Protein AF-0000000072330556 (afdb_homodimer)

Organism: Schistosoma mekongi (NCBI:txid38744)

InterPro domains:
  IPR001683 Phox homology [PF00787] (89-178)
  IPR001683 Phox homology [PS50195] (59-182)
  IPR001683 Phox homology [SM00312] (61-179)
  IPR015404 Sorting nexin/Vps5-like, C-terminal [PF09325] (198-434)
  IPR027267 AH/BAR domain superfamily [G3DSA:1.20.1270.60] (220-439)
  IPR027267 AH/BAR domain superfamily [SSF103657] (226-424)
  IPR036871 PX domain superfamily [G3DSA:3.30.1520.10] (59-186)
  IPR036871 PX domain superfamily [SSF64268] (61-179)

Secondary s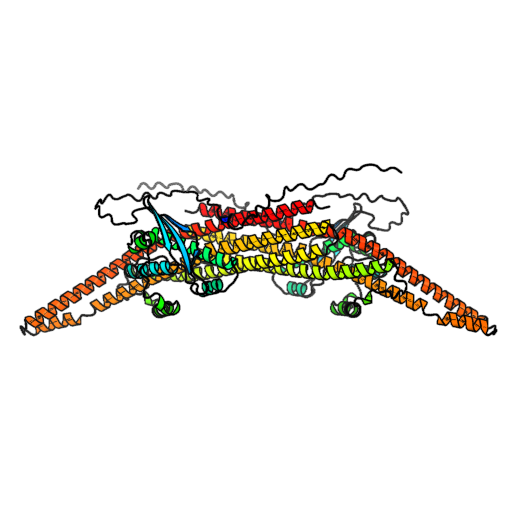tructure (DSSP, 8-state):
----------------STT-----TTGGGG----------------------------S-EEEEEEEEEEESSGGG-EEEEEEEEEETTEEEEEEEEHHHHHHHHHHHHHHHGGGT--PPPPPP--HHHHHHHHH---HHHHHHHHHHHHHHHHHHHHHHHHSTTGGG-HHHHHHHH--SPPPP-GGGTT--HHHHHHHHHHHHHS--GGGG----SS--HHHHHHHHHHHHHHHHHHHHHHHHHHHHHHHHHHHHHHHHHHHHHHHHHHHHHH---HHHHHHHHHHHHHHHHHHHHHHHHHHHHIIIIIHHHHHHHHHHHHHHHHHHHHHHHHHHHHHHHH--HHHHHHHHHHHH----HHHHHHHHHHHHHHHHHHHHHHHHHHHHHHHHHHHHHHHHHHHHHHHHHHHHHHHHHHHHHHHHHHHHHHHHHHHHHH--/-----------------TT-----TTGGGG----------------------------S-EEEEEEEEEEESSGGG-EEEEEEEEEETTEEEEEEEEHHHHHHHHHHHHHHHGGGT--PPPPPP--HHHHHHHHH---HHHHHHHHHHHHHHHHHHHHHHHHSTTGGG-HHHHHHHH--S-----GGGTT--HHHHHHHHHHHHHS--GGGG----SS--HHHHHHHHHHHHHHHHHHHHHHHHHHHHHHHHHHHHHHHHHHHHHHHHHHHHHH---HHHHHHHHHHHHHHHHHHHHHHHHHHHHIIIIIHHHHHHHHHHHHHHHHHHHHHHHHHHHHHHHH--HHHHHHHHHHHH----HHHHHHHHHHHHHHHHHHHHHHHHHHHHHHHHHHHHHHHHHHHHHHHHHHHHHHHHHHHHHHHHHHHHHHHHHHHHHH--

pLDDT: mean 77.42, std 25.11, range [18.39, 98.25]

Sequence (880 aa):
MLEDGFTELNLNDNSENILNESLDSESCLRTSFTPERNVAHEVLSTDTSKETSSKTICGDAFVKITSPAKVGEGISSYVVYRVNTKCNGKDFSVFRRFSDFLGLHERLVSKYLSEGVIVPPVPSKDMLATTKVKISKDVSAENEFVERRRIALERFLSRVLAHPVLRVDEDVCEFLQHDGELPRSTNTQLLSGAAAIKVMKNLGDAIGKLAYKVDDPEENTAEEFFYQKADELDIWEKQLKRLHSSLLNLVSGDNDLANAEAGLSRSVLLLANVEENTGLAQALHHLAETEGHVADLHALQADALTCHLVEYSREILGMVQACKDVLSERVRIYRTWRTAESNRSKREQKIRMEMSGRSDHKRMAMITMELEDLENRVDQAQHKFNNISENIKREFQNFDFNRFAYFKQATTEYLELLLQIQLKVLENWEKYLSHTNGINMLEDGFTELNLNDNSENILNESLDSESCLRTSFTPERNVAHEVLSTDTSKETSSKTICGDAFVKITSPAKVGEGISSYVVYRVNTKCNGKDFSVFRRFSDFLGLHERLVSKYLSEGVIVPPVPSKDMLATTKVKISKDVSAENEFVERRRIALERFLSRVLAHPVLRVDEDVCEFLQHDGELPRSTNTQLLSGAAAIKVMKNLGDAIGKLAYKVDDPEENTAEEFFYQKADELDIWEKQLKRLHSSLLNLVSGDNDLANAEAGLSRSVLLLANVEENTGLAQALHHLAETEGHVADLHALQADALTCHLVEYSREILGMVQACKDVLSERVRIYRTWRTAESNRSKREQKIRMEMSGRSDHKRMAMITMELEDLENRVDQAQHKFNNISENIKREFQNFDFNRFAYFKQATTEYLELLLQIQLKVLENWEKYLSHTNGIN

Nearest PDB structures (foldseek):
  8afz-assembly1_A  TM=8.382E-01  e=4.355E-23  Homo sapiens
  6h7w-assembly1_B  TM=6.890E-01  e=7.110E-13  Thermochaetoides thermophila DSM 1495
  8a1g-assembly2_B  TM=9.417E-01  e=6.912E-08  Homo sapiens
  8abq-assembly1_A  TM=9.339E-01  e=1.141E-07  Homo sapiens
  4fzs-assembly1_A  TM=6.037E-01  e=3.248E-05  Homo sapiens

Solvent-accessible surface area (backbone atoms only — not comparable to full-atom values): 48248 Å² total; per-residue (Å²): 129,93,74,81,73,84,74,73,82,77,85,67,83,75,92,74,80,80,78,76,76,70,85,61,83,78,62,70,78,58,71,73,74,68,76,78,75,75,76,70,73,80,71,80,76,78,78,83,69,81,72,72,83,66,79,44,63,72,66,79,63,47,70,47,59,45,74,73,40,78,41,76,67,76,90,79,36,48,54,35,31,35,39,35,35,40,46,76,93,41,77,34,73,24,76,43,39,67,68,52,55,51,29,51,48,51,52,50,43,72,68,29,33,76,50,18,50,68,59,70,47,69,73,76,84,50,61,68,59,49,50,47,39,69,68,43,84,48,64,65,61,35,52,51,51,52,51,41,48,45,54,43,50,35,50,34,51,50,51,38,54,68,34,83,72,51,32,48,31,66,69,54,42,44,66,49,63,47,78,61,88,66,85,68,52,78,61,56,76,65,52,40,76,63,50,48,44,45,58,46,38,59,56,50,67,68,38,48,86,68,46,70,56,72,87,50,89,70,79,45,80,72,59,52,52,57,52,51,49,53,52,49,48,53,56,48,48,55,33,45,52,47,31,39,51,26,43,52,45,32,35,52,21,33,42,46,30,17,50,24,33,40,47,30,15,52,28,35,35,56,38,22,73,73,42,78,52,64,48,45,20,51,46,30,41,51,48,16,51,45,33,37,52,44,16,52,46,35,42,50,48,25,48,44,43,45,55,23,52,41,43,46,41,52,48,50,52,37,40,52,50,34,48,52,49,30,50,52,43,51,39,52,41,44,50,52,24,50,56,47,59,64,63,46,64,62,61,52,50,51,53,52,48,67,70,65,67,64,82,52,62,67,62,52,51,51,51,50,50,52,48,51,51,46,52,49,49,28,52,49,32,47,49,48,38,55,48,20,54,54,36,32,55,52,41,50,51,51,48,64,63,43,48,46,57,52,50,51,49,35,50,51,57,37,48,55,51,48,52,52,47,52,50,50,46,51,51,48,52,52,52,47,53,56,50,50,72,67,56,114,131,87,68,81,74,81,79,76,81,76,86,72,85,75,92,76,81,79,77,79,75,72,86,58,83,78,61,68,78,58,71,73,75,68,74,78,75,75,77,69,73,79,72,78,78,78,77,84,68,82,72,72,80,65,79,46,63,72,67,80,63,47,71,45,59,44,74,74,40,79,43,78,67,78,89,79,33,47,54,35,31,34,39,36,35,39,45,78,92,40,77,32,73,24,76,42,40,66,69,53,55,52,32,50,49,52,52,50,43,71,67,30,33,76,49,16,50,68,59,70,47,69,73,76,85,50,60,68,59,51,50,47,40,71,69,43,85,49,62,66,61,35,50,51,51,51,49,40,48,44,52,44,49,36,50,34,52,49,51,39,54,68,32,82,71,52,32,47,32,67,67,54,42,44,65,51,62,46,79,60,87,68,84,67,51,81,61,58,76,65,51,41,74,63,50,48,44,44,58,46,39,59,57,50,69,69,38,50,86,69,46,68,56,73,89,51,88,70,79,45,78,72,58,53,53,57,53,51,51,52,51,50,48,54,56,48,49,56,34,44,52,46,33,38,51,27,44,52,45,32,36,50,22,31,41,46,30,17,51,25,32,39,48,31,16,51,28,36,35,55,38,22,73,72,44,80,52,63,50,46,20,50,48,29,42,51,46,17,50,46,34,38,53,44,16,52,46,36,41,49,48,25,48,45,45,46,56,25,52,41,45,46,40,51,46,50,53,38,37,52,49,33,50,52,50,28,49,51,44,50,38,52,41,44,51,53,23,51,55,48,60,63,63,46,63,61,59,51,50,51,53,52,47,66,69,64,69,66,83,51,63,68,60,52,51,51,51,53,52,52,46,52,50,48,52,50,49,28,51,50,31,47,49,48,40,53,48,20,55,54,35,32,54,52,42,51,49,50,48,64,63,43,48,46,56,52,49,50,50,35,50,48,58,37,47,55,50,49,51,53,48,51,50,51,47,51,50,48,52,52,52,47,53,55,50,51,73,67,56,116

Structure (mmCIF, N/CA/C/O backbone):
data_AF-0000000072330556-model_v1
#
loop_
_entity.id
_entity.type
_entity.pdbx_description
1 polymer 'PX domain-containing protein'
#
loop_
_atom_site.group_PDB
_atom_site.id
_atom_site.type_symbol
_atom_site.label_atom_id
_atom_site.label_alt_id
_atom_site.label_comp_id
_atom_site.label_asym_id
_atom_site.label_entity_id
_atom_site.label_seq_id
_atom_site.pdbx_PDB_ins_code
_atom_site.Cartn_x
_atom_site.Cartn_y
_atom_site.Cartn_z
_atom_site.occupancy
_atom_site.B_iso_or_equiv
_atom_site.auth_seq_id
_atom_site.auth_comp_id
_atom_site.auth_asym_id
_atom_site.auth_atom_id
_atom_site.pdbx_PDB_model_num
ATOM 1 N N . MET A 1 1 ? 44.125 -25.969 -52.562 1 18.39 1 MET A N 1
ATOM 2 C CA . MET A 1 1 ? 44.969 -24.812 -52.812 1 18.39 1 MET A CA 1
ATOM 3 C C . MET A 1 1 ? 44.312 -23.531 -52.344 1 18.39 1 MET A C 1
ATOM 5 O O . MET A 1 1 ? 44.938 -22.484 -52.25 1 18.39 1 MET A O 1
ATOM 9 N N . LEU A 1 2 ? 42.969 -23.312 -52.594 1 20.7 2 LEU A N 1
ATOM 10 C CA . LEU A 1 2 ? 42.469 -21.969 -52.875 1 20.7 2 LEU A CA 1
ATOM 11 C C . LEU A 1 2 ? 42.562 -21.078 -51.656 1 20.7 2 LEU A C 1
ATOM 13 O O . LEU A 1 2 ? 42.031 -21.406 -50.594 1 20.7 2 LEU A O 1
ATOM 17 N N . GLU A 1 3 ? 43.438 -20.062 -51.5 1 19.38 3 GLU A N 1
ATOM 18 C CA . GLU A 1 3 ? 44.25 -19.188 -50.688 1 19.38 3 GLU A CA 1
ATOM 19 C C . GLU A 1 3 ? 43.438 -18.031 -50.125 1 19.38 3 GLU A C 1
ATOM 21 O O . GLU A 1 3 ? 43.938 -17.203 -49.375 1 19.38 3 GLU A O 1
ATOM 26 N N . ASP A 1 4 ? 42.219 -17.875 -50.719 1 21.7 4 ASP A N 1
ATOM 27 C CA . ASP A 1 4 ? 41.875 -16.469 -50.969 1 21.7 4 ASP A CA 1
ATOM 28 C C . ASP A 1 4 ? 41.875 -15.68 -49.656 1 21.7 4 ASP A C 1
ATOM 30 O O . ASP A 1 4 ? 41.781 -16.266 -48.562 1 21.7 4 ASP A O 1
ATOM 34 N N . GLY A 1 5 ? 41.875 -14.359 -49.625 1 20.06 5 GLY A N 1
ATOM 35 C CA . GLY A 1 5 ? 42.375 -13.062 -49.219 1 20.06 5 GLY A CA 1
ATOM 36 C C . GLY A 1 5 ? 41.594 -12.422 -48.094 1 20.06 5 GLY A C 1
ATOM 37 O O . GLY A 1 5 ? 41.719 -11.219 -47.844 1 20.06 5 GLY A O 1
ATOM 38 N N . PHE A 1 6 ? 40.562 -13.117 -47.469 1 23.83 6 PHE A N 1
ATOM 39 C CA . PHE A 1 6 ? 39.5 -12.281 -46.938 1 23.83 6 PHE A CA 1
ATOM 40 C C . PHE A 1 6 ? 40.031 -11.32 -45.875 1 23.83 6 PHE A C 1
ATOM 42 O O . PHE A 1 6 ? 40.688 -11.742 -44.906 1 23.83 6 PHE A O 1
ATOM 49 N N . THR A 1 7 ? 40.219 -10.109 -46.312 1 20.72 7 THR A N 1
ATOM 50 C CA . THR A 1 7 ? 40.844 -8.969 -45.625 1 20.72 7 THR A CA 1
ATOM 51 C C . THR A 1 7 ? 40.25 -8.758 -44.25 1 20.72 7 THR A C 1
ATOM 53 O O . THR A 1 7 ? 39.062 -9.047 -44.031 1 20.72 7 THR A O 1
ATOM 56 N N . GLU A 1 8 ? 41.031 -8.422 -43.219 1 21.27 8 GLU A N 1
ATOM 57 C CA . GLU A 1 8 ? 41.156 -8.328 -41.75 1 21.27 8 GLU A CA 1
ATOM 58 C C . GLU A 1 8 ? 40.406 -7.133 -41.188 1 21.27 8 GLU A C 1
ATOM 60 O O . GLU A 1 8 ? 40.5 -6.828 -40 1 21.27 8 GLU A O 1
ATOM 65 N N . LEU A 1 9 ? 39.312 -6.617 -42.031 1 21.95 9 LEU A N 1
ATOM 66 C CA . LEU A 1 9 ? 39.125 -5.227 -41.625 1 21.95 9 LEU A CA 1
ATOM 67 C C . LEU A 1 9 ? 38.906 -5.125 -40.125 1 21.95 9 LEU A C 1
ATOM 69 O O . LEU A 1 9 ? 38.156 -5.906 -39.531 1 21.95 9 LEU A O 1
ATOM 73 N N . ASN A 1 10 ? 39.812 -4.48 -39.344 1 21.8 10 ASN A N 1
ATOM 74 C CA . ASN A 1 10 ? 40.188 -4.086 -38 1 21.8 10 ASN A CA 1
ATOM 75 C C . ASN A 1 10 ? 39.125 -3.174 -37.375 1 21.8 10 ASN A C 1
ATOM 77 O O . ASN A 1 10 ? 38.938 -2.037 -37.812 1 21.8 10 ASN A O 1
ATOM 81 N N . LEU A 1 11 ? 37.938 -3.695 -36.969 1 20.88 11 LEU A N 1
ATOM 82 C CA . LEU A 1 11 ? 36.719 -3.117 -36.375 1 20.88 11 LEU A CA 1
ATOM 83 C C . LEU A 1 11 ? 37.031 -2.264 -35.156 1 20.88 11 LEU A C 1
ATOM 85 O O . LEU A 1 11 ? 36.844 -2.701 -34.031 1 20.88 11 LEU A O 1
ATOM 89 N N . ASN A 1 12 ? 38.219 -1.547 -35.125 1 20.77 12 ASN A N 1
ATOM 90 C CA . ASN A 1 12 ? 38.75 -0.887 -33.938 1 20.77 12 ASN A CA 1
ATOM 91 C C . ASN A 1 12 ? 37.812 0.219 -33.469 1 20.77 12 ASN A C 1
ATOM 93 O O . ASN A 1 12 ? 38.188 1.017 -32.594 1 20.77 12 ASN A O 1
ATOM 97 N N . ASP A 1 13 ? 36.906 0.783 -34.25 1 20.75 13 ASP A N 1
ATOM 98 C CA . ASP A 1 13 ? 36.656 2.205 -34.062 1 20.75 13 ASP A CA 1
ATOM 99 C C . ASP A 1 13 ? 36 2.461 -32.688 1 20.75 13 ASP A C 1
ATOM 101 O O . ASP A 1 13 ? 35.188 1.666 -32.219 1 20.75 13 ASP A O 1
ATOM 105 N N . ASN A 1 14 ? 36.312 3.613 -31.859 1 20.28 14 ASN A N 1
ATOM 106 C CA . ASN A 1 14 ? 36.406 4.305 -30.578 1 20.28 14 ASN A CA 1
ATOM 107 C C . ASN A 1 14 ? 35.062 4.801 -30.078 1 20.28 14 ASN A C 1
ATOM 109 O O . ASN A 1 14 ? 35 5.578 -29.125 1 20.28 14 ASN A O 1
ATOM 113 N N . SER A 1 15 ? 33.938 4.848 -30.891 1 20.72 15 SER A N 1
ATOM 114 C CA . SER A 1 15 ? 33 5.914 -30.578 1 20.72 15 SER A CA 1
ATOM 115 C C . SER A 1 15 ? 32.281 5.648 -29.266 1 20.72 15 SER A C 1
ATOM 117 O O . SER A 1 15 ? 31.375 4.809 -29.203 1 20.72 15 SER A O 1
ATOM 119 N N . GLU A 1 16 ? 32.938 5.594 -28.109 1 20.02 16 GLU A N 1
ATOM 120 C CA . GLU A 1 16 ? 32.562 5.184 -26.766 1 20.02 16 GLU A CA 1
ATOM 121 C C . GLU A 1 16 ? 31.312 5.914 -26.281 1 20.02 16 GLU A C 1
ATOM 123 O O . GLU A 1 16 ? 30.375 5.289 -25.781 1 20.02 16 GLU A O 1
ATOM 128 N N . ASN A 1 17 ? 31.359 7.195 -25.672 1 20.34 17 ASN A N 1
ATOM 129 C CA . ASN A 1 17 ? 31.094 7.625 -24.297 1 20.34 17 ASN A CA 1
ATOM 130 C C . ASN A 1 17 ? 29.672 8.148 -24.141 1 20.34 17 ASN A C 1
ATOM 132 O O . ASN A 1 17 ? 29.281 8.562 -23.047 1 20.34 17 ASN A O 1
ATOM 136 N N . ILE A 1 18 ? 28.891 8.719 -25.047 1 21.38 18 ILE A N 1
ATOM 137 C CA . ILE A 1 18 ? 28.078 9.875 -24.703 1 21.38 18 ILE A CA 1
ATOM 138 C C . ILE A 1 18 ? 26.844 9.43 -23.922 1 21.38 18 ILE A C 1
ATOM 140 O O . ILE A 1 18 ? 26.156 10.25 -23.312 1 21.38 18 ILE A O 1
ATOM 144 N N . LEU A 1 19 ? 26.219 8.281 -24.172 1 20.81 19 LEU A N 1
ATOM 145 C CA . LEU A 1 19 ? 24.766 8.312 -24.109 1 20.81 19 LEU A CA 1
ATOM 146 C C . LEU A 1 19 ? 24.281 8.281 -22.656 1 20.81 19 LEU A C 1
ATOM 148 O O . LEU A 1 19 ? 23.078 8.172 -22.406 1 20.81 19 LEU A O 1
ATOM 152 N N . ASN A 1 20 ? 25.078 7.863 -21.719 1 21.98 20 ASN A N 1
ATOM 153 C CA . ASN A 1 20 ? 24.422 7.359 -20.516 1 21.98 20 ASN A CA 1
ATOM 154 C C . ASN A 1 20 ? 23.75 8.484 -19.734 1 21.98 20 ASN A C 1
ATOM 156 O O . ASN A 1 20 ? 24.359 9.047 -18.812 1 21.98 20 ASN A O 1
ATOM 160 N N . GLU A 1 21 ? 23.109 9.5 -20.297 1 24.39 21 GLU A N 1
ATOM 161 C CA . GLU A 1 21 ? 22.594 10.539 -19.422 1 24.39 21 GLU A CA 1
ATOM 162 C C . GLU A 1 21 ? 21.625 9.961 -18.391 1 24.39 21 GLU A C 1
ATOM 164 O O . GLU A 1 21 ? 20.578 9.422 -18.75 1 24.39 21 GLU A O 1
ATOM 169 N N . SER A 1 22 ? 22.031 9.359 -17.312 1 25.72 22 SER A N 1
ATOM 170 C CA . SER A 1 22 ? 21.359 8.836 -16.125 1 25.72 22 SER A CA 1
ATOM 171 C C . SER A 1 22 ? 20.328 9.836 -15.586 1 25.72 22 SER A C 1
ATOM 173 O O . SER A 1 22 ? 20.641 11.008 -15.391 1 25.72 22 SER A O 1
ATOM 175 N N . LEU A 1 23 ? 19 9.68 -15.805 1 25.47 23 LEU A N 1
ATOM 176 C CA . LEU A 1 23 ? 17.859 10.359 -15.195 1 25.47 23 LEU A CA 1
ATOM 177 C C . LEU A 1 23 ? 18.078 10.555 -13.703 1 25.47 23 LEU A C 1
ATOM 179 O O . LEU A 1 23 ? 18.016 9.602 -12.93 1 25.47 23 LEU A O 1
ATOM 183 N N . ASP A 1 24 ? 19.031 11.32 -13.234 1 25.58 24 ASP A N 1
ATOM 184 C CA . ASP A 1 24 ? 19.281 11.734 -11.852 1 25.58 24 ASP A CA 1
ATOM 185 C C . ASP A 1 24 ? 17.984 12.18 -11.172 1 25.58 24 ASP A C 1
ATOM 187 O O . ASP A 1 24 ? 17.203 12.922 -11.758 1 25.58 24 ASP A O 1
ATOM 191 N N . SER A 1 25 ? 17.453 11.438 -10.195 1 26.27 25 SER A N 1
ATOM 192 C CA . SER A 1 25 ? 16.281 11.508 -9.336 1 26.27 25 SER A CA 1
ATOM 193 C C . SER A 1 25 ? 16.031 12.93 -8.852 1 26.27 25 SER A C 1
ATOM 195 O O . SER A 1 25 ? 14.984 13.227 -8.266 1 26.27 25 SER A O 1
ATOM 197 N N . GLU A 1 26 ? 17.141 13.742 -8.766 1 27.64 26 GLU A N 1
ATOM 198 C CA . GLU A 1 26 ? 17.016 15.07 -8.164 1 27.64 26 GLU A CA 1
ATOM 199 C C . GLU A 1 26 ? 16.094 15.969 -8.992 1 27.64 26 GLU A C 1
ATOM 201 O O . GLU A 1 26 ? 15.492 16.906 -8.469 1 27.64 26 GLU A O 1
ATOM 206 N N . SER A 1 27 ? 16.094 15.812 -10.336 1 26.53 27 SER A N 1
ATOM 207 C CA . SER A 1 27 ? 15.672 16.891 -11.219 1 26.53 27 SER A CA 1
ATOM 208 C C . SER A 1 27 ? 14.156 16.969 -11.312 1 26.53 27 SER A C 1
ATOM 210 O O . SER A 1 27 ? 13.609 17.875 -11.938 1 26.53 27 SER A O 1
ATOM 212 N N . CYS A 1 28 ? 13.469 15.836 -11.18 1 25.77 28 CYS A N 1
ATOM 213 C CA . CYS A 1 28 ? 12.078 15.914 -11.625 1 25.77 28 CYS A CA 1
ATOM 214 C C . CYS A 1 28 ? 11.242 16.734 -10.664 1 25.77 28 CYS A C 1
ATOM 216 O O . CYS A 1 28 ? 10.047 16.938 -10.891 1 25.77 28 CYS A O 1
ATOM 218 N N . LEU A 1 29 ? 11.617 16.734 -9.367 1 25.66 29 LEU A N 1
ATOM 219 C CA . LEU A 1 29 ? 10.711 17.516 -8.539 1 25.66 29 LEU A CA 1
ATOM 220 C C . LEU A 1 29 ? 10.711 18.984 -8.961 1 25.66 29 LEU A C 1
ATOM 222 O O . LEU A 1 29 ? 10.164 19.828 -8.258 1 25.66 29 LEU A O 1
ATOM 226 N N . ARG A 1 30 ? 11.625 19.328 -9.93 1 24.62 30 ARG A N 1
ATOM 227 C CA . ARG A 1 30 ? 11.703 20.75 -10.227 1 24.62 30 ARG A CA 1
ATOM 228 C C . ARG A 1 30 ? 10.469 21.234 -10.969 1 24.62 30 ARG A C 1
ATOM 230 O O . ARG A 1 30 ? 10.508 22.25 -11.672 1 24.62 30 ARG A O 1
ATOM 237 N N . THR A 1 31 ? 9.422 20.422 -11.242 1 23.47 31 THR A N 1
ATOM 238 C CA . THR A 1 31 ? 8.516 21.172 -12.102 1 23.47 31 THR A CA 1
ATOM 239 C C . THR A 1 31 ? 7.953 22.391 -11.367 1 23.47 31 THR A C 1
ATOM 241 O O . THR A 1 31 ? 7.273 22.25 -10.352 1 23.47 31 THR A O 1
ATOM 244 N N . SER A 1 32 ? 8.609 23.484 -11.359 1 23.66 32 SER A N 1
ATOM 245 C CA . SER A 1 32 ? 8.203 24.828 -10.922 1 23.66 32 SER A CA 1
ATOM 246 C C . SER A 1 32 ? 6.895 25.25 -11.586 1 23.66 32 SER A C 1
ATOM 248 O O . SER A 1 32 ? 6.902 25.766 -12.703 1 23.66 32 SER A O 1
ATOM 250 N N . PHE A 1 33 ? 5.883 24.438 -11.75 1 22.52 33 PHE A N 1
ATOM 251 C CA . PHE A 1 33 ? 4.73 25.094 -12.344 1 22.52 33 PHE A CA 1
ATOM 252 C C . PHE A 1 33 ? 4.211 26.203 -11.43 1 22.52 33 PHE A C 1
ATOM 254 O O . PHE A 1 33 ? 3.461 25.938 -10.492 1 22.52 33 PHE A O 1
ATOM 261 N N . THR A 1 34 ? 5.012 27.078 -10.883 1 22.75 34 THR A N 1
ATOM 262 C CA . THR A 1 34 ? 4.43 28.172 -10.117 1 22.75 34 THR A CA 1
ATOM 263 C C . THR A 1 34 ? 3.488 29 -10.992 1 22.75 34 THR A C 1
ATOM 265 O O . THR A 1 34 ? 3.924 29.641 -11.945 1 22.75 34 THR A O 1
ATOM 268 N N . PRO A 1 35 ? 2.289 28.531 -11.32 1 23.66 35 PRO A N 1
ATOM 269 C CA . PRO A 1 35 ? 1.517 29.641 -11.891 1 23.66 35 PRO A CA 1
ATOM 270 C C . PRO A 1 35 ? 1.493 30.875 -10.984 1 23.66 35 PRO A C 1
ATOM 272 O O . PRO A 1 35 ? 1.414 30.75 -9.766 1 23.66 35 PRO A O 1
ATOM 275 N N . GLU A 1 36 ? 2.105 31.953 -11.297 1 23.5 36 GLU A N 1
ATOM 276 C CA . GLU A 1 36 ? 2.139 33.281 -10.688 1 23.5 36 GLU A CA 1
ATOM 277 C C . GLU A 1 36 ? 0.729 33.812 -10.469 1 23.5 36 GLU A C 1
ATOM 279 O O . GLU A 1 36 ? 0.127 34.375 -11.375 1 23.5 36 GLU A O 1
ATOM 284 N N . ARG A 1 37 ? -0.228 33.062 -10.055 1 24.61 37 ARG A N 1
ATOM 285 C CA . ARG A 1 37 ? -1.407 33.875 -9.859 1 24.61 37 ARG A CA 1
ATOM 286 C C . ARG A 1 37 ? -1.152 34.969 -8.805 1 24.61 37 ARG A C 1
ATOM 288 O O . ARG A 1 37 ? -0.878 34.625 -7.645 1 24.61 37 ARG A O 1
ATOM 295 N N . ASN A 1 38 ? -0.731 36.188 -9.219 1 23.62 38 ASN A N 1
ATOM 296 C CA . ASN A 1 38 ? -0.588 37.469 -8.531 1 23.62 38 ASN A CA 1
ATOM 297 C C . ASN A 1 38 ? -1.861 37.844 -7.777 1 23.62 38 ASN A C 1
ATOM 299 O O . ASN A 1 38 ? -2.857 38.219 -8.391 1 23.62 38 ASN A O 1
ATOM 303 N N . VAL A 1 39 ? -2.326 37.062 -6.906 1 23.98 39 VAL A N 1
ATOM 304 C CA . VAL A 1 39 ? -3.453 37.656 -6.199 1 23.98 39 VAL A CA 1
ATOM 305 C C . VAL A 1 39 ? -2.986 38.906 -5.449 1 23.98 39 VAL A C 1
ATOM 307 O O . VAL A 1 39 ? -2.232 38.781 -4.477 1 23.98 39 VAL A O 1
ATOM 310 N N . ALA A 1 40 ? -2.764 39.938 -6.172 1 26.52 40 ALA A N 1
ATOM 311 C CA . ALA A 1 40 ? -2.545 41.312 -5.676 1 26.52 40 ALA A CA 1
ATOM 312 C C . ALA A 1 40 ? -3.662 41.719 -4.73 1 26.52 40 ALA A C 1
ATOM 314 O O . ALA A 1 40 ? -4.809 41.875 -5.145 1 26.52 40 ALA A O 1
ATOM 315 N N . HIS A 1 41 ? -3.803 41.156 -3.609 1 23.72 41 HIS A N 1
ATOM 316 C CA . HIS A 1 41 ? -4.691 41.906 -2.734 1 23.72 41 HIS A CA 1
ATOM 317 C C . HIS A 1 41 ? -4.199 43.344 -2.553 1 23.72 41 HIS A C 1
ATOM 319 O O . HIS A 1 41 ? -3.039 43.562 -2.189 1 23.72 41 HIS A O 1
ATOM 325 N N . GLU A 1 42 ? -4.668 44.219 -3.391 1 24.98 42 GLU A N 1
ATOM 326 C CA . GLU A 1 42 ? -4.457 45.656 -3.328 1 24.98 42 GLU A CA 1
ATOM 327 C C . GLU A 1 42 ? -4.762 46.219 -1.936 1 24.98 42 GLU A C 1
ATOM 329 O O . GLU A 1 42 ? -5.922 46.25 -1.519 1 24.98 42 GLU A O 1
ATOM 334 N N . VAL A 1 43 ? -3.914 45.844 -0.904 1 26.09 43 VAL A N 1
ATOM 335 C CA . VAL A 1 43 ? -4.117 46.594 0.33 1 26.09 43 VAL A CA 1
ATOM 336 C C . VAL A 1 43 ? -3.883 48.094 0.076 1 26.09 43 VAL A C 1
ATOM 338 O O . VAL A 1 43 ? -2.945 48.469 -0.634 1 26.09 43 VAL A O 1
ATOM 341 N N . LEU A 1 44 ? -4.836 48.906 0.157 1 24.27 44 LEU A N 1
ATOM 342 C CA . LEU A 1 44 ? -4.898 50.375 0.091 1 24.27 44 LEU A CA 1
ATOM 343 C C . LEU A 1 44 ? -3.822 51 0.97 1 24.27 44 LEU A C 1
ATOM 345 O O . LEU A 1 44 ? -3.678 50.625 2.139 1 24.27 44 LEU A O 1
ATOM 349 N N . SER A 1 45 ? -2.729 51.5 0.34 1 26.7 45 SER A N 1
ATOM 350 C CA . SER A 1 45 ? -1.586 52.25 0.834 1 26.7 45 SER A CA 1
ATOM 351 C C . SER A 1 45 ? -2.035 53.5 1.609 1 26.7 45 SER A C 1
ATOM 353 O O . SER A 1 45 ? -2.639 54.406 1.04 1 26.7 45 SER A O 1
ATOM 355 N N . THR A 1 46 ? -2.592 53.375 2.77 1 24.23 46 THR A N 1
ATOM 356 C CA . THR A 1 46 ? -2.732 54.656 3.432 1 24.23 46 THR A CA 1
ATOM 357 C C . THR A 1 46 ? -1.377 55.344 3.57 1 24.23 46 THR A C 1
ATOM 359 O O . THR A 1 46 ? -0.386 54.719 3.936 1 24.23 46 THR A O 1
ATOM 362 N N . ASP A 1 47 ? -1.145 56.562 2.967 1 25.11 47 ASP A N 1
ATOM 363 C CA . ASP A 1 47 ? -0.076 57.531 2.684 1 25.11 47 ASP A CA 1
ATOM 364 C C . ASP A 1 47 ? 0.584 58 3.973 1 25.11 47 ASP A C 1
ATOM 366 O O . ASP A 1 47 ? 1.045 59.156 4.051 1 25.11 47 ASP A O 1
ATOM 370 N N . THR A 1 48 ? 0.508 57.5 5.207 1 27.7 48 THR A N 1
ATOM 371 C CA . THR A 1 48 ? 1.159 58.312 6.211 1 27.7 48 THR A CA 1
ATOM 372 C C . THR A 1 48 ? 2.676 58.281 6.039 1 27.7 48 THR A C 1
ATOM 374 O O . THR A 1 48 ? 3.295 57.219 6.145 1 27.7 48 THR A O 1
ATOM 377 N N . SER A 1 49 ? 3.424 59.281 5.355 1 28.5 49 SER A N 1
ATOM 378 C CA . SER A 1 49 ? 4.77 59.594 4.887 1 28.5 49 SER A CA 1
ATOM 379 C C . SER A 1 49 ? 5.762 59.625 6.043 1 28.5 49 SER A C 1
ATOM 381 O O . SER A 1 49 ? 6.895 60.094 5.891 1 28.5 49 SER A O 1
ATOM 383 N N . LYS A 1 50 ? 5.617 59.469 7.34 1 33.34 50 LYS A N 1
ATOM 384 C CA . LYS A 1 50 ? 6.824 59.812 8.086 1 33.34 50 LYS A CA 1
ATOM 385 C C . LYS A 1 50 ? 7.992 58.906 7.688 1 33.34 50 LYS A C 1
ATOM 387 O O . LYS A 1 50 ? 7.84 57.688 7.59 1 33.34 50 LYS A O 1
ATOM 392 N N . GLU A 1 51 ? 9.141 59.438 7.016 1 30.97 51 GLU A N 1
ATOM 393 C CA . GLU A 1 51 ? 10.367 58.969 6.367 1 30.97 51 GLU A CA 1
ATOM 394 C C . GLU A 1 51 ? 11.164 58.062 7.293 1 30.97 51 GLU A C 1
ATOM 396 O O . GLU A 1 51 ? 12.336 57.75 7.031 1 30.97 51 GLU A O 1
ATOM 401 N N . THR A 1 52 ? 10.938 57.906 8.57 1 31.09 52 THR A N 1
ATOM 402 C CA . THR A 1 52 ? 11.938 57.062 9.219 1 31.09 52 THR A CA 1
ATOM 403 C C . THR A 1 52 ? 12.117 55.75 8.461 1 31.09 52 THR A C 1
ATOM 405 O O . THR A 1 52 ? 11.133 55.062 8.156 1 31.09 52 THR A O 1
ATOM 408 N N . SER A 1 53 ? 13.234 55.594 7.641 1 34.97 53 SER A N 1
ATOM 409 C CA . SER A 1 53 ? 13.633 54.406 6.895 1 34.97 53 SER A CA 1
ATOM 410 C C . SER A 1 53 ? 13.289 53.125 7.656 1 34.97 53 SER A C 1
ATOM 412 O O . SER A 1 53 ? 14.18 52.406 8.117 1 34.97 53 SER A O 1
ATOM 414 N N . SER A 1 54 ? 12.531 53.188 8.641 1 36.78 54 SER A N 1
ATOM 415 C CA . SER A 1 54 ? 12.211 51.969 9.391 1 36.78 54 SER A CA 1
ATOM 416 C C . SER A 1 54 ? 11.859 50.812 8.453 1 36.78 54 SER A C 1
ATOM 418 O O . SER A 1 54 ? 11.023 50.969 7.555 1 36.78 54 SER A O 1
ATOM 420 N N . LYS A 1 55 ? 12.805 49.906 8.172 1 44.88 55 LYS A N 1
ATOM 421 C CA . LYS A 1 55 ? 12.883 48.625 7.492 1 44.88 55 LYS A CA 1
ATOM 422 C C . LYS A 1 55 ? 11.609 47.812 7.719 1 44.88 55 LYS A C 1
ATOM 424 O O . LYS A 1 55 ? 11.594 46.875 8.523 1 44.88 55 LYS A O 1
ATOM 429 N N . THR A 1 56 ? 10.641 48.438 7.832 1 46.47 56 THR A N 1
ATOM 430 C CA . THR A 1 56 ? 9.375 47.719 7.973 1 46.47 56 THR A CA 1
ATOM 431 C C . THR A 1 56 ? 9.031 46.969 6.688 1 46.47 56 THR A C 1
ATOM 433 O O . THR A 1 56 ? 9.25 47.469 5.586 1 46.47 56 THR A O 1
ATOM 436 N N . ILE A 1 57 ? 9.195 45.719 6.59 1 49.25 57 ILE A N 1
ATOM 437 C CA . ILE A 1 57 ? 8.664 44.906 5.504 1 49.25 57 ILE A CA 1
ATOM 438 C C . ILE A 1 57 ? 7.258 45.375 5.145 1 49.25 57 ILE A C 1
ATOM 440 O O . ILE A 1 57 ? 6.297 45.094 5.863 1 49.25 57 ILE A O 1
ATOM 444 N N . CYS A 1 58 ? 7.117 46.719 4.672 1 45.97 58 CYS A N 1
ATOM 445 C CA . CYS A 1 58 ? 5.887 47.281 4.141 1 45.97 58 CYS A CA 1
ATOM 446 C C . CYS A 1 58 ? 5.578 46.75 2.754 1 45.97 58 CYS A C 1
ATOM 448 O O . CYS A 1 58 ? 6.379 46.875 1.83 1 45.97 58 CYS A O 1
ATOM 450 N N . GLY A 1 59 ? 4.926 45.469 2.609 1 54.75 59 GLY A N 1
ATOM 451 C CA . GLY A 1 59 ? 4.297 44.938 1.409 1 54.75 59 GLY A CA 1
ATOM 452 C C . GLY A 1 59 ? 4.316 43.438 1.34 1 54.75 59 GLY A C 1
ATOM 453 O O . GLY A 1 59 ? 4.539 42.781 2.35 1 54.75 59 GLY A O 1
ATOM 454 N N . ASP A 1 60 ? 3.949 42.906 0.039 1 65.12 60 ASP A N 1
ATOM 455 C CA . ASP A 1 60 ? 3.895 41.5 -0.289 1 65.12 60 ASP A CA 1
ATOM 456 C C . ASP A 1 60 ? 5.289 40.875 -0.25 1 65.12 60 ASP A C 1
ATOM 458 O O . ASP A 1 60 ? 6.199 41.312 -0.941 1 65.12 60 ASP A O 1
ATOM 462 N N . ALA A 1 61 ? 5.641 40.25 0.915 1 78.19 61 ALA A N 1
ATOM 463 C CA . ALA A 1 61 ? 6.918 39.531 1.017 1 78.19 61 ALA A CA 1
ATOM 464 C C . ALA A 1 61 ? 6.766 38.062 0.671 1 78.19 61 ALA A C 1
ATOM 466 O O . ALA A 1 61 ? 5.773 37.438 1.043 1 78.19 61 ALA A O 1
ATOM 467 N N . PHE A 1 62 ? 7.672 37.719 -0.231 1 86.81 62 PHE A N 1
ATOM 468 C CA . PHE A 1 62 ? 7.73 36.312 -0.623 1 86.81 62 PHE A CA 1
ATOM 469 C C . PHE A 1 62 ? 9.031 35.656 -0.161 1 86.81 62 PHE A C 1
ATOM 471 O O . PHE A 1 62 ? 10.102 36.281 -0.263 1 86.81 62 PHE A O 1
ATOM 478 N N . VAL A 1 63 ? 8.883 34.469 0.483 1 93.56 63 VAL A N 1
ATOM 479 C CA . VAL A 1 63 ? 10.07 33.844 1.016 1 93.56 63 VAL A CA 1
ATOM 480 C C . VAL A 1 63 ? 10.219 32.438 0.4 1 93.56 63 VAL A C 1
ATOM 482 O O . VAL A 1 63 ? 9.227 31.734 0.187 1 93.56 63 VAL A O 1
ATOM 485 N N . LYS A 1 64 ? 11.398 32.125 0.049 1 94.56 64 LYS A N 1
ATOM 486 C CA . LYS A 1 64 ? 11.766 30.797 -0.432 1 94.56 64 LYS A CA 1
ATOM 487 C C . LYS A 1 64 ? 13.008 30.281 0.283 1 94.56 64 LYS A C 1
ATOM 489 O O . LYS A 1 64 ? 13.992 31.016 0.435 1 94.56 64 LYS A O 1
ATOM 494 N N . ILE A 1 65 ? 12.914 29.047 0.766 1 96 65 ILE A N 1
ATOM 495 C CA . ILE A 1 65 ? 14.062 28.422 1.417 1 96 65 ILE A CA 1
ATOM 496 C C . ILE A 1 65 ? 14.672 27.375 0.5 1 96 65 ILE A C 1
ATOM 498 O O . ILE A 1 65 ? 13.969 26.469 0.028 1 96 65 ILE A O 1
ATOM 502 N N . THR A 1 66 ? 15.977 27.469 0.295 1 94.62 66 THR A N 1
ATOM 503 C CA . THR A 1 66 ? 16.641 26.594 -0.667 1 94.62 66 THR A CA 1
ATOM 504 C C . THR A 1 66 ? 18 26.141 -0.149 1 94.62 66 THR A C 1
ATOM 506 O O . THR A 1 66 ? 18.422 26.562 0.936 1 94.62 66 THR A O 1
ATOM 509 N N . SER A 1 67 ? 18.578 25.188 -0.794 1 90.19 67 SER A N 1
ATOM 510 C CA . SER A 1 67 ? 19.984 24.812 -0.753 1 90.19 67 SER A CA 1
ATOM 511 C C . SER A 1 67 ? 20.406 24.375 0.65 1 90.19 67 SER A C 1
ATOM 513 O O . SER A 1 67 ? 21.359 24.922 1.217 1 90.19 67 SER A O 1
ATOM 515 N N . PRO A 1 68 ? 19.688 23.391 1.154 1 92.19 68 PRO A N 1
ATOM 516 C CA . PRO A 1 68 ? 20.188 22.875 2.43 1 92.19 68 PRO A CA 1
ATOM 517 C C . PRO A 1 68 ? 21.609 22.328 2.332 1 92.19 68 PRO A C 1
ATOM 519 O O . PRO A 1 68 ? 21.969 21.688 1.344 1 92.19 68 PRO A O 1
ATOM 522 N N . ALA A 1 69 ? 22.469 22.688 3.283 1 91.38 69 ALA A N 1
ATOM 523 C CA . ALA A 1 69 ? 23.859 22.266 3.273 1 91.38 69 ALA A CA 1
ATOM 524 C C . ALA A 1 69 ? 24.328 21.859 4.672 1 91.38 69 ALA A C 1
ATOM 526 O O . ALA A 1 69 ? 24.047 22.562 5.648 1 91.38 69 ALA A O 1
ATOM 527 N N . LYS A 1 70 ? 24.906 20.719 4.711 1 88.62 70 LYS A N 1
ATOM 528 C CA . LYS A 1 70 ? 25.453 20.25 5.984 1 88.62 70 LYS A CA 1
ATOM 529 C C . LYS A 1 70 ? 26.75 20.953 6.312 1 88.62 70 LYS A C 1
ATOM 531 O O . LYS A 1 70 ? 27.609 21.125 5.441 1 88.62 70 LYS A O 1
ATOM 536 N N . VAL A 1 71 ? 26.859 21.438 7.453 1 89.56 71 VAL A N 1
ATOM 537 C CA . VAL A 1 71 ? 28.062 22.094 7.93 1 89.56 71 VAL A CA 1
ATOM 538 C C . VAL A 1 71 ? 28.672 21.312 9.094 1 89.56 71 VAL A C 1
ATOM 540 O O . VAL A 1 71 ? 27.953 20.938 10.023 1 89.56 71 VAL A O 1
ATOM 543 N N . GLY A 1 72 ? 29.828 21.125 8.961 1 85.56 72 GLY A N 1
ATOM 544 C CA . GLY A 1 72 ? 30.516 20.406 10.031 1 85.56 72 GLY A CA 1
ATOM 545 C C . GLY A 1 72 ? 30.531 18.906 9.82 1 85.56 72 GLY A C 1
ATOM 546 O O . GLY A 1 72 ? 30.125 18.422 8.758 1 85.56 72 GLY A O 1
ATOM 547 N N . GLU A 1 73 ? 31.234 18.219 10.789 1 79.44 73 GLU A N 1
ATOM 548 C CA . GLU A 1 73 ? 31.359 16.766 10.703 1 79.44 73 GLU A CA 1
ATOM 549 C C . GLU A 1 73 ? 30.891 16.094 11.984 1 79.44 73 GLU A C 1
ATOM 551 O O . GLU A 1 73 ? 30.953 16.688 13.062 1 79.44 73 GLU A O 1
ATOM 556 N N . GLY A 1 74 ? 30.375 14.906 11.812 1 75.38 74 GLY A N 1
ATOM 557 C CA . GLY A 1 74 ? 30 14.094 12.969 1 75.38 74 GLY A CA 1
ATOM 558 C C . GLY A 1 74 ? 28.734 14.57 13.656 1 75.38 74 GLY A C 1
ATOM 559 O O . GLY A 1 74 ? 27.812 15.031 13 1 75.38 74 GLY A O 1
ATOM 560 N N . ILE A 1 75 ? 28.672 14.438 14.984 1 75.19 75 ILE A N 1
ATOM 561 C CA . ILE A 1 75 ? 27.484 14.68 15.797 1 75.19 75 ILE A CA 1
ATOM 562 C C . ILE A 1 75 ? 27.25 16.188 15.93 1 75.19 75 ILE A C 1
ATOM 564 O O . ILE A 1 75 ? 26.109 16.625 16.094 1 75.19 75 ILE A O 1
ATOM 568 N N . SER A 1 76 ? 28.312 17 15.789 1 80.44 76 SER A N 1
ATOM 569 C CA . SER A 1 76 ? 28.188 18.453 15.961 1 80.44 76 SER A CA 1
ATOM 570 C C . SER A 1 76 ? 27.781 19.125 14.656 1 80.44 76 SER A C 1
ATOM 572 O O . SER A 1 76 ? 27.578 20.344 14.617 1 80.44 76 SER A O 1
ATOM 574 N N . SER A 1 77 ? 27.516 18.312 13.688 1 84.56 77 SER A N 1
ATOM 575 C CA . SER A 1 77 ? 27.156 18.875 12.391 1 84.56 77 SER A CA 1
ATOM 576 C C . SER A 1 77 ? 25.734 19.406 12.391 1 84.56 77 SER A C 1
ATOM 578 O O . SER A 1 77 ? 24.922 19.016 13.227 1 84.56 77 SER A O 1
ATOM 580 N N . TYR A 1 78 ? 25.5 20.422 11.641 1 85.25 78 TYR A N 1
ATOM 581 C CA . TYR A 1 78 ? 24.156 20.953 11.484 1 85.25 78 TYR A CA 1
ATOM 582 C C . TYR A 1 78 ? 23.875 21.344 10.039 1 85.25 78 TYR A C 1
ATOM 584 O O . TYR A 1 78 ? 24.797 21.406 9.227 1 85.25 78 TYR A O 1
ATOM 592 N N . VAL A 1 79 ? 22.609 21.578 9.75 1 90.25 79 VAL A N 1
ATOM 593 C CA . VAL A 1 79 ? 22.203 21.938 8.391 1 90.25 79 VAL A CA 1
ATOM 594 C C . VAL A 1 79 ? 21.859 23.422 8.328 1 90.25 79 VAL A C 1
ATOM 596 O O . VAL A 1 79 ? 21.188 23.938 9.219 1 90.25 79 VAL A O 1
ATOM 599 N N . VAL A 1 80 ? 22.391 24.062 7.344 1 93.75 80 VAL A N 1
ATOM 600 C CA . VAL A 1 80 ? 22.047 25.453 7.105 1 93.75 80 VAL A CA 1
ATOM 601 C C . VAL A 1 80 ? 21.156 25.562 5.875 1 93.75 80 VAL A C 1
ATOM 603 O O . VAL A 1 80 ? 21.297 24.781 4.93 1 93.75 80 VAL A O 1
ATOM 606 N N . TYR A 1 81 ? 20.219 26.5 5.949 1 95 81 TYR A N 1
ATOM 607 C CA . TYR A 1 81 ? 19.281 26.766 4.859 1 95 81 TYR A CA 1
ATOM 608 C C . TYR A 1 81 ? 19.469 28.172 4.32 1 95 81 TYR A C 1
ATOM 610 O O . TYR A 1 81 ? 19.688 29.125 5.086 1 95 81 TYR A O 1
ATOM 618 N N . ARG A 1 82 ? 19.359 28.266 3.076 1 95.94 82 ARG A N 1
ATOM 619 C CA . ARG A 1 82 ? 19.359 29.594 2.473 1 95.94 82 ARG A CA 1
ATOM 620 C C . ARG A 1 82 ? 17.953 30.188 2.418 1 95.94 82 ARG A C 1
ATOM 622 O O . ARG A 1 82 ? 17.078 29.641 1.746 1 95.94 82 ARG A O 1
ATOM 629 N N . VAL A 1 83 ? 17.766 31.281 3.08 1 96.44 83 VAL A N 1
ATOM 630 C CA . VAL A 1 83 ? 16.469 31.969 3.113 1 96.44 83 VAL A CA 1
ATOM 631 C C . VAL A 1 83 ? 16.469 33.125 2.129 1 96.44 83 VAL A C 1
ATOM 633 O O . VAL A 1 83 ? 17.125 34.156 2.365 1 96.44 83 VAL A O 1
ATOM 636 N N . ASN A 1 84 ? 15.688 32.969 1.087 1 94.88 84 ASN A N 1
ATOM 637 C CA . ASN A 1 84 ? 15.562 34 0.071 1 94.88 84 ASN A CA 1
ATOM 638 C C . ASN A 1 84 ? 14.258 34.781 0.23 1 94.88 84 ASN A C 1
ATOM 640 O O . ASN A 1 84 ? 13.172 34.188 0.176 1 94.88 84 ASN A O 1
ATOM 644 N N . THR A 1 85 ? 14.383 36.031 0.439 1 92.44 85 THR A N 1
ATOM 645 C CA . THR A 1 85 ? 13.203 36.875 0.644 1 92.44 85 THR A CA 1
ATOM 646 C C . THR A 1 85 ? 13.141 38 -0.385 1 92.44 85 THR A C 1
ATOM 648 O O . THR A 1 85 ? 14.156 38.625 -0.667 1 92.44 85 THR A O 1
ATOM 651 N N . LYS A 1 86 ? 12.008 38.156 -0.988 1 89.56 86 LYS A N 1
ATOM 652 C CA . LYS A 1 86 ? 11.734 39.281 -1.873 1 89.56 86 LYS A CA 1
ATOM 653 C C . LYS A 1 86 ? 10.75 40.25 -1.233 1 89.56 86 LYS A C 1
ATOM 655 O O . LYS A 1 86 ? 9.609 39.875 -0.933 1 89.56 86 LYS A O 1
ATOM 660 N N . CYS A 1 87 ? 11.234 41.438 -0.942 1 81.75 87 CYS A N 1
ATOM 661 C CA . CYS A 1 87 ? 10.398 42.438 -0.306 1 81.75 87 CYS A CA 1
ATOM 662 C C . CYS A 1 87 ? 10.586 43.781 -0.965 1 81.75 87 CYS A C 1
ATOM 664 O O . CYS A 1 87 ? 11.695 44.312 -1 1 81.75 87 CYS A O 1
ATOM 666 N N . ASN A 1 88 ? 9.43 44.375 -1.459 1 78.06 88 ASN A N 1
ATOM 667 C CA . ASN A 1 88 ? 9.414 45.719 -2.053 1 78.06 88 ASN A CA 1
ATOM 668 C C . ASN A 1 88 ? 10.461 45.844 -3.156 1 78.06 88 ASN A C 1
ATOM 670 O O . ASN A 1 88 ? 11.211 46.844 -3.189 1 78.06 88 ASN A O 1
ATOM 674 N N . GLY A 1 89 ? 10.594 44.844 -3.953 1 76.19 89 GLY A N 1
ATOM 675 C CA . GLY A 1 89 ? 11.5 44.875 -5.086 1 76.19 89 GLY A CA 1
ATOM 676 C C . GLY A 1 89 ? 12.938 44.562 -4.719 1 76.19 89 GLY A C 1
ATOM 677 O O . GLY A 1 89 ? 13.812 44.5 -5.586 1 76.19 89 GLY A O 1
ATOM 678 N N . LYS A 1 90 ? 13.219 44.469 -3.441 1 85.62 90 LYS A N 1
ATOM 679 C CA . LYS A 1 90 ? 14.562 44.094 -3 1 85.62 90 LYS A CA 1
ATOM 680 C C . LYS A 1 90 ? 14.648 42.625 -2.648 1 85.62 90 LYS A C 1
ATOM 682 O O . LYS A 1 90 ? 13.688 42.031 -2.127 1 85.62 90 LYS A O 1
ATOM 687 N N . ASP A 1 91 ? 15.781 42.062 -2.959 1 89.5 91 ASP A N 1
ATOM 688 C CA . ASP A 1 91 ? 16.031 40.656 -2.676 1 89.5 91 ASP A CA 1
ATOM 689 C C . ASP A 1 91 ? 17.047 40.5 -1.551 1 89.5 91 ASP A C 1
ATOM 691 O O . ASP A 1 91 ? 18.062 41.188 -1.52 1 89.5 91 ASP A O 1
ATOM 695 N N . PHE A 1 92 ? 16.75 39.719 -0.616 1 90.88 92 PHE A N 1
ATOM 696 C CA . PHE A 1 92 ? 17.641 39.375 0.476 1 90.88 92 PHE A CA 1
ATOM 697 C C . PHE A 1 92 ? 17.891 37.875 0.528 1 90.88 92 PHE A C 1
ATOM 699 O O . PHE A 1 92 ? 16.984 37.062 0.232 1 90.88 92 PHE A O 1
ATOM 706 N N . SER A 1 93 ? 19.109 37.5 0.819 1 93.75 93 SER A N 1
ATOM 707 C CA . SER A 1 93 ? 19.453 36.094 0.992 1 93.75 93 SER A CA 1
ATOM 708 C C . SER A 1 93 ? 20.359 35.906 2.205 1 93.75 93 SER A C 1
ATOM 710 O O . SER A 1 93 ? 21.438 36.469 2.279 1 93.75 93 SER A O 1
ATOM 712 N N . VAL A 1 94 ? 19.906 35.156 3.102 1 95.38 94 VAL A N 1
ATOM 713 C CA . VAL A 1 94 ? 20.688 34.906 4.312 1 95.38 94 VAL A CA 1
ATOM 714 C C . VAL A 1 94 ? 20.703 33.406 4.641 1 95.38 94 VAL A C 1
ATOM 716 O O . VAL A 1 94 ? 19.812 32.656 4.203 1 95.38 94 VAL A O 1
ATOM 719 N N . PHE A 1 95 ? 21.703 33 5.453 1 94.69 95 PHE A N 1
ATOM 720 C CA . PHE A 1 95 ? 21.781 31.609 5.906 1 94.69 95 PHE A CA 1
ATOM 721 C C . PHE A 1 95 ? 21.266 31.469 7.34 1 94.69 95 PHE A C 1
ATOM 723 O O . PHE A 1 95 ? 21.641 32.281 8.203 1 94.69 95 PHE A O 1
ATOM 730 N N . ARG A 1 96 ? 20.375 30.516 7.469 1 95.44 96 ARG A N 1
ATOM 731 C CA . ARG A 1 96 ? 19.844 30.219 8.797 1 95.44 96 ARG A CA 1
ATOM 732 C C . ARG A 1 96 ? 19.875 28.734 9.086 1 95.44 96 ARG A C 1
ATOM 734 O O . ARG A 1 96 ? 19.719 27.906 8.18 1 95.44 96 ARG A O 1
ATOM 741 N N . ARG A 1 97 ? 20.125 28.359 10.25 1 91.75 97 ARG A N 1
ATOM 742 C CA . ARG A 1 97 ? 19.984 26.969 10.68 1 91.75 97 ARG A CA 1
ATOM 743 C C . ARG A 1 97 ? 18.672 26.766 11.43 1 91.75 97 ARG A C 1
ATOM 745 O O . ARG A 1 97 ? 17.953 27.719 11.727 1 91.75 97 ARG A O 1
ATOM 752 N N . PHE A 1 98 ? 18.297 25.594 11.836 1 91.19 98 PHE A N 1
ATOM 753 C CA . PHE A 1 98 ? 17.031 25.25 12.453 1 91.19 98 PHE A CA 1
ATOM 754 C C . PHE A 1 98 ? 16.875 25.969 13.789 1 91.19 98 PHE A C 1
ATOM 756 O O . PHE A 1 98 ? 15.797 26.5 14.102 1 91.19 98 PHE A O 1
ATOM 763 N N . SER A 1 99 ? 17.938 26.016 14.562 1 90.31 99 SER A N 1
ATOM 764 C CA . SER A 1 99 ? 17.891 26.641 15.883 1 90.31 99 SER A CA 1
ATOM 765 C C . SER A 1 99 ? 17.578 28.141 15.781 1 90.31 99 SER A C 1
ATOM 767 O O . SER A 1 99 ? 16.984 28.719 16.688 1 90.31 99 SER A O 1
ATOM 769 N N . ASP A 1 100 ? 17.922 28.734 14.688 1 93.75 100 ASP A N 1
ATOM 770 C CA . ASP A 1 100 ? 17.609 30.141 14.469 1 93.75 100 ASP A CA 1
ATOM 771 C C . ASP A 1 100 ? 16.094 30.344 14.328 1 93.75 100 ASP A C 1
ATOM 773 O O . ASP A 1 100 ? 15.555 31.328 14.828 1 93.75 100 ASP A O 1
ATOM 777 N N . PHE A 1 101 ? 15.516 29.453 13.633 1 94.81 101 PHE A N 1
ATOM 778 C CA . PHE A 1 101 ? 14.07 29.516 13.477 1 94.81 101 PHE A CA 1
ATOM 779 C C . PHE A 1 101 ? 13.367 29.359 14.82 1 94.81 101 PHE A C 1
ATOM 781 O O . PHE A 1 101 ? 12.406 30.078 15.109 1 94.81 101 PHE A O 1
ATOM 788 N N . LEU A 1 102 ? 13.891 28.453 15.617 1 93.12 102 LEU A N 1
ATOM 789 C CA . LEU A 1 102 ? 13.344 28.266 16.953 1 93.12 102 LEU A CA 1
ATOM 790 C C . LEU A 1 102 ? 13.484 29.531 17.797 1 93.12 102 LEU A C 1
ATOM 792 O O . LEU A 1 102 ? 12.562 29.891 18.516 1 93.12 102 LEU A O 1
ATOM 796 N N . GLY A 1 103 ? 14.633 30.109 17.641 1 93.38 103 GLY A N 1
ATOM 797 C CA . GLY A 1 103 ? 14.875 31.359 18.344 1 93.38 103 GLY A CA 1
ATOM 798 C C . GLY A 1 103 ? 13.914 32.469 17.953 1 93.38 103 GLY A C 1
ATOM 799 O O . GLY A 1 103 ? 13.406 33.188 18.797 1 93.38 103 GLY A O 1
ATOM 800 N N . LEU A 1 104 ? 13.75 32.531 16.688 1 95.56 104 LEU A N 1
ATOM 801 C CA . LEU A 1 104 ? 12.805 33.531 16.203 1 95.56 104 LEU A CA 1
ATOM 802 C C . LEU A 1 104 ? 11.414 33.312 16.766 1 95.56 104 LEU A C 1
ATOM 804 O O . LEU A 1 104 ? 10.758 34.219 17.234 1 95.56 104 LEU A O 1
ATOM 808 N N . HIS A 1 105 ? 10.992 32.094 16.703 1 95.56 105 HIS A N 1
ATOM 809 C CA . HIS A 1 105 ? 9.672 31.734 17.203 1 95.56 105 HIS A CA 1
ATOM 810 C C . HIS A 1 105 ? 9.531 32.062 18.688 1 95.56 105 HIS A C 1
ATOM 812 O O . HIS A 1 105 ? 8.523 32.656 19.094 1 95.56 105 HIS A O 1
ATOM 818 N N . GLU A 1 106 ? 10.469 31.75 19.469 1 94 106 GLU A N 1
ATOM 819 C CA . GLU A 1 106 ? 10.438 32 20.906 1 94 106 GLU A CA 1
ATOM 820 C C . GLU A 1 106 ? 10.359 33.5 21.203 1 94 106 GLU A C 1
ATOM 822 O O . GLU A 1 106 ? 9.641 33.906 22.125 1 94 106 GLU A O 1
ATOM 827 N N . ARG A 1 107 ? 11.078 34.25 20.469 1 95.44 107 ARG A N 1
ATOM 828 C CA . ARG A 1 107 ? 11.062 35.719 20.656 1 95.44 107 ARG A CA 1
ATOM 829 C C . ARG A 1 107 ? 9.695 36.281 20.328 1 95.44 107 ARG A C 1
ATOM 831 O O . ARG A 1 107 ? 9.195 37.156 21.031 1 95.44 107 ARG A O 1
ATOM 838 N N . LEU A 1 108 ? 9.172 35.781 19.25 1 96.62 108 LEU A N 1
ATOM 839 C CA . LEU A 1 108 ? 7.855 36.25 18.844 1 96.62 108 LEU A CA 1
ATOM 840 C C . LEU A 1 108 ? 6.797 35.875 19.875 1 96.62 108 LEU A C 1
ATOM 842 O O . LEU A 1 108 ? 5.93 36.688 20.203 1 96.62 108 LEU A O 1
ATOM 846 N N . VAL A 1 109 ? 6.875 34.656 20.375 1 95.44 109 VAL A N 1
ATOM 847 C CA . VAL A 1 109 ? 5.918 34.219 21.391 1 95.44 109 VAL A CA 1
ATOM 848 C C . VAL A 1 109 ? 6.059 35.062 22.641 1 95.44 109 VAL A C 1
ATOM 850 O O . VAL A 1 109 ? 5.059 35.531 23.219 1 95.44 109 VAL A O 1
ATOM 853 N N . SER A 1 110 ? 7.238 35.312 23.078 1 95.38 110 SER A N 1
ATOM 854 C CA . SER A 1 110 ? 7.496 36.094 24.281 1 95.38 110 SER A CA 1
ATOM 855 C C . SER A 1 110 ? 6.953 37.5 24.156 1 95.38 110 SER A C 1
ATOM 857 O O . SER A 1 110 ? 6.453 38.094 25.125 1 95.38 110 SER A O 1
ATOM 859 N N . LYS A 1 111 ? 7.012 38 22.953 1 95.38 111 LYS A N 1
ATOM 860 C CA . LYS A 1 111 ? 6.613 39.406 22.719 1 95.38 111 LYS A CA 1
ATOM 861 C C . LYS A 1 111 ? 5.098 39.531 22.578 1 95.38 111 LYS A C 1
ATOM 863 O O . LYS A 1 111 ? 4.504 40.5 23.047 1 95.38 111 LYS A O 1
ATOM 868 N N . TYR A 1 112 ? 4.492 38.531 21.984 1 97.06 112 TYR A N 1
ATOM 869 C CA . TYR A 1 112 ? 3.152 38.781 21.469 1 97.06 112 TYR A CA 1
ATOM 870 C C . TYR A 1 112 ? 2.117 37.938 22.172 1 97.06 112 TYR A C 1
ATOM 872 O O . TYR A 1 112 ? 0.912 38.156 22.047 1 97.06 112 TYR A O 1
ATOM 880 N N . LEU A 1 113 ? 2.525 36.938 22.969 1 95.94 113 LEU A N 1
ATOM 881 C CA . LEU A 1 113 ? 1.585 36.094 23.672 1 95.94 113 LEU A CA 1
ATOM 882 C C . LEU A 1 113 ? 0.655 36.875 24.562 1 95.94 113 LEU A C 1
ATOM 884 O O . LEU A 1 113 ? -0.56 36.688 24.562 1 95.94 113 LEU A O 1
ATOM 888 N N . SER A 1 114 ? 1.175 37.875 25.297 1 95.5 114 SER A N 1
ATOM 889 C CA . SER A 1 114 ? 0.401 38.656 26.234 1 95.5 114 SER A CA 1
ATOM 890 C C . SER A 1 114 ? -0.503 39.656 25.516 1 95.5 114 SER A C 1
ATOM 892 O O . SER A 1 114 ? -1.412 40.219 26.125 1 95.5 114 SER A O 1
ATOM 894 N N . GLU A 1 115 ? -0.224 39.812 24.203 1 96.81 115 GLU A N 1
ATOM 895 C CA . GLU A 1 115 ? -1.051 40.719 23.406 1 96.81 115 GLU A CA 1
ATOM 896 C C . GLU A 1 115 ? -2.176 39.938 22.719 1 96.81 115 GLU A C 1
ATOM 898 O O . GLU A 1 115 ? -3.002 40.562 22.016 1 96.81 115 GLU A O 1
ATOM 903 N N . GLY A 1 116 ? -2.17 38.625 22.844 1 97.44 116 GLY A N 1
ATOM 904 C CA . GLY A 1 116 ? -3.23 37.812 22.281 1 97.44 116 GLY A CA 1
ATOM 905 C C . GLY A 1 116 ? -2.988 37.438 20.828 1 97.44 116 GLY A C 1
ATOM 906 O O . GLY A 1 116 ? -3.9 37 20.125 1 97.44 116 GLY A O 1
ATOM 907 N N . VAL A 1 117 ? -1.788 37.656 20.344 1 97.56 117 VAL A N 1
ATOM 908 C CA . VAL A 1 117 ? -1.436 37.344 18.969 1 97.56 117 VAL A CA 1
ATOM 909 C C . VAL A 1 117 ? -1.021 35.875 18.844 1 97.56 117 VAL A C 1
ATOM 911 O O . VAL A 1 117 ? -0.248 35.375 19.656 1 97.56 117 VAL A O 1
ATOM 914 N N . ILE A 1 118 ? -1.572 35.219 17.906 1 96.62 118 ILE A N 1
ATOM 915 C CA . ILE A 1 118 ? -1.251 33.812 17.672 1 96.62 118 ILE A CA 1
ATOM 916 C C . ILE A 1 118 ? -0.032 33.688 16.766 1 96.62 118 ILE A C 1
ATOM 918 O O . ILE A 1 118 ? -0.089 34.094 15.594 1 96.62 118 ILE A O 1
ATOM 922 N N . VAL A 1 119 ? 1.023 33.219 17.266 1 96.69 119 VAL A N 1
ATOM 923 C CA . VAL A 1 119 ? 2.25 33 16.5 1 96.69 119 VAL A CA 1
ATOM 924 C C . VAL A 1 119 ? 2.248 31.625 15.867 1 96.69 119 VAL A C 1
ATOM 926 O O . VAL A 1 119 ? 2.062 30.625 16.562 1 96.69 119 VAL A O 1
ATOM 929 N N . PRO A 1 120 ? 2.459 31.578 14.539 1 94.56 120 PRO A N 1
ATOM 930 C CA . PRO A 1 120 ? 2.516 30.266 13.891 1 94.56 120 PRO A CA 1
ATOM 931 C C . PRO A 1 120 ? 3.588 29.359 14.484 1 94.56 120 PRO A C 1
ATOM 933 O O . PRO A 1 120 ? 4.672 29.828 14.836 1 94.56 120 PRO A O 1
ATOM 936 N N . PRO A 1 121 ? 3.246 28.109 14.57 1 92.88 121 PRO A N 1
ATOM 937 C CA . PRO A 1 121 ? 4.211 27.172 15.164 1 92.88 121 PRO A CA 1
ATOM 938 C C . PRO A 1 121 ? 5.387 26.875 14.234 1 92.88 121 PRO A C 1
ATOM 940 O O . PRO A 1 121 ? 5.227 26.875 13.008 1 92.88 121 PRO A O 1
ATOM 943 N N . VAL A 1 122 ? 6.477 26.672 14.82 1 91.38 122 VAL A N 1
ATOM 944 C CA . VAL A 1 122 ? 7.656 26.188 14.109 1 91.38 122 VAL A CA 1
ATOM 945 C C . VAL A 1 122 ? 7.672 24.656 14.117 1 91.38 122 VAL A C 1
ATOM 947 O O . VAL A 1 122 ? 7.156 24.031 15.047 1 91.38 122 VAL A O 1
ATOM 950 N N . PRO A 1 123 ? 8.188 24.094 13.023 1 86 123 PRO A N 1
ATOM 951 C CA . PRO A 1 123 ? 8.258 22.641 13.031 1 86 123 PRO A CA 1
ATOM 952 C C . PRO A 1 123 ? 9.047 22.094 14.219 1 86 123 PRO A C 1
ATOM 954 O O . PRO A 1 123 ? 9.922 22.781 14.75 1 86 123 PRO A O 1
ATOM 957 N N . SER A 1 124 ? 8.555 20.906 14.727 1 71.56 124 SER A N 1
ATOM 958 C CA . SER A 1 124 ? 9.094 20.344 15.961 1 71.56 124 SER A CA 1
ATOM 959 C C . SER A 1 124 ? 10.547 19.906 15.781 1 71.56 124 SER A C 1
ATOM 961 O O . SER A 1 124 ? 10.961 19.547 14.68 1 71.56 124 SER A O 1
ATOM 963 N N . LYS A 1 125 ? 11.156 20.141 16.906 1 66.75 125 LYS A N 1
ATOM 964 C CA . LYS A 1 125 ? 12.492 19.562 16.984 1 66.75 125 LYS A CA 1
ATOM 965 C C . LYS A 1 125 ? 12.43 18.031 17.094 1 66.75 125 LYS A C 1
ATOM 967 O O . LYS A 1 125 ? 11.734 17.5 17.938 1 66.75 125 LYS A O 1
ATOM 972 N N . ASP A 1 126 ? 12.438 17.312 16.094 1 66.56 126 ASP A N 1
ATOM 973 C CA . ASP A 1 126 ? 12.484 15.859 16.172 1 66.56 126 ASP A CA 1
ATOM 974 C C . ASP A 1 126 ? 13.906 15.367 16.406 1 66.56 126 ASP A C 1
ATOM 976 O O . ASP A 1 126 ? 14.633 15.07 15.445 1 66.56 126 ASP A O 1
ATOM 980 N N . MET A 1 127 ? 14.188 15.367 17.672 1 57.62 127 MET A N 1
ATOM 981 C CA . MET A 1 127 ? 15.555 15 18.016 1 57.62 127 MET A CA 1
ATOM 982 C C . MET A 1 127 ? 15.867 13.57 17.594 1 57.62 127 MET A C 1
ATOM 984 O O . MET A 1 127 ? 16.969 13.281 17.141 1 57.62 127 MET A O 1
ATOM 988 N N . LEU A 1 128 ? 14.883 12.758 17.828 1 59.34 128 LEU A N 1
ATOM 989 C CA . LEU A 1 128 ? 15.102 11.359 17.469 1 59.34 128 LEU A CA 1
ATOM 990 C C . LEU A 1 128 ? 15.359 11.227 15.969 1 59.34 128 LEU A C 1
ATOM 992 O O . LEU A 1 128 ? 16.266 10.5 15.555 1 59.34 128 LEU A O 1
ATOM 996 N N . ALA A 1 129 ? 14.555 11.914 15.258 1 64.31 129 ALA A N 1
ATOM 997 C CA . ALA A 1 129 ? 14.734 11.836 13.812 1 64.31 129 ALA A CA 1
ATOM 998 C C . ALA A 1 129 ? 16.062 12.453 13.383 1 64.31 129 ALA A C 1
ATOM 1000 O O . ALA A 1 129 ? 16.75 11.914 12.516 1 64.31 129 ALA A O 1
ATOM 1001 N N . THR A 1 130 ? 16.406 13.469 14 1 66.69 130 THR A N 1
ATOM 1002 C CA . THR A 1 130 ? 17.641 14.156 13.68 1 66.69 130 THR A CA 1
ATOM 1003 C C . THR A 1 130 ? 18.844 13.273 14.016 1 66.69 130 THR A C 1
ATOM 1005 O O . THR A 1 130 ? 19.781 13.164 13.227 1 66.69 130 THR A O 1
ATOM 1008 N N . THR A 1 131 ? 18.734 12.688 15.18 1 63.56 131 THR A N 1
ATOM 1009 C CA . THR A 1 131 ? 19.812 11.805 15.602 1 63.56 131 THR A CA 1
ATOM 1010 C C . THR A 1 131 ? 19.906 10.586 14.68 1 63.56 131 THR A C 1
ATOM 1012 O O . THR A 1 131 ? 21.016 10.188 14.289 1 63.56 131 THR A O 1
ATOM 1015 N N . LYS A 1 132 ? 18.812 10.055 14.391 1 63.38 132 LYS A N 1
ATOM 1016 C CA . LYS A 1 132 ? 18.781 8.891 13.516 1 63.38 132 LYS A CA 1
ATOM 1017 C C . LYS A 1 132 ? 19.406 9.219 12.156 1 63.38 132 LYS A C 1
ATOM 1019 O O . LYS A 1 132 ? 20.141 8.414 11.594 1 63.38 132 LYS A O 1
ATOM 1024 N N . VAL A 1 133 ? 19.125 10.305 11.656 1 67.06 133 VAL A N 1
ATOM 1025 C CA . VAL A 1 133 ? 19.609 10.75 10.359 1 67.06 133 VAL A CA 1
ATOM 1026 C C . VAL A 1 133 ? 21.125 10.977 10.422 1 67.06 133 VAL A C 1
ATOM 1028 O O . VAL A 1 133 ? 21.844 10.656 9.477 1 67.06 133 VAL A O 1
ATOM 1031 N N . LYS A 1 134 ? 21.562 11.438 11.531 1 66.06 134 LYS A N 1
ATOM 1032 C CA . LYS A 1 134 ? 22.984 11.734 11.688 1 66.06 134 LYS A CA 1
ATOM 1033 C C . LYS A 1 134 ? 23.797 10.453 11.797 1 66.06 134 LYS A C 1
ATOM 1035 O O . LYS A 1 134 ? 24.938 10.391 11.32 1 66.06 134 LYS A O 1
ATOM 1040 N N . ILE A 1 135 ? 23.172 9.5 12.391 1 64.56 135 ILE A N 1
ATOM 1041 C CA . ILE A 1 135 ? 23.875 8.242 12.633 1 64.56 135 ILE A CA 1
ATOM 1042 C C . ILE A 1 135 ? 23.703 7.316 11.43 1 64.56 135 ILE A C 1
ATOM 1044 O O . ILE A 1 135 ? 24.609 6.527 11.117 1 64.56 135 ILE A O 1
ATOM 1048 N N . SER A 1 136 ? 22.516 7.48 10.914 1 62.16 136 SER A N 1
ATOM 1049 C CA . SER A 1 136 ? 22.219 6.547 9.828 1 62.16 136 SER A CA 1
ATOM 1050 C C . SER A 1 136 ? 23.062 6.855 8.594 1 62.16 136 SER A C 1
ATOM 1052 O O . SER A 1 136 ? 23.25 8.016 8.234 1 62.16 136 SER A O 1
ATOM 1054 N N . LYS A 1 137 ? 23.625 5.93 7.969 1 66.12 137 LYS A N 1
ATOM 1055 C CA . LYS A 1 137 ? 24.422 6.043 6.746 1 66.12 137 LYS A CA 1
ATOM 1056 C C . LYS A 1 137 ? 23.516 6.016 5.512 1 66.12 137 LYS A C 1
ATOM 1058 O O . LYS A 1 137 ? 24.016 5.988 4.383 1 66.12 137 LYS A O 1
ATOM 1063 N N . ASP A 1 138 ? 22.344 6.121 5.828 1 74.44 138 ASP A N 1
ATOM 1064 C CA . ASP A 1 138 ? 21.438 6.109 4.688 1 74.44 138 ASP A CA 1
ATOM 1065 C C . ASP A 1 138 ? 21.219 7.516 4.137 1 74.44 138 ASP A C 1
ATOM 1067 O O . ASP A 1 138 ? 20.391 8.266 4.637 1 74.44 138 ASP A O 1
ATOM 1071 N N . VAL A 1 139 ? 21.859 7.848 3.086 1 77.06 139 VAL A N 1
ATOM 1072 C CA . VAL A 1 139 ? 21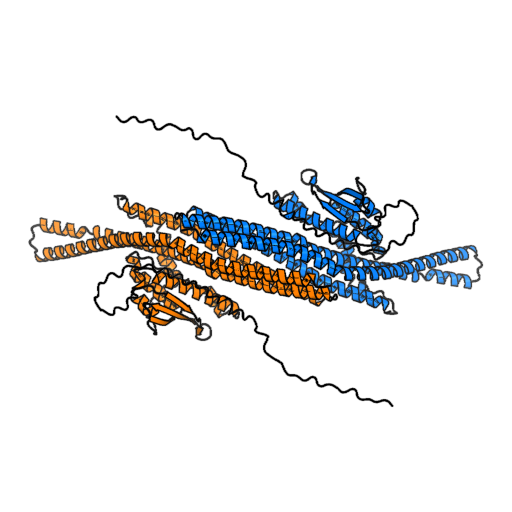.891 9.172 2.469 1 77.06 139 VAL A CA 1
ATOM 1073 C C . VAL A 1 139 ? 20.5 9.555 1.991 1 77.06 139 VAL A C 1
ATOM 1075 O O . VAL A 1 139 ? 20.094 10.719 2.092 1 77.06 139 VAL A O 1
ATOM 1078 N N . SER A 1 140 ? 19.766 8.617 1.617 1 78.62 140 SER A N 1
ATOM 1079 C CA . SER A 1 140 ? 18.422 8.891 1.103 1 78.62 140 SER A CA 1
ATOM 1080 C C . SER A 1 140 ? 17.484 9.344 2.215 1 78.62 140 SER A C 1
ATOM 1082 O O . SER A 1 140 ? 16.75 10.312 2.051 1 78.62 140 SER A O 1
ATOM 1084 N N . ALA A 1 141 ? 17.578 8.719 3.289 1 77.31 141 ALA A N 1
ATOM 1085 C CA . ALA A 1 141 ? 16.75 9.07 4.438 1 77.31 141 ALA A CA 1
ATOM 1086 C C . ALA A 1 141 ? 17.094 10.461 4.965 1 77.31 141 ALA A C 1
ATOM 1088 O O . ALA A 1 141 ? 16.219 11.227 5.355 1 77.31 141 ALA A O 1
ATOM 1089 N N . GLU A 1 142 ? 18.359 10.75 4.988 1 80.75 142 GLU A N 1
ATOM 1090 C CA . GLU A 1 142 ? 18.812 12.07 5.434 1 80.75 142 GLU A CA 1
ATOM 1091 C C . GLU A 1 142 ? 18.297 13.172 4.523 1 80.75 142 GLU A C 1
ATOM 1093 O O . GLU A 1 142 ? 17.828 14.211 5 1 80.75 142 GLU A O 1
ATOM 1098 N N . ASN A 1 143 ? 18.391 12.906 3.266 1 82.31 143 ASN A N 1
ATOM 1099 C CA . ASN A 1 143 ? 17.922 13.891 2.295 1 82.31 143 ASN A CA 1
ATOM 1100 C C . ASN A 1 143 ? 16.422 14.133 2.42 1 82.31 143 ASN A C 1
ATOM 1102 O O . ASN A 1 143 ? 15.961 15.266 2.305 1 82.31 143 ASN A O 1
ATOM 1106 N N . GLU A 1 144 ? 15.711 13.156 2.672 1 82.56 144 GLU A N 1
ATOM 1107 C CA . GLU A 1 144 ? 14.266 13.266 2.834 1 82.56 144 GLU A CA 1
ATOM 1108 C C . GLU A 1 144 ? 13.914 14.086 4.07 1 82.56 144 GLU A C 1
ATOM 1110 O O . GLU A 1 144 ? 12.992 14.906 4.035 1 82.56 144 GLU A O 1
ATOM 1115 N N . PHE A 1 145 ? 14.602 13.859 5.082 1 84.38 145 PHE A N 1
ATOM 1116 C CA . PHE A 1 145 ? 14.375 14.57 6.328 1 84.38 145 PHE A CA 1
ATOM 1117 C C . PHE A 1 145 ? 14.648 16.062 6.156 1 84.38 145 PHE A C 1
ATOM 1119 O O . PHE A 1 145 ? 13.867 16.906 6.598 1 84.38 145 PHE A O 1
ATOM 1126 N N . VAL A 1 146 ? 15.773 16.312 5.562 1 87.56 146 VAL A N 1
ATOM 1127 C CA . VAL A 1 146 ? 16.203 17.703 5.371 1 87.56 146 VAL A CA 1
ATOM 1128 C C . VAL A 1 146 ? 15.203 18.438 4.488 1 87.56 146 VAL A C 1
ATOM 1130 O O . VAL A 1 146 ? 14.859 19.594 4.762 1 87.56 146 VAL A O 1
ATOM 1133 N N . GLU A 1 147 ? 14.773 17.797 3.502 1 87.31 147 GLU A N 1
ATOM 1134 C CA . GLU A 1 147 ? 13.812 18.406 2.586 1 87.31 147 GLU A CA 1
ATOM 1135 C C . GLU A 1 147 ? 12.469 18.641 3.275 1 87.31 147 GLU A C 1
ATOM 1137 O O . GLU A 1 147 ? 11.844 19.688 3.072 1 87.31 147 GLU A O 1
ATOM 1142 N N . ARG A 1 148 ? 12 17.734 4.027 1 87.12 148 ARG A N 1
ATOM 1143 C CA . ARG A 1 148 ? 10.766 17.891 4.789 1 87.12 148 ARG A CA 1
ATOM 1144 C C . ARG A 1 148 ? 10.844 19.078 5.73 1 87.12 148 ARG A C 1
ATOM 1146 O O . ARG A 1 148 ? 9.891 19.859 5.828 1 87.12 148 ARG A O 1
ATOM 1153 N N . ARG A 1 149 ? 11.938 19.172 6.359 1 89 149 ARG A N 1
ATOM 1154 C CA . ARG A 1 149 ? 12.133 20.297 7.273 1 89 149 ARG A CA 1
ATOM 1155 C C . ARG A 1 149 ? 12.203 21.609 6.512 1 89 149 ARG A C 1
ATOM 1157 O O . ARG A 1 149 ? 11.633 22.625 6.953 1 89 149 ARG A O 1
ATOM 1164 N N . ARG A 1 150 ? 12.953 21.641 5.441 1 92.31 150 ARG A N 1
ATOM 1165 C CA . ARG A 1 150 ? 13.047 22.828 4.605 1 92.31 150 ARG A CA 1
ATOM 1166 C C . ARG A 1 150 ? 11.664 23.344 4.227 1 92.31 150 ARG A C 1
ATOM 1168 O O . ARG A 1 150 ? 11.383 24.531 4.371 1 92.31 150 ARG A O 1
ATOM 1175 N N . ILE A 1 151 ? 10.781 22.469 3.793 1 88.56 151 ILE A N 1
ATOM 1176 C CA . ILE A 1 151 ? 9.422 22.828 3.369 1 88.56 151 ILE A CA 1
ATOM 1177 C C . ILE A 1 151 ? 8.633 23.359 4.559 1 88.56 151 ILE A C 1
ATOM 1179 O O . ILE A 1 151 ? 7.926 24.359 4.438 1 88.56 151 ILE A O 1
ATOM 1183 N N . ALA A 1 152 ? 8.766 22.703 5.684 1 90.31 152 ALA A N 1
ATOM 1184 C CA . ALA A 1 152 ? 8.047 23.109 6.891 1 90.31 152 ALA A CA 1
ATOM 1185 C C . ALA A 1 152 ? 8.508 24.484 7.359 1 90.31 152 ALA A C 1
ATOM 1187 O O . ALA A 1 152 ? 7.688 25.312 7.777 1 90.31 152 ALA A O 1
ATOM 1188 N N . LEU A 1 153 ? 9.773 24.75 7.281 1 93.88 153 LEU A N 1
ATOM 1189 C CA . LEU A 1 153 ? 10.32 26.047 7.684 1 93.88 153 LEU A CA 1
ATOM 1190 C C . LEU A 1 153 ? 9.852 27.141 6.742 1 93.88 153 LEU A C 1
ATOM 1192 O O . LEU A 1 153 ? 9.57 28.266 7.184 1 93.88 153 LEU A O 1
ATOM 1196 N N . GLU A 1 154 ? 9.844 26.781 5.492 1 93.38 154 GLU A N 1
ATOM 1197 C CA . GLU A 1 154 ? 9.344 27.734 4.512 1 93.38 154 GLU A CA 1
ATOM 1198 C C . GLU A 1 154 ? 7.891 28.109 4.797 1 93.38 154 GLU A C 1
ATOM 1200 O O . GLU A 1 154 ? 7.516 29.281 4.719 1 93.38 154 GLU A O 1
ATOM 1205 N N . ARG A 1 155 ? 7.117 27.188 5.133 1 89.88 155 ARG A N 1
ATOM 1206 C CA . ARG A 1 155 ? 5.715 27.406 5.469 1 89.88 155 ARG A CA 1
ATOM 1207 C C . ARG A 1 155 ? 5.586 28.266 6.723 1 89.88 155 ARG A C 1
ATOM 1209 O O . ARG A 1 155 ? 4.727 29.156 6.793 1 89.88 155 ARG A O 1
ATOM 1216 N N . PHE A 1 156 ? 6.391 28.031 7.699 1 93.75 156 PHE A N 1
ATOM 1217 C CA . PHE A 1 156 ? 6.41 28.828 8.922 1 93.75 156 PHE A CA 1
ATOM 1218 C C . PHE A 1 156 ? 6.645 30.297 8.609 1 93.75 156 PHE A C 1
ATOM 1220 O O . PHE A 1 156 ? 5.867 31.156 9.023 1 93.75 156 PHE A O 1
ATOM 1227 N N . LEU A 1 157 ? 7.641 30.516 7.84 1 94.62 157 LEU A N 1
ATOM 1228 C CA . LEU A 1 157 ? 7.984 31.891 7.516 1 94.62 157 LEU A CA 1
ATOM 1229 C C . LEU A 1 157 ? 6.891 32.531 6.676 1 94.62 157 LEU A C 1
ATOM 1231 O O . LEU A 1 157 ? 6.609 33.719 6.824 1 94.62 157 LEU A O 1
ATOM 1235 N N . SER A 1 158 ? 6.379 31.734 5.801 1 91.19 158 SER A N 1
ATOM 1236 C CA . SER A 1 158 ? 5.297 32.25 4.973 1 91.19 158 SER A CA 1
ATOM 1237 C C . SER A 1 158 ? 4.102 32.688 5.82 1 91.19 158 SER A C 1
ATOM 1239 O O . SER A 1 158 ? 3.457 33.688 5.539 1 91.19 158 SER A O 1
ATOM 1241 N N . ARG A 1 159 ? 3.822 31.938 6.848 1 91.62 159 ARG A N 1
ATOM 1242 C CA . ARG A 1 159 ? 2.721 32.25 7.746 1 91.62 159 ARG A CA 1
ATOM 1243 C C . ARG A 1 159 ? 3.027 33.5 8.562 1 91.62 159 ARG A C 1
ATOM 1245 O O . ARG A 1 159 ? 2.15 34.344 8.781 1 91.62 159 ARG A O 1
ATOM 1252 N N . VAL A 1 160 ? 4.195 33.594 9 1 94.5 160 VAL A N 1
ATOM 1253 C CA . VAL A 1 160 ? 4.625 34.75 9.773 1 94.5 160 VAL A CA 1
ATOM 1254 C C . VAL A 1 160 ? 4.496 36 8.93 1 94.5 160 VAL A C 1
ATOM 1256 O O . VAL A 1 160 ? 3.977 37.031 9.391 1 94.5 160 VAL A O 1
ATOM 1259 N N . LEU A 1 161 ? 4.879 35.875 7.719 1 92.56 161 LEU A N 1
ATOM 1260 C CA . LEU A 1 161 ? 4.906 37.062 6.836 1 92.56 161 LEU A CA 1
ATOM 1261 C C . LEU A 1 161 ? 3.504 37.406 6.367 1 92.56 161 LEU A C 1
ATOM 1263 O O . LEU A 1 161 ? 3.264 38.531 5.918 1 92.56 161 LEU A O 1
ATOM 1267 N N . ALA A 1 162 ? 2.607 36.5 6.438 1 88.44 162 ALA A N 1
ATOM 1268 C CA . ALA A 1 162 ? 1.223 36.75 6.055 1 88.44 162 ALA A CA 1
ATOM 1269 C C . ALA A 1 162 ? 0.464 37.469 7.18 1 88.44 162 ALA A C 1
ATOM 1271 O O . ALA A 1 162 ? -0.586 38.062 6.949 1 88.44 162 ALA A O 1
ATOM 1272 N N . HIS A 1 163 ? 0.949 37.375 8.359 1 91.81 163 HIS A N 1
ATOM 1273 C CA . HIS A 1 163 ? 0.286 37.938 9.516 1 91.81 163 HIS A CA 1
ATOM 1274 C C . HIS A 1 163 ? 0.572 39.438 9.609 1 91.81 163 HIS A C 1
ATOM 1276 O O . HIS A 1 163 ? 1.732 39.875 9.641 1 91.81 163 HIS A O 1
ATOM 1282 N N . PRO A 1 164 ? -0.395 40.25 9.695 1 90 164 PRO A N 1
ATOM 1283 C CA . PRO A 1 164 ? -0.235 41.719 9.625 1 90 164 PRO A CA 1
ATOM 1284 C C . PRO A 1 164 ? 0.636 42.281 10.75 1 90 164 PRO A C 1
ATOM 1286 O O . PRO A 1 164 ? 1.362 43.25 10.547 1 90 164 PRO A O 1
ATOM 1289 N N . VAL A 1 165 ? 0.58 41.719 11.906 1 93.75 165 VAL A N 1
ATOM 1290 C CA . VAL A 1 165 ? 1.317 42.219 13.062 1 93.75 165 VAL A CA 1
ATOM 1291 C C . VAL A 1 165 ? 2.748 41.688 13.039 1 93.75 165 VAL A C 1
ATOM 1293 O O . VAL A 1 165 ? 3.699 42.438 13.297 1 93.75 165 VAL A O 1
ATOM 1296 N N . LEU A 1 166 ? 2.922 40.469 12.703 1 94.5 166 LEU A N 1
ATOM 1297 C CA . LEU A 1 166 ? 4.219 39.812 12.781 1 94.5 166 LEU A CA 1
ATOM 1298 C C . LEU A 1 166 ? 5.117 40.219 11.625 1 94.5 166 LEU A C 1
ATOM 1300 O O . LEU A 1 166 ? 6.34 40.25 11.766 1 94.5 166 LEU A O 1
ATOM 1304 N N . ARG A 1 167 ? 4.59 40.5 10.531 1 92.31 167 ARG A N 1
ATOM 1305 C CA . ARG A 1 167 ? 5.355 40.781 9.32 1 92.31 167 ARG A CA 1
ATOM 1306 C C . ARG A 1 167 ? 6.207 42.031 9.492 1 92.31 167 ARG A C 1
ATOM 1308 O O . ARG A 1 167 ? 7.23 42.188 8.828 1 92.31 167 ARG A O 1
ATOM 1315 N N . VAL A 1 168 ? 5.746 42.906 10.359 1 91.81 168 VAL A N 1
ATOM 1316 C CA . VAL A 1 168 ? 6.441 44.188 10.5 1 91.81 168 VAL A CA 1
ATOM 1317 C C . VAL A 1 168 ? 7.328 44.156 11.742 1 91.81 168 VAL A C 1
ATOM 1319 O O . VAL A 1 168 ? 7.926 45.188 12.109 1 91.81 168 VAL A O 1
ATOM 1322 N N . ASP A 1 169 ? 7.375 43.062 12.391 1 94.5 169 ASP A N 1
ATOM 1323 C CA . ASP A 1 169 ? 8.172 42.938 13.609 1 94.5 169 ASP A CA 1
ATOM 1324 C C . ASP A 1 169 ? 9.664 43.062 13.305 1 94.5 169 ASP A C 1
ATOM 1326 O O . ASP A 1 169 ? 10.148 42.562 12.281 1 94.5 169 ASP A O 1
ATOM 1330 N N . GLU A 1 170 ? 10.383 43.719 14.172 1 93.06 170 GLU A N 1
ATOM 1331 C CA . GLU A 1 170 ? 11.805 44 13.992 1 93.06 170 GLU A CA 1
ATOM 1332 C C . GLU A 1 170 ? 12.625 42.719 13.977 1 93.06 170 GLU A C 1
ATOM 1334 O O . GLU A 1 170 ? 13.617 42.625 13.242 1 93.06 170 GLU A O 1
ATOM 1339 N N . ASP A 1 171 ? 12.289 41.812 14.852 1 94.12 171 ASP A N 1
ATOM 1340 C CA . ASP A 1 171 ? 13.031 40.562 14.906 1 94.12 171 ASP A CA 1
ATOM 1341 C C . ASP A 1 171 ? 12.859 39.75 13.617 1 94.12 171 ASP A C 1
ATOM 1343 O O . ASP A 1 171 ? 13.789 39.062 13.172 1 94.12 171 ASP A O 1
ATOM 1347 N N . VAL A 1 172 ? 11.664 39.781 13.023 1 94.62 172 VAL A N 1
ATOM 1348 C CA . VAL A 1 172 ? 11.422 39.094 11.75 1 94.62 172 VAL A CA 1
ATOM 1349 C C . VAL A 1 172 ? 12.258 39.75 10.648 1 94.62 172 VAL A C 1
ATOM 1351 O O . VAL A 1 172 ? 12.891 39.062 9.852 1 94.62 172 VAL A O 1
ATOM 1354 N N . CYS A 1 173 ? 12.336 41 10.68 1 91.19 173 CYS A N 1
ATOM 1355 C CA . CYS A 1 173 ? 13.117 41.719 9.695 1 91.19 173 CYS A CA 1
ATOM 1356 C C . CYS A 1 173 ? 14.602 41.406 9.828 1 91.19 173 CYS A C 1
ATOM 1358 O O . CYS A 1 173 ? 15.281 41.156 8.82 1 91.19 173 CYS A O 1
ATOM 1360 N N . GLU A 1 174 ? 15.055 41.469 11.016 1 92.19 174 GLU A N 1
ATOM 1361 C CA . GLU A 1 174 ? 16.453 41.125 11.258 1 92.19 174 GLU A CA 1
ATOM 1362 C C . GLU A 1 174 ? 16.781 39.719 10.812 1 92.19 174 GLU A C 1
ATOM 1364 O O . GLU A 1 174 ? 17.828 39.469 10.234 1 92.19 174 GLU A O 1
ATOM 1369 N N . PHE A 1 175 ? 15.914 38.812 11.102 1 95 175 PHE A N 1
ATOM 1370 C CA . PHE A 1 175 ? 16.078 37.438 10.742 1 95 175 PHE A CA 1
ATOM 1371 C C . PHE A 1 175 ? 16.234 37.281 9.234 1 95 175 PHE A C 1
ATOM 1373 O O . PHE A 1 175 ? 17.047 36.469 8.766 1 95 175 PHE A O 1
ATOM 1380 N N . LEU A 1 176 ? 15.5 38 8.453 1 93.19 176 LEU A N 1
ATOM 1381 C CA . LEU A 1 176 ? 15.43 37.844 7.004 1 93.19 176 LEU A CA 1
ATOM 1382 C C . LEU A 1 176 ? 16.562 38.625 6.324 1 93.19 176 LEU A C 1
ATOM 1384 O O . LEU A 1 176 ? 16.938 38.312 5.191 1 93.19 176 LEU A O 1
ATOM 1388 N N . GLN A 1 177 ? 17.062 39.594 7.016 1 89.31 177 GLN A N 1
ATOM 1389 C CA . GLN A 1 177 ? 17.938 40.5 6.289 1 89.31 177 GLN A CA 1
ATOM 1390 C C . GLN A 1 177 ? 19.344 40.5 6.875 1 89.31 177 GLN A C 1
ATOM 1392 O O . GLN A 1 177 ? 20.312 40.812 6.18 1 89.31 177 GLN A O 1
ATOM 1397 N N . HIS A 1 178 ? 19.484 40.25 8.047 1 88.38 178 HIS A N 1
ATOM 1398 C CA . HIS A 1 178 ? 20.781 40.344 8.703 1 88.38 178 HIS A CA 1
ATOM 1399 C C . HIS A 1 178 ? 21.641 39.125 8.406 1 88.38 178 HIS A C 1
ATOM 1401 O O . HIS A 1 178 ? 21.297 38 8.773 1 88.38 178 HIS A O 1
ATOM 1407 N N . ASP A 1 179 ? 22.828 39.25 7.766 1 84.56 179 ASP A N 1
ATOM 1408 C CA . ASP A 1 179 ? 23.703 38.156 7.379 1 84.56 179 ASP A CA 1
ATOM 1409 C C . ASP A 1 179 ? 24.625 37.75 8.539 1 84.56 179 ASP A C 1
ATOM 1411 O O . ASP A 1 179 ? 25.109 36.625 8.57 1 84.56 179 ASP A O 1
ATOM 1415 N N . GLY A 1 180 ? 24.375 37.969 9.688 1 79.44 180 GLY A N 1
ATOM 1416 C CA . GLY A 1 180 ? 25.219 37.625 10.82 1 79.44 180 GLY A CA 1
ATOM 1417 C C . GLY A 1 180 ? 24.516 36.75 11.836 1 79.44 180 GLY A C 1
ATOM 1418 O O . GLY A 1 180 ? 23.438 36.219 11.562 1 79.44 180 GLY A O 1
ATOM 1419 N N . GLU A 1 181 ? 25.281 36.438 12.898 1 79 181 GLU A N 1
ATOM 1420 C CA . GLU A 1 181 ? 24.719 35.625 13.977 1 79 181 GLU A CA 1
ATOM 1421 C C . GLU A 1 181 ? 23.562 36.344 14.672 1 79 181 GLU A C 1
ATOM 1423 O O . GLU A 1 181 ? 23.609 37.562 14.867 1 79 181 GLU A O 1
ATOM 1428 N N . LEU A 1 182 ? 22.547 35.656 14.734 1 77.31 182 LEU A N 1
ATOM 1429 C CA . LEU A 1 182 ? 21.391 36.219 15.438 1 77.31 182 LEU A CA 1
ATOM 1430 C C . LEU A 1 182 ? 21.5 35.969 16.938 1 77.31 182 LEU A C 1
ATOM 1432 O O . LEU A 1 182 ? 22.203 35.062 17.375 1 77.31 182 LEU A O 1
ATOM 1436 N N . PRO A 1 183 ? 21.016 36.844 17.781 1 63.31 183 PRO A N 1
ATOM 1437 C CA . PRO A 1 183 ? 21.031 36.562 19.219 1 63.31 183 PRO A CA 1
ATOM 1438 C C . PRO A 1 183 ? 20.391 35.219 19.562 1 63.31 183 PRO A C 1
ATOM 1440 O O . PRO A 1 183 ? 19.359 34.844 18.984 1 63.31 183 PRO A O 1
ATOM 1443 N N . ARG A 1 184 ? 21.234 34.438 20.109 1 57.06 184 ARG A N 1
ATOM 1444 C CA . ARG A 1 184 ? 20.828 33.062 20.453 1 57.06 184 ARG A CA 1
ATOM 1445 C C . ARG A 1 184 ? 19.734 33.094 21.531 1 57.06 184 ARG A C 1
ATOM 1447 O O . ARG A 1 184 ? 19.719 33.969 22.375 1 57.06 184 ARG A O 1
ATOM 1454 N N . SER A 1 185 ? 18.734 32.469 21.359 1 53.31 185 SER A N 1
ATOM 1455 C CA . SER A 1 185 ? 17.766 32.281 22.422 1 53.31 185 SER A CA 1
ATOM 1456 C C . SER A 1 185 ? 18.438 31.75 23.703 1 53.31 185 SER A C 1
ATOM 1458 O O . SER A 1 185 ? 19.156 30.75 23.656 1 53.31 185 SER A O 1
ATOM 1460 N N . THR A 1 186 ? 18.953 32.562 24.562 1 45.09 186 THR A N 1
ATOM 1461 C CA . THR A 1 186 ? 19.578 32.094 25.781 1 45.09 186 THR A CA 1
ATOM 1462 C C . THR A 1 186 ? 18.891 30.812 26.266 1 45.09 186 THR A C 1
ATOM 1464 O O . THR A 1 186 ? 19.516 29.969 26.922 1 45.09 186 THR A O 1
ATOM 1467 N N . ASN A 1 187 ? 17.547 30.891 26.484 1 40.38 187 ASN A N 1
ATOM 1468 C CA . ASN A 1 187 ? 16.781 29.875 27.203 1 40.38 187 ASN A CA 1
ATOM 1469 C C . ASN A 1 187 ? 16.531 28.656 26.328 1 40.38 187 ASN A C 1
ATOM 1471 O O . ASN A 1 187 ? 15.617 27.875 26.594 1 40.38 187 ASN A O 1
ATOM 1475 N N . THR A 1 188 ? 17.109 28.594 25.219 1 42.28 188 THR A N 1
ATOM 1476 C CA . THR A 1 188 ? 16.766 27.453 24.391 1 42.28 188 THR A CA 1
ATOM 1477 C C . THR A 1 188 ? 17.109 26.141 25.094 1 42.28 188 THR A C 1
ATOM 1479 O O . THR A 1 188 ? 16.641 25.078 24.688 1 42.28 188 THR A O 1
ATOM 1482 N N . GLN A 1 189 ? 18.25 26.141 25.781 1 38.72 189 GLN A N 1
ATOM 1483 C CA . GLN A 1 189 ? 18.656 24.938 26.5 1 38.72 189 GLN A CA 1
ATOM 1484 C C . GLN A 1 189 ? 17.578 24.484 27.484 1 38.72 189 GLN A C 1
ATOM 1486 O O . GLN A 1 189 ? 17.562 23.328 27.891 1 38.72 189 GLN A O 1
ATOM 1491 N N . LEU A 1 190 ? 17.016 25.406 28.25 1 34.97 190 LEU A N 1
ATOM 1492 C CA . LEU A 1 190 ? 16.125 25.031 29.328 1 34.97 190 LEU A CA 1
ATOM 1493 C C . LEU A 1 190 ? 14.82 24.453 28.797 1 34.97 190 LEU A C 1
ATOM 1495 O O . LEU A 1 190 ? 14.047 23.844 29.547 1 34.97 190 LEU A O 1
ATOM 1499 N N . LEU A 1 191 ? 14.289 25.047 27.719 1 36.72 191 LEU A N 1
ATOM 1500 C CA . LEU A 1 191 ? 12.977 24.531 27.344 1 36.72 191 LEU A CA 1
ATOM 1501 C C . LEU A 1 191 ? 13.117 23.219 26.578 1 36.72 191 LEU A C 1
ATOM 1503 O O . LEU A 1 191 ? 13.07 23.203 25.344 1 36.72 191 LEU A O 1
ATOM 1507 N N . SER A 1 192 ? 14.039 22.391 26.859 1 35.69 192 SER A N 1
ATOM 1508 C CA . SER A 1 192 ? 13.883 21.016 26.391 1 35.69 192 SER A CA 1
ATOM 1509 C C . SER A 1 192 ? 12.422 20.594 26.391 1 35.69 192 SER A C 1
ATOM 1511 O O . SER A 1 192 ? 11.609 21.141 27.141 1 35.69 192 SER A O 1
ATOM 1513 N N . GLY A 1 193 ? 11.914 19.781 25.375 1 35.91 193 GLY A N 1
ATOM 1514 C CA . GLY A 1 193 ? 10.539 19.312 25.25 1 35.91 193 GLY A CA 1
ATOM 1515 C C . GLY A 1 193 ? 9.883 19.031 26.578 1 35.91 193 GLY A C 1
ATOM 1516 O O . GLY A 1 193 ? 8.664 19.188 26.719 1 35.91 193 GLY A O 1
ATOM 1517 N N . ALA A 1 194 ? 10.602 18.531 27.547 1 36.31 194 ALA A N 1
ATOM 1518 C CA . ALA A 1 194 ? 10.039 18.078 28.828 1 36.31 194 ALA A CA 1
ATOM 1519 C C . ALA A 1 194 ? 9.703 19.266 29.719 1 36.31 194 ALA A C 1
ATOM 1521 O O . ALA A 1 194 ? 8.688 19.25 30.422 1 36.31 194 ALA A O 1
ATOM 1522 N N . ALA A 1 195 ? 10.531 20.297 29.828 1 35.97 195 ALA A N 1
ATOM 1523 C CA . ALA A 1 195 ? 10.258 21.391 30.75 1 35.97 195 ALA A CA 1
ATOM 1524 C C . ALA A 1 195 ? 9.172 22.312 30.203 1 35.97 195 ALA A C 1
ATOM 1526 O O . ALA A 1 195 ? 8.312 22.797 30.953 1 35.97 195 ALA A O 1
ATOM 1527 N N . ALA A 1 196 ? 9.125 22.594 28.922 1 37.91 196 ALA A N 1
ATOM 1528 C CA . ALA A 1 196 ? 7.992 23.281 28.297 1 37.91 196 ALA A CA 1
ATOM 1529 C C . ALA A 1 196 ? 6.73 22.422 28.375 1 37.91 196 ALA A C 1
ATOM 1531 O O . ALA A 1 196 ? 5.641 22.938 28.625 1 37.91 196 ALA A O 1
ATOM 1532 N N . ILE A 1 197 ? 6.844 21.094 28.203 1 39.22 197 ILE A N 1
ATOM 1533 C CA . ILE A 1 197 ? 5.742 20.172 28.469 1 39.22 197 ILE A CA 1
ATOM 1534 C C . ILE A 1 197 ? 5.355 20.25 29.953 1 39.22 197 ILE A C 1
ATOM 1536 O O . ILE A 1 197 ? 4.168 20.234 30.297 1 39.22 197 ILE A O 1
ATOM 1540 N N . LYS A 1 198 ? 6.297 20.406 30.953 1 39.12 198 LYS A N 1
ATOM 1541 C CA . LYS A 1 198 ? 5.98 20.453 32.375 1 39.12 198 LYS A CA 1
ATOM 1542 C C . LYS A 1 198 ? 5.309 21.766 32.75 1 39.12 198 LYS A C 1
ATOM 1544 O O . LYS A 1 198 ? 4.348 21.797 33.5 1 39.12 198 LYS A O 1
ATOM 1549 N N . VAL A 1 199 ? 5.805 23.031 32.344 1 35.81 199 VAL A N 1
ATOM 1550 C CA . VAL A 1 199 ? 5.121 24.281 32.594 1 35.81 199 VAL A CA 1
ATOM 1551 C C . VAL A 1 199 ? 3.809 24.344 31.828 1 35.81 199 VAL A C 1
ATOM 1553 O O . VAL A 1 199 ? 2.777 24.75 32.375 1 35.81 199 VAL A O 1
ATOM 1556 N N . MET A 1 200 ? 3.785 23.875 30.562 1 41.12 200 MET A N 1
ATOM 1557 C CA . MET A 1 200 ? 2.535 23.766 29.812 1 41.12 200 MET A CA 1
ATOM 1558 C C . MET A 1 200 ? 1.665 22.641 30.375 1 41.12 200 MET A C 1
ATOM 1560 O O . MET A 1 200 ? 0.44 22.766 30.438 1 41.12 200 MET A O 1
ATOM 1564 N N . LYS A 1 201 ? 2.137 21.453 30.734 1 42.34 201 LYS A N 1
ATOM 1565 C CA . LYS A 1 201 ? 1.416 20.391 31.422 1 42.34 201 LYS A CA 1
ATOM 1566 C C . LYS A 1 201 ? 0.932 20.859 32.781 1 42.34 201 LYS A C 1
ATOM 1568 O O . LYS A 1 201 ? -0.186 20.547 33.219 1 42.34 201 LYS A O 1
ATOM 1573 N N . ASN A 1 202 ? 1.755 21.422 33.688 1 39.25 202 ASN A N 1
ATOM 1574 C CA . ASN A 1 202 ? 1.271 21.938 34.969 1 39.25 202 ASN A CA 1
ATOM 1575 C C . ASN A 1 202 ? 0.201 23 34.781 1 39.25 202 ASN A C 1
ATOM 1577 O O . ASN A 1 202 ? -0.783 23.047 35.531 1 39.25 202 ASN A O 1
ATOM 1581 N N . LEU A 1 203 ? 0.336 23.984 33.906 1 39.22 203 LEU A N 1
ATOM 1582 C CA . LEU A 1 203 ? -0.741 24.922 33.594 1 39.22 203 LEU A CA 1
ATOM 1583 C C . LEU A 1 203 ? -1.821 24.25 32.75 1 39.22 203 LEU A C 1
ATOM 1585 O O . LEU A 1 203 ? -3.012 24.516 32.938 1 39.22 203 LEU A O 1
ATOM 1589 N N . GLY A 1 204 ? -1.524 23.406 31.719 1 40.19 204 GLY A N 1
ATOM 1590 C CA . GLY A 1 204 ? -2.482 22.703 30.875 1 40.19 204 GLY A CA 1
ATOM 1591 C C . GLY A 1 204 ? -3.229 21.609 31.609 1 40.19 204 GLY A C 1
ATOM 1592 O O . GLY A 1 204 ? -4.438 21.438 31.422 1 40.19 204 GLY A O 1
ATOM 1593 N N . ASP A 1 205 ? -2.57 20.562 32.219 1 40.78 205 ASP A N 1
ATOM 1594 C CA . ASP A 1 205 ? -3.291 19.5 32.906 1 40.78 205 ASP A CA 1
ATOM 1595 C C . ASP A 1 205 ? -4.188 20.078 34 1 40.78 205 ASP A C 1
ATOM 1597 O O . ASP A 1 205 ? -5.246 19.516 34.281 1 40.78 205 ASP A O 1
ATOM 1601 N N . ALA A 1 206 ? -3.754 21.016 34.812 1 36.41 206 ALA A N 1
ATOM 1602 C CA . ALA A 1 206 ? -4.633 21.5 35.875 1 36.41 206 ALA A CA 1
ATOM 1603 C C . ALA A 1 206 ? -5.801 22.297 35.281 1 36.41 206 ALA A C 1
ATOM 1605 O O . ALA A 1 206 ? -6.719 22.672 36.031 1 36.41 206 ALA A O 1
ATOM 1606 N N . ILE A 1 207 ? -5.641 22.969 34.188 1 39.41 207 ILE A N 1
ATOM 1607 C CA . ILE A 1 207 ? -6.695 23.891 33.781 1 39.41 207 ILE A CA 1
ATOM 1608 C C . ILE A 1 207 ? -7.836 23.125 33.125 1 39.41 207 ILE A C 1
ATOM 1610 O O . ILE A 1 207 ? -7.711 22.672 31.984 1 39.41 207 ILE A O 1
ATOM 1614 N N . GLY A 1 208 ? -8.383 22.188 33.688 1 39.41 208 GLY A N 1
ATOM 1615 C CA . GLY A 1 208 ? -9.68 21.703 33.25 1 39.41 208 GLY A CA 1
ATOM 1616 C C . GLY A 1 208 ? -10.555 22.797 32.656 1 39.41 208 GLY A C 1
ATOM 1617 O O . GLY A 1 208 ? -10.117 23.938 32.531 1 39.41 208 GLY A O 1
ATOM 1618 N N . LYS A 1 209 ? -11.836 22.5 32.188 1 47.78 209 LYS A N 1
ATOM 1619 C CA . LYS A 1 209 ? -12.891 23.391 31.688 1 47.78 209 LYS A CA 1
ATOM 1620 C C . LYS A 1 209 ? -12.922 24.703 32.5 1 47.78 209 LYS A C 1
ATOM 1622 O O . LYS A 1 209 ? -13.211 25.766 31.938 1 47.78 209 LYS A O 1
ATOM 1627 N N . LEU A 1 210 ? -12.602 24.531 33.75 1 45.75 210 LEU A N 1
ATOM 1628 C CA . LEU A 1 210 ? -12.703 25.656 34.688 1 45.75 210 LEU A CA 1
ATOM 1629 C C . LEU A 1 210 ? -11.586 26.656 34.438 1 45.75 210 LEU A C 1
ATOM 1631 O O . LEU A 1 210 ? -11.625 27.781 34.969 1 45.75 210 LEU A O 1
ATOM 1635 N N . ALA A 1 211 ? -10.711 26.266 33.594 1 49.97 211 ALA A N 1
ATOM 1636 C CA . ALA A 1 211 ? -9.477 27.047 33.531 1 49.97 211 ALA A CA 1
ATOM 1637 C C . ALA A 1 211 ? -9.672 28.328 32.75 1 49.97 211 ALA A C 1
ATOM 1639 O O . ALA A 1 211 ? -8.992 29.328 33 1 49.97 211 ALA A O 1
ATOM 1640 N N . TYR A 1 212 ? -10.555 28.266 31.781 1 52.81 212 TYR A N 1
ATOM 1641 C CA . TYR A 1 212 ? -10.703 29.484 31 1 52.81 212 TYR A CA 1
ATOM 1642 C C . TYR A 1 212 ? -11.812 30.359 31.562 1 52.81 212 TYR A C 1
ATOM 1644 O O . TYR A 1 212 ? -12.156 31.391 30.969 1 52.81 212 TYR A O 1
ATOM 1652 N N . LYS A 1 213 ? -12.414 29.844 32.719 1 57.34 213 LYS A N 1
ATOM 1653 C CA . LYS A 1 213 ? -13.57 30.578 33.25 1 57.34 213 LYS A CA 1
ATOM 1654 C C . LYS A 1 213 ? -13.141 31.734 34.125 1 57.34 213 LYS A C 1
ATOM 1656 O O . LYS A 1 213 ? -12.297 31.578 35 1 57.34 213 LYS A O 1
ATOM 1661 N N . VAL A 1 214 ? -13.32 32.969 33.594 1 64.38 214 VAL A N 1
ATOM 1662 C CA . VAL A 1 214 ? -13.219 34.188 34.406 1 64.38 214 VAL A CA 1
ATOM 1663 C C . VAL A 1 214 ? -14.422 34.281 35.344 1 64.38 214 VAL A C 1
ATOM 1665 O O . VAL A 1 214 ? -15.547 33.969 34.938 1 64.38 214 VAL A O 1
ATOM 1668 N N . ASP A 1 215 ? -14.266 33.969 36.656 1 54.28 215 ASP A N 1
ATOM 1669 C CA . ASP A 1 215 ? -15.328 34.062 37.656 1 54.28 215 ASP A CA 1
ATOM 1670 C C . ASP A 1 215 ? -16.016 35.406 37.625 1 54.28 215 ASP A C 1
ATOM 1672 O O . ASP A 1 215 ? -15.68 36.312 38.406 1 54.28 215 ASP A O 1
ATOM 1676 N N . ASP A 1 216 ? -16.297 35.875 36.5 1 54.47 216 ASP A N 1
ATOM 1677 C CA . ASP A 1 216 ? -17.047 37.125 36.594 1 54.47 216 ASP A CA 1
ATOM 1678 C C . ASP A 1 216 ? -18.531 36.875 36.844 1 54.47 216 ASP A C 1
ATOM 1680 O O . ASP A 1 216 ? -19.156 36.125 36.094 1 54.47 216 ASP A O 1
ATOM 1684 N N . PRO A 1 217 ? -19 37.062 38.062 1 51.91 217 PRO A N 1
ATOM 1685 C CA . PRO A 1 217 ? -20.422 36.906 38.375 1 51.91 217 PRO A CA 1
ATOM 1686 C C . PRO A 1 217 ? -21.344 37.375 37.25 1 51.91 217 PRO A C 1
ATOM 1688 O O . PRO A 1 217 ? -22.516 36.969 37.188 1 51.91 217 PRO A O 1
ATOM 1691 N N . GLU A 1 218 ? -21.016 38.438 36.531 1 47.66 218 GLU A N 1
ATOM 1692 C CA . GLU A 1 218 ? -21.906 38.875 35.469 1 47.66 218 GLU A CA 1
ATOM 1693 C C . GLU A 1 218 ? -21.625 38.125 34.188 1 47.66 218 GLU A C 1
ATOM 1695 O O . GLU A 1 218 ? -20.656 38.406 33.469 1 47.66 218 GLU A O 1
ATOM 1700 N N . GLU A 1 219 ? -21.906 36.938 34.188 1 52.69 219 GLU A N 1
ATOM 1701 C CA . GLU A 1 219 ? -21.844 36.094 33 1 52.69 219 GLU A CA 1
ATOM 1702 C C . GLU A 1 219 ? -22.25 36.875 31.75 1 52.69 219 GLU A C 1
ATOM 1704 O O . GLU A 1 219 ? -23.438 37.062 31.484 1 52.69 219 GLU A O 1
ATOM 1709 N N . ASN A 1 220 ? -21.469 37.875 31.25 1 62.09 220 ASN A N 1
ATOM 1710 C CA . ASN A 1 220 ? -21.812 38.688 30.094 1 62.09 220 ASN A CA 1
ATOM 1711 C C . ASN A 1 220 ? -21.453 38.031 28.781 1 62.09 220 ASN A C 1
ATOM 1713 O O . ASN A 1 220 ? -20.688 37.062 28.781 1 62.09 220 ASN A O 1
ATOM 1717 N N . THR A 1 221 ? -22.25 38.281 27.781 1 63.78 221 THR A N 1
ATOM 1718 C CA . THR A 1 221 ? -22.219 37.812 26.391 1 63.78 221 THR A CA 1
ATOM 1719 C C . THR A 1 221 ? -20.781 37.75 25.891 1 63.78 221 THR A C 1
ATOM 1721 O O . THR A 1 221 ? -20.422 36.844 25.141 1 63.78 221 THR A O 1
ATOM 1724 N N . ALA A 1 222 ? -19.859 38.5 26.484 1 71.12 222 ALA A N 1
ATOM 1725 C CA . ALA A 1 222 ? -18.484 38.594 25.984 1 71.12 222 ALA A CA 1
ATOM 1726 C C . ALA A 1 222 ? -17.672 37.375 26.422 1 71.12 222 ALA A C 1
ATOM 1728 O O . ALA A 1 222 ? -16.859 36.844 25.656 1 71.12 222 ALA A O 1
ATOM 1729 N N . GLU A 1 223 ? -17.953 36.844 27.562 1 85.12 223 GLU A N 1
ATOM 1730 C CA . GLU A 1 223 ? -17.188 35.719 28.078 1 85.12 223 GLU A CA 1
ATOM 1731 C C . GLU A 1 223 ? -17.625 34.406 27.438 1 85.12 223 GLU A C 1
ATOM 1733 O O . GLU A 1 223 ? -16.828 33.469 27.297 1 85.12 223 GLU A O 1
ATOM 1738 N N . GLU A 1 224 ? -18.859 34.406 27.016 1 87.06 224 GLU A N 1
ATOM 1739 C CA . GLU A 1 224 ? -19.406 33.219 26.344 1 87.06 224 GLU A CA 1
ATOM 1740 C C . GLU A 1 224 ? -18.641 32.906 25.062 1 87.06 224 GLU A C 1
ATOM 1742 O O . GLU A 1 224 ? -18.453 31.719 24.719 1 87.06 224 GLU A O 1
ATOM 1747 N N . PHE A 1 225 ? -18.188 33.906 24.375 1 91 225 PHE A N 1
ATOM 1748 C CA . PHE A 1 225 ? -17.406 33.75 23.141 1 91 225 PHE A CA 1
ATOM 1749 C C . PHE A 1 225 ? -16.141 32.938 23.406 1 91 225 PHE A C 1
ATOM 1751 O O . PHE A 1 225 ? -15.844 32 22.672 1 91 225 PHE A O 1
ATOM 1758 N N . PHE A 1 226 ? -15.477 33.312 24.406 1 92.88 226 PHE A N 1
ATOM 1759 C CA . PHE A 1 226 ? -14.195 32.688 24.688 1 92.88 226 PHE A CA 1
ATOM 1760 C C . PHE A 1 226 ? -14.375 31.25 25.172 1 92.88 226 PHE A C 1
ATOM 1762 O O . PHE A 1 226 ? -13.578 30.375 24.828 1 92.88 226 PHE A O 1
ATOM 1769 N N . TYR A 1 227 ? -15.43 30.984 25.906 1 89.38 227 TYR A N 1
ATOM 1770 C CA . TYR A 1 227 ? -15.719 29.625 26.359 1 89.38 227 TYR A CA 1
ATOM 1771 C C . TYR A 1 227 ? -16.078 28.719 25.172 1 89.38 227 TYR A C 1
ATOM 1773 O O . TYR A 1 227 ? -15.609 27.594 25.094 1 89.38 227 TYR A O 1
ATOM 1781 N N . GLN A 1 228 ? -16.859 29.219 24.344 1 90.5 228 GLN A N 1
ATOM 1782 C CA . GLN A 1 228 ? -17.281 28.469 23.172 1 90.5 228 GLN A CA 1
ATOM 1783 C C . GLN A 1 228 ? -16.078 28.141 22.266 1 90.5 228 GLN A C 1
ATOM 1785 O O . GLN A 1 228 ? -15.969 27.031 21.75 1 90.5 228 GLN A O 1
ATOM 1790 N N . LYS A 1 229 ? -15.242 29.156 22.094 1 92.38 229 LYS A N 1
ATOM 1791 C CA . LYS A 1 229 ? -14.062 28.953 21.25 1 92.38 229 LYS A CA 1
ATOM 1792 C C . LYS A 1 229 ? -13.109 27.938 21.875 1 92.38 229 LYS A C 1
ATOM 1794 O O . LYS A 1 229 ? -12.484 27.156 21.156 1 92.38 229 LYS A O 1
ATOM 1799 N N . ALA A 1 230 ? -12.961 28 23.156 1 92.62 230 ALA A N 1
ATOM 1800 C CA . ALA A 1 230 ? -12.125 27 23.828 1 92.62 230 ALA A CA 1
ATOM 1801 C C . ALA A 1 230 ? -12.664 25.594 23.609 1 92.62 230 ALA A C 1
ATOM 1803 O O . ALA A 1 230 ? -11.891 24.672 23.359 1 92.62 230 ALA A O 1
ATOM 1804 N N . ASP A 1 231 ? -13.977 25.438 23.703 1 92.38 231 ASP A N 1
ATOM 1805 C CA . ASP A 1 231 ? -14.609 24.156 23.484 1 92.38 231 ASP A CA 1
ATOM 1806 C C . ASP A 1 231 ? -14.414 23.672 22.047 1 92.38 231 ASP A C 1
ATOM 1808 O O . ASP A 1 231 ? -14.125 22.5 21.797 1 92.38 231 ASP A O 1
ATOM 1812 N N . GLU A 1 232 ? -14.594 24.562 21.156 1 92.06 232 GLU A N 1
ATOM 1813 C CA . GLU A 1 232 ? -14.391 24.25 19.75 1 92.06 232 GLU A CA 1
ATOM 1814 C C . GLU A 1 232 ? -12.969 23.781 19.484 1 92.06 232 GLU A C 1
ATOM 1816 O O . GLU A 1 232 ? -12.75 22.812 18.734 1 92.06 232 GLU A O 1
ATOM 1821 N N . LEU A 1 233 ? -12.062 24.469 20.047 1 94.38 233 LEU A N 1
ATOM 1822 C CA . LEU A 1 233 ? -10.656 24.125 19.859 1 94.38 233 LEU A CA 1
ATOM 1823 C C . LEU A 1 233 ? -10.352 22.734 20.422 1 94.38 233 LEU A C 1
ATOM 1825 O O . LEU A 1 233 ? -9.586 21.984 19.828 1 94.38 233 LEU A O 1
ATOM 1829 N N . ASP A 1 234 ? -10.953 22.422 21.547 1 94.75 234 ASP A N 1
ATOM 1830 C CA . ASP A 1 234 ? -10.742 21.094 22.141 1 94.75 234 ASP A CA 1
ATOM 1831 C C . ASP A 1 234 ? -11.266 20 21.219 1 94.75 234 ASP A C 1
ATOM 1833 O O . ASP A 1 234 ? -10.602 18.969 21.047 1 94.75 234 ASP A O 1
ATOM 1837 N N . ILE A 1 235 ? -12.414 20.203 20.703 1 95 235 ILE A N 1
ATOM 1838 C CA . ILE A 1 235 ? -13.023 19.234 19.797 1 95 235 ILE A CA 1
ATOM 1839 C C . ILE A 1 235 ? -12.18 19.094 18.531 1 95 235 ILE A C 1
ATOM 1841 O O . ILE A 1 235 ? -11.906 17.984 18.078 1 95 235 ILE A O 1
ATOM 1845 N N . TRP A 1 236 ? -11.75 20.188 17.984 1 93.88 236 TRP A N 1
ATOM 1846 C CA . TRP A 1 236 ? -10.914 20.203 16.797 1 93.88 236 TRP A CA 1
ATOM 1847 C C . TRP A 1 236 ? -9.594 19.484 17.047 1 93.88 236 TRP A C 1
ATOM 1849 O O . TRP A 1 236 ? -9.109 18.734 16.188 1 93.88 236 TRP A O 1
ATOM 1859 N N . GLU A 1 237 ? -9.031 19.797 18.141 1 95.19 237 GLU A N 1
ATOM 1860 C CA . GLU A 1 237 ? -7.766 19.172 18.484 1 95.19 237 GLU A CA 1
ATOM 1861 C C . GLU A 1 237 ? -7.895 17.641 18.484 1 95.19 237 GLU A C 1
ATOM 1863 O O . GLU A 1 237 ? -7.023 16.938 17.969 1 95.19 237 GLU A O 1
ATOM 1868 N N . LYS A 1 238 ? -8.938 17.156 19.094 1 96.75 238 LYS A N 1
ATOM 1869 C CA . LYS A 1 238 ? -9.18 15.719 19.172 1 96.75 238 LYS A CA 1
ATOM 1870 C C . LYS A 1 238 ? -9.266 15.102 17.766 1 96.75 238 LYS A C 1
ATOM 1872 O O . LYS A 1 238 ? -8.609 14.102 17.484 1 96.75 238 LYS A O 1
ATOM 1877 N N . GLN A 1 239 ? -10.039 15.719 16.906 1 96.94 239 GLN A N 1
ATOM 1878 C CA . GLN A 1 239 ? -10.227 15.188 15.562 1 96.94 239 GLN A CA 1
ATOM 1879 C C . GLN A 1 239 ? -8.953 15.352 14.734 1 96.94 239 GLN A C 1
ATOM 1881 O O . GLN A 1 239 ? -8.648 14.508 13.891 1 96.94 239 GLN A O 1
ATOM 1886 N N . LEU A 1 240 ? -8.25 16.391 14.945 1 96.12 240 LEU A N 1
ATOM 1887 C CA . LEU A 1 240 ? -7 16.625 14.227 1 96.12 240 LEU A CA 1
ATOM 1888 C C . LEU A 1 240 ? -5.949 15.594 14.625 1 96.12 240 LEU A C 1
ATOM 1890 O O . LEU A 1 240 ? -5.152 15.156 13.789 1 96.12 240 LEU A O 1
ATOM 1894 N N . LYS A 1 241 ? -5.891 15.273 15.898 1 96.75 241 LYS A N 1
ATOM 1895 C CA . LYS A 1 241 ? -4.98 14.227 16.344 1 96.75 241 LYS A CA 1
ATOM 1896 C C . LYS A 1 241 ? -5.301 12.898 15.664 1 96.75 241 LYS A C 1
ATOM 1898 O O . LYS A 1 241 ? -4.395 12.164 15.266 1 96.75 241 LYS A O 1
ATOM 1903 N N . ARG A 1 242 ? -6.551 12.602 15.562 1 97.19 242 ARG A N 1
ATOM 1904 C CA . ARG A 1 242 ? -6.984 11.398 14.859 1 97.19 242 ARG A CA 1
ATOM 1905 C C . ARG A 1 242 ? -6.57 11.445 13.391 1 97.19 242 ARG A C 1
ATOM 1907 O O . ARG A 1 242 ? -6.07 10.453 12.852 1 97.19 242 ARG A O 1
ATOM 1914 N N . LEU A 1 243 ? -6.809 12.539 12.781 1 97.19 243 LEU A N 1
ATOM 1915 C CA . LEU A 1 243 ? -6.406 12.727 11.391 1 97.19 243 LEU A CA 1
ATOM 1916 C C . LEU A 1 243 ? -4.902 12.516 11.227 1 97.19 243 LEU A C 1
ATOM 1918 O O . LEU A 1 243 ? -4.465 11.82 10.312 1 97.19 243 LEU A O 1
ATOM 1922 N N . HIS A 1 244 ? -4.18 13.172 12.07 1 96.56 244 HIS A N 1
ATOM 1923 C CA . HIS A 1 244 ? -2.727 13.055 12.016 1 96.56 244 HIS A CA 1
ATOM 1924 C C . HIS A 1 244 ? -2.283 11.602 12.133 1 96.56 244 HIS A C 1
ATOM 1926 O O . HIS A 1 244 ? -1.425 11.148 11.375 1 96.56 244 HIS A O 1
ATOM 1932 N N . SER A 1 245 ? -2.822 10.891 13.062 1 97.75 245 SER A N 1
ATOM 1933 C CA . SER A 1 245 ? -2.502 9.477 13.25 1 97.75 245 SER A CA 1
ATOM 1934 C C . SER A 1 245 ? -2.854 8.656 12.016 1 97.75 245 SER A C 1
ATOM 1936 O O . SER A 1 245 ? -2.094 7.777 11.609 1 97.75 245 SER A O 1
ATOM 1938 N N . SER A 1 246 ? -4.02 8.883 11.484 1 97.88 246 SER A N 1
ATOM 1939 C CA . SER A 1 246 ? -4.449 8.164 10.297 1 97.88 246 SER A CA 1
ATOM 1940 C C . SER A 1 246 ? -3.521 8.438 9.117 1 97.88 246 SER A C 1
ATOM 1942 O O . SER A 1 246 ? -3.258 7.547 8.305 1 97.88 246 SER A O 1
ATOM 1944 N N . LEU A 1 247 ? -3.092 9.648 8.984 1 97.31 247 LEU A N 1
ATOM 1945 C CA . LEU A 1 247 ? -2.15 10.008 7.926 1 97.31 247 LEU A CA 1
ATOM 1946 C C . LEU A 1 247 ? -0.832 9.258 8.102 1 97.31 247 LEU A C 1
ATOM 1948 O O . LEU A 1 247 ? -0.261 8.766 7.129 1 97.31 247 LEU A O 1
ATOM 1952 N N . LEU A 1 248 ? -0.368 9.211 9.336 1 96.25 248 LEU A N 1
ATOM 1953 C CA . LEU A 1 248 ? 0.858 8.469 9.617 1 96.25 248 LEU A CA 1
ATOM 1954 C C . LEU A 1 248 ? 0.69 6.992 9.266 1 96.25 248 LEU A C 1
ATOM 1956 O O . LEU A 1 248 ? 1.609 6.367 8.734 1 96.25 248 LEU A O 1
ATOM 1960 N N . ASN A 1 249 ? -0.412 6.461 9.586 1 97.25 249 ASN A N 1
ATOM 1961 C CA . ASN A 1 249 ? -0.701 5.074 9.242 1 97.25 249 ASN A CA 1
ATOM 1962 C C . ASN A 1 249 ? -0.684 4.859 7.73 1 97.25 249 ASN A C 1
ATOM 1964 O O . ASN A 1 249 ? -0.211 3.826 7.25 1 97.25 249 ASN A O 1
ATOM 1968 N N . LEU A 1 250 ? -1.269 5.766 7.023 1 97.25 250 LEU A N 1
ATOM 1969 C CA . LEU A 1 250 ? -1.275 5.676 5.566 1 97.25 250 LEU A CA 1
ATOM 1970 C C . LEU A 1 250 ? 0.145 5.711 5.012 1 97.25 250 LEU A C 1
ATOM 1972 O O . LEU A 1 250 ? 0.473 4.969 4.086 1 97.25 250 LEU A O 1
ATOM 1976 N N . VAL A 1 251 ? 0.947 6.613 5.543 1 96.25 251 VAL A N 1
ATOM 1977 C CA . VAL A 1 251 ? 2.346 6.688 5.133 1 96.25 251 VAL A CA 1
ATOM 1978 C C . VAL A 1 251 ? 3.021 5.336 5.348 1 96.25 251 VAL A C 1
ATOM 1980 O O . VAL A 1 251 ? 3.756 4.859 4.484 1 96.25 251 VAL A O 1
ATOM 1983 N N . SER A 1 252 ? 2.822 4.738 6.488 1 96.19 252 SER A N 1
ATOM 1984 C CA . SER A 1 252 ? 3.377 3.42 6.785 1 96.19 252 SER A CA 1
ATOM 1985 C C . SER A 1 252 ? 2.889 2.377 5.785 1 96.19 252 SER A C 1
ATOM 1987 O O . SER A 1 252 ? 3.666 1.533 5.332 1 96.19 252 SER A O 1
ATOM 1989 N N . GLY A 1 253 ? 1.594 2.42 5.512 1 95.31 253 GLY A N 1
ATOM 1990 C CA . GLY A 1 253 ? 1.031 1.524 4.516 1 95.31 253 GLY A CA 1
ATOM 1991 C C . GLY A 1 253 ? 1.68 1.665 3.152 1 95.31 253 GLY A C 1
ATOM 1992 O O . GLY A 1 253 ? 2.02 0.666 2.514 1 95.31 253 GLY A O 1
ATOM 1993 N N . ASP A 1 254 ? 1.843 2.869 2.701 1 95.56 254 ASP A N 1
ATOM 1994 C CA . ASP A 1 254 ? 2.49 3.146 1.422 1 95.56 254 ASP A CA 1
ATOM 1995 C C . ASP A 1 254 ? 3.916 2.602 1.398 1 95.56 254 ASP A C 1
ATOM 1997 O O . ASP A 1 254 ? 4.352 2.029 0.396 1 95.56 254 ASP A O 1
ATOM 2001 N N . ASN A 1 255 ? 4.629 2.812 2.453 1 95 255 ASN A N 1
ATOM 2002 C CA . ASN A 1 255 ? 6 2.326 2.527 1 95 255 ASN A CA 1
ATOM 2003 C C . ASN A 1 255 ? 6.055 0.8 2.52 1 95 255 ASN A C 1
ATOM 2005 O O . ASN A 1 255 ? 6.926 0.209 1.879 1 95 255 ASN A O 1
ATOM 2009 N N . ASP A 1 256 ? 5.18 0.211 3.24 1 95.94 256 ASP A N 1
ATOM 2010 C CA . ASP A 1 256 ? 5.113 -1.247 3.258 1 95.94 256 ASP A CA 1
ATOM 2011 C C . ASP A 1 256 ? 4.809 -1.799 1.866 1 95.94 256 ASP A C 1
ATOM 2013 O O . ASP A 1 256 ? 5.371 -2.818 1.461 1 95.94 256 ASP A O 1
ATOM 2017 N N . LEU A 1 257 ? 3.908 -1.143 1.246 1 96.06 257 LEU A N 1
ATOM 2018 C CA . LEU A 1 257 ? 3.58 -1.547 -0.117 1 96.06 257 LEU A CA 1
ATOM 2019 C C . LEU A 1 257 ? 4.801 -1.436 -1.025 1 96.06 257 LEU A C 1
ATOM 2021 O O . LEU A 1 257 ? 5.086 -2.348 -1.804 1 96.06 257 LEU A O 1
ATOM 2025 N N . ALA A 1 258 ? 5.465 -0.316 -0.972 1 96.62 258 ALA A N 1
ATOM 2026 C CA . ALA A 1 258 ? 6.668 -0.112 -1.773 1 96.62 258 ALA A CA 1
ATOM 2027 C C . ALA A 1 258 ? 7.703 -1.2 -1.496 1 96.62 258 ALA A C 1
ATOM 2029 O O . ALA A 1 258 ? 8.32 -1.73 -2.424 1 96.62 258 ALA A O 1
ATOM 2030 N N . ASN A 1 259 ? 7.891 -1.557 -0.268 1 96.81 259 ASN A N 1
ATOM 2031 C CA . ASN A 1 259 ? 8.836 -2.6 0.121 1 96.81 259 ASN A CA 1
ATOM 2032 C C . ASN A 1 259 ? 8.414 -3.965 -0.42 1 96.81 259 ASN A C 1
ATOM 2034 O O . ASN A 1 259 ? 9.258 -4.75 -0.853 1 96.81 259 ASN A O 1
ATOM 2038 N N . ALA A 1 260 ? 7.125 -4.246 -0.302 1 97.5 260 ALA A N 1
ATOM 2039 C CA . ALA A 1 260 ? 6.609 -5.504 -0.839 1 97.5 260 ALA A CA 1
ATOM 2040 C C . ALA A 1 260 ? 6.848 -5.594 -2.344 1 97.5 260 ALA A C 1
ATOM 2042 O O . ALA A 1 260 ? 7.227 -6.648 -2.857 1 97.5 260 ALA A O 1
ATOM 2043 N N . GLU A 1 261 ? 6.586 -4.527 -3.045 1 97.75 261 GLU A N 1
ATOM 2044 C CA . GLU A 1 261 ? 6.816 -4.469 -4.484 1 97.75 261 GLU A CA 1
ATOM 2045 C C . GLU A 1 261 ? 8.289 -4.684 -4.82 1 97.75 261 GLU A C 1
ATOM 2047 O O . GLU A 1 261 ? 8.617 -5.371 -5.793 1 97.75 261 GLU A O 1
ATOM 2052 N N . ALA A 1 262 ? 9.172 -4.043 -4.051 1 97.38 262 ALA A N 1
ATOM 2053 C CA . ALA A 1 262 ? 10.602 -4.25 -4.246 1 97.38 262 ALA A CA 1
ATOM 2054 C C . ALA A 1 262 ? 10.984 -5.711 -4.027 1 97.38 262 ALA A C 1
ATOM 2056 O O . ALA A 1 262 ? 11.812 -6.258 -4.754 1 97.38 262 ALA A O 1
ATOM 2057 N N . GLY A 1 263 ? 10.414 -6.305 -3.021 1 97.69 263 GLY A N 1
ATOM 2058 C CA . GLY A 1 263 ? 10.633 -7.723 -2.783 1 97.69 263 GLY A CA 1
ATOM 2059 C C . GLY A 1 263 ? 10.164 -8.602 -3.93 1 97.69 263 GLY A C 1
ATOM 2060 O O . GLY A 1 263 ? 10.852 -9.547 -4.312 1 97.69 263 GLY A O 1
ATOM 2061 N N . LEU A 1 264 ? 9.016 -8.289 -4.438 1 98.12 264 LEU A N 1
ATOM 2062 C CA . LEU A 1 264 ? 8.508 -9.023 -5.598 1 98.12 264 LEU A CA 1
ATOM 2063 C C . LEU A 1 264 ? 9.445 -8.875 -6.785 1 98.12 264 LEU A C 1
ATOM 2065 O O . LEU A 1 264 ? 9.719 -9.844 -7.492 1 98.12 264 LEU A O 1
ATOM 2069 N N . SER A 1 265 ? 9.852 -7.652 -7.031 1 98.19 265 SER A N 1
ATOM 2070 C CA . SER A 1 265 ? 10.797 -7.402 -8.109 1 98.19 265 SER A CA 1
ATOM 2071 C C . SER A 1 265 ? 12.016 -8.32 -8.008 1 98.19 265 SER A C 1
ATOM 2073 O O . SER A 1 265 ? 12.422 -8.93 -8.992 1 98.19 265 SER A O 1
ATOM 2075 N N . ARG A 1 266 ? 12.547 -8.453 -6.836 1 98.06 266 ARG A N 1
ATOM 2076 C CA . ARG A 1 266 ? 13.719 -9.297 -6.613 1 98.06 266 ARG A CA 1
ATOM 2077 C C . ARG A 1 266 ? 13.391 -10.766 -6.871 1 98.06 266 ARG A C 1
ATOM 2079 O O . ARG A 1 266 ? 14.18 -11.477 -7.5 1 98.06 266 ARG A O 1
ATOM 2086 N N . SER A 1 267 ? 12.273 -11.211 -6.367 1 98 267 SER A N 1
ATOM 2087 C CA . SER A 1 267 ? 11.875 -12.602 -6.539 1 98 267 SER A CA 1
ATOM 2088 C C . SER A 1 267 ? 11.664 -12.938 -8.016 1 98 267 SER A C 1
ATOM 2090 O O . SER A 1 267 ? 12.047 -14.016 -8.469 1 98 267 SER A O 1
ATOM 2092 N N . VAL A 1 268 ? 11.023 -12.047 -8.758 1 97.81 268 VAL A N 1
ATOM 2093 C CA . VAL A 1 268 ? 10.797 -12.242 -10.188 1 97.81 268 VAL A CA 1
ATOM 2094 C C . VAL A 1 268 ? 12.133 -12.305 -10.922 1 97.81 268 VAL A C 1
ATOM 2096 O O . VAL A 1 268 ? 12.312 -13.125 -11.828 1 97.81 268 VAL A O 1
ATOM 2099 N N . LEU A 1 269 ? 13.031 -11.438 -10.57 1 97.44 269 LEU A N 1
ATOM 2100 C CA . LEU A 1 269 ? 14.344 -11.398 -11.195 1 97.44 269 LEU A CA 1
ATOM 2101 C C . LEU A 1 269 ? 15.078 -12.719 -11 1 97.44 269 LEU A C 1
ATOM 2103 O O . LEU A 1 269 ? 15.719 -13.227 -11.922 1 97.44 269 LEU A O 1
ATOM 2107 N N . LEU A 1 270 ? 15.016 -13.25 -9.781 1 96.75 270 LEU A N 1
ATOM 2108 C CA . LEU A 1 270 ? 15.664 -14.523 -9.484 1 96.75 270 LEU A CA 1
ATOM 2109 C C . LEU A 1 270 ? 15.078 -15.648 -10.328 1 96.75 270 LEU A C 1
ATOM 2111 O O . LEU A 1 270 ? 15.812 -16.516 -10.82 1 96.75 270 LEU A O 1
ATOM 2115 N N . LEU A 1 271 ? 13.781 -15.648 -10.531 1 95.88 271 LEU A N 1
ATOM 2116 C CA . LEU A 1 271 ? 13.141 -16.641 -11.398 1 95.88 271 LEU A CA 1
ATOM 2117 C C . LEU A 1 271 ? 13.578 -16.453 -12.844 1 95.88 271 LEU A C 1
ATOM 2119 O O . LEU A 1 271 ? 13.82 -17.438 -13.547 1 95.88 271 LEU A O 1
ATOM 2123 N N . ALA A 1 272 ? 13.648 -15.234 -13.273 1 96.06 272 ALA A N 1
ATOM 2124 C CA . ALA A 1 272 ? 14.086 -14.93 -14.633 1 96.06 272 ALA A CA 1
ATOM 2125 C C . ALA A 1 272 ? 15.484 -15.477 -14.898 1 96.06 272 ALA A C 1
ATOM 2127 O O . ALA A 1 272 ? 15.766 -15.977 -15.984 1 96.06 272 ALA A O 1
ATOM 2128 N N . ASN A 1 273 ? 16.344 -15.461 -13.906 1 95.56 273 ASN A N 1
ATOM 2129 C CA . ASN A 1 273 ? 17.75 -15.844 -14.039 1 95.56 273 ASN A CA 1
ATOM 2130 C C . ASN A 1 273 ? 17.906 -17.344 -14.219 1 95.56 273 ASN A C 1
ATOM 2132 O O . ASN A 1 273 ? 18.922 -17.812 -14.758 1 95.56 273 ASN A O 1
ATOM 2136 N N . VAL A 1 274 ? 16.953 -18.094 -13.797 1 93.94 274 VAL A N 1
ATOM 2137 C CA . VAL A 1 274 ? 17.094 -19.547 -13.883 1 93.94 274 VAL A CA 1
ATOM 2138 C C . VAL A 1 274 ? 16.188 -20.078 -15 1 93.94 274 VAL A C 1
ATOM 2140 O O . VAL A 1 274 ? 16.172 -21.281 -15.266 1 93.94 274 VAL A O 1
ATOM 2143 N N . GLU A 1 275 ? 15.445 -19.172 -15.641 1 92.31 275 GLU A N 1
ATOM 2144 C CA . GLU A 1 275 ? 14.531 -19.547 -16.719 1 92.31 275 GLU A CA 1
ATOM 2145 C C . GLU A 1 275 ? 15.289 -19.828 -18.016 1 92.31 275 GLU A C 1
ATOM 2147 O O . GLU A 1 275 ? 16.109 -19.016 -18.438 1 92.31 275 GLU A O 1
ATOM 2152 N N . GLU A 1 276 ? 14.992 -20.906 -18.641 1 87.62 276 GLU A N 1
ATOM 2153 C CA . GLU A 1 276 ? 15.711 -21.328 -19.844 1 87.62 276 GLU A CA 1
ATOM 2154 C C . GLU A 1 276 ? 15.023 -20.797 -21.094 1 87.62 276 GLU A C 1
ATOM 2156 O O . GLU A 1 276 ? 15.68 -20.547 -22.109 1 87.62 276 GLU A O 1
ATOM 2161 N N . ASN A 1 277 ? 13.727 -20.75 -21.016 1 88.5 277 ASN A N 1
ATOM 2162 C CA . ASN A 1 277 ? 13 -20.156 -22.141 1 88.5 277 ASN A CA 1
ATOM 2163 C C . ASN A 1 277 ? 13.328 -18.688 -22.312 1 88.5 277 ASN A C 1
ATOM 2165 O O . ASN A 1 277 ? 13.016 -17.875 -21.438 1 88.5 277 ASN A O 1
ATOM 2169 N N . THR A 1 278 ? 13.883 -18.344 -23.438 1 89 278 THR A N 1
ATOM 2170 C CA . THR A 1 278 ? 14.398 -17 -23.656 1 89 278 THR A CA 1
ATOM 2171 C C . THR A 1 278 ? 13.266 -15.969 -23.625 1 89 278 THR A C 1
ATOM 2173 O O . THR A 1 278 ? 13.406 -14.891 -23.047 1 89 278 THR A O 1
ATOM 2176 N N . GLY A 1 279 ? 12.164 -16.219 -24.281 1 89.06 279 GLY A N 1
ATOM 2177 C CA . GLY A 1 279 ? 11.023 -15.32 -24.266 1 89.06 279 GLY A CA 1
ATOM 2178 C C . GLY A 1 279 ? 10.484 -15.078 -22.875 1 89.06 279 GLY A C 1
ATOM 2179 O O . GLY A 1 279 ? 10.242 -13.938 -22.484 1 89.06 279 GLY A O 1
ATOM 2180 N N . LEU A 1 280 ? 10.305 -16.094 -22.141 1 91.5 280 LEU A N 1
ATOM 2181 C CA . LEU A 1 280 ? 9.805 -15.992 -20.781 1 91.5 280 LEU A CA 1
ATOM 2182 C C . LEU A 1 280 ? 10.82 -15.273 -19.891 1 91.5 280 LEU A C 1
ATOM 2184 O O . LEU A 1 280 ? 10.445 -14.43 -19.062 1 91.5 280 LEU A O 1
ATOM 2188 N N . ALA A 1 281 ? 12.086 -15.648 -20 1 93.75 281 ALA A N 1
ATOM 2189 C CA . ALA A 1 281 ? 13.133 -14.992 -19.234 1 93.75 281 ALA A CA 1
ATOM 2190 C C . ALA A 1 281 ? 13.125 -13.484 -19.469 1 93.75 281 ALA A C 1
ATOM 2192 O O . ALA A 1 281 ? 13.227 -12.703 -18.516 1 93.75 281 ALA A O 1
ATOM 2193 N N . GLN A 1 282 ? 12.953 -13.102 -20.688 1 93.69 282 GLN A N 1
ATOM 2194 C CA . GLN A 1 282 ? 12.922 -11.688 -21.047 1 93.69 282 GLN A CA 1
ATOM 2195 C C . GLN A 1 282 ? 11.695 -11 -20.453 1 93.69 282 GLN A C 1
ATOM 2197 O O . GLN A 1 282 ? 11.797 -9.898 -19.891 1 93.69 282 GLN A O 1
ATOM 2202 N N . ALA A 1 283 ? 10.578 -11.594 -20.594 1 93.75 283 ALA A N 1
ATOM 2203 C CA . ALA A 1 283 ? 9.344 -11.039 -20.031 1 93.75 283 ALA A CA 1
ATOM 2204 C C . ALA A 1 283 ? 9.445 -10.859 -18.531 1 93.75 283 ALA A C 1
ATOM 2206 O O . ALA A 1 283 ? 9.016 -9.836 -17.984 1 93.75 283 ALA A O 1
ATOM 2207 N N . LEU A 1 284 ? 10.031 -11.828 -17.906 1 95.81 284 LEU A N 1
ATOM 2208 C CA . LEU A 1 284 ? 10.203 -11.781 -16.453 1 95.81 284 LEU A CA 1
ATOM 2209 C C . LEU A 1 284 ? 11.188 -10.688 -16.062 1 95.81 284 LEU A C 1
ATOM 2211 O O . LEU A 1 284 ? 10.977 -9.984 -15.07 1 95.81 284 LEU A O 1
ATOM 2215 N N . HIS A 1 285 ? 12.242 -10.562 -16.781 1 95.94 285 HIS A N 1
ATOM 2216 C CA . HIS A 1 285 ? 13.227 -9.523 -16.5 1 95.94 285 HIS A CA 1
ATOM 2217 C C . HIS A 1 285 ? 12.602 -8.141 -16.594 1 95.94 285 HIS A C 1
ATOM 2219 O O . HIS A 1 285 ? 12.812 -7.297 -15.719 1 95.94 285 HIS A O 1
ATOM 2225 N N . HIS A 1 286 ? 11.836 -7.945 -17.609 1 95.94 286 HIS A N 1
ATOM 2226 C CA . HIS A 1 286 ? 11.172 -6.66 -17.781 1 95.94 286 HIS A CA 1
ATOM 2227 C C . HIS A 1 286 ? 10.133 -6.426 -16.688 1 95.94 286 HIS A C 1
ATOM 2229 O O . HIS A 1 286 ? 9.93 -5.289 -16.25 1 95.94 286 HIS A O 1
ATOM 2235 N N . LEU A 1 287 ? 9.469 -7.477 -16.328 1 96.62 287 LEU A N 1
ATOM 2236 C CA . LEU A 1 287 ? 8.516 -7.355 -15.227 1 96.62 287 LEU A CA 1
ATOM 2237 C C . LEU A 1 287 ? 9.211 -6.926 -13.945 1 96.62 287 LEU A C 1
ATOM 2239 O O . LEU A 1 287 ? 8.711 -6.066 -13.219 1 96.62 287 LEU A O 1
ATOM 2243 N N . ALA A 1 288 ? 10.32 -7.57 -13.656 1 97.69 288 ALA A N 1
ATOM 2244 C CA . ALA A 1 288 ? 11.102 -7.234 -12.461 1 97.69 288 ALA A CA 1
ATOM 2245 C C . ALA A 1 288 ? 11.508 -5.766 -12.469 1 97.69 288 ALA A C 1
ATOM 2247 O O . ALA A 1 288 ? 11.383 -5.074 -11.453 1 97.69 288 ALA A O 1
ATOM 2248 N N . GLU A 1 289 ? 11.922 -5.305 -13.586 1 97.38 289 GLU A N 1
ATOM 2249 C CA . GLU A 1 289 ? 12.336 -3.91 -13.727 1 97.38 289 GLU A CA 1
ATOM 2250 C C . GLU A 1 289 ? 11.156 -2.963 -13.516 1 97.38 289 GLU A C 1
ATOM 2252 O O . GLU A 1 289 ? 11.273 -1.968 -12.805 1 97.38 289 GLU A O 1
ATOM 2257 N N . THR A 1 290 ? 10.109 -3.273 -14.18 1 97.5 290 THR A N 1
ATOM 2258 C CA . THR A 1 290 ? 8.914 -2.451 -14.062 1 97.5 290 THR A CA 1
ATOM 2259 C C . THR A 1 290 ? 8.43 -2.395 -12.617 1 97.5 290 THR A C 1
ATOM 2261 O O . THR A 1 290 ? 8.117 -1.318 -12.102 1 97.5 290 THR A O 1
ATOM 2264 N N . GLU A 1 291 ? 8.391 -3.594 -11.977 1 97.06 291 GLU A N 1
ATOM 2265 C CA . GLU A 1 291 ? 7.996 -3.654 -10.578 1 97.06 291 GLU A CA 1
ATOM 2266 C C . GLU A 1 291 ? 8.914 -2.799 -9.703 1 97.06 291 GLU A C 1
ATOM 2268 O O . GLU A 1 291 ? 8.453 -2.16 -8.758 1 97.06 291 GLU A O 1
ATOM 2273 N N . GLY A 1 292 ? 10.164 -2.803 -9.992 1 97.56 292 GLY A N 1
ATOM 2274 C CA . GLY A 1 292 ? 11.109 -1.972 -9.266 1 97.56 292 GLY A CA 1
ATOM 2275 C C . GLY A 1 292 ? 10.836 -0.487 -9.414 1 97.56 292 GLY A C 1
ATOM 2276 O O . GLY A 1 292 ? 10.867 0.255 -8.43 1 97.56 292 GLY A O 1
ATOM 2277 N N . HIS A 1 293 ? 10.555 -0.072 -10.594 1 97.5 293 HIS A N 1
ATOM 2278 C CA . HIS A 1 293 ? 10.227 1.327 -10.852 1 97.5 293 HIS A CA 1
ATOM 2279 C C . HIS A 1 293 ? 8.953 1.738 -10.125 1 97.5 293 HIS A C 1
ATOM 2281 O O . HIS A 1 293 ? 8.883 2.83 -9.555 1 97.5 293 HIS A O 1
ATOM 2287 N N . VAL A 1 294 ? 8.008 0.898 -10.211 1 97.31 294 VAL A N 1
ATOM 2288 C CA . VAL A 1 294 ? 6.727 1.19 -9.562 1 97.31 294 VAL A CA 1
ATOM 2289 C C . VAL A 1 294 ? 6.918 1.278 -8.055 1 97.31 294 VAL A C 1
ATOM 2291 O O . VAL A 1 294 ? 6.312 2.125 -7.391 1 97.31 294 VAL A O 1
ATOM 2294 N N . ALA A 1 295 ? 7.77 0.404 -7.496 1 97.5 295 ALA A N 1
ATOM 2295 C CA . ALA A 1 295 ? 8.094 0.461 -6.074 1 97.5 295 ALA A CA 1
ATOM 2296 C C . ALA A 1 295 ? 8.688 1.818 -5.699 1 97.5 295 ALA A C 1
ATOM 2298 O O . ALA A 1 295 ? 8.305 2.408 -4.688 1 97.5 295 ALA A O 1
ATOM 2299 N N . ASP A 1 296 ? 9.555 2.34 -6.504 1 96.5 296 ASP A N 1
ATOM 2300 C CA . ASP A 1 296 ? 10.18 3.641 -6.273 1 96.5 296 ASP A CA 1
ATOM 2301 C C . ASP A 1 296 ? 9.141 4.758 -6.297 1 96.5 296 ASP A C 1
ATOM 2303 O O . ASP A 1 296 ? 9.211 5.695 -5.5 1 96.5 296 ASP A O 1
ATOM 2307 N N . LEU A 1 297 ? 8.25 4.66 -7.203 1 96.44 297 LEU A N 1
ATOM 2308 C CA . LEU A 1 297 ? 7.199 5.664 -7.332 1 96.44 297 LEU A CA 1
ATOM 2309 C C . LEU A 1 297 ? 6.301 5.668 -6.102 1 96.44 297 LEU A C 1
ATOM 2311 O O . LEU A 1 297 ? 5.902 6.73 -5.617 1 96.44 297 LEU A O 1
ATOM 2315 N N . HIS A 1 298 ? 5.973 4.488 -5.605 1 95.75 298 HIS A N 1
ATOM 2316 C CA . HIS A 1 298 ? 5.141 4.418 -4.41 1 95.75 298 HIS A CA 1
ATOM 2317 C C . HIS A 1 298 ? 5.887 4.934 -3.186 1 95.75 298 HIS A C 1
ATOM 2319 O O . HIS A 1 298 ? 5.285 5.523 -2.285 1 95.75 298 HIS A O 1
ATOM 2325 N N . ALA A 1 299 ? 7.203 4.727 -3.135 1 94.31 299 ALA A N 1
ATOM 2326 C CA . ALA A 1 299 ? 8.008 5.32 -2.074 1 94.31 299 ALA A CA 1
ATOM 2327 C C . ALA A 1 299 ? 7.961 6.844 -2.135 1 94.31 299 ALA A C 1
ATOM 2329 O O . ALA A 1 299 ? 7.875 7.512 -1.1 1 94.31 299 ALA A O 1
ATOM 2330 N N . LEU A 1 300 ? 7.996 7.367 -3.318 1 93.88 300 LEU A N 1
ATOM 2331 C CA . LEU A 1 300 ? 7.887 8.805 -3.527 1 93.88 300 LEU A CA 1
ATOM 2332 C C . LEU A 1 300 ? 6.527 9.32 -3.062 1 93.88 300 LEU A C 1
ATOM 2334 O O . LEU A 1 300 ? 6.426 10.438 -2.541 1 93.88 300 LEU A O 1
ATOM 2338 N N . GLN A 1 301 ? 5.527 8.523 -3.346 1 95.06 301 GLN A N 1
ATOM 2339 C CA . GLN A 1 301 ? 4.184 8.883 -2.908 1 95.06 301 GLN A CA 1
ATOM 2340 C C . GLN A 1 301 ? 4.117 9.016 -1.389 1 95.06 301 GLN A C 1
ATOM 2342 O O . GLN A 1 301 ? 3.484 9.938 -0.867 1 95.06 301 GLN A O 1
ATOM 2347 N N . ALA A 1 302 ? 4.723 8.07 -0.667 1 94.69 302 ALA A N 1
ATOM 2348 C CA . ALA A 1 302 ? 4.77 8.117 0.792 1 94.69 302 ALA A CA 1
ATOM 2349 C C . ALA A 1 302 ? 5.477 9.375 1.281 1 94.69 302 ALA A C 1
ATOM 2351 O O . ALA A 1 302 ? 5.027 10.016 2.229 1 94.69 302 ALA A O 1
ATOM 2352 N N . ASP A 1 303 ? 6.492 9.758 0.621 1 91.56 303 ASP A N 1
ATOM 2353 C CA . ASP A 1 303 ? 7.25 10.953 0.965 1 91.56 303 ASP A CA 1
ATOM 2354 C C . ASP A 1 303 ? 6.418 12.211 0.733 1 91.56 303 ASP A C 1
ATOM 2356 O O . ASP A 1 303 ? 6.438 13.133 1.552 1 91.56 303 ASP A O 1
ATOM 2360 N N . ALA A 1 304 ? 5.797 12.234 -0.422 1 92.44 304 ALA A N 1
ATOM 2361 C CA . ALA A 1 304 ? 4.945 13.375 -0.746 1 92.44 304 ALA A CA 1
ATOM 2362 C C . ALA A 1 304 ? 3.846 13.555 0.297 1 92.44 304 ALA A C 1
ATOM 2364 O O . ALA A 1 304 ? 3.568 14.672 0.73 1 92.44 304 ALA A O 1
ATOM 2365 N N . LEU A 1 305 ? 3.227 12.445 0.691 1 94.88 305 LEU A N 1
ATOM 2366 C CA . LEU A 1 305 ? 2.191 12.477 1.719 1 94.88 305 LEU A CA 1
ATOM 2367 C C . LEU A 1 305 ? 2.744 13.031 3.027 1 94.88 305 LEU A C 1
ATOM 2369 O O . LEU A 1 305 ? 2.096 13.852 3.68 1 94.88 305 LEU A O 1
ATOM 2373 N N . THR A 1 306 ? 3.898 12.641 3.4 1 93.31 306 THR A N 1
ATOM 2374 C CA . THR A 1 306 ? 4.547 13.078 4.629 1 93.31 306 THR A CA 1
ATOM 2375 C C . THR A 1 306 ? 4.832 14.578 4.578 1 93.31 306 THR A C 1
ATOM 2377 O O . THR A 1 306 ? 4.488 15.312 5.508 1 93.31 306 THR A O 1
ATOM 2380 N N . CYS A 1 307 ? 5.32 15.086 3.463 1 89.81 307 CYS A N 1
ATOM 2381 C CA . CYS A 1 307 ? 5.785 16.453 3.32 1 89.81 307 CYS A CA 1
ATOM 2382 C C . CYS A 1 307 ? 4.613 17.422 3.256 1 89.81 307 CYS A C 1
ATOM 2384 O O . CYS A 1 307 ? 4.738 18.578 3.662 1 89.81 307 CYS A O 1
ATOM 2386 N N . HIS A 1 308 ? 3.492 16.953 2.834 1 91.94 308 HIS A N 1
ATOM 2387 C CA . HIS A 1 308 ? 2.398 17.891 2.617 1 91.94 308 HIS A CA 1
ATOM 2388 C C . HIS A 1 308 ? 1.285 17.688 3.637 1 91.94 308 HIS A C 1
ATOM 2390 O O . HIS A 1 308 ? 1.09 18.516 4.523 1 91.94 308 HIS A O 1
ATOM 2396 N N . LEU A 1 309 ? 0.693 16.547 3.645 1 95.19 309 LEU A N 1
ATOM 2397 C CA . LEU A 1 309 ? -0.506 16.406 4.465 1 95.19 309 LEU A CA 1
ATOM 2398 C C . LEU A 1 309 ? -0.141 16.094 5.914 1 95.19 309 LEU A C 1
ATOM 2400 O O . LEU A 1 309 ? -0.807 16.578 6.836 1 95.19 309 LEU A O 1
ATOM 2404 N N . VAL A 1 310 ? 0.857 15.227 6.145 1 94.38 310 VAL A N 1
ATOM 2405 C CA . VAL A 1 310 ? 1.269 14.945 7.516 1 94.38 310 VAL A CA 1
ATOM 2406 C C . VAL A 1 310 ? 1.797 16.219 8.172 1 94.38 310 VAL A C 1
ATOM 2408 O O . VAL A 1 310 ? 1.404 16.547 9.289 1 94.38 310 VAL A O 1
ATOM 2411 N N . GLU A 1 311 ? 2.648 16.906 7.418 1 90.31 311 GLU A N 1
ATOM 2412 C CA . GLU A 1 311 ? 3.191 18.156 7.949 1 90.31 311 GLU A CA 1
ATOM 2413 C C . GLU A 1 311 ? 2.09 19.203 8.156 1 90.31 311 GLU A C 1
ATOM 2415 O O . GLU A 1 311 ? 2.129 19.969 9.117 1 90.31 311 GLU A O 1
ATOM 2420 N N . TYR A 1 312 ? 1.156 19.266 7.262 1 92.06 312 TYR A N 1
ATOM 2421 C CA . TYR A 1 312 ? 0.011 20.156 7.41 1 92.06 312 TYR A CA 1
ATOM 2422 C C . TYR A 1 312 ? -0.742 19.859 8.703 1 92.06 312 TYR A C 1
ATOM 2424 O O . TYR A 1 312 ? -1.063 20.781 9.461 1 92.06 312 TYR A O 1
ATOM 2432 N N . SER A 1 313 ? -1.096 18.594 8.906 1 94.38 313 SER A N 1
ATOM 2433 C CA . SER A 1 313 ? -1.843 18.234 10.109 1 94.38 313 SER A CA 1
ATOM 2434 C C . SER A 1 313 ? -1.059 18.594 11.367 1 94.38 313 SER A C 1
ATOM 2436 O O . SER A 1 313 ? -1.637 19.031 12.359 1 94.38 313 SER A O 1
ATOM 2438 N N . ARG A 1 314 ? 0.223 18.438 11.328 1 91.81 314 ARG A N 1
ATOM 2439 C CA . ARG A 1 314 ? 1.076 18.812 12.453 1 91.81 314 ARG A CA 1
ATOM 2440 C C . ARG A 1 314 ? 1.045 20.328 12.688 1 91.81 314 ARG A C 1
ATOM 2442 O O . ARG A 1 314 ? 0.983 20.781 13.836 1 91.81 314 ARG A O 1
ATOM 2449 N N . GLU A 1 315 ? 1.162 21.031 11.648 1 90.75 315 GLU A N 1
ATOM 2450 C CA . GLU A 1 315 ? 1.118 22.5 11.719 1 90.75 315 GLU A CA 1
ATOM 2451 C C . GLU A 1 315 ? -0.191 22.969 12.336 1 90.75 315 GLU A C 1
ATOM 2453 O O . GLU A 1 315 ? -0.189 23.859 13.188 1 90.75 315 GLU A O 1
ATOM 2458 N N . ILE A 1 316 ? -1.257 22.422 11.883 1 93.5 316 ILE A N 1
ATOM 2459 C CA . ILE A 1 316 ? -2.559 22.859 12.367 1 93.5 316 ILE A CA 1
ATOM 2460 C C . ILE A 1 316 ? -2.715 22.5 13.844 1 93.5 316 ILE A C 1
ATOM 2462 O O . ILE A 1 316 ? -3.299 23.25 14.617 1 93.5 316 ILE A O 1
ATOM 2466 N N . L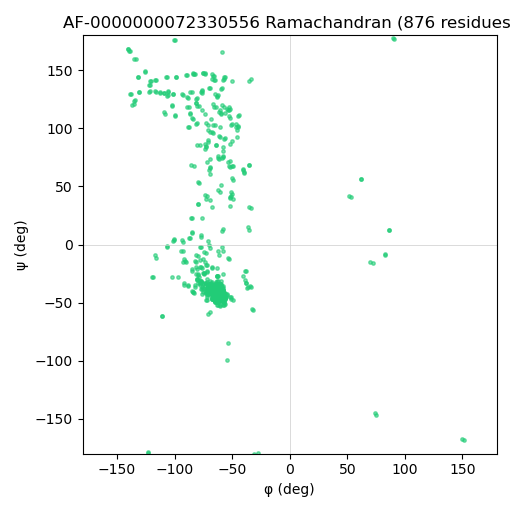EU A 1 317 ? -2.262 21.375 14.219 1 94 317 LEU A N 1
ATOM 2467 C CA . LEU A 1 317 ? -2.25 21.016 15.625 1 94 317 LEU A CA 1
ATOM 2468 C C . LEU A 1 317 ? -1.453 22.031 16.438 1 94 317 LEU A C 1
ATOM 2470 O O . LEU A 1 317 ? -1.868 22.406 17.531 1 94 317 LEU A O 1
ATOM 2474 N N . GLY A 1 318 ? -0.318 22.453 15.891 1 92.75 318 GLY A N 1
ATOM 2475 C CA . GLY A 1 318 ? 0.466 23.5 16.531 1 92.75 318 GLY A CA 1
ATOM 2476 C C . GLY A 1 318 ? -0.275 24.812 16.656 1 92.75 318 GLY A C 1
ATOM 2477 O O . GLY A 1 318 ? -0.174 25.5 17.672 1 92.75 318 GLY A O 1
ATOM 2478 N N . MET A 1 319 ? -0.988 25.078 15.609 1 93.56 319 MET A N 1
ATOM 2479 C CA . MET A 1 319 ? -1.78 26.312 15.617 1 93.56 319 MET A CA 1
ATOM 2480 C C . MET A 1 319 ? -2.859 26.25 16.688 1 93.56 319 MET A C 1
ATOM 2482 O O . MET A 1 319 ? -3.113 27.25 17.375 1 93.56 319 MET A O 1
ATOM 2486 N N . VAL A 1 320 ? -3.5 25.141 16.797 1 94.75 320 VAL A N 1
ATOM 2487 C CA . VAL A 1 320 ? -4.527 24.969 17.812 1 94.75 320 VAL A CA 1
ATOM 2488 C C . VAL A 1 320 ? -3.914 25.141 19.203 1 94.75 320 VAL A C 1
ATOM 2490 O O . VAL A 1 320 ? -4.504 25.797 20.062 1 94.75 320 VAL A O 1
ATOM 2493 N N . GLN A 1 321 ? -2.793 24.625 19.391 1 94 321 GLN A N 1
ATOM 2494 C CA . GLN A 1 321 ? -2.109 24.797 20.656 1 94 321 GLN A CA 1
ATOM 2495 C C . GLN A 1 321 ? -1.789 26.25 20.938 1 94 321 GLN A C 1
ATOM 2497 O O . GLN A 1 321 ? -1.938 26.734 22.062 1 94 321 GLN A O 1
ATOM 2502 N N . ALA A 1 322 ? -1.299 26.969 19.922 1 94.25 322 ALA A N 1
ATOM 2503 C CA . ALA A 1 322 ? -1.017 28.391 20.047 1 94.25 322 ALA A CA 1
ATOM 2504 C C . ALA A 1 322 ? -2.271 29.172 20.453 1 94.25 322 ALA A C 1
ATOM 2506 O O . ALA A 1 322 ? -2.203 30.094 21.266 1 94.25 322 ALA A O 1
ATOM 2507 N N . CYS A 1 323 ? -3.375 28.766 19.891 1 95.12 323 CYS A N 1
ATOM 2508 C CA . CYS A 1 323 ? -4.648 29.359 20.266 1 95.12 323 CYS A CA 1
ATOM 2509 C C . CYS A 1 323 ? -4.969 29.125 21.734 1 95.12 323 CYS A C 1
ATOM 2511 O O . CYS A 1 323 ? -5.395 30.031 22.438 1 95.12 323 CYS A O 1
ATOM 2513 N N . LYS A 1 324 ? -4.789 27.953 22.125 1 94.5 324 LYS A N 1
ATOM 2514 C CA . LYS A 1 324 ? -5.051 27.594 23.516 1 94.5 324 LYS A CA 1
ATOM 2515 C C . LYS A 1 324 ? -4.117 28.359 24.453 1 94.5 324 LYS A C 1
ATOM 2517 O O . LYS A 1 324 ? -4.52 28.75 25.547 1 94.5 324 LYS A O 1
ATOM 2522 N N . ASP A 1 325 ? -2.926 28.578 24.031 1 94.31 325 ASP A N 1
ATOM 2523 C CA . ASP A 1 325 ? -1.954 29.297 24.844 1 94.31 325 ASP A CA 1
ATOM 2524 C C . ASP A 1 325 ? -2.4 30.75 25.062 1 94.31 325 ASP A C 1
ATOM 2526 O O . ASP A 1 325 ? -2.262 31.281 26.156 1 94.31 325 ASP A O 1
ATOM 2530 N N . VAL A 1 326 ? -2.91 31.406 24 1 96.19 326 VAL A N 1
ATOM 2531 C CA . VAL A 1 326 ? -3.336 32.781 24.141 1 96.19 326 VAL A CA 1
ATOM 2532 C C . VAL A 1 326 ? -4.559 32.875 25.047 1 96.19 326 VAL A C 1
ATOM 2534 O O . VAL A 1 326 ? -4.715 33.844 25.797 1 96.19 326 VAL A O 1
ATOM 2537 N N . LEU A 1 327 ? -5.422 31.875 24.953 1 94.75 327 LEU A N 1
ATOM 2538 C CA . LEU A 1 327 ? -6.578 31.828 25.844 1 94.75 327 LEU A CA 1
ATOM 2539 C C . LEU A 1 327 ? -6.137 31.688 27.297 1 94.75 327 LEU A C 1
ATOM 2541 O O . LEU A 1 327 ? -6.688 32.344 28.188 1 94.75 327 LEU A O 1
ATOM 2545 N N . SER A 1 328 ? -5.191 30.828 27.547 1 94.19 328 SER A N 1
ATOM 2546 C CA . SER A 1 328 ? -4.652 30.641 28.891 1 94.19 328 SER A CA 1
ATOM 2547 C C . SER A 1 328 ? -4.016 31.938 29.406 1 94.19 328 SER A C 1
ATOM 2549 O O . SER A 1 328 ? -4.156 32.281 30.578 1 94.19 328 SER A O 1
ATOM 2551 N N . GLU A 1 329 ? -3.281 32.594 28.5 1 94.69 329 GLU A N 1
ATOM 2552 C CA . GLU A 1 329 ? -2.658 33.875 28.875 1 94.69 329 GLU A CA 1
ATOM 2553 C C . GLU A 1 329 ? -3.707 34.906 29.234 1 94.69 329 GLU A C 1
ATOM 2555 O O . GLU A 1 329 ? -3.506 35.719 30.156 1 94.69 329 GLU A O 1
ATOM 2560 N N . ARG A 1 330 ? -4.785 34.906 28.531 1 94.69 330 ARG A N 1
ATOM 2561 C CA . ARG A 1 330 ? -5.883 35.812 28.844 1 94.69 330 ARG A CA 1
ATOM 2562 C C . ARG A 1 330 ? -6.391 35.594 30.266 1 94.69 330 ARG A C 1
ATOM 2564 O O . ARG A 1 330 ? -6.66 36.531 31 1 94.69 330 ARG A O 1
ATOM 2571 N N . VAL A 1 331 ? -6.559 34.344 30.625 1 91.75 331 VAL A N 1
ATOM 2572 C CA . VAL A 1 331 ? -7.031 34 31.953 1 91.75 331 VAL A CA 1
ATOM 2573 C C . VAL A 1 331 ? -6.02 34.469 33 1 91.75 331 VAL A C 1
ATOM 2575 O O . VAL A 1 331 ? -6.402 35 34.062 1 91.75 331 VAL A O 1
ATOM 2578 N N . ARG A 1 332 ? -4.805 34.312 32.75 1 93.25 332 ARG A N 1
ATOM 2579 C CA . ARG A 1 332 ? -3.756 34.75 33.656 1 93.25 332 ARG A CA 1
ATOM 2580 C C . ARG A 1 332 ? -3.826 36.25 33.875 1 93.25 332 ARG A C 1
ATOM 2582 O O . ARG A 1 332 ? -3.734 36.75 35 1 93.25 332 ARG A O 1
ATOM 2589 N N . ILE A 1 333 ? -3.973 37 32.781 1 93.44 333 ILE A N 1
ATOM 2590 C CA . ILE A 1 333 ? -4.051 38.469 32.844 1 93.44 333 ILE A CA 1
ATOM 2591 C C . ILE A 1 333 ? -5.305 38.875 33.594 1 93.44 333 ILE A C 1
ATOM 2593 O O . ILE A 1 333 ? -5.277 39.875 34.344 1 93.44 333 ILE A O 1
ATOM 2597 N N . TYR A 1 334 ? -6.332 38.156 33.438 1 92.19 334 TYR A N 1
ATOM 2598 C CA . TYR A 1 334 ? -7.562 38.406 34.188 1 92.19 334 TYR A CA 1
ATOM 2599 C C . TYR A 1 334 ? -7.332 38.25 35.656 1 92.19 334 TYR A C 1
ATOM 2601 O O . TYR A 1 334 ? -7.77 39.094 36.469 1 92.19 334 TYR A O 1
ATOM 2609 N N . ARG A 1 335 ? -6.719 37.219 36.062 1 90 335 ARG A N 1
ATOM 2610 C CA . ARG A 1 335 ? -6.441 36.969 37.469 1 90 335 ARG A CA 1
ATOM 2611 C C . ARG A 1 335 ? -5.559 38.062 38.031 1 90 335 ARG A C 1
ATOM 2613 O O . ARG A 1 335 ? -5.75 38.469 39.188 1 90 335 ARG A O 1
ATOM 2620 N N . THR A 1 336 ? -4.594 38.469 37.281 1 90.06 336 THR A N 1
ATOM 2621 C CA . THR A 1 336 ? -3.732 39.562 37.719 1 90.06 336 THR A CA 1
ATOM 2622 C C . THR A 1 336 ? -4.551 40.844 37.969 1 90.06 336 THR A C 1
ATOM 2624 O O . THR A 1 336 ? -4.328 41.531 38.938 1 90.06 336 THR A O 1
ATOM 2627 N N . TRP A 1 337 ? -5.469 41.125 37.062 1 90.44 337 TRP A N 1
ATOM 2628 C CA . TRP A 1 337 ? -6.363 42.25 37.188 1 90.44 337 TRP A CA 1
ATOM 2629 C C . TRP A 1 337 ? -7.219 42.156 38.469 1 90.44 337 TRP A C 1
ATOM 2631 O O . TRP A 1 337 ? -7.301 43.094 39.25 1 90.44 337 TRP A O 1
ATOM 2641 N N . ARG A 1 338 ? -7.73 41 38.75 1 87.25 338 ARG A N 1
ATOM 2642 C CA . ARG A 1 338 ? -8.602 40.781 39.906 1 87.25 338 ARG A CA 1
ATOM 2643 C C . ARG A 1 338 ? -7.809 40.844 41.188 1 87.25 338 ARG A C 1
ATOM 2645 O O . ARG A 1 338 ? -8.305 41.344 42.219 1 87.25 338 ARG A O 1
ATOM 2652 N N . THR A 1 339 ? -6.691 40.344 41.156 1 87.25 339 THR A N 1
ATOM 2653 C CA . THR A 1 339 ? -5.82 40.406 42.312 1 87.25 339 THR A CA 1
ATOM 2654 C C . THR A 1 339 ? -5.477 41.844 42.656 1 87.25 339 THR A C 1
ATOM 2656 O O . THR A 1 339 ? -5.469 42.25 43.812 1 87.25 339 THR A O 1
ATOM 2659 N N . ALA A 1 340 ? -5.219 42.688 41.625 1 85.5 340 ALA A N 1
ATOM 2660 C CA . ALA A 1 340 ? -4.938 44.094 41.812 1 85.5 340 ALA A CA 1
ATOM 2661 C C . ALA A 1 340 ? -6.156 44.812 42.406 1 85.5 340 ALA A C 1
ATOM 2663 O O . ALA A 1 340 ? -6.016 45.719 43.219 1 85.5 340 ALA A O 1
ATOM 2664 N N . GLU A 1 341 ? -7.309 44.406 42.062 1 84.38 341 GLU A N 1
ATOM 2665 C CA . GLU A 1 341 ? -8.562 45.031 42.5 1 84.38 341 GLU A CA 1
ATOM 2666 C C . GLU A 1 341 ? -8.867 44.656 43.938 1 84.38 341 GLU A C 1
ATOM 2668 O O . GLU A 1 341 ? -9.477 45.469 44.656 1 84.38 341 GLU A O 1
ATOM 2673 N N . SER A 1 342 ? -8.586 43.531 44.312 1 81.12 342 SER A N 1
ATOM 2674 C CA . SER A 1 342 ? -8.938 43.031 45.656 1 81.12 342 SER A CA 1
ATOM 2675 C C . SER A 1 342 ? -8.07 43.688 46.719 1 81.12 342 SER A C 1
ATOM 2677 O O . SER A 1 342 ? -8.398 43.625 47.906 1 81.12 342 SER A O 1
ATOM 2679 N N . ASN A 1 343 ? -7.027 44.25 46.344 1 76.19 343 ASN A N 1
ATOM 2680 C CA . ASN A 1 343 ? -6.195 44.938 47.344 1 76.19 343 ASN A CA 1
ATOM 2681 C C . ASN A 1 343 ? -6.863 46.188 47.875 1 76.19 343 ASN A C 1
ATOM 2683 O O . ASN A 1 343 ? -6.516 47.281 47.469 1 76.19 343 ASN A O 1
ATOM 2687 N N . ARG A 1 344 ? -7.992 46 48.594 1 72.19 344 ARG A N 1
ATOM 2688 C CA . ARG A 1 344 ? -8.852 47.031 49.188 1 72.19 344 ARG A CA 1
ATOM 2689 C C . ARG A 1 344 ? -8.273 47.562 50.5 1 72.19 344 ARG A C 1
ATOM 2691 O O . ARG A 1 344 ? -8.711 48.594 51 1 72.19 344 ARG A O 1
ATOM 2698 N N . SER A 1 345 ? -7.27 46.875 50.938 1 72.88 345 SER A N 1
ATOM 2699 C CA . SER A 1 345 ? -6.727 47.156 52.281 1 72.88 345 SER A CA 1
ATOM 2700 C C . SER A 1 345 ? -6.273 48.594 52.375 1 72.88 345 SER A C 1
ATOM 2702 O O . SER A 1 345 ? -6.547 49.281 53.375 1 72.88 345 SER A O 1
ATOM 2704 N N . LYS A 1 346 ? -5.723 49.125 51.312 1 73.25 346 LYS A N 1
ATOM 2705 C CA . LYS A 1 346 ? -5.184 50.469 51.406 1 73.25 346 LYS A CA 1
ATOM 2706 C C . LYS A 1 346 ? -6.301 51.5 51.406 1 73.25 346 LYS A C 1
ATOM 2708 O O . LYS A 1 346 ? -6.191 52.562 52.031 1 73.25 346 LYS A O 1
ATOM 2713 N N . ARG A 1 347 ? -7.34 51.188 50.688 1 77.62 347 ARG A N 1
ATOM 2714 C CA . ARG A 1 347 ? -8.492 52.094 50.688 1 77.62 347 ARG A CA 1
ATOM 2715 C C . ARG A 1 347 ? -9.117 52.188 52.062 1 77.62 347 ARG A C 1
ATOM 2717 O O . ARG A 1 347 ? -9.453 53.281 52.531 1 77.62 347 ARG A O 1
ATOM 2724 N N . GLU A 1 348 ? -9.148 51.062 52.656 1 79.06 348 GLU A N 1
ATOM 2725 C CA . GLU A 1 348 ? -9.695 51.031 54 1 79.06 348 GLU A CA 1
ATOM 2726 C C . GLU A 1 348 ? -8.805 51.781 55 1 79.06 348 GLU A C 1
ATOM 2728 O O . GLU A 1 348 ? -9.289 52.469 55.875 1 79.06 348 GLU A O 1
ATOM 2733 N N . GLN A 1 349 ? -7.582 51.625 54.812 1 78.5 349 GLN A N 1
ATOM 2734 C CA . GLN A 1 349 ? -6.629 52.312 55.656 1 78.5 349 GLN A CA 1
ATOM 2735 C C . GLN A 1 349 ? -6.762 53.844 55.531 1 78.5 349 GLN A C 1
ATOM 2737 O O . GLN A 1 349 ? -6.699 54.562 56.531 1 78.5 349 GLN A O 1
ATOM 2742 N N . LYS A 1 350 ? -6.93 54.312 54.344 1 80.31 350 LYS A N 1
ATOM 2743 C CA . LYS A 1 350 ? -7.098 55.75 54.125 1 80.31 350 LYS A CA 1
ATOM 2744 C C . LYS A 1 350 ? -8.359 56.25 54.812 1 80.31 350 LYS A C 1
ATOM 2746 O O . LYS A 1 350 ? -8.328 57.281 55.469 1 80.31 350 LYS A O 1
ATOM 2751 N N . ILE A 1 351 ? -9.391 55.5 54.688 1 82.44 351 ILE A N 1
ATOM 2752 C CA . ILE A 1 351 ? -10.664 55.875 55.281 1 82.44 351 ILE A CA 1
ATOM 2753 C C . ILE A 1 351 ? -10.539 55.938 56.812 1 82.44 351 ILE A C 1
ATOM 2755 O O . ILE A 1 351 ? -11.023 56.844 57.438 1 82.44 351 ILE A O 1
ATOM 2759 N N . ARG A 1 352 ? -9.875 55 57.312 1 83 352 ARG A N 1
ATOM 2760 C CA . ARG A 1 352 ? -9.688 54.938 58.75 1 83 352 ARG A CA 1
ATOM 2761 C C . ARG A 1 352 ? -8.867 56.125 59.25 1 83 352 ARG A C 1
ATOM 2763 O O . ARG A 1 352 ? -9.125 56.656 60.312 1 83 352 ARG A O 1
ATOM 2770 N N . MET A 1 353 ? -7.906 56.531 58.562 1 82.5 353 MET A N 1
ATOM 2771 C CA . MET A 1 353 ? -7.043 57.656 58.938 1 82.5 353 MET A CA 1
ATOM 2772 C C . MET A 1 353 ? -7.781 58.969 58.844 1 82.5 353 MET A C 1
ATOM 2774 O O . MET A 1 353 ? -7.578 59.875 59.656 1 82.5 353 MET A O 1
ATOM 2778 N N . GLU A 1 354 ? -8.594 59.094 57.875 1 81.69 354 GLU A N 1
ATOM 2779 C CA . GLU A 1 354 ? -9.398 60.312 57.688 1 81.69 354 GLU A CA 1
ATOM 2780 C C . GLU A 1 354 ? -10.422 60.469 58.812 1 81.69 354 GLU A C 1
ATOM 2782 O O . GLU A 1 354 ? -10.695 61.562 59.25 1 81.69 354 GLU A O 1
ATOM 2787 N N . MET A 1 355 ? -10.875 59.312 59.219 1 82.88 355 MET A N 1
ATOM 2788 C CA . MET A 1 355 ? -11.898 59.312 60.25 1 82.88 355 MET A CA 1
ATOM 2789 C C . MET A 1 355 ? -11.273 59.594 61.625 1 82.88 355 MET A C 1
ATOM 2791 O O . MET A 1 355 ? -11.945 60.094 62.531 1 82.88 355 MET A O 1
ATOM 2795 N N . SER A 1 356 ? -10.031 59.188 61.844 1 78 356 SER A N 1
ATOM 2796 C CA . SER A 1 356 ? -9.414 59.281 63.188 1 78 356 SER A CA 1
ATOM 2797 C C . SER A 1 356 ? -8.992 60.719 63.5 1 78 356 SER A C 1
ATOM 2799 O O . SER A 1 356 ? -8.711 61.062 64.625 1 78 356 SER A O 1
ATOM 2801 N N . GLY A 1 357 ? -9.109 61.812 62.656 1 71.12 357 GLY A N 1
ATOM 2802 C CA . GLY A 1 357 ? -8.844 63.188 62.938 1 71.12 357 GLY A CA 1
ATOM 2803 C C . GLY A 1 357 ? -7.371 63.5 63.125 1 71.12 357 GLY A C 1
ATOM 2804 O O . GLY A 1 357 ? -6.992 64.625 63.344 1 71.12 357 GLY A O 1
ATOM 2805 N N . ARG A 1 358 ? -6.547 62.531 63.312 1 66.06 358 ARG A N 1
ATOM 2806 C CA . ARG A 1 358 ? -5.145 62.844 63.562 1 66.06 358 ARG A CA 1
ATOM 2807 C C . ARG A 1 358 ? -4.453 63.312 62.281 1 66.06 358 ARG A C 1
ATOM 2809 O O . ARG A 1 358 ? -4.594 62.688 61.219 1 66.06 358 ARG A O 1
ATOM 2816 N N . SER A 1 359 ? -4.043 64.625 62.219 1 64.75 359 SER A N 1
ATOM 2817 C CA . SER A 1 359 ? -3.527 65.375 61.094 1 64.75 359 SER A CA 1
ATOM 2818 C C . SER A 1 359 ? -2.109 64.938 60.719 1 64.75 359 SER A C 1
ATOM 2820 O O . SER A 1 359 ? -1.139 65.625 61.094 1 64.75 359 SER A O 1
ATOM 2822 N N . ASP A 1 360 ? -1.812 63.625 60.719 1 78.5 360 ASP A N 1
ATOM 2823 C CA . ASP A 1 360 ? -0.485 63.312 60.188 1 78.5 360 ASP A CA 1
ATOM 2824 C C . ASP A 1 360 ? -0.459 63.469 58.688 1 78.5 360 ASP A C 1
ATOM 2826 O O . ASP A 1 360 ? -0.684 62.469 57.969 1 78.5 360 ASP A O 1
ATOM 2830 N N . HIS A 1 361 ? -0.221 64.625 58.25 1 81.38 361 HIS A N 1
ATOM 2831 C CA . HIS A 1 361 ? -0.296 65.062 56.844 1 81.38 361 HIS A CA 1
ATOM 2832 C C . HIS A 1 361 ? 0.678 64.25 56 1 81.38 361 HIS A C 1
ATOM 2834 O O . HIS A 1 361 ? 0.36 63.906 54.844 1 81.38 361 HIS A O 1
ATOM 2840 N N . LYS A 1 362 ? 1.815 63.875 56.594 1 86.19 362 LYS A N 1
ATOM 2841 C CA . LYS A 1 362 ? 2.828 63.156 55.844 1 86.19 362 LYS A CA 1
ATOM 2842 C C . LYS A 1 362 ? 2.373 61.719 55.562 1 86.19 362 LYS A C 1
ATOM 2844 O O . LYS A 1 362 ? 2.52 61.219 54.438 1 86.19 362 LYS A O 1
ATOM 2849 N N . ARG A 1 363 ? 1.804 61.094 56.594 1 87.12 363 ARG A N 1
ATOM 2850 C CA . ARG A 1 363 ? 1.32 59.719 56.438 1 87.12 363 ARG A CA 1
ATOM 2851 C C . ARG A 1 363 ? 0.13 59.656 55.469 1 87.12 363 ARG A C 1
ATOM 2853 O O . ARG A 1 363 ? 0.006 58.719 54.688 1 87.12 363 ARG A O 1
ATOM 2860 N N . MET A 1 364 ? -0.677 60.625 55.5 1 85 364 MET A N 1
ATOM 2861 C CA . MET A 1 364 ? -1.837 60.719 54.625 1 85 364 MET A CA 1
ATOM 2862 C C . MET A 1 364 ? -1.404 60.875 53.156 1 85 364 MET A C 1
ATOM 2864 O O . MET A 1 364 ? -2.004 60.312 52.25 1 85 364 MET A O 1
ATOM 2868 N N . ALA A 1 365 ? -0.372 61.719 52.969 1 86.56 365 ALA A N 1
ATOM 2869 C CA . ALA A 1 365 ? 0.158 61.906 51.625 1 86.56 365 ALA A CA 1
ATOM 2870 C C . ALA A 1 365 ? 0.742 60.625 51.062 1 86.56 365 ALA A C 1
ATOM 2872 O O . ALA A 1 365 ? 0.576 60.344 49.875 1 86.56 365 ALA A O 1
ATOM 2873 N N . MET A 1 366 ? 1.39 59.875 51.906 1 88.56 366 MET A N 1
ATOM 2874 C CA . MET A 1 366 ? 1.998 58.594 51.5 1 88.56 366 MET A CA 1
ATOM 2875 C C . MET A 1 366 ? 0.93 57.594 51.125 1 88.56 366 MET A C 1
ATOM 2877 O O . MET A 1 366 ? 1.052 56.906 50.094 1 88.56 366 MET A O 1
ATOM 2881 N N . ILE A 1 367 ? -0.095 57.438 51.875 1 86.56 367 ILE A N 1
ATOM 2882 C CA . ILE A 1 367 ? -1.174 56.5 51.625 1 86.56 367 ILE A CA 1
ATOM 2883 C C . ILE A 1 367 ? -1.928 56.875 50.375 1 86.56 367 ILE A C 1
ATOM 2885 O O . ILE A 1 367 ? -2.348 56.031 49.594 1 86.56 367 ILE A O 1
ATOM 2889 N N . THR A 1 368 ? -2.078 58.219 50.156 1 85.56 368 THR A N 1
ATOM 2890 C CA . THR A 1 368 ? -2.754 58.719 48.969 1 85.56 368 THR A CA 1
ATOM 2891 C C . THR A 1 368 ? -1.951 58.375 47.719 1 85.56 368 THR A C 1
ATOM 2893 O O . THR A 1 368 ? -2.52 57.969 46.688 1 85.56 368 THR A O 1
ATOM 2896 N N . MET A 1 369 ? -0.647 58.5 47.781 1 90.06 369 MET A N 1
ATOM 2897 C CA . MET A 1 369 ? 0.228 58.156 46.688 1 90.06 369 MET A CA 1
ATOM 2898 C C . MET A 1 369 ? 0.185 56.656 46.406 1 90.06 369 MET A C 1
ATOM 2900 O O . MET A 1 369 ? 0.141 56.25 45.25 1 90.06 369 MET A O 1
ATOM 2904 N N . GLU A 1 370 ? 0.177 55.875 47.469 1 87.94 370 GLU A N 1
ATOM 2905 C CA . GLU A 1 370 ? 0.12 54.438 47.312 1 87.94 370 GLU A CA 1
ATOM 2906 C C . GLU A 1 370 ? -1.207 54 46.688 1 87.94 370 GLU A C 1
ATOM 2908 O O . GLU A 1 370 ? -1.248 53.062 45.906 1 87.94 370 GLU A O 1
ATOM 2913 N N . LEU A 1 371 ? -2.201 54.625 47.062 1 87.31 371 LEU A N 1
ATOM 2914 C CA . LEU A 1 371 ? -3.525 54.344 46.531 1 87.31 371 LEU A CA 1
ATOM 2915 C C . LEU A 1 371 ? -3.615 54.719 45.062 1 87.31 371 LEU A C 1
ATOM 2917 O O . LEU A 1 371 ? -4.266 54.031 44.281 1 87.31 371 LEU A O 1
ATOM 2921 N N . GLU A 1 372 ? -3.068 55.844 44.719 1 88.5 372 GLU A N 1
ATOM 2922 C CA . GLU A 1 372 ? -3.031 56.281 43.312 1 88.5 372 GLU A CA 1
ATOM 2923 C C . GLU A 1 372 ? -2.26 55.25 42.469 1 88.5 372 GLU A C 1
ATOM 2925 O O . GLU A 1 372 ? -2.654 54.969 41.344 1 88.5 372 GLU A O 1
ATOM 2930 N N . ASP A 1 373 ? -1.196 54.812 43.031 1 89.31 373 ASP A N 1
ATOM 2931 C CA . ASP A 1 373 ? -0.393 53.781 42.344 1 89.31 373 ASP A CA 1
ATOM 2932 C C . ASP A 1 373 ? -1.184 52.5 42.156 1 89.31 373 ASP A C 1
ATOM 2934 O O . ASP A 1 373 ? -1.091 51.875 41.125 1 89.31 373 ASP A O 1
ATOM 2938 N N . LEU A 1 374 ? -1.837 52.125 43.188 1 87.38 374 LEU A N 1
ATOM 2939 C CA . LEU A 1 374 ? -2.66 50.906 43.094 1 87.38 374 LEU A CA 1
ATOM 2940 C C . LEU A 1 374 ? -3.766 51.094 42.062 1 87.38 374 LEU A C 1
ATOM 2942 O O . LEU A 1 374 ? -4.066 50.156 41.312 1 87.38 374 LEU A O 1
ATOM 2946 N N . GLU A 1 375 ? -4.418 52.219 42 1 88.5 375 GLU A N 1
ATOM 2947 C CA . GLU A 1 375 ? -5.473 52.5 41.031 1 88.5 375 GLU A CA 1
ATOM 2948 C C . GLU A 1 375 ? -4.922 52.469 39.594 1 88.5 375 GLU A C 1
ATOM 2950 O O . GLU A 1 375 ? -5.59 52 38.688 1 88.5 375 GLU A O 1
ATOM 2955 N N . ASN A 1 376 ? -3.783 53.031 39.531 1 91.69 376 ASN A N 1
ATOM 2956 C CA . ASN A 1 376 ? -3.131 53 38.219 1 91.69 376 ASN A CA 1
ATOM 2957 C C . ASN A 1 376 ? -2.83 51.562 37.781 1 91.69 376 ASN A C 1
ATOM 2959 O O . ASN A 1 376 ? -2.977 51.219 36.594 1 91.69 376 ASN A O 1
ATOM 2963 N N . ARG A 1 377 ? -2.41 50.75 38.688 1 90.56 377 ARG A N 1
ATOM 2964 C CA . ARG A 1 377 ? -2.123 49.375 38.375 1 90.56 377 ARG A CA 1
ATOM 2965 C C . ARG A 1 377 ? -3.391 48.625 37.969 1 90.56 377 ARG A C 1
ATOM 2967 O O . ARG A 1 377 ? -3.361 47.781 37.094 1 90.56 377 ARG A O 1
ATOM 2974 N N . VAL A 1 378 ? -4.398 48.812 38.656 1 90.62 378 VAL A N 1
ATOM 2975 C CA . VAL A 1 378 ? -5.676 48.219 38.312 1 90.62 378 VAL A CA 1
ATOM 2976 C C . VAL A 1 378 ? -6.121 48.625 36.938 1 90.62 378 VAL A C 1
ATOM 2978 O O . VAL A 1 378 ? -6.559 47.812 36.125 1 90.62 378 VAL A O 1
ATOM 2981 N N . ASP A 1 379 ? -6.004 49.938 36.625 1 92.94 379 ASP A N 1
ATOM 2982 C CA . ASP A 1 379 ? -6.391 50.469 35.312 1 92.94 379 ASP A CA 1
ATOM 2983 C C . ASP A 1 379 ? -5.551 49.875 34.188 1 92.94 379 ASP A C 1
ATOM 2985 O O . ASP A 1 379 ? -6.074 49.531 33.125 1 92.94 379 ASP A O 1
ATOM 2989 N N . GLN A 1 380 ? -4.344 49.781 34.531 1 93.94 380 GLN A N 1
ATOM 2990 C CA . GLN A 1 380 ? -3.443 49.188 33.531 1 93.94 380 GLN A CA 1
ATOM 2991 C C . GLN A 1 380 ? -3.783 47.719 33.312 1 93.94 380 GLN A C 1
ATOM 2993 O O . GLN A 1 380 ? -3.783 47.25 32.156 1 93.94 380 GLN A O 1
ATOM 2998 N N . ALA A 1 381 ? -3.982 46.969 34.312 1 92.56 381 ALA A N 1
ATOM 2999 C CA . ALA A 1 381 ? -4.324 45.562 34.219 1 92.56 381 ALA A CA 1
ATOM 3000 C C . ALA A 1 381 ? -5.645 45.375 33.469 1 92.56 381 ALA A C 1
ATOM 3002 O O . ALA A 1 381 ? -5.789 44.438 32.688 1 92.56 381 ALA A O 1
ATOM 3003 N N . GLN A 1 382 ? -6.594 46.219 33.75 1 93.31 382 GLN A N 1
ATOM 3004 C CA . GLN A 1 382 ? -7.879 46.156 33.062 1 93.31 382 GLN A CA 1
ATOM 3005 C C . GLN A 1 382 ? -7.715 46.438 31.578 1 93.31 382 GLN A C 1
ATOM 3007 O O . GLN A 1 382 ? -8.336 45.781 30.75 1 93.31 382 GLN A O 1
ATOM 3012 N N . HIS A 1 383 ? -6.945 47.5 31.344 1 95.25 383 HIS A N 1
ATOM 3013 C CA . HIS A 1 383 ? -6.684 47.844 29.938 1 95.25 383 HIS A CA 1
ATOM 3014 C C . HIS A 1 383 ? -6.012 46.688 29.203 1 95.25 383 HIS A C 1
ATOM 3016 O O . HIS A 1 383 ? -6.367 46.375 28.062 1 95.25 383 HIS A O 1
ATOM 3022 N N . LYS A 1 384 ? -5.051 46.062 29.812 1 95.56 384 LYS A N 1
ATOM 3023 C CA . LYS A 1 384 ? -4.359 44.906 29.219 1 95.56 384 LYS A CA 1
ATOM 3024 C C . LYS A 1 384 ? -5.328 43.781 28.938 1 95.56 384 LYS A C 1
ATOM 3026 O O . LYS A 1 384 ? -5.246 43.125 27.906 1 95.56 384 LYS A O 1
ATOM 3031 N N . PHE A 1 385 ? -6.223 43.531 29.844 1 94.94 385 PHE A N 1
ATOM 3032 C CA . PHE A 1 385 ? -7.203 42.469 29.688 1 94.94 385 PHE A CA 1
ATOM 3033 C C . PHE A 1 385 ? -8.141 42.75 28.531 1 94.94 385 PHE A C 1
ATOM 3035 O O . PHE A 1 385 ? -8.438 41.875 27.734 1 94.94 385 PHE A O 1
ATOM 3042 N N . ASN A 1 386 ? -8.617 43.969 28.484 1 95.06 386 ASN A N 1
ATOM 3043 C CA . ASN A 1 386 ? -9.5 44.375 27.375 1 95.06 386 ASN A CA 1
ATOM 3044 C C . ASN A 1 386 ? -8.805 44.25 26.031 1 95.06 386 ASN A C 1
ATOM 3046 O O . ASN A 1 386 ? -9.391 43.75 25.062 1 95.06 386 ASN A O 1
ATOM 3050 N N . ASN A 1 387 ? -7.578 44.688 26.031 1 96.12 387 ASN A N 1
ATOM 3051 C CA . ASN A 1 387 ? -6.805 44.625 24.797 1 96.12 387 ASN A CA 1
ATOM 3052 C C . ASN A 1 387 ? -6.574 43.219 24.328 1 96.12 387 ASN A C 1
ATOM 3054 O O . ASN A 1 387 ? -6.738 42.906 23.141 1 96.12 387 ASN A O 1
ATOM 3058 N N . ILE A 1 388 ? -6.109 42.312 25.188 1 96.88 388 ILE A N 1
ATOM 3059 C CA . ILE A 1 388 ? -5.836 40.938 24.797 1 96.88 388 ILE A CA 1
ATOM 3060 C C . ILE A 1 388 ? -7.125 40.281 24.312 1 96.88 388 ILE A C 1
ATOM 3062 O O . ILE A 1 388 ? -7.109 39.469 23.391 1 96.88 388 ILE A O 1
ATOM 3066 N N . SER A 1 389 ? -8.242 40.562 24.984 1 95.75 389 SER A N 1
ATOM 3067 C CA . SER A 1 389 ? -9.531 39.969 24.609 1 95.75 389 SER A CA 1
ATOM 3068 C C . SER A 1 389 ? -9.93 40.406 23.188 1 95.75 389 SER A C 1
ATOM 3070 O O . SER A 1 389 ? -10.352 39.562 22.391 1 95.75 389 SER A O 1
ATOM 3072 N N . GLU A 1 390 ? -9.711 41.656 22.922 1 96.31 390 GLU A N 1
ATOM 3073 C CA . GLU A 1 390 ? -10.047 42.156 21.594 1 96.31 390 GLU A CA 1
ATOM 3074 C C . GLU A 1 390 ? -9.133 41.562 20.531 1 96.31 390 GLU A C 1
ATOM 3076 O O . GLU A 1 390 ? -9.594 41.188 19.453 1 96.31 390 GLU A O 1
ATOM 3081 N N . ASN A 1 391 ? -7.898 41.469 20.797 1 96.88 391 ASN A N 1
ATOM 3082 C CA . ASN A 1 391 ? -6.93 40.938 19.859 1 96.88 391 ASN A CA 1
ATOM 3083 C C . ASN A 1 391 ? -7.203 39.438 19.562 1 96.88 391 ASN A C 1
ATOM 3085 O O . ASN A 1 391 ? -7.086 39 18.422 1 96.88 391 ASN A O 1
ATOM 3089 N N . ILE A 1 392 ? -7.531 38.719 20.578 1 97.12 392 ILE A N 1
ATOM 3090 C CA . ILE A 1 392 ? -7.797 37.312 20.406 1 97.12 392 ILE A CA 1
ATOM 3091 C C . ILE A 1 392 ? -8.984 37.094 19.469 1 97.12 392 ILE A C 1
ATOM 3093 O O . ILE A 1 392 ? -8.961 36.219 18.609 1 97.12 392 ILE A O 1
ATOM 3097 N N . LYS A 1 393 ? -9.984 37.875 19.672 1 95.69 393 LYS A N 1
ATOM 3098 C CA . LYS A 1 393 ? -11.148 37.781 18.797 1 95.69 393 LYS A CA 1
ATOM 3099 C C . LYS A 1 393 ? -10.75 38 17.328 1 95.69 393 LYS A C 1
ATOM 3101 O O . LYS A 1 393 ? -11.195 37.281 16.453 1 95.69 393 LYS A O 1
ATOM 3106 N N . ARG A 1 394 ? -9.906 39 17.141 1 95.31 394 ARG A N 1
ATOM 3107 C CA . ARG A 1 394 ? -9.422 39.25 15.789 1 95.31 394 ARG A CA 1
ATOM 3108 C C . ARG A 1 394 ? -8.578 38.094 15.258 1 95.31 394 ARG A C 1
ATOM 3110 O O . ARG A 1 394 ? -8.727 37.688 14.102 1 95.31 394 ARG A O 1
ATOM 3117 N N . GLU A 1 395 ? -7.703 37.562 16.047 1 96.31 395 GLU A N 1
ATOM 3118 C CA . GLU A 1 395 ? -6.828 36.469 15.68 1 96.31 395 GLU A CA 1
ATOM 3119 C C . GLU A 1 395 ? -7.637 35.219 15.328 1 96.31 395 GLU A C 1
ATOM 3121 O O . GLU A 1 395 ? -7.312 34.5 14.375 1 96.31 395 GLU A O 1
ATOM 3126 N N . PHE A 1 396 ? -8.609 34.969 16.156 1 94.44 396 PHE A N 1
ATOM 3127 C CA . PHE A 1 396 ? -9.438 33.781 15.922 1 94.44 396 PHE A CA 1
ATOM 3128 C C . PHE A 1 396 ? -10.211 33.938 14.609 1 94.44 396 PHE A C 1
ATOM 3130 O O . PHE A 1 396 ? -10.383 32.969 13.883 1 94.44 396 PHE A O 1
ATOM 3137 N N . GLN A 1 397 ? -10.68 35.125 14.359 1 91.44 397 GLN A N 1
ATOM 3138 C CA . GLN A 1 397 ? -11.352 35.375 13.086 1 91.44 397 GLN A CA 1
ATOM 3139 C C . GLN A 1 397 ? -10.406 35.125 11.914 1 91.44 397 GLN A C 1
ATOM 3141 O O . GLN A 1 397 ? -10.789 34.531 10.914 1 91.44 397 GLN A O 1
ATOM 3146 N N . ASN A 1 398 ? -9.227 35.656 12.062 1 91.25 398 ASN A N 1
ATOM 3147 C CA . ASN A 1 398 ? -8.219 35.438 11.039 1 91.25 398 ASN A CA 1
ATOM 3148 C C . ASN A 1 398 ? -7.898 33.969 10.852 1 91.25 398 ASN A C 1
ATOM 3150 O O . ASN A 1 398 ? -7.73 33.5 9.727 1 91.25 398 ASN A O 1
ATOM 3154 N N . PHE A 1 399 ? -7.73 33.281 11.898 1 90.25 399 PHE A N 1
ATOM 3155 C CA . PHE A 1 399 ? -7.449 31.859 11.852 1 90.25 399 PHE A CA 1
ATOM 3156 C C . PHE A 1 399 ? -8.578 31.109 11.156 1 90.25 399 PHE A C 1
ATOM 3158 O O . PHE A 1 399 ? -8.328 30.25 10.312 1 90.25 399 PHE A O 1
ATOM 3165 N N . ASP A 1 400 ? -9.773 31.391 11.523 1 87.31 400 ASP A N 1
ATOM 3166 C CA . ASP A 1 400 ? -10.938 30.734 10.93 1 87.31 400 ASP A CA 1
ATOM 3167 C C . ASP A 1 400 ? -11.016 31.016 9.43 1 87.31 400 ASP A C 1
ATOM 3169 O O . ASP A 1 400 ? -11.375 30.125 8.656 1 87.31 400 ASP A O 1
ATOM 3173 N N . PHE A 1 401 ? -10.633 32.156 9.125 1 83.88 401 PHE A N 1
ATOM 3174 C CA . PHE A 1 401 ? -10.688 32.562 7.723 1 83.88 401 PHE A CA 1
ATOM 3175 C C . PHE A 1 401 ? -9.617 31.844 6.91 1 83.88 401 PHE A C 1
ATOM 3177 O O . PHE A 1 401 ? -9.867 31.438 5.773 1 83.88 401 PHE A O 1
ATOM 3184 N N . ASN A 1 402 ? -8.477 31.625 7.445 1 87.12 402 ASN A N 1
ATOM 3185 C CA . ASN A 1 402 ? -7.328 31.109 6.703 1 87.12 402 ASN A CA 1
ATOM 3186 C C . ASN A 1 402 ? -7.27 29.594 6.73 1 87.12 402 ASN A C 1
ATOM 3188 O O . ASN A 1 402 ? -6.543 28.984 5.941 1 87.12 402 ASN A O 1
ATOM 3192 N N . ARG A 1 403 ? -7.992 28.984 7.594 1 87.5 403 ARG A N 1
ATOM 3193 C CA . ARG A 1 403 ? -7.914 27.547 7.77 1 87.5 403 ARG A CA 1
ATOM 3194 C C . ARG A 1 403 ? -8.203 26.812 6.457 1 87.5 403 ARG A C 1
ATOM 3196 O O . ARG A 1 403 ? -7.508 25.859 6.105 1 87.5 403 ARG A O 1
ATOM 3203 N N . PHE A 1 404 ? -9.273 27.312 5.793 1 87.12 404 PHE A N 1
ATOM 3204 C CA . PHE A 1 404 ? -9.641 26.672 4.531 1 87.12 404 PHE A CA 1
ATOM 3205 C C . PHE A 1 404 ? -8.531 26.859 3.498 1 87.12 404 PHE A C 1
ATOM 3207 O O . PHE A 1 404 ? -8.211 25.922 2.754 1 87.12 404 PHE A O 1
ATOM 3214 N N . ALA A 1 405 ? -8.008 28.031 3.459 1 87.38 405 ALA A N 1
ATOM 3215 C CA . ALA A 1 405 ? -6.938 28.312 2.508 1 87.38 405 ALA A CA 1
ATOM 3216 C C . ALA A 1 405 ? -5.73 27.422 2.762 1 87.38 405 ALA A C 1
ATOM 3218 O O . ALA A 1 405 ? -5.094 26.938 1.819 1 87.38 405 ALA A O 1
ATOM 3219 N N . TYR A 1 406 ? -5.387 27.188 4 1 87.81 406 TYR A N 1
ATOM 3220 C CA . TYR A 1 406 ? -4.277 26.312 4.367 1 87.81 406 TYR A CA 1
ATOM 3221 C C . TYR A 1 406 ? -4.543 24.875 3.912 1 87.81 406 TYR A C 1
ATOM 3223 O O . TYR A 1 406 ? -3.66 24.234 3.344 1 87.81 406 TYR A O 1
ATOM 3231 N N . PHE A 1 407 ? -5.707 24.438 4.16 1 91.5 407 PHE A N 1
ATOM 3232 C CA . PHE A 1 407 ? -6.086 23.078 3.764 1 91.5 407 PHE A CA 1
ATOM 3233 C C . PHE A 1 407 ? -6.027 22.922 2.25 1 91.5 407 PHE A C 1
ATOM 3235 O O . PHE A 1 407 ? -5.465 21.953 1.742 1 91.5 407 PHE A O 1
ATOM 3242 N N . LYS A 1 408 ? -6.625 23.828 1.583 1 90.06 408 LYS A N 1
ATOM 3243 C CA . LYS A 1 408 ? -6.676 23.797 0.125 1 90.06 408 LYS A CA 1
ATOM 3244 C C . LYS A 1 408 ? -5.273 23.781 -0.476 1 90.06 408 LYS A C 1
ATOM 3246 O O . LYS A 1 408 ? -4.996 23.016 -1.399 1 90.06 408 LYS A O 1
ATOM 3251 N N . GLN A 1 409 ? -4.457 24.594 0.054 1 88.75 409 GLN A N 1
ATOM 3252 C CA . GLN A 1 409 ? -3.088 24.656 -0.443 1 88.75 409 GLN A CA 1
ATOM 3253 C C . GLN A 1 409 ? -2.367 23.328 -0.247 1 88.75 409 GLN A C 1
ATOM 3255 O O . GLN A 1 409 ? -1.788 22.781 -1.19 1 88.75 409 GLN A O 1
ATOM 3260 N N . ALA A 1 410 ? -2.381 22.812 0.944 1 90.94 410 ALA A N 1
ATOM 3261 C CA . ALA A 1 410 ? -1.682 21.562 1.268 1 90.94 410 ALA A CA 1
ATOM 3262 C C . ALA A 1 410 ? -2.229 20.406 0.449 1 90.94 410 ALA A C 1
ATOM 3264 O O . ALA A 1 410 ? -1.462 19.594 -0.089 1 90.94 410 ALA A O 1
ATOM 3265 N N . THR A 1 411 ? -3.529 20.297 0.287 1 93.62 411 THR A N 1
ATOM 3266 C CA . THR A 1 411 ? -4.172 19.203 -0.43 1 93.62 411 THR A CA 1
ATOM 3267 C C . THR A 1 411 ? -3.896 19.297 -1.928 1 93.62 411 THR A C 1
ATOM 3269 O O . THR A 1 411 ? -3.629 18.297 -2.584 1 93.62 411 THR A O 1
ATOM 3272 N N . THR A 1 412 ? -3.971 20.484 -2.416 1 92.5 412 THR A N 1
ATOM 3273 C CA . THR A 1 412 ? -3.723 20.688 -3.842 1 92.5 412 THR A CA 1
ATOM 3274 C C . THR A 1 412 ? -2.287 20.312 -4.195 1 92.5 412 THR A C 1
ATOM 3276 O O . THR A 1 412 ? -2.045 19.609 -5.184 1 92.5 412 THR A O 1
ATOM 3279 N N . GLU A 1 413 ? -1.363 20.766 -3.395 1 90.75 413 GLU A N 1
ATOM 3280 C CA . GLU A 1 413 ? 0.042 20.438 -3.623 1 90.75 413 GLU A CA 1
ATOM 3281 C C . GLU A 1 413 ? 0.275 18.938 -3.596 1 90.75 413 GLU A C 1
ATOM 3283 O O . GLU A 1 413 ? 0.978 18.391 -4.453 1 90.75 413 GLU A O 1
ATOM 3288 N N . TYR A 1 414 ? -0.307 18.297 -2.67 1 94.56 414 TYR A N 1
ATOM 3289 C CA . TYR A 1 414 ? -0.169 16.859 -2.576 1 94.56 414 TYR A CA 1
ATOM 3290 C C . TYR A 1 414 ? -0.799 16.172 -3.781 1 94.56 414 TYR A C 1
ATOM 3292 O O . TYR A 1 414 ? -0.188 15.281 -4.391 1 94.56 414 TYR A O 1
ATOM 3300 N N . LEU A 1 415 ? -2.002 16.562 -4.094 1 95.31 415 LEU A N 1
ATOM 3301 C CA . LEU A 1 415 ? -2.766 15.875 -5.133 1 95.31 415 LEU A CA 1
ATOM 3302 C C . LEU A 1 415 ? -2.109 16.062 -6.496 1 95.31 415 LEU A C 1
ATOM 3304 O O . LEU A 1 415 ? -2.162 15.164 -7.344 1 95.31 415 LEU A O 1
ATOM 3308 N N . GLU A 1 416 ? -1.594 17.156 -6.707 1 93.88 416 GLU A N 1
ATOM 3309 C CA . GLU A 1 416 ? -0.882 17.375 -7.961 1 93.88 416 GLU A CA 1
ATOM 3310 C C . GLU A 1 416 ? 0.287 16.406 -8.102 1 93.88 416 GLU A C 1
ATOM 3312 O O . GLU A 1 416 ? 0.5 15.836 -9.18 1 93.88 416 GLU A O 1
ATOM 3317 N N . LEU A 1 417 ? 1.025 16.266 -7.074 1 93.81 417 LEU A N 1
ATOM 3318 C CA . LEU A 1 417 ? 2.123 15.297 -7.086 1 93.81 417 LEU A CA 1
ATOM 3319 C C . LEU A 1 417 ? 1.596 13.875 -7.215 1 93.81 417 LEU A C 1
ATOM 3321 O O . LEU A 1 417 ? 2.152 13.062 -7.961 1 93.81 417 LEU A O 1
ATOM 3325 N N . LEU A 1 418 ? 0.559 13.57 -6.477 1 95.88 418 LEU A N 1
ATOM 3326 C CA . LEU A 1 418 ? -0.05 12.25 -6.516 1 95.88 418 LEU A CA 1
ATOM 3327 C C . LEU A 1 418 ? -0.48 11.891 -7.934 1 95.88 418 LEU A C 1
ATOM 3329 O O . LEU A 1 418 ? -0.237 10.773 -8.398 1 95.88 418 LEU A O 1
ATOM 3333 N N . LEU A 1 419 ? -1.124 12.789 -8.602 1 95.19 419 LEU A N 1
ATOM 3334 C CA . LEU A 1 419 ? -1.601 12.547 -9.953 1 95.19 419 LEU A CA 1
ATOM 3335 C C . LEU A 1 419 ? -0.435 12.281 -10.906 1 95.19 419 LEU A C 1
ATOM 3337 O O . LEU A 1 419 ? -0.513 11.398 -11.758 1 95.19 419 LEU A O 1
ATOM 3341 N N . GLN A 1 420 ? 0.623 13.023 -10.75 1 96.31 420 GLN A N 1
ATOM 3342 C CA . GLN A 1 420 ? 1.811 12.797 -11.562 1 96.31 420 GLN A CA 1
ATOM 3343 C C . GLN A 1 420 ? 2.385 11.398 -11.328 1 96.31 420 GLN A C 1
ATOM 3345 O O . GLN A 1 420 ? 2.742 10.703 -12.281 1 96.31 420 GLN A O 1
ATOM 3350 N N . ILE A 1 421 ? 2.51 11.07 -10.094 1 96.06 421 ILE A N 1
ATOM 3351 C CA . ILE A 1 421 ? 3.051 9.766 -9.727 1 96.06 421 ILE A CA 1
ATOM 3352 C C . ILE A 1 421 ? 2.16 8.664 -10.297 1 96.06 421 ILE A C 1
ATOM 3354 O O . ILE A 1 421 ? 2.656 7.699 -10.883 1 96.06 421 ILE A O 1
ATOM 3358 N N . GLN A 1 422 ? 0.836 8.758 -10.148 1 95.31 422 GLN A N 1
ATOM 3359 C CA . GLN A 1 422 ? -0.104 7.758 -10.641 1 95.31 422 GLN A CA 1
ATOM 3360 C C . GLN A 1 422 ? -0.024 7.629 -12.156 1 95.31 422 GLN A C 1
ATOM 3362 O O . GLN A 1 422 ? -0.154 6.531 -12.703 1 95.31 422 GLN A O 1
ATOM 3367 N N . LEU A 1 423 ? 0.123 8.727 -12.781 1 95.44 423 LEU A N 1
ATOM 3368 C CA . LEU A 1 423 ? 0.268 8.695 -14.234 1 95.44 423 LEU A CA 1
ATOM 3369 C C . LEU A 1 423 ? 1.525 7.938 -14.641 1 95.44 423 LEU A C 1
ATOM 3371 O O . LEU A 1 423 ? 1.505 7.168 -15.602 1 95.44 423 LEU A O 1
ATOM 3375 N N . LYS A 1 424 ? 2.572 8.188 -13.953 1 96.75 424 LYS A N 1
ATOM 3376 C CA . LYS A 1 424 ? 3.812 7.477 -14.242 1 96.75 424 LYS A CA 1
ATOM 3377 C C . LYS A 1 424 ? 3.662 5.98 -13.984 1 96.75 424 LYS A C 1
ATOM 3379 O O . LYS A 1 424 ? 4.219 5.16 -14.711 1 96.75 424 LYS A O 1
ATOM 3384 N N . VAL A 1 425 ? 2.998 5.625 -12.898 1 96.5 425 VAL A N 1
ATOM 3385 C CA . VAL A 1 425 ? 2.732 4.223 -12.602 1 96.5 425 VAL A CA 1
ATOM 3386 C C . VAL A 1 425 ? 1.979 3.58 -13.766 1 96.5 425 VAL A C 1
ATOM 3388 O O . VAL A 1 425 ? 2.354 2.504 -14.242 1 96.5 425 VAL A O 1
ATOM 3391 N N . LEU A 1 426 ? 0.938 4.23 -14.227 1 95.44 426 LEU A N 1
ATOM 3392 C CA . LEU A 1 426 ? 0.135 3.744 -15.344 1 95.44 426 LEU A CA 1
ATOM 3393 C C . LEU A 1 426 ? 0.993 3.562 -16.594 1 95.44 426 LEU A C 1
ATOM 3395 O O . LEU A 1 426 ? 0.895 2.541 -17.281 1 95.44 426 LEU A O 1
ATOM 3399 N N . GLU A 1 427 ? 1.804 4.48 -16.844 1 96.25 427 GLU A N 1
ATOM 3400 C CA . GLU A 1 427 ? 2.672 4.441 -18.016 1 96.25 427 GLU A CA 1
ATOM 3401 C C . GLU A 1 427 ? 3.629 3.252 -17.953 1 96.25 427 GLU A C 1
ATOM 3403 O O . GLU A 1 427 ? 3.879 2.594 -18.969 1 96.25 427 GLU A O 1
ATOM 3408 N N . ASN A 1 428 ? 4.191 3.047 -16.797 1 96.88 428 ASN A N 1
ATOM 3409 C CA . ASN A 1 428 ? 5.117 1.931 -16.625 1 96.88 428 ASN A CA 1
ATOM 3410 C C . ASN A 1 428 ? 4.438 0.595 -16.922 1 96.88 428 ASN A C 1
ATOM 3412 O O . ASN A 1 428 ? 4.996 -0.247 -17.625 1 96.88 428 ASN A O 1
ATOM 3416 N N . TRP A 1 429 ? 3.266 0.362 -16.469 1 96.25 429 TRP A N 1
ATOM 3417 C CA . TRP A 1 429 ? 2.559 -0.898 -16.672 1 96.25 429 TRP A CA 1
ATOM 3418 C C . TRP A 1 429 ? 2.096 -1.036 -18.125 1 96.25 429 TRP A C 1
ATOM 3420 O O . TRP A 1 429 ? 2.127 -2.131 -18.688 1 96.25 429 TRP A O 1
ATOM 3430 N N . GLU A 1 430 ? 1.634 0.078 -18.734 1 94.94 430 GLU A N 1
ATOM 3431 C CA . GLU A 1 430 ? 1.245 0.046 -20.141 1 94.94 430 GLU A CA 1
ATOM 3432 C C . GLU A 1 430 ? 2.42 -0.354 -21.016 1 94.94 430 GLU A C 1
ATOM 3434 O O . GLU A 1 430 ? 2.256 -1.129 -21.969 1 94.94 430 GLU A O 1
ATOM 3439 N N . LYS A 1 431 ? 3.545 0.237 -20.734 1 95.06 431 LYS A N 1
ATOM 3440 C CA . LYS A 1 431 ? 4.758 -0.106 -21.469 1 95.06 431 LYS A CA 1
ATOM 3441 C C . LYS A 1 431 ? 5.09 -1.588 -21.312 1 95.06 431 LYS A C 1
ATOM 3443 O O . LYS A 1 431 ? 5.434 -2.252 -22.297 1 95.06 431 LYS A O 1
ATOM 3448 N N . TYR A 1 432 ? 5 -2.086 -20.141 1 95.94 432 TYR A N 1
ATOM 3449 C CA . TYR A 1 432 ? 5.281 -3.502 -19.938 1 95.94 432 TYR A CA 1
ATOM 3450 C C . TYR A 1 432 ? 4.301 -4.375 -20.703 1 95.94 432 TYR A C 1
ATOM 3452 O O . TYR A 1 432 ? 4.703 -5.359 -21.328 1 95.94 432 TYR A O 1
ATOM 3460 N N . LEU A 1 433 ? 3.023 -4.07 -20.594 1 93 433 LEU A N 1
ATOM 3461 C CA . LEU A 1 433 ? 2.004 -4.852 -21.281 1 93 433 LEU A CA 1
ATOM 3462 C C . LEU A 1 433 ? 2.266 -4.879 -22.781 1 93 433 LEU A C 1
ATOM 3464 O O . LEU A 1 433 ? 2.141 -5.926 -23.422 1 93 433 LEU A O 1
ATOM 3468 N N . SER A 1 434 ? 2.619 -3.781 -23.312 1 90.81 434 SER A N 1
ATOM 3469 C CA . SER A 1 434 ? 2.928 -3.686 -24.734 1 90.81 434 SER A CA 1
ATOM 3470 C C . SER A 1 434 ? 4.137 -4.539 -25.094 1 90.81 434 SER A C 1
ATOM 3472 O O . SER A 1 434 ? 4.141 -5.219 -26.125 1 90.81 434 SER A O 1
ATOM 3474 N N . HIS A 1 435 ? 5.133 -4.508 -24.219 1 88.75 435 HIS A N 1
ATOM 3475 C CA . HIS A 1 435 ? 6.34 -5.289 -24.453 1 88.75 435 HIS A CA 1
ATOM 3476 C C . HIS A 1 435 ? 6.047 -6.785 -24.375 1 88.75 435 HIS A C 1
ATOM 3478 O O . HIS A 1 435 ? 6.535 -7.559 -25.203 1 88.75 435 HIS A O 1
ATOM 3484 N N . THR A 1 436 ? 5.34 -7.16 -23.391 1 86.81 436 THR A N 1
ATOM 3485 C CA . THR A 1 436 ? 5.047 -8.57 -23.172 1 86.81 436 THR A CA 1
ATOM 3486 C C . THR A 1 436 ? 4.215 -9.133 -24.328 1 86.81 436 THR A C 1
ATOM 3488 O O . THR A 1 436 ? 4.395 -10.289 -24.719 1 86.81 436 THR A O 1
ATOM 3491 N N . ASN A 1 437 ? 3.326 -8.352 -24.891 1 85.62 437 ASN A N 1
ATOM 3492 C CA . ASN A 1 437 ? 2.525 -8.781 -26.031 1 85.62 437 ASN A CA 1
ATOM 3493 C C . ASN A 1 437 ? 3.385 -8.969 -27.281 1 85.62 437 ASN A C 1
ATOM 3495 O O . ASN A 1 437 ? 3.014 -9.711 -28.188 1 85.62 437 ASN A O 1
ATOM 3499 N N . GLY A 1 438 ? 4.535 -8.375 -27.281 1 81.88 438 GLY A N 1
ATOM 3500 C CA . GLY A 1 438 ? 5.422 -8.461 -28.422 1 81.88 438 GLY A CA 1
ATOM 3501 C C . GLY A 1 438 ? 6.398 -9.617 -28.344 1 81.88 438 GLY A C 1
ATOM 3502 O O . GLY A 1 438 ? 7.055 -9.961 -29.328 1 81.88 438 GLY A O 1
ATOM 3503 N N . ILE A 1 439 ? 6.48 -10.172 -27.141 1 78.44 439 ILE A N 1
ATOM 3504 C CA . ILE A 1 439 ? 7.41 -11.273 -26.953 1 78.44 439 ILE A CA 1
ATOM 3505 C C . ILE A 1 439 ? 6.773 -12.57 -27.453 1 78.44 439 ILE A C 1
ATOM 3507 O O . ILE A 1 439 ? 5.613 -12.859 -27.156 1 78.44 439 ILE A O 1
ATOM 3511 N N . ASN A 1 440 ? 7.414 -13.375 -28.5 1 67 440 ASN A N 1
ATOM 3512 C CA . ASN A 1 440 ? 7.012 -14.672 -29.047 1 67 440 ASN A CA 1
ATOM 3513 C C . ASN A 1 440 ? 7.871 -15.797 -28.484 1 67 440 ASN A C 1
ATOM 3515 O O . ASN A 1 440 ? 9.078 -15.633 -28.297 1 67 440 ASN A O 1
ATOM 3519 N N . MET B 1 1 ? -57.875 48.219 3.426 1 20.67 1 MET B N 1
ATOM 3520 C CA . MET B 1 1 ? -58.406 46.875 3.66 1 20.67 1 MET B CA 1
ATOM 3521 C C . MET B 1 1 ? -57.875 45.906 2.609 1 20.67 1 MET B C 1
ATOM 3523 O O . MET B 1 1 ? -58.406 44.812 2.453 1 20.67 1 MET B O 1
ATOM 3527 N N . LEU B 1 2 ? -56.906 46.281 1.82 1 21.39 2 LEU B N 1
ATOM 3528 C CA . LEU B 1 2 ? -56.562 45.875 0.457 1 21.39 2 LEU B CA 1
ATOM 3529 C C . LEU B 1 2 ? -56 44.469 0.427 1 21.39 2 LEU B C 1
ATOM 3531 O O . LEU B 1 2 ? -54.875 44.25 0.868 1 21.39 2 LEU B O 1
ATOM 3535 N N . GLU B 1 3 ? -56.812 43.406 0.652 1 19.44 3 GLU B N 1
ATOM 3536 C CA . GLU B 1 3 ? -56.719 42.031 1.085 1 19.44 3 GLU B CA 1
ATOM 3537 C C . GLU B 1 3 ? -56.031 41.156 0.033 1 19.44 3 GLU B C 1
ATOM 3539 O O . GLU B 1 3 ? -55.844 39.969 0.229 1 19.44 3 GLU B O 1
ATOM 3544 N N . ASP B 1 4 ? -55.688 41.75 -1.121 1 21.66 4 ASP B N 1
ATOM 3545 C CA . ASP B 1 4 ? -55.875 40.906 -2.283 1 21.66 4 ASP B CA 1
ATOM 3546 C C . ASP B 1 4 ? -54.906 39.719 -2.25 1 21.66 4 ASP B C 1
ATOM 3548 O O . ASP B 1 4 ? -53.75 39.875 -1.869 1 21.66 4 ASP B O 1
ATOM 3552 N N . GLY B 1 5 ? -55.375 38.469 -2.254 1 20.16 5 GLY B N 1
ATOM 3553 C CA . GLY B 1 5 ? -55.219 37.062 -2.037 1 20.16 5 GLY B CA 1
ATOM 3554 C C . GLY B 1 5 ? -54.281 36.406 -3.031 1 20.16 5 GLY B C 1
ATOM 3555 O O . GLY B 1 5 ? -54.625 36.219 -4.199 1 20.16 5 GLY B O 1
ATOM 3556 N N . PHE B 1 6 ? -52.969 36.844 -3.072 1 23.56 6 PHE B N 1
ATOM 3557 C CA . PHE B 1 6 ? -52.125 36.406 -4.164 1 23.56 6 PHE B CA 1
ATOM 3558 C C . PHE B 1 6 ? -52.125 34.875 -4.254 1 23.56 6 PHE B C 1
ATOM 3560 O O . PHE B 1 6 ? -52.062 34.188 -3.23 1 23.56 6 PHE B O 1
ATOM 3567 N N . THR B 1 7 ? -52.594 34.344 -5.297 1 20.2 7 THR B N 1
ATOM 3568 C CA . THR B 1 7 ? -52.938 33 -5.789 1 20.2 7 THR B CA 1
ATOM 3569 C C . THR B 1 7 ? -51.719 32.094 -5.707 1 20.2 7 THR B C 1
ATOM 3571 O O . THR B 1 7 ? -50.625 32.438 -6.129 1 20.2 7 THR B O 1
ATOM 3574 N N . GLU B 1 8 ? -51.719 31 -4.801 1 21.28 8 GLU B N 1
ATOM 3575 C CA . GLU B 1 8 ? -50.938 29.875 -4.281 1 21.28 8 GLU B CA 1
ATOM 3576 C C . GLU B 1 8 ? -50.562 28.906 -5.395 1 21.28 8 GLU B C 1
ATOM 3578 O O . GLU B 1 8 ? -51.375 28.094 -5.82 1 21.28 8 GLU B O 1
ATOM 3583 N N . LEU B 1 9 ? -49.969 29.438 -6.527 1 20.41 9 LEU B N 1
ATOM 3584 C CA . LEU B 1 9 ? -49.875 28.438 -7.594 1 20.41 9 LEU B CA 1
ATOM 3585 C C . LEU B 1 9 ? -49.219 27.156 -7.098 1 20.41 9 LEU B C 1
ATOM 3587 O O . LEU B 1 9 ? -48.219 27.203 -6.402 1 20.41 9 LEU B O 1
ATOM 3591 N N . ASN B 1 10 ? -49.906 25.984 -7.082 1 20.73 10 ASN B N 1
ATOM 3592 C CA . ASN B 1 10 ? -49.969 24.578 -6.723 1 20.73 10 ASN B CA 1
ATOM 3593 C C . ASN B 1 10 ? -48.969 23.75 -7.539 1 20.73 10 ASN B C 1
ATOM 3595 O O . ASN B 1 10 ? -49.312 23.25 -8.617 1 20.73 10 ASN B O 1
ATOM 3599 N N . LEU B 1 11 ? -47.781 24.281 -7.938 1 19.23 11 LEU B N 1
ATOM 3600 C CA . LEU B 1 11 ? -47.031 23.547 -8.953 1 19.23 11 LEU B CA 1
ATOM 3601 C C . LEU B 1 11 ? -46.719 22.141 -8.484 1 19.23 11 LEU B C 1
ATOM 3603 O O . LEU B 1 11 ? -45.906 21.953 -7.566 1 19.23 11 LEU B O 1
ATOM 3607 N N . ASN B 1 12 ? -47.594 21.109 -8.43 1 19.81 12 ASN B N 1
ATOM 3608 C CA . ASN B 1 12 ? -47.781 19.703 -8.055 1 19.81 12 ASN B CA 1
ATOM 3609 C C . ASN B 1 12 ? -46.812 18.797 -8.797 1 19.81 12 ASN B C 1
ATOM 3611 O O . ASN B 1 12 ? -46.938 17.562 -8.719 1 19.81 12 ASN B O 1
ATOM 3615 N N . ASP B 1 13 ? -46.25 19.094 -9.992 1 20.47 13 ASP B N 1
ATOM 3616 C CA . ASP B 1 13 ? -46.125 17.984 -10.922 1 20.47 13 ASP B CA 1
ATOM 3617 C C . ASP B 1 13 ? -45.125 16.953 -10.422 1 20.47 13 ASP B C 1
ATOM 3619 O O . ASP B 1 13 ? -44.125 17.297 -9.781 1 20.47 13 ASP B O 1
ATOM 3623 N N . ASN B 1 14 ? -45.25 15.539 -10.664 1 19.44 14 ASN B N 1
ATOM 3624 C CA . ASN B 1 14 ? -45.031 14.133 -10.32 1 19.44 14 ASN B CA 1
ATOM 3625 C C . ASN B 1 14 ? -43.625 13.656 -10.727 1 19.44 14 ASN B C 1
ATOM 3627 O O . ASN B 1 14 ? -43.375 12.453 -10.711 1 19.44 14 ASN B O 1
ATOM 3631 N N . SER B 1 15 ? -42.812 14.352 -11.594 1 20.3 15 SER B N 1
ATOM 3632 C CA . SER B 1 15 ? -41.938 13.539 -12.422 1 20.3 15 SER B CA 1
ATOM 3633 C C . SER B 1 15 ? -40.844 12.867 -11.586 1 20.3 15 SER B C 1
ATOM 3635 O O . SER B 1 15 ? -39.906 13.539 -11.102 1 20.3 15 SER B O 1
ATOM 3637 N N . GLU B 1 16 ? -41.094 11.844 -10.781 1 19.7 16 GLU B N 1
ATOM 3638 C CA . GLU B 1 16 ? -40.406 11.094 -9.727 1 19.7 16 GLU B CA 1
ATOM 3639 C C . GLU B 1 16 ? -39.062 10.562 -10.211 1 19.7 16 GLU B C 1
ATOM 3641 O O . GLU B 1 16 ? -38.031 10.773 -9.562 1 19.7 16 GLU B O 1
ATOM 3646 N N . ASN B 1 17 ? -38.875 9.18 -10.656 1 20.02 17 ASN B N 1
ATOM 3647 C CA . ASN B 1 17 ? -38.219 7.98 -10.117 1 20.02 17 ASN B CA 1
ATOM 3648 C C . ASN B 1 17 ? -36.875 7.711 -10.781 1 20.02 17 ASN B C 1
ATOM 3650 O O . ASN B 1 17 ? -36.219 6.727 -10.461 1 20.02 17 ASN B O 1
ATOM 3654 N N . ILE B 1 18 ? -36.438 8.016 -12.008 1 21.2 18 ILE B N 1
ATOM 3655 C CA . ILE B 1 18 ? -35.688 7.086 -12.836 1 21.2 18 ILE B CA 1
ATOM 3656 C C . ILE B 1 18 ? -34.25 7.031 -12.359 1 21.2 18 ILE B C 1
ATOM 3658 O O . ILE B 1 18 ? -33.469 6.16 -12.773 1 21.2 18 ILE B O 1
ATOM 3662 N N . LEU B 1 19 ? -33.594 8.07 -11.844 1 20.47 19 LEU B N 1
ATOM 3663 C CA . LEU B 1 19 ? -32.219 8.25 -12.219 1 20.47 19 LEU B CA 1
ATOM 3664 C C . LEU B 1 19 ? -31.312 7.305 -11.422 1 20.47 19 LEU B C 1
ATOM 3666 O O . LEU B 1 19 ? -30.094 7.348 -11.555 1 20.47 19 LEU B O 1
ATOM 3670 N N . ASN B 1 20 ? -31.688 6.855 -10.25 1 22.02 20 ASN B N 1
ATOM 3671 C CA . ASN B 1 20 ? -30.594 6.48 -9.352 1 22.02 20 ASN B CA 1
ATOM 3672 C C . ASN B 1 20 ? -29.938 5.18 -9.781 1 22.02 20 ASN B C 1
ATOM 3674 O O . ASN B 1 20 ? -30.297 4.102 -9.312 1 22.02 20 ASN B O 1
ATOM 3678 N N . GLU B 1 21 ? -29.656 4.883 -11.055 1 24.88 21 GLU B N 1
ATOM 3679 C CA . GLU B 1 21 ? -29.078 3.572 -11.344 1 24.88 21 GLU B CA 1
ATOM 3680 C C . GLU B 1 21 ? -27.781 3.357 -10.586 1 24.88 21 GLU B C 1
ATOM 3682 O O . GLU B 1 21 ? -26.812 4.105 -10.773 1 24.88 21 GLU B O 1
ATOM 3687 N N . SER B 1 22 ? -27.719 2.938 -9.367 1 25.95 22 SER B N 1
ATOM 3688 C CA . SER B 1 22 ? -26.656 2.51 -8.461 1 25.95 22 SER B CA 1
ATOM 3689 C C . SER B 1 22 ? -25.688 1.561 -9.156 1 25.95 22 SER B C 1
ATOM 3691 O O . SER B 1 22 ? -26.109 0.582 -9.781 1 25.95 22 SER B O 1
ATOM 3693 N N . LEU B 1 23 ? -24.5 1.996 -9.617 1 25.89 23 LEU B N 1
ATOM 3694 C CA . LEU B 1 23 ? -23.375 1.205 -10.094 1 25.89 23 LEU B CA 1
ATOM 3695 C C . LEU B 1 23 ? -23.156 -0.026 -9.219 1 25.89 23 LEU B C 1
ATOM 3697 O O . LEU B 1 23 ? -22.688 0.086 -8.086 1 25.89 23 LEU B O 1
ATOM 3701 N N . ASP B 1 24 ? -24.047 -0.98 -9.125 1 25.86 24 ASP B N 1
ATOM 3702 C CA . ASP B 1 24 ? -23.922 -2.285 -8.484 1 25.86 24 ASP B CA 1
ATOM 3703 C C . ASP B 1 24 ? -22.578 -2.932 -8.836 1 25.86 24 ASP B C 1
ATOM 3705 O O . ASP B 1 24 ? -22.156 -2.906 -9.992 1 25.86 24 ASP B O 1
ATOM 3709 N N . SER B 1 25 ? -21.625 -3.096 -7.887 1 26.55 25 SER B N 1
ATOM 3710 C CA . SER B 1 25 ? -20.281 -3.658 -7.832 1 26.55 25 SER B CA 1
ATOM 3711 C C . SER B 1 25 ? -20.172 -4.918 -8.688 1 26.55 25 SER B C 1
ATOM 3713 O O . SER B 1 25 ? -19.078 -5.387 -8.977 1 26.55 25 SER B O 1
ATOM 3715 N N . GLU B 1 26 ? -21.328 -5.664 -8.805 1 27.86 26 GLU B N 1
ATOM 3716 C CA . GLU B 1 26 ? -21.281 -6.953 -9.492 1 27.86 26 GLU B CA 1
ATOM 3717 C C . GLU B 1 26 ? -20.922 -6.781 -10.969 1 27.86 26 GLU B C 1
ATOM 3719 O O . GLU B 1 26 ? -20.375 -7.691 -11.586 1 27.86 26 GLU B O 1
ATOM 3724 N N . SER B 1 27 ? -21.375 -5.672 -11.586 1 26.75 27 SER B N 1
ATOM 3725 C CA . SER B 1 27 ? -21.516 -5.633 -13.039 1 26.75 27 SER B CA 1
ATOM 3726 C C . SER B 1 27 ? -20.172 -5.371 -13.719 1 26.75 27 SER B C 1
ATOM 3728 O O . SER B 1 27 ? -20.078 -5.402 -14.945 1 26.75 27 SER B O 1
ATOM 3730 N N . CYS B 1 28 ? -19.266 -4.648 -13.031 1 26.05 28 CYS B N 1
ATOM 3731 C CA . CYS B 1 28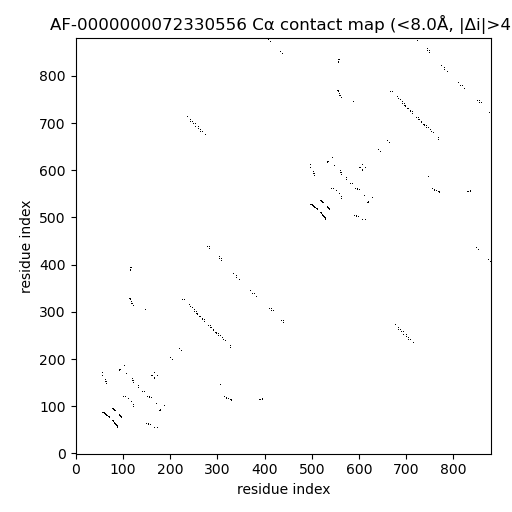 ? -18.172 -4.156 -13.852 1 26.05 28 CYS B CA 1
ATOM 3732 C C . CYS B 1 28 ? -17.234 -5.289 -14.25 1 26.05 28 CYS B C 1
ATOM 3734 O O . CYS B 1 28 ? -16.266 -5.074 -14.984 1 26.05 28 CYS B O 1
ATOM 3736 N N . LEU B 1 29 ? -17.094 -6.305 -13.359 1 25.8 29 LEU B N 1
ATOM 3737 C CA . LEU B 1 29 ? -16.141 -7.305 -13.828 1 25.8 29 LEU B CA 1
ATOM 3738 C C . LEU B 1 29 ? -16.609 -7.934 -15.141 1 25.8 29 LEU B C 1
ATOM 3740 O O . LEU B 1 29 ? -16.031 -8.922 -15.594 1 25.8 29 LEU B O 1
ATOM 3744 N N . ARG B 1 30 ? -17.906 -7.605 -15.531 1 24.73 30 ARG B N 1
ATOM 3745 C CA . ARG B 1 30 ? -18.375 -8.328 -16.703 1 24.73 30 ARG B CA 1
ATOM 3746 C C . ARG B 1 30 ? -17.656 -7.867 -17.969 1 24.73 30 ARG B C 1
ATOM 3748 O O . ARG B 1 30 ? -18.156 -8.055 -19.078 1 24.73 30 ARG B O 1
ATOM 3755 N N . THR B 1 31 ? -16.719 -6.887 -17.938 1 23.66 31 THR B N 1
ATOM 3756 C CA . THR B 1 31 ? -16.406 -6.582 -19.328 1 23.66 31 THR B CA 1
ATOM 3757 C C . THR B 1 31 ? -15.766 -7.785 -20.016 1 23.66 31 THR B C 1
ATOM 3759 O O . THR B 1 31 ? -14.695 -8.234 -19.625 1 23.66 31 THR B O 1
ATOM 3762 N N . SER B 1 32 ? -16.516 -8.703 -20.547 1 23.48 32 SER B N 1
ATOM 3763 C CA . SER B 1 32 ? -16.156 -9.797 -21.438 1 23.48 32 SER B CA 1
ATOM 3764 C C . SER B 1 32 ? -15.344 -9.305 -22.625 1 23.48 32 SER B C 1
ATOM 3766 O O . SER B 1 32 ? -15.906 -8.805 -23.609 1 23.48 32 SER B O 1
ATOM 3768 N N . PHE B 1 33 ? -14.352 -8.461 -22.484 1 22.69 33 PHE B N 1
ATOM 3769 C CA . PHE B 1 33 ? -13.648 -8.203 -23.734 1 22.69 33 PHE B CA 1
ATOM 3770 C C . PHE B 1 33 ? -13.047 -9.492 -24.281 1 22.69 33 PHE B C 1
ATOM 3772 O O . PHE B 1 33 ? -11.953 -9.891 -23.875 1 22.69 33 PHE B O 1
ATOM 3779 N N . THR B 1 34 ? -13.734 -10.609 -24.312 1 22.58 34 THR B N 1
ATOM 3780 C CA . THR B 1 34 ? -13.117 -11.766 -24.969 1 22.58 34 THR B CA 1
ATOM 3781 C C . THR B 1 34 ? -12.773 -11.438 -26.422 1 22.58 34 THR B C 1
ATOM 3783 O O . THR B 1 34 ? -13.672 -11.195 -27.234 1 22.58 34 THR B O 1
ATOM 3786 N N . PRO B 1 35 ? -11.742 -10.672 -26.719 1 23.58 35 PRO B N 1
ATOM 3787 C CA . PRO B 1 35 ? -11.477 -10.797 -28.156 1 23.58 35 PRO B CA 1
ATOM 3788 C C . PRO B 1 35 ? -11.344 -12.25 -28.609 1 23.58 35 PRO B C 1
ATOM 3790 O O . PRO B 1 35 ? -10.789 -13.078 -27.875 1 23.58 35 PRO B O 1
ATOM 3793 N N . GLU B 1 36 ? -12.234 -12.805 -29.312 1 23.69 36 GLU B N 1
ATOM 3794 C CA . GLU B 1 36 ? -12.281 -14.109 -29.984 1 23.69 36 GLU B CA 1
ATOM 3795 C C . GLU B 1 36 ? -11.023 -14.352 -30.812 1 23.69 36 GLU B C 1
ATOM 3797 O O . GLU B 1 36 ? -10.945 -13.922 -31.969 1 23.69 36 GLU B O 1
ATOM 3802 N N . ARG B 1 37 ? -9.859 -13.984 -30.359 1 24.77 37 ARG B N 1
ATOM 3803 C CA . ARG B 1 37 ? -8.883 -14.438 -31.344 1 24.77 37 ARG B CA 1
ATOM 3804 C C . ARG B 1 37 ? -8.906 -15.953 -31.5 1 24.77 37 ARG B C 1
ATOM 3806 O O . ARG B 1 37 ? -8.633 -16.688 -30.547 1 24.77 37 ARG B O 1
ATOM 3813 N N . ASN B 1 38 ? -9.688 -16.5 -32.469 1 23.55 38 ASN B N 1
ATOM 3814 C CA . ASN B 1 38 ? -9.797 -17.844 -33.031 1 23.55 38 ASN B CA 1
ATOM 3815 C C . ASN B 1 38 ? -8.43 -18.406 -33.406 1 23.55 38 ASN B C 1
ATOM 3817 O O . ASN B 1 38 ? -7.863 -18.016 -34.438 1 23.55 38 ASN B O 1
ATOM 3821 N N . VAL B 1 39 ? -7.504 -18.469 -32.531 1 23.72 39 VAL B N 1
ATOM 3822 C CA . VAL B 1 39 ? -6.336 -19.172 -33.062 1 23.72 39 VAL B CA 1
ATOM 3823 C C . VAL B 1 39 ? -6.707 -20.609 -33.406 1 23.72 39 VAL B C 1
ATOM 3825 O O . VAL B 1 39 ? -6.988 -21.422 -32.5 1 23.72 39 VAL B O 1
ATOM 3828 N N . ALA B 1 40 ? -7.395 -20.766 -34.5 1 26.58 40 ALA B N 1
ATOM 3829 C CA . ALA B 1 40 ? -7.668 -22.031 -35.156 1 26.58 40 ALA B CA 1
ATOM 3830 C C . ALA B 1 40 ? -6.379 -22.828 -35.406 1 26.58 40 ALA B C 1
ATOM 3832 O O . ALA B 1 40 ? -5.535 -22.406 -36.188 1 26.58 40 ALA B O 1
ATOM 3833 N N . HIS B 1 41 ? -5.719 -23.297 -34.406 1 23.09 41 HIS B N 1
ATOM 3834 C CA . HIS B 1 41 ? -4.73 -24.281 -34.844 1 23.09 41 HIS B CA 1
ATOM 3835 C C . HIS B 1 41 ? -5.387 -25.422 -35.625 1 23.09 41 HIS B C 1
ATOM 3837 O O . HIS B 1 41 ? -6.332 -26.047 -35.125 1 23.09 41 HIS B O 1
ATOM 3843 N N . GLU B 1 42 ? -5.473 -25.266 -36.906 1 24.88 42 GLU B N 1
ATOM 3844 C CA . GLU B 1 42 ? -5.93 -26.281 -37.875 1 24.88 42 GLU B CA 1
ATOM 3845 C C . GLU B 1 42 ? -5.223 -27.609 -37.656 1 24.88 42 GLU B C 1
ATOM 3847 O O . GLU B 1 42 ? -4.027 -27.734 -37.906 1 24.88 42 GLU B O 1
ATOM 3852 N N . VAL B 1 43 ? -5.504 -28.312 -36.469 1 26.17 43 VAL B N 1
ATOM 3853 C CA . VAL B 1 43 ? -4.988 -29.688 -36.469 1 26.17 43 VAL B CA 1
ATOM 3854 C C . VAL B 1 43 ? -5.617 -30.484 -37.625 1 26.17 43 VAL B C 1
ATOM 3856 O O . VAL B 1 43 ? -6.809 -30.344 -37.906 1 26.17 43 VAL B O 1
ATOM 3859 N N . LEU B 1 44 ? -4.898 -30.922 -38.562 1 24.11 44 LEU B N 1
ATOM 3860 C CA . LEU B 1 44 ? -5.164 -31.797 -39.688 1 24.11 44 LEU B CA 1
ATOM 3861 C C . LEU B 1 44 ? -5.93 -33.031 -39.281 1 24.11 44 LEU B C 1
ATOM 3863 O O . LEU B 1 44 ? -5.535 -33.719 -38.312 1 24.11 44 LEU B O 1
ATOM 3867 N N . SER B 1 45 ? -7.262 -33.062 -39.531 1 26.81 45 SER B N 1
ATOM 3868 C CA . SER B 1 45 ? -8.258 -34.125 -39.375 1 26.81 45 SER B CA 1
ATOM 3869 C C . SER B 1 45 ? -7.809 -35.406 -40.062 1 26.81 45 SER B C 1
ATOM 3871 O O . SER B 1 45 ? -7.688 -35.469 -41.281 1 26.81 45 SER B O 1
ATOM 3873 N N . THR B 1 46 ? -6.848 -36.125 -39.562 1 24.33 46 THR B N 1
ATOM 3874 C CA . THR B 1 46 ? -6.73 -37.406 -40.25 1 24.33 46 THR B CA 1
ATOM 3875 C C . THR B 1 46 ? -8.039 -38.188 -40.156 1 24.33 46 THR B C 1
ATOM 3877 O O . THR B 1 46 ? -8.664 -38.25 -39.094 1 24.33 46 THR B O 1
ATOM 3880 N N . ASP B 1 47 ? -8.727 -38.562 -41.281 1 24.95 47 ASP B N 1
ATOM 3881 C CA . ASP B 1 47 ? -9.992 -39.156 -41.719 1 24.95 47 ASP B CA 1
ATOM 3882 C C . ASP B 1 47 ? -10.195 -40.531 -41.125 1 24.95 47 ASP B C 1
ATOM 3884 O O . ASP B 1 47 ? -10.953 -41.344 -41.688 1 24.95 47 ASP B O 1
ATOM 3888 N N . THR B 1 48 ? -9.523 -41.125 -40.156 1 27.94 48 THR B N 1
ATOM 3889 C CA . THR B 1 48 ? -9.891 -42.531 -40 1 27.94 48 THR B CA 1
ATOM 3890 C C . THR B 1 48 ? -11.297 -42.656 -39.406 1 27.94 48 THR B C 1
ATOM 3892 O O . THR B 1 48 ? -11.57 -42.188 -38.312 1 27.94 48 THR B O 1
ATOM 3895 N N . SER B 1 49 ? -12.469 -42.906 -40.188 1 28.14 49 SER B N 1
ATOM 3896 C CA . SER B 1 49 ? -13.922 -43 -40.125 1 28.14 49 SER B CA 1
ATOM 3897 C C . SER B 1 49 ? -14.359 -44.062 -39.125 1 28.14 49 SER B C 1
ATOM 3899 O O . SER B 1 49 ? -15.531 -44.469 -39.062 1 28.14 49 SER B O 1
ATOM 3901 N N . LYS B 1 50 ? -13.719 -44.938 -38.406 1 32.78 50 LYS B N 1
ATOM 3902 C CA . LYS B 1 50 ? -14.586 -45.906 -37.75 1 32.78 50 LYS B CA 1
ATOM 3903 C C . LYS B 1 50 ? -15.578 -45.25 -36.812 1 32.78 50 LYS B C 1
ATOM 3905 O O . LYS B 1 50 ? -15.195 -44.375 -36.031 1 32.78 50 LYS B O 1
ATOM 3910 N N . GLU B 1 51 ? -16.969 -45.25 -37.094 1 30.81 51 GLU B N 1
ATOM 3911 C CA . GLU B 1 51 ? -18.203 -44.656 -36.594 1 30.81 51 GLU B CA 1
ATOM 3912 C C . GLU B 1 51 ? -18.359 -44.906 -35.094 1 30.81 51 GLU B C 1
ATOM 3914 O O . GLU B 1 51 ? -19.438 -44.719 -34.531 1 30.81 51 GLU B O 1
ATOM 3919 N N . THR B 1 52 ? -17.625 -45.75 -34.406 1 31.02 52 THR B N 1
ATOM 3920 C CA . THR B 1 52 ? -18.078 -45.875 -33 1 31.02 52 THR B CA 1
ATOM 3921 C C . THR B 1 52 ? -18.234 -44.5 -32.375 1 31.02 52 THR B C 1
ATOM 3923 O O . THR B 1 52 ? -17.328 -43.656 -32.438 1 31.02 52 THR B O 1
ATOM 3926 N N . SER B 1 53 ? -19.531 -44 -32.219 1 34.38 53 SER B N 1
ATOM 3927 C CA . SER B 1 53 ? -19.906 -42.75 -31.578 1 34.38 53 SER B CA 1
ATOM 3928 C C . SER B 1 53 ? -19.016 -42.438 -30.375 1 34.38 53 SER B C 1
ATOM 3930 O O . SER B 1 53 ? -19.422 -42.656 -29.234 1 34.38 53 SER B O 1
ATOM 3932 N N . SER B 1 54 ? -17.953 -43.062 -30.25 1 36.19 54 SER B N 1
ATOM 3933 C CA . SER B 1 54 ? -17.094 -42.781 -29.109 1 36.19 54 SER B CA 1
ATOM 3934 C C . SER B 1 54 ? -16.938 -41.281 -28.891 1 36.19 54 SER B C 1
ATOM 3936 O O . SER B 1 54 ? -16.578 -40.562 -29.828 1 36.19 54 SER B O 1
ATOM 3938 N N . LYS B 1 55 ? -17.797 -40.656 -28.031 1 43.91 55 LYS B N 1
ATOM 3939 C CA . LYS B 1 55 ? -17.875 -39.312 -27.438 1 43.91 55 LYS B CA 1
ATOM 3940 C C . LYS B 1 55 ? -16.484 -38.75 -27.188 1 43.91 55 LYS B C 1
ATOM 3942 O O . LYS B 1 55 ? -16 -38.75 -26.047 1 43.91 55 LYS B O 1
ATOM 3947 N N . THR B 1 56 ? -15.648 -39.094 -27.938 1 46.53 56 THR B N 1
ATOM 3948 C CA . THR B 1 56 ? -14.32 -38.5 -27.812 1 46.53 56 THR B CA 1
ATOM 3949 C C . THR B 1 56 ? -14.352 -37 -28.109 1 46.53 56 THR B C 1
ATOM 3951 O O . THR B 1 56 ? -15.062 -36.562 -29 1 46.53 56 THR B O 1
ATOM 3954 N N . ILE B 1 57 ? -14.312 -36.156 -27.156 1 49.06 57 ILE B N 1
ATOM 3955 C CA . ILE B 1 57 ? -14.102 -34.719 -27.344 1 49.06 57 ILE B CA 1
ATOM 3956 C C . ILE B 1 57 ? -13.055 -34.5 -28.438 1 49.06 57 ILE B C 1
ATOM 3958 O O . ILE B 1 57 ? -11.859 -34.688 -28.203 1 49.06 57 ILE B O 1
ATOM 3962 N N . CYS B 1 58 ? -13.359 -34.969 -29.734 1 46.22 58 CYS B N 1
ATOM 3963 C CA . CYS B 1 58 ? -12.562 -34.719 -30.938 1 46.22 58 CYS B CA 1
ATOM 3964 C C . CYS B 1 58 ? -12.711 -33.25 -31.391 1 46.22 58 CYS B C 1
ATOM 3966 O O . CYS B 1 58 ? -13.82 -32.812 -31.656 1 46.22 58 CYS B O 1
ATOM 3968 N N . GLY B 1 59 ? -11.906 -32.219 -30.797 1 54.78 59 GLY B N 1
ATOM 3969 C CA . GLY B 1 59 ? -11.703 -30.875 -31.297 1 54.78 59 GLY B CA 1
ATOM 3970 C C . GLY B 1 59 ? -11.469 -29.859 -30.203 1 54.78 59 GLY B C 1
ATOM 3971 O O . GLY B 1 59 ? -11.156 -30.219 -29.062 1 54.78 59 GLY B O 1
ATOM 3972 N N . ASP B 1 60 ? -11.555 -28.469 -30.656 1 65.44 60 ASP B N 1
ATOM 3973 C CA . ASP B 1 60 ? -11.359 -27.312 -29.781 1 65.44 60 ASP B CA 1
ATOM 3974 C C . ASP B 1 60 ? -12.492 -27.203 -28.766 1 65.44 60 ASP B C 1
ATOM 3976 O O . ASP B 1 60 ? -13.664 -27.141 -29.125 1 65.44 60 ASP B O 1
ATOM 3980 N N . ALA B 1 61 ? -12.25 -27.734 -27.516 1 78.12 61 ALA B N 1
ATOM 3981 C CA . ALA B 1 61 ? -13.234 -27.609 -26.453 1 78.12 61 ALA B CA 1
ATOM 3982 C C . ALA B 1 61 ? -12.953 -26.375 -25.594 1 78.12 61 ALA B C 1
ATOM 3984 O O . ALA B 1 61 ? -11.789 -26.062 -25.297 1 78.12 61 ALA B O 1
ATOM 3985 N N . PHE B 1 62 ? -14.047 -25.641 -25.453 1 86.62 62 PHE B N 1
ATOM 3986 C CA . PHE B 1 62 ? -13.992 -24.453 -24.594 1 86.62 62 PHE B CA 1
ATOM 3987 C C . PHE B 1 62 ? -14.867 -24.641 -23.359 1 86.62 62 PHE B C 1
ATOM 3989 O O . PHE B 1 62 ? -15.984 -25.156 -23.469 1 86.62 62 PHE B O 1
ATOM 3996 N N . VAL B 1 63 ? -14.266 -24.344 -22.188 1 93.56 63 VAL B N 1
ATOM 3997 C CA . VAL B 1 63 ? -15.016 -24.547 -20.953 1 93.56 63 VAL B CA 1
ATOM 3998 C C . VAL B 1 63 ? -15.125 -23.234 -20.188 1 93.56 63 VAL B C 1
ATOM 4000 O O . VAL B 1 63 ? -14.18 -22.438 -20.156 1 93.56 63 VAL B O 1
ATOM 4003 N N . LYS B 1 64 ? -16.266 -22.984 -19.688 1 94.56 64 LYS B N 1
ATOM 4004 C CA . LYS B 1 64 ? -16.531 -21.844 -18.812 1 94.56 64 LYS B CA 1
ATOM 4005 C C . LYS B 1 64 ? -17.281 -22.281 -17.562 1 94.56 64 LYS B C 1
ATOM 4007 O O . LYS B 1 64 ? -18.25 -23.062 -17.641 1 94.56 64 LYS B O 1
ATOM 4012 N N . ILE B 1 65 ? -16.781 -21.844 -16.406 1 95.94 65 ILE B N 1
ATOM 4013 C CA . ILE B 1 65 ? -17.453 -22.156 -15.148 1 95.94 65 ILE B CA 1
ATOM 4014 C C . ILE B 1 65 ? -18.156 -20.906 -14.617 1 95.94 65 ILE B C 1
ATOM 4016 O O . ILE B 1 65 ? -17.531 -19.844 -14.469 1 95.94 65 ILE B O 1
ATOM 4020 N N . THR B 1 66 ? -19.422 -21.062 -14.312 1 94.62 66 THR B N 1
ATOM 4021 C CA . THR B 1 66 ? -20.219 -19.906 -13.922 1 94.62 66 THR B CA 1
ATOM 4022 C C . THR B 1 66 ? -21.172 -20.25 -12.781 1 94.62 66 THR B C 1
ATOM 4024 O O . THR B 1 66 ? -21.219 -21.406 -12.344 1 94.62 66 THR B O 1
ATOM 4027 N N . SER B 1 67 ? -21.766 -19.281 -12.188 1 90.19 67 SER B N 1
ATOM 4028 C CA . SER B 1 67 ? -22.953 -19.344 -11.336 1 90.19 67 SER B CA 1
ATOM 4029 C C . SER B 1 67 ? -22.703 -20.188 -10.102 1 90.19 67 SER B C 1
ATOM 4031 O O . SER B 1 67 ? -23.438 -21.141 -9.844 1 90.19 67 SER B O 1
ATOM 4033 N N . PRO B 1 68 ? -21.672 -19.797 -9.367 1 92.19 68 PRO B N 1
ATOM 4034 C CA . PRO B 1 68 ? -21.531 -20.516 -8.094 1 92.19 68 PRO B CA 1
ATOM 4035 C C . PRO B 1 68 ? -22.766 -20.375 -7.195 1 92.19 68 PRO B C 1
ATOM 4037 O O . PRO B 1 68 ? -23.344 -19.281 -7.113 1 92.19 68 PRO B O 1
ATOM 4040 N N . ALA B 1 69 ? -23.219 -21.469 -6.617 1 91.38 69 ALA B N 1
ATOM 4041 C CA . ALA B 1 69 ? -24.406 -21.453 -5.77 1 91.38 69 ALA B CA 1
ATOM 4042 C C . ALA B 1 69 ? -24.219 -22.328 -4.531 1 91.38 69 ALA B C 1
ATOM 4044 O O . ALA B 1 69 ? -23.719 -23.453 -4.629 1 91.38 69 ALA B O 1
ATOM 4045 N N . LYS B 1 70 ? -24.516 -21.719 -3.424 1 88.56 70 LYS B N 1
ATOM 4046 C CA . LYS B 1 70 ? -24.422 -22.484 -2.178 1 88.56 70 LYS B CA 1
ATOM 4047 C C . LYS B 1 70 ? -25.609 -23.422 -2.018 1 88.56 70 LYS B C 1
ATOM 4049 O O . LYS B 1 70 ? -26.75 -23.031 -2.287 1 88.56 70 LYS B O 1
ATOM 4054 N N . VAL B 1 71 ? -25.359 -24.594 -1.716 1 89.56 71 VAL B N 1
ATOM 4055 C CA . VAL B 1 71 ? -26.391 -25.609 -1.49 1 89.56 71 VAL B CA 1
ATOM 4056 C C . VAL B 1 71 ? -26.328 -26.094 -0.044 1 89.56 71 VAL B C 1
ATOM 4058 O O . VAL B 1 71 ? -25.25 -26.391 0.472 1 89.56 71 VAL B O 1
ATOM 4061 N N . GLY B 1 72 ? -27.391 -26.109 0.472 1 85.5 72 GLY B N 1
ATOM 4062 C CA . GLY B 1 72 ? -27.469 -26.578 1.847 1 85.5 72 GLY B CA 1
ATOM 4063 C C . GLY B 1 72 ? -27.281 -25.469 2.865 1 85.5 72 GLY B C 1
ATOM 4064 O O . GLY B 1 72 ? -27.234 -24.281 2.506 1 85.5 72 GLY B O 1
ATOM 4065 N N . GLU B 1 73 ? -27.406 -25.891 4.18 1 79.44 73 GLU B N 1
ATOM 4066 C CA . GLU B 1 73 ? -27.297 -24.922 5.266 1 79.44 73 GLU B CA 1
ATOM 4067 C C . GLU B 1 73 ? -26.234 -25.359 6.281 1 79.44 73 GLU B C 1
ATOM 4069 O O . GLU B 1 73 ? -26 -26.547 6.457 1 79.44 73 GLU B O 1
ATOM 4074 N N . GLY B 1 74 ? -25.609 -24.359 6.863 1 75.38 74 GLY B N 1
ATOM 4075 C CA . GLY B 1 74 ? -24.688 -24.641 7.949 1 75.38 74 GLY B CA 1
ATOM 4076 C C . GLY B 1 74 ? -23.375 -25.219 7.48 1 75.38 74 GLY B C 1
ATOM 4077 O O . GLY B 1 74 ? -22.859 -24.844 6.418 1 75.38 74 GLY B O 1
ATOM 4078 N N . ILE B 1 75 ? -22.766 -26.109 8.266 1 75.31 75 ILE B N 1
ATOM 4079 C CA . ILE B 1 75 ? -21.422 -26.656 8.062 1 75.31 75 ILE B CA 1
ATOM 4080 C C . ILE B 1 75 ? -21.453 -27.672 6.926 1 75.31 75 ILE B C 1
ATOM 4082 O O . ILE B 1 75 ? -20.438 -27.875 6.246 1 75.31 75 ILE B O 1
ATOM 4086 N N . SER B 1 76 ? -22.625 -28.281 6.648 1 80.5 76 SER B N 1
ATOM 4087 C CA . SER B 1 76 ? -22.719 -29.297 5.617 1 80.5 76 SER B CA 1
ATOM 4088 C C . SER B 1 76 ? -22.984 -28.688 4.25 1 80.5 76 SER B C 1
ATOM 4090 O O . SER B 1 76 ? -23.062 -29.391 3.246 1 80.5 76 SER B O 1
ATOM 4092 N N . SER B 1 77 ? -22.969 -27.391 4.23 1 84.38 77 SER B N 1
ATOM 4093 C CA . SER B 1 77 ? -23.25 -26.703 2.971 1 84.38 77 SER B CA 1
ATOM 4094 C C . SER B 1 77 ? -22.062 -26.781 2.021 1 84.38 77 SER B C 1
ATOM 4096 O O . SER B 1 77 ? -20.922 -27 2.455 1 84.38 77 SER B O 1
ATOM 4098 N N . TYR B 1 78 ? -22.312 -26.828 0.765 1 85.25 78 TYR B N 1
ATOM 4099 C CA . TYR B 1 78 ? -21.25 -26.797 -0.23 1 85.25 78 TYR B CA 1
ATOM 4100 C C . TYR B 1 78 ? -21.641 -25.922 -1.414 1 85.25 78 TYR B C 1
ATOM 4102 O O . TYR B 1 78 ? -22.797 -25.516 -1.547 1 85.25 78 TYR B O 1
ATOM 4110 N N . VAL B 1 79 ? -20.656 -25.609 -2.236 1 90.19 79 VAL B N 1
ATOM 4111 C CA . VAL B 1 79 ? -20.875 -24.75 -3.391 1 90.19 79 VAL B CA 1
ATOM 4112 C C . VAL B 1 79 ? -20.859 -25.578 -4.672 1 90.19 79 VAL B C 1
ATOM 4114 O O . VAL B 1 79 ? -20.016 -26.453 -4.844 1 90.19 79 VAL B O 1
ATOM 4117 N N . VAL B 1 80 ? -21.859 -25.344 -5.465 1 93.69 80 VAL B N 1
ATOM 4118 C CA . VAL B 1 80 ? -21.906 -26 -6.77 1 93.69 80 VAL B CA 1
ATOM 4119 C C . VAL B 1 80 ? -21.594 -24.984 -7.867 1 93.69 80 VAL B C 1
ATOM 4121 O O . VAL B 1 80 ? -21.922 -23.797 -7.742 1 93.69 80 VAL B O 1
ATOM 4124 N N . TYR B 1 81 ? -20.891 -25.469 -8.891 1 95 81 TYR B N 1
ATOM 4125 C CA . TYR B 1 81 ? -20.516 -24.656 -10.039 1 95 81 TYR B CA 1
ATOM 4126 C C . TYR B 1 81 ? -21.156 -25.172 -11.32 1 95 81 TYR B C 1
ATOM 4128 O O . TYR B 1 81 ? -21.234 -26.391 -11.523 1 95 81 TYR B O 1
ATOM 4136 N N . ARG B 1 82 ? -21.547 -24.281 -12.102 1 95.94 82 ARG B N 1
ATOM 4137 C CA . ARG B 1 82 ? -22.047 -24.672 -13.414 1 95.94 82 ARG B CA 1
ATOM 4138 C C . ARG B 1 82 ? -20.906 -24.734 -14.43 1 95.94 82 ARG B C 1
ATOM 4140 O O . ARG B 1 82 ? -20.266 -23.734 -14.719 1 95.94 82 ARG B O 1
ATOM 4147 N N . VAL B 1 83 ? -20.688 -25.906 -14.961 1 96.44 83 VAL B N 1
ATOM 4148 C CA . VAL B 1 83 ? -19.625 -26.125 -15.953 1 96.44 83 VAL B CA 1
ATOM 4149 C C . VAL B 1 83 ? -20.234 -26.125 -17.359 1 96.44 83 VAL B C 1
ATOM 4151 O O . VAL B 1 83 ? -20.922 -27.078 -17.734 1 96.44 83 VAL B O 1
ATOM 4154 N N . ASN B 1 84 ? -19.906 -25.094 -18.094 1 94.81 84 ASN B N 1
ATOM 4155 C CA . ASN B 1 84 ? -20.375 -24.984 -19.469 1 94.81 84 ASN B CA 1
ATOM 4156 C C . ASN B 1 84 ? -19.281 -25.344 -20.469 1 94.81 84 ASN B C 1
ATOM 4158 O O . ASN B 1 84 ? -18.219 -24.734 -20.484 1 94.81 84 ASN B O 1
ATOM 4162 N N . THR B 1 85 ? -19.547 -26.344 -21.234 1 92.38 85 THR B N 1
ATOM 4163 C CA . THR B 1 85 ? -18.562 -26.797 -22.203 1 92.38 85 THR B CA 1
ATOM 4164 C C . THR B 1 85 ? -19.125 -26.734 -23.625 1 92.38 85 THR B C 1
ATOM 4166 O O . THR B 1 85 ? -20.266 -27.125 -23.859 1 92.38 85 THR B O 1
ATOM 4169 N N . LYS B 1 86 ? -18.359 -26.172 -24.516 1 89.38 86 LYS B N 1
ATOM 4170 C CA . LYS B 1 86 ? -18.656 -26.172 -25.938 1 89.38 86 LYS B CA 1
ATOM 4171 C C . LYS B 1 86 ? -17.719 -27.094 -26.703 1 89.38 86 LYS B C 1
ATOM 4173 O O . LYS B 1 86 ? -16.5 -26.875 -26.703 1 89.38 86 LYS B O 1
ATOM 4178 N N . CYS B 1 87 ? -18.266 -28.156 -27.219 1 81.56 87 CYS B N 1
ATOM 4179 C CA . CYS B 1 87 ? -17.453 -29.109 -27.953 1 81.56 87 CYS B CA 1
ATOM 4180 C C . CYS B 1 87 ? -18.141 -29.516 -29.266 1 81.56 87 CYS B C 1
ATOM 4182 O O . CYS B 1 87 ? -19.25 -30.031 -29.25 1 81.56 87 CYS B O 1
ATOM 4184 N N . ASN B 1 88 ? -17.391 -29.328 -30.422 1 78 88 ASN B N 1
ATOM 4185 C CA . ASN B 1 88 ? -17.859 -29.719 -31.75 1 78 88 ASN B CA 1
ATOM 4186 C C . ASN B 1 88 ? -19.25 -29.172 -32.031 1 78 88 ASN B C 1
ATOM 4188 O O . ASN B 1 88 ? -20.125 -29.906 -32.5 1 78 88 ASN B O 1
ATOM 4192 N N . GLY B 1 89 ? -19.484 -27.953 -31.656 1 76.19 89 GLY B N 1
ATOM 4193 C CA . GLY B 1 89 ? -20.75 -27.297 -31.953 1 76.19 89 GLY B CA 1
ATOM 4194 C C . GLY B 1 89 ? -21.844 -27.641 -30.953 1 76.19 89 GLY B C 1
ATOM 4195 O O . GLY B 1 89 ? -22.953 -27.125 -31.047 1 76.19 89 GLY B O 1
ATOM 4196 N N . LYS B 1 90 ? -21.594 -28.594 -30.078 1 85.81 90 LYS B N 1
ATOM 4197 C CA . LYS B 1 90 ? -22.578 -28.938 -29.047 1 85.81 90 LYS B CA 1
ATOM 4198 C C . LYS B 1 90 ? -22.234 -28.281 -27.719 1 85.81 90 LYS B C 1
ATOM 4200 O O . LYS B 1 90 ? -21.047 -28.125 -27.391 1 85.81 90 LYS B O 1
ATOM 4205 N N . ASP B 1 91 ? -23.266 -27.906 -27.047 1 89.44 91 ASP B N 1
ATOM 4206 C CA . ASP B 1 91 ? -23.125 -27.266 -25.734 1 89.44 91 ASP B CA 1
ATOM 4207 C C . ASP B 1 91 ? -23.578 -28.188 -24.609 1 89.44 91 ASP B C 1
ATOM 4209 O O . ASP B 1 91 ? -24.625 -28.844 -24.734 1 89.44 91 ASP B O 1
ATOM 4213 N N . PHE B 1 92 ? -22.781 -28.328 -23.641 1 90.69 92 PHE B N 1
ATOM 4214 C CA . PHE B 1 92 ? -23.109 -29.094 -22.438 1 90.69 92 PHE B CA 1
ATOM 4215 C C . PHE B 1 92 ? -23.031 -28.219 -21.188 1 90.69 92 PHE B C 1
ATOM 4217 O O . PHE B 1 92 ? -22.172 -27.328 -21.109 1 90.69 92 PHE B O 1
ATOM 4224 N N . SER B 1 93 ? -23.953 -28.438 -20.312 1 93.69 93 SER B N 1
ATOM 4225 C CA . SER B 1 93 ? -23.938 -27.734 -19.031 1 93.69 93 SER B CA 1
ATOM 4226 C C . SER B 1 93 ? -24.234 -28.688 -17.875 1 93.69 93 SER B C 1
ATOM 4228 O O . SER B 1 93 ? -25.297 -29.312 -17.859 1 93.69 93 SER B O 1
ATOM 4230 N N . VAL B 1 94 ? -23.344 -28.781 -17 1 95.31 94 VAL B N 1
ATOM 4231 C CA . VAL B 1 94 ? -23.531 -29.688 -15.859 1 95.31 94 VAL B CA 1
ATOM 4232 C C . VAL B 1 94 ? -23.125 -28.984 -14.57 1 95.31 94 VAL B C 1
ATOM 4234 O O . VAL B 1 94 ? -22.359 -28.016 -14.594 1 95.31 94 VAL B O 1
ATOM 4237 N N . PHE B 1 95 ? -23.641 -29.516 -13.422 1 94.62 95 PHE B N 1
ATOM 4238 C CA . PHE B 1 95 ? -23.281 -28.984 -12.117 1 94.62 95 PHE B CA 1
ATOM 4239 C C . PHE B 1 95 ? -22.234 -29.875 -11.445 1 94.62 95 PHE B C 1
ATOM 4241 O O . PHE B 1 95 ? -22.391 -31.094 -11.422 1 94.62 95 PHE B O 1
ATOM 4248 N N . ARG B 1 96 ? -21.203 -29.188 -11.008 1 95.44 96 ARG B N 1
ATOM 4249 C CA . ARG B 1 96 ? -20.156 -29.891 -10.281 1 95.44 96 ARG B CA 1
ATOM 4250 C C . ARG B 1 96 ? -19.797 -29.156 -8.992 1 95.44 96 ARG B C 1
ATOM 4252 O O . ARG B 1 96 ? -19.844 -27.938 -8.922 1 95.44 96 ARG B O 1
ATOM 4259 N N . ARG B 1 97 ? -19.5 -29.859 -7.996 1 91.62 97 ARG B N 1
ATOM 4260 C CA . ARG B 1 97 ? -18.938 -29.266 -6.777 1 91.62 97 ARG B CA 1
ATOM 4261 C C . ARG B 1 97 ? -17.422 -29.453 -6.723 1 91.62 97 ARG B C 1
ATOM 4263 O O . ARG B 1 97 ? -16.859 -30.156 -7.551 1 91.62 97 ARG B O 1
ATOM 4270 N N . PHE B 1 98 ? -16.719 -28.938 -5.773 1 91.12 98 PHE B N 1
ATOM 4271 C CA . PHE B 1 98 ? -15.266 -28.953 -5.684 1 91.12 98 PHE B CA 1
ATOM 4272 C C . PHE B 1 98 ? -14.742 -30.375 -5.555 1 91.12 98 PHE B C 1
ATOM 4274 O O . PHE B 1 98 ? -13.758 -30.734 -6.199 1 91.12 98 PHE B O 1
ATOM 4281 N N . SER B 1 99 ? -15.422 -31.188 -4.758 1 90.25 99 SER B N 1
ATOM 4282 C CA . SER B 1 99 ? -14.992 -32.562 -4.527 1 90.25 99 SER B CA 1
ATOM 4283 C C . SER B 1 99 ? -15.031 -33.375 -5.816 1 90.25 99 SER B C 1
ATOM 4285 O O . SER B 1 99 ? -14.25 -34.312 -5.984 1 90.25 99 SER B O 1
ATOM 4287 N N . ASP B 1 100 ? -15.867 -33 -6.719 1 93.62 100 ASP B N 1
ATOM 4288 C CA . ASP B 1 100 ? -15.93 -33.688 -8.016 1 93.62 100 ASP B CA 1
ATOM 4289 C C . ASP B 1 100 ? -14.664 -33.406 -8.828 1 93.62 100 ASP B C 1
ATOM 4291 O O . ASP B 1 100 ? -14.156 -34.312 -9.5 1 93.62 100 ASP B O 1
ATOM 4295 N N . PHE B 1 101 ? -14.242 -32.219 -8.766 1 94.69 101 PHE B N 1
ATOM 4296 C CA . PHE B 1 101 ? -13.008 -31.875 -9.461 1 94.69 101 PHE B CA 1
ATOM 4297 C C . PHE B 1 101 ? -11.828 -32.656 -8.891 1 94.69 101 PHE B C 1
ATOM 4299 O O . PHE B 1 101 ? -10.977 -33.156 -9.641 1 94.69 101 PHE B O 1
ATOM 4306 N N . LEU B 1 102 ? -11.82 -32.75 -7.574 1 93.06 102 LEU B N 1
ATOM 4307 C CA . LEU B 1 102 ? -10.773 -33.531 -6.918 1 93.06 102 LEU B CA 1
ATOM 4308 C C . LEU B 1 102 ? -10.82 -35 -7.355 1 93.06 102 LEU B C 1
ATOM 4310 O O . LEU B 1 102 ? -9.773 -35.594 -7.602 1 93.06 102 LEU B O 1
ATOM 4314 N N . GLY B 1 103 ? -12.016 -35.469 -7.43 1 93.31 103 GLY B N 1
ATOM 4315 C CA . GLY B 1 103 ? -12.195 -36.844 -7.887 1 93.31 103 GLY B CA 1
ATOM 4316 C C . GLY B 1 103 ? -11.695 -37.062 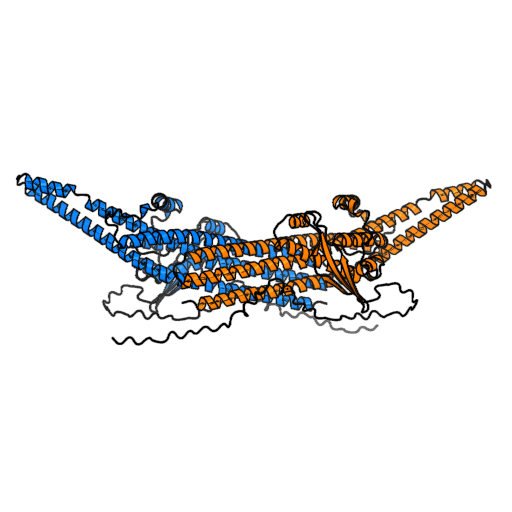-9.297 1 93.31 103 GLY B C 1
ATOM 4317 O O . GLY B 1 103 ? -11.031 -38.062 -9.578 1 93.31 103 GLY B O 1
ATOM 4318 N N . LEU B 1 104 ? -12.055 -36.125 -10.109 1 95.5 104 LEU B N 1
ATOM 4319 C CA . LEU B 1 104 ? -11.578 -36.25 -11.484 1 95.5 104 LEU B CA 1
ATOM 4320 C C . LEU B 1 104 ? -10.055 -36.25 -11.531 1 95.5 104 LEU B C 1
ATOM 4322 O O . LEU B 1 104 ? -9.453 -37.062 -12.219 1 95.5 104 LEU B O 1
ATOM 4326 N N . HIS B 1 105 ? -9.469 -35.344 -10.836 1 95.56 105 HIS B N 1
ATOM 4327 C CA . HIS B 1 105 ? -8.016 -35.25 -10.805 1 95.56 105 HIS B CA 1
ATOM 4328 C C . HIS B 1 105 ? -7.383 -36.531 -10.312 1 95.56 105 HIS B C 1
ATOM 4330 O O . HIS B 1 105 ? -6.434 -37.031 -10.93 1 95.56 105 HIS B O 1
ATOM 4336 N N . GLU B 1 106 ? -7.867 -37.094 -9.281 1 93.94 106 GLU B N 1
ATOM 4337 C CA . GLU B 1 106 ? -7.328 -38.344 -8.711 1 93.94 106 GLU B CA 1
ATOM 4338 C C . GLU B 1 106 ? -7.422 -39.5 -9.695 1 93.94 106 GLU B C 1
ATOM 4340 O O . GLU B 1 106 ? -6.5 -40.312 -9.797 1 93.94 106 GLU B O 1
ATOM 4345 N N . ARG B 1 107 ? -8.5 -39.562 -10.375 1 95.38 107 ARG B N 1
ATOM 4346 C CA . ARG B 1 107 ? -8.695 -40.625 -11.367 1 95.38 107 ARG B CA 1
ATOM 4347 C C . ARG B 1 107 ? -7.691 -40.5 -12.508 1 95.38 107 ARG B C 1
ATOM 4349 O O . ARG B 1 107 ? -7.129 -41.469 -12.961 1 95.38 107 ARG B O 1
ATOM 4356 N N . LEU B 1 108 ? -7.543 -39.25 -12.906 1 96.56 108 LEU B N 1
ATOM 4357 C CA . LEU B 1 108 ? -6.605 -39 -14 1 96.56 108 LEU B CA 1
ATOM 4358 C C . LEU B 1 108 ? -5.18 -39.344 -13.57 1 96.56 108 LEU B C 1
ATOM 4360 O O . LEU B 1 108 ? -4.426 -39.969 -14.336 1 96.56 108 LEU B O 1
ATOM 4364 N N . VAL B 1 109 ? -4.82 -38.969 -12.367 1 95.44 109 VAL B N 1
ATOM 4365 C CA . VAL B 1 109 ? -3.484 -39.25 -11.859 1 95.44 109 VAL B CA 1
ATOM 4366 C C . VAL B 1 109 ? -3.287 -40.781 -11.766 1 95.44 109 VAL B C 1
ATOM 4368 O O . VAL B 1 109 ? -2.252 -41.281 -12.18 1 95.44 109 VAL B O 1
ATOM 4371 N N . SER B 1 110 ? -4.234 -41.469 -11.25 1 95.38 110 SER B N 1
ATOM 4372 C CA . SER B 1 110 ? -4.148 -42.906 -11.078 1 95.38 110 SER B CA 1
ATOM 4373 C C . SER B 1 110 ? -3.973 -43.625 -12.422 1 95.38 110 SER B C 1
ATOM 4375 O O . SER B 1 110 ? -3.248 -44.625 -12.516 1 95.38 110 SER B O 1
ATOM 4377 N N . LYS B 1 111 ? -4.582 -43.062 -13.414 1 95.31 111 LYS B N 1
ATOM 4378 C CA . LYS B 1 111 ? -4.578 -43.688 -14.734 1 95.31 111 LYS B CA 1
ATOM 4379 C C . LYS B 1 111 ? -3.285 -43.375 -15.484 1 95.31 111 LYS B C 1
ATOM 4381 O O . LYS B 1 111 ? -2.748 -44.25 -16.188 1 95.31 111 LYS B O 1
ATOM 4386 N N . TYR B 1 112 ? -2.779 -42.188 -15.305 1 97.06 112 TYR B N 1
ATOM 4387 C CA . TYR B 1 112 ? -1.816 -41.719 -16.297 1 97.06 112 TYR B CA 1
ATOM 4388 C C . TYR B 1 112 ? -0.445 -41.5 -15.672 1 97.06 112 TYR B C 1
ATOM 4390 O O . TYR B 1 112 ? 0.547 -41.312 -16.391 1 97.06 112 TYR B O 1
ATOM 4398 N N . LEU B 1 113 ? -0.318 -41.562 -14.359 1 95.88 113 LEU B N 1
ATOM 4399 C CA . LEU B 1 113 ? 0.966 -41.344 -13.703 1 95.88 113 LEU B CA 1
ATOM 4400 C C . LEU B 1 113 ? 1.998 -42.344 -14.188 1 95.88 113 LEU B C 1
ATOM 4402 O O . LEU B 1 113 ? 3.131 -42 -14.508 1 95.88 113 LEU B O 1
ATOM 4406 N N . SER B 1 114 ? 1.621 -43.594 -14.32 1 95.44 114 SER B N 1
ATOM 4407 C CA . SER B 1 114 ? 2.535 -44.688 -14.703 1 95.44 114 SER B CA 1
ATOM 4408 C C . SER B 1 114 ? 2.885 -44.594 -16.188 1 95.44 114 SER B C 1
ATOM 4410 O O . SER B 1 114 ? 3.824 -45.25 -16.641 1 95.44 114 SER B O 1
ATOM 4412 N N . GLU B 1 115 ? 2.088 -43.781 -16.891 1 96.88 115 GLU B N 1
ATOM 4413 C CA . GLU B 1 115 ? 2.355 -43.594 -18.312 1 96.88 115 GLU B CA 1
ATOM 4414 C C . GLU B 1 115 ? 3.248 -42.406 -18.562 1 96.88 115 GLU B C 1
ATOM 4416 O O . GLU B 1 115 ? 3.615 -42.094 -19.703 1 96.88 115 GLU B O 1
ATOM 4421 N N . GLY B 1 116 ? 3.553 -41.656 -17.484 1 97.44 116 GLY B N 1
ATOM 4422 C CA . GLY B 1 116 ? 4.441 -40.5 -17.609 1 97.44 116 GLY B CA 1
ATOM 4423 C C . GLY B 1 116 ? 3.729 -39.219 -18.016 1 97.44 116 GLY B C 1
ATOM 4424 O O . GLY B 1 116 ? 4.371 -38.25 -18.406 1 97.44 116 GLY B O 1
ATOM 4425 N N . VAL B 1 117 ? 2.426 -39.219 -17.969 1 97.56 117 VAL B N 1
ATOM 4426 C CA . VAL B 1 117 ? 1.629 -38.062 -18.359 1 97.56 117 VAL B CA 1
ATOM 4427 C C . VAL B 1 117 ? 1.483 -37.125 -17.156 1 97.56 117 VAL B C 1
ATOM 4429 O O . VAL B 1 117 ? 1.195 -37.562 -16.047 1 97.56 117 VAL B O 1
ATOM 4432 N N . ILE B 1 118 ? 1.746 -35.875 -17.375 1 96.62 118 ILE B N 1
ATOM 4433 C CA . ILE B 1 118 ? 1.632 -34.875 -16.328 1 96.62 118 ILE B CA 1
ATOM 4434 C C . ILE B 1 118 ? 0.198 -34.344 -16.266 1 96.62 118 ILE B C 1
ATOM 4436 O O . ILE B 1 118 ? -0.273 -33.719 -17.219 1 96.62 118 ILE B O 1
ATOM 4440 N N . VAL B 1 119 ? -0.462 -34.625 -15.219 1 96.69 119 VAL B N 1
ATOM 4441 C CA . VAL B 1 119 ? -1.828 -34.156 -15.016 1 96.69 119 VAL B CA 1
ATOM 4442 C C . VAL B 1 119 ? -1.81 -32.781 -14.32 1 96.69 119 VAL B C 1
ATOM 4444 O O . VAL B 1 119 ? -1.185 -32.625 -13.273 1 96.69 119 VAL B O 1
ATOM 4447 N N . PRO B 1 120 ? -2.506 -31.812 -14.914 1 94.62 120 PRO B N 1
ATOM 4448 C CA . PRO B 1 120 ? -2.561 -30.5 -14.273 1 94.62 120 PRO B CA 1
ATOM 4449 C C . PRO B 1 120 ? -3.129 -30.562 -12.852 1 94.62 120 PRO B C 1
ATOM 4451 O O . PRO B 1 120 ? -4.059 -31.328 -12.594 1 94.62 120 PRO B O 1
ATOM 4454 N N . PRO B 1 121 ? -2.545 -29.766 -12.008 1 92.94 121 PRO B N 1
ATOM 4455 C CA . PRO B 1 121 ? -3.01 -29.797 -10.617 1 92.94 121 PRO B CA 1
ATOM 4456 C C . PRO B 1 121 ? -4.371 -29.125 -10.438 1 92.94 121 PRO B C 1
ATOM 4458 O O . PRO B 1 121 ? -4.703 -28.188 -11.164 1 92.94 121 PRO B O 1
ATOM 4461 N N . VAL B 1 122 ? -5.086 -29.641 -9.539 1 91.38 122 VAL B N 1
ATOM 4462 C CA . VAL B 1 122 ? -6.336 -29.016 -9.102 1 91.38 122 VAL B CA 1
ATOM 4463 C C . VAL B 1 122 ? -6.059 -28.047 -7.949 1 91.38 122 VAL B C 1
ATOM 4465 O O . VAL B 1 122 ? -5.121 -28.25 -7.172 1 91.38 122 VAL B O 1
ATOM 4468 N N . PRO B 1 123 ? -6.84 -26.969 -7.922 1 86.06 123 PRO B N 1
ATOM 4469 C CA . PRO B 1 123 ? -6.625 -26.062 -6.793 1 86.06 123 PRO B CA 1
ATOM 4470 C C . PRO B 1 123 ? -6.773 -26.766 -5.441 1 86.06 123 PRO B C 1
ATOM 4472 O O . PRO B 1 123 ? -7.496 -27.75 -5.332 1 86.06 123 PRO B O 1
ATOM 4475 N N . SER B 1 124 ? -5.902 -26.297 -4.469 1 71.69 124 SER B N 1
ATOM 4476 C CA . SER B 1 124 ? -5.812 -26.953 -3.174 1 71.69 124 SER B CA 1
ATOM 4477 C C . SER B 1 124 ? -7.109 -26.812 -2.385 1 71.69 124 SER B C 1
ATOM 4479 O O . SER B 1 124 ? -7.84 -25.828 -2.551 1 71.69 124 SER B O 1
ATOM 4481 N N . LYS B 1 125 ? -7.273 -27.906 -1.697 1 67.06 125 LYS B N 1
ATOM 4482 C CA . LYS B 1 125 ? -8.352 -27.844 -0.712 1 67.06 125 LYS B CA 1
ATOM 4483 C C . LYS B 1 125 ? -7.969 -26.938 0.455 1 67.06 125 LYS B C 1
ATOM 4485 O O . LYS B 1 125 ? -6.906 -27.109 1.062 1 67.06 125 LYS B O 1
ATOM 4490 N N . ASP B 1 126 ? -8.188 -25.719 0.435 1 66.56 126 ASP B N 1
ATOM 4491 C CA . ASP B 1 126 ? -7.93 -24.859 1.578 1 66.56 126 ASP B CA 1
ATOM 4492 C C . ASP B 1 126 ? -9.031 -24.984 2.627 1 66.56 126 ASP B C 1
ATOM 4494 O O . ASP B 1 126 ? -10 -24.219 2.615 1 66.56 126 ASP B O 1
ATOM 4498 N N . MET B 1 127 ? -8.797 -25.984 3.42 1 57.94 127 MET B N 1
ATOM 4499 C CA . MET B 1 127 ? -9.82 -26.281 4.414 1 57.94 127 MET B CA 1
ATOM 4500 C C . MET B 1 127 ? -10.008 -25.109 5.371 1 57.94 127 MET B C 1
ATOM 4502 O O . MET B 1 127 ? -11.133 -24.797 5.766 1 57.94 127 MET B O 1
ATOM 4506 N N . LEU B 1 128 ? -8.875 -24.578 5.719 1 59.69 128 LEU B N 1
ATOM 4507 C CA . LEU B 1 128 ? -8.961 -23.453 6.648 1 59.69 128 LEU B CA 1
ATOM 4508 C C . LEU B 1 128 ? -9.742 -22.297 6.035 1 59.69 128 LEU B C 1
ATOM 4510 O O . LEU B 1 128 ? -10.594 -21.703 6.699 1 59.69 128 LEU B O 1
ATOM 4514 N N . ALA B 1 129 ? -9.422 -22.062 4.824 1 64.62 129 ALA B N 1
ATOM 4515 C CA . ALA B 1 129 ? -10.133 -20.969 4.164 1 64.62 129 ALA B CA 1
ATOM 4516 C C . ALA B 1 129 ? -11.609 -21.297 3.986 1 64.62 129 ALA B C 1
ATOM 4518 O O . ALA B 1 129 ? -12.477 -20.438 4.18 1 64.62 129 ALA B O 1
ATOM 4519 N N . THR B 1 130 ? -11.867 -22.469 3.709 1 66.88 130 THR B N 1
ATOM 4520 C CA . THR B 1 130 ? -13.25 -22.906 3.51 1 66.88 130 THR B CA 1
ATOM 4521 C C . THR B 1 130 ? -14.039 -22.828 4.812 1 66.88 130 THR B C 1
ATOM 4523 O O . THR B 1 130 ? -15.172 -22.344 4.828 1 66.88 130 THR B O 1
ATOM 4526 N N . THR B 1 131 ? -13.367 -23.297 5.848 1 64.25 131 THR B N 1
ATOM 4527 C CA . THR B 1 131 ? -14.016 -23.25 7.156 1 64.25 131 THR B CA 1
ATOM 4528 C C . THR B 1 131 ? -14.234 -21.797 7.598 1 64.25 131 THR B C 1
ATOM 4530 O O . THR B 1 131 ? -15.305 -21.469 8.117 1 64.25 131 THR B O 1
ATOM 4533 N N . LYS B 1 132 ? -13.25 -21.031 7.418 1 63.66 132 LYS B N 1
ATOM 4534 C CA . LYS B 1 132 ? -13.359 -19.625 7.801 1 63.66 132 LYS B CA 1
ATOM 4535 C C . LYS B 1 132 ? -14.5 -18.938 7.055 1 63.66 132 LYS B C 1
ATOM 4537 O O . LYS B 1 132 ? -15.234 -18.141 7.641 1 63.66 132 LYS B O 1
ATOM 4542 N N . VAL B 1 133 ? -14.648 -19.219 5.859 1 67.06 133 VAL B N 1
ATOM 4543 C CA . VAL B 1 133 ? -15.68 -18.625 5.008 1 67.06 133 VAL B CA 1
ATOM 4544 C C . VAL B 1 133 ? -17.062 -19.094 5.457 1 67.06 133 VAL B C 1
ATOM 4546 O O . VAL B 1 133 ? -18.016 -18.328 5.465 1 67.06 133 VAL B O 1
ATOM 4549 N N . LYS B 1 134 ? -17.109 -20.297 5.898 1 66.44 134 LYS B N 1
ATOM 4550 C CA . LYS B 1 134 ? -18.391 -20.875 6.309 1 66.44 134 LYS B CA 1
ATOM 4551 C C . LYS B 1 134 ? -18.844 -20.281 7.645 1 66.44 134 LYS B C 1
ATOM 4553 O O . LYS B 1 134 ? -20.047 -20.109 7.871 1 66.44 134 LYS B O 1
ATOM 4558 N N . ILE B 1 135 ? -17.859 -20 8.43 1 64.81 135 ILE B N 1
ATOM 4559 C CA . ILE B 1 135 ? -18.156 -19.5 9.773 1 64.81 135 ILE B CA 1
ATOM 4560 C C . ILE B 1 135 ? -18.297 -17.984 9.742 1 64.81 135 ILE B C 1
ATOM 4562 O O . ILE B 1 135 ? -19.078 -17.406 10.508 1 64.81 135 ILE B O 1
ATOM 4566 N N . SER B 1 136 ? -17.469 -17.469 8.883 1 62.38 136 SER B N 1
ATOM 4567 C CA . SER B 1 136 ? -17.438 -16.016 8.875 1 62.38 136 SER B CA 1
ATOM 4568 C C . SER B 1 136 ? -18.734 -15.453 8.297 1 62.38 136 SER B C 1
ATOM 4570 O O . SER B 1 136 ? -19.266 -15.969 7.316 1 62.38 136 SER B O 1
ATOM 4572 N N . LYS B 1 137 ? -19.312 -14.5 8.875 1 66.38 137 LYS B N 1
ATOM 4573 C CA . LYS B 1 137 ? -20.531 -13.812 8.43 1 66.38 137 LYS B CA 1
ATOM 4574 C C . LYS B 1 137 ? -20.203 -12.711 7.434 1 66.38 137 LYS B C 1
ATOM 4576 O O . LYS B 1 137 ? -21.078 -11.953 7.02 1 66.38 137 LYS B O 1
ATOM 4581 N N . ASP B 1 138 ? -19.031 -12.766 7.07 1 74.44 138 ASP B N 1
ATOM 4582 C CA . ASP B 1 138 ? -18.656 -11.734 6.109 1 74.44 138 ASP B CA 1
ATOM 4583 C C . ASP B 1 138 ? -18.938 -12.188 4.676 1 74.44 138 ASP B C 1
ATOM 4585 O O . ASP B 1 138 ? -18.125 -12.891 4.07 1 74.44 138 ASP B O 1
ATOM 4589 N N . VAL B 1 139 ? -20 -11.742 4.105 1 77.25 139 VAL B N 1
ATOM 4590 C CA . VAL B 1 139 ? -20.5 -12.133 2.797 1 77.25 139 VAL B CA 1
ATOM 4591 C C . VAL B 1 139 ? -19.5 -11.758 1.712 1 77.25 139 VAL B C 1
ATOM 4593 O O . VAL B 1 139 ? -19.312 -12.5 0.744 1 77.25 139 VAL B O 1
ATOM 4596 N N . SER B 1 140 ? -18.812 -10.734 1.931 1 78.56 140 SER B N 1
ATOM 4597 C CA . SER B 1 140 ? -17.844 -10.273 0.932 1 78.56 140 SER B CA 1
ATOM 4598 C C . SER B 1 140 ? -16.656 -11.219 0.833 1 78.56 140 SER B C 1
ATOM 4600 O O . SER B 1 140 ? -16.219 -11.57 -0.267 1 78.56 140 SER B O 1
ATOM 4602 N N . ALA B 1 141 ? -16.203 -11.648 1.918 1 77.31 141 ALA B N 1
ATOM 4603 C CA . ALA B 1 141 ? -15.078 -12.57 1.956 1 77.31 141 ALA B CA 1
ATOM 4604 C C . ALA B 1 141 ? -15.445 -13.914 1.34 1 77.31 141 ALA B C 1
ATOM 4606 O O . ALA B 1 141 ? -14.641 -14.531 0.64 1 77.31 141 ALA B O 1
ATOM 4607 N N . GLU B 1 142 ? -16.641 -14.359 1.617 1 80.88 142 GLU B N 1
ATOM 4608 C CA . GLU B 1 142 ? -17.125 -15.617 1.054 1 80.88 142 GLU B CA 1
ATOM 4609 C C . GLU B 1 142 ? -17.203 -15.539 -0.469 1 80.88 142 GLU B C 1
ATOM 4611 O O . GLU B 1 142 ? -16.781 -16.469 -1.162 1 80.88 142 GLU B O 1
ATOM 4616 N N . ASN B 1 143 ? -17.734 -14.445 -0.904 1 82.44 143 ASN B N 1
ATOM 4617 C CA . ASN B 1 143 ? -17.859 -14.266 -2.346 1 82.44 143 ASN B CA 1
ATOM 4618 C C . ASN B 1 143 ? -16.5 -14.227 -3.037 1 82.44 143 ASN B C 1
ATOM 4620 O O . ASN B 1 143 ? -16.344 -14.781 -4.125 1 82.44 143 ASN B O 1
ATOM 4624 N N . GLU B 1 144 ? -15.586 -13.664 -2.455 1 82.5 144 GLU B N 1
ATOM 4625 C CA . GLU B 1 144 ? -14.234 -13.586 -3.008 1 82.5 144 GLU B CA 1
ATOM 4626 C C . GLU B 1 144 ? -13.594 -14.961 -3.088 1 82.5 144 GLU B C 1
ATOM 4628 O O . GLU B 1 144 ? -12.93 -15.289 -4.078 1 82.5 144 GLU B O 1
ATOM 4633 N N . PHE B 1 145 ? -13.781 -15.695 -2.096 1 84.38 145 PHE B N 1
ATOM 4634 C CA . PHE B 1 145 ? -13.227 -17.047 -2.045 1 84.38 145 PHE B CA 1
ATOM 4635 C C . PHE B 1 145 ? -13.82 -17.922 -3.143 1 84.38 145 PHE B C 1
ATOM 4637 O O . PHE B 1 145 ? -13.094 -18.641 -3.832 1 84.38 145 PHE B O 1
ATOM 4644 N N . VAL B 1 146 ? -15.117 -17.844 -3.221 1 87.62 146 VAL B N 1
ATOM 4645 C CA . VAL B 1 146 ? -15.836 -18.672 -4.191 1 87.62 146 VAL B CA 1
ATOM 4646 C C . VAL B 1 146 ? -15.406 -18.297 -5.605 1 87.62 146 VAL B C 1
ATOM 4648 O O . VAL B 1 146 ? -15.203 -19.172 -6.453 1 87.62 146 VAL B O 1
ATOM 4651 N N . GLU B 1 147 ? -15.281 -17.062 -5.82 1 87.44 147 GLU B N 1
ATOM 4652 C CA . GLU B 1 147 ? -14.883 -16.594 -7.141 1 87.44 147 GLU B CA 1
ATOM 4653 C C . GLU B 1 147 ? -13.453 -17.016 -7.469 1 87.44 147 GLU B C 1
ATOM 4655 O O . GLU B 1 147 ? -13.164 -17.406 -8.602 1 87.44 147 GLU B O 1
ATOM 4660 N N . ARG B 1 148 ? -12.57 -16.906 -6.574 1 87 148 ARG B N 1
ATOM 4661 C CA . ARG B 1 148 ? -11.188 -17.344 -6.746 1 87 148 ARG B CA 1
ATOM 4662 C C . ARG B 1 148 ? -11.117 -18.812 -7.102 1 87 148 ARG B C 1
ATOM 4664 O O . ARG B 1 148 ? -10.367 -19.219 -8 1 87 148 ARG B O 1
ATOM 4671 N N . ARG B 1 149 ? -11.875 -19.547 -6.402 1 89.06 149 ARG B N 1
ATOM 4672 C CA . ARG B 1 149 ? -11.914 -20.984 -6.668 1 89.06 149 ARG B CA 1
ATOM 4673 C C . ARG B 1 149 ? -12.508 -21.266 -8.039 1 89.06 149 ARG B C 1
ATOM 4675 O O . ARG B 1 149 ? -12.016 -22.141 -8.766 1 89.06 149 ARG B O 1
ATOM 4682 N N . ARG B 1 150 ? -13.609 -20.641 -8.344 1 92.38 150 ARG B N 1
ATOM 4683 C CA . ARG B 1 150 ? -14.242 -20.781 -9.648 1 92.38 150 ARG B CA 1
ATOM 4684 C C . ARG B 1 150 ? -13.234 -20.578 -10.773 1 92.38 150 ARG B C 1
ATOM 4686 O O . ARG B 1 150 ? -13.148 -21.391 -11.695 1 92.38 150 ARG B O 1
ATOM 4693 N N . ILE B 1 151 ? -12.438 -19.531 -10.703 1 88.69 151 ILE B N 1
ATOM 4694 C CA . ILE B 1 151 ? -11.445 -19.172 -11.719 1 88.69 151 ILE B CA 1
ATOM 4695 C C . ILE B 1 151 ? -10.375 -20.266 -11.781 1 88.69 151 ILE B C 1
ATOM 4697 O O . ILE B 1 151 ? -9.977 -20.688 -12.875 1 88.69 151 ILE B O 1
ATOM 4701 N N . ALA B 1 152 ? -9.938 -20.703 -10.633 1 90.31 152 ALA B N 1
ATOM 4702 C CA . ALA B 1 152 ? -8.898 -21.734 -10.562 1 90.31 152 ALA B CA 1
ATOM 4703 C C . ALA B 1 152 ? -9.391 -23.047 -11.164 1 90.31 152 ALA B C 1
ATOM 4705 O O . ALA B 1 152 ? -8.648 -23.734 -11.875 1 90.31 152 ALA B O 1
ATOM 4706 N N . LEU B 1 153 ? -10.617 -23.391 -10.906 1 93.88 153 LEU B N 1
ATOM 4707 C CA . LEU B 1 153 ? -11.195 -24.625 -11.445 1 93.88 153 LEU B CA 1
ATOM 4708 C C . LEU B 1 153 ? -11.344 -24.531 -12.961 1 93.88 153 LEU B C 1
ATOM 4710 O O . LEU B 1 153 ? -11.133 -25.531 -13.664 1 93.88 153 LEU B O 1
ATOM 4714 N N . GLU B 1 154 ? -11.75 -23.359 -13.367 1 93.31 154 GLU B N 1
ATOM 4715 C CA . GLU B 1 154 ? -11.859 -23.156 -14.805 1 93.31 154 GLU B CA 1
ATOM 4716 C C . GLU B 1 154 ? -10.5 -23.328 -15.492 1 93.31 154 GLU B C 1
ATOM 4718 O O . GLU B 1 154 ? -10.414 -23.953 -16.547 1 93.31 154 GLU B O 1
ATOM 4723 N N . ARG B 1 155 ? -9.508 -22.844 -14.914 1 89.81 155 ARG B N 1
ATOM 4724 C CA . ARG B 1 155 ? -8.156 -22.984 -15.445 1 89.81 155 ARG B CA 1
ATOM 4725 C C . ARG B 1 155 ? -7.715 -24.453 -15.453 1 89.81 155 ARG B C 1
ATOM 4727 O O . ARG B 1 155 ? -7.086 -24.906 -16.422 1 89.81 155 ARG B O 1
ATOM 4734 N N . PHE B 1 156 ? -8.016 -25.156 -14.438 1 93.75 156 PHE B N 1
ATOM 4735 C CA . PHE B 1 156 ? -7.711 -26.594 -14.367 1 93.75 156 PHE B CA 1
ATOM 4736 C C . PHE B 1 156 ? -8.32 -27.328 -15.547 1 93.75 156 PHE B C 1
ATOM 4738 O O . PHE B 1 156 ? -7.625 -28.047 -16.266 1 93.75 156 PHE B O 1
ATOM 4745 N N . LEU B 1 157 ? -9.555 -27.094 -15.734 1 94.62 157 LEU B N 1
ATOM 4746 C CA . LEU B 1 157 ? -10.25 -27.797 -16.812 1 94.62 157 LEU B CA 1
ATOM 4747 C C . LEU B 1 157 ? -9.711 -27.375 -18.172 1 94.62 157 LEU B C 1
ATOM 4749 O O . LEU B 1 157 ? -9.617 -28.188 -19.094 1 94.62 157 LEU B O 1
ATOM 4753 N N . SER B 1 158 ? -9.438 -26.109 -18.234 1 91.12 158 SER B N 1
ATOM 4754 C CA . SER B 1 158 ? -8.883 -25.625 -19.5 1 91.12 158 SER B CA 1
ATOM 4755 C C . SER B 1 158 ? -7.551 -26.297 -19.812 1 91.12 158 SER B C 1
ATOM 4757 O O . SER B 1 158 ? -7.273 -26.625 -20.969 1 91.12 158 SER B O 1
ATOM 4759 N N . ARG B 1 159 ? -6.766 -26.547 -18.812 1 91.62 159 ARG B N 1
ATOM 4760 C CA . ARG B 1 159 ? -5.484 -27.219 -19 1 91.62 159 ARG B CA 1
ATOM 4761 C C . ARG B 1 159 ? -5.688 -28.688 -19.375 1 91.62 159 ARG B C 1
ATOM 4763 O O . ARG B 1 159 ? -4.969 -29.219 -20.219 1 91.62 159 ARG B O 1
ATOM 4770 N N . VAL B 1 160 ? -6.594 -29.281 -18.75 1 94.5 160 VAL B N 1
ATOM 4771 C CA . VAL B 1 160 ? -6.902 -30.688 -19.031 1 94.5 160 VAL B CA 1
ATOM 4772 C C . VAL B 1 160 ? -7.355 -30.828 -20.484 1 94.5 160 VAL B C 1
ATOM 4774 O O . VAL B 1 160 ? -6.891 -31.719 -21.188 1 94.5 160 VAL B O 1
ATOM 4777 N N . LEU B 1 161 ? -8.141 -29.922 -20.891 1 92.5 161 LEU B N 1
ATOM 4778 C CA . LEU B 1 161 ? -8.719 -30 -22.219 1 92.5 161 LEU B CA 1
ATOM 4779 C C . LEU B 1 161 ? -7.699 -29.609 -23.297 1 92.5 161 LEU B C 1
ATOM 4781 O O . LEU B 1 161 ? -7.867 -29.953 -24.469 1 92.5 161 LEU B O 1
ATOM 4785 N N . ALA B 1 162 ? -6.691 -28.922 -22.922 1 88.5 162 ALA B N 1
ATOM 4786 C CA . ALA B 1 162 ? -5.637 -28.547 -23.859 1 88.5 162 ALA B CA 1
ATOM 4787 C C . ALA B 1 162 ? -4.652 -29.688 -24.062 1 88.5 162 ALA B C 1
ATOM 4789 O O . ALA B 1 162 ? -3.9 -29.703 -25.047 1 88.5 162 ALA B O 1
ATOM 4790 N N . HIS B 1 163 ? -4.625 -30.609 -23.172 1 91.81 163 HIS B N 1
ATOM 4791 C CA . HIS B 1 163 ? -3.689 -31.719 -23.234 1 91.81 163 HIS B CA 1
ATOM 4792 C C . HIS B 1 163 ? -4.195 -32.812 -24.188 1 91.81 163 HIS B C 1
ATOM 4794 O O . HIS B 1 163 ? -5.309 -33.312 -24.031 1 91.81 163 HIS B O 1
ATOM 4800 N N . PRO B 1 164 ? -3.434 -33.188 -25.141 1 90.06 164 PRO B N 1
ATOM 4801 C CA . PRO B 1 164 ? -3.881 -34.094 -26.203 1 90.06 164 PRO B CA 1
ATOM 4802 C C . PRO B 1 164 ? -4.34 -35.469 -25.672 1 90.06 164 PRO B C 1
ATOM 4804 O O . PRO B 1 164 ? -5.258 -36.062 -26.219 1 90.06 164 PRO B O 1
ATOM 4807 N N . VAL B 1 165 ? -3.736 -35.969 -24.641 1 93.81 165 VAL B N 1
ATOM 4808 C CA . VAL B 1 165 ? -4.051 -37.281 -24.125 1 93.81 165 VAL B CA 1
ATOM 4809 C C . VAL B 1 165 ? -5.254 -37.188 -23.172 1 93.81 165 VAL B C 1
ATOM 4811 O O . VAL B 1 165 ? -6.148 -38.031 -23.219 1 93.81 165 VAL B O 1
ATOM 4814 N N . LEU B 1 166 ? -5.312 -36.188 -22.375 1 94.62 166 LEU B N 1
ATOM 4815 C CA . LEU B 1 166 ? -6.324 -36.062 -21.328 1 94.62 166 LEU B CA 1
ATOM 4816 C C . LEU B 1 166 ? -7.664 -35.625 -21.922 1 94.62 166 LEU B C 1
ATOM 4818 O O . LEU B 1 166 ? -8.719 -36 -21.406 1 94.62 166 LEU B O 1
ATOM 4822 N N . ARG B 1 167 ? -7.648 -34.875 -22.922 1 92.25 167 ARG B N 1
ATOM 4823 C CA . ARG B 1 167 ? -8.859 -34.312 -23.484 1 92.25 167 ARG B CA 1
ATOM 4824 C C . ARG B 1 167 ? -9.805 -35.406 -24 1 92.25 167 ARG B C 1
ATOM 4826 O O . ARG B 1 167 ? -11.016 -35.188 -24.078 1 92.25 167 ARG B O 1
ATOM 4833 N N . VAL B 1 168 ? -9.219 -36.531 -24.375 1 91.81 168 VAL B N 1
ATOM 4834 C CA . VAL B 1 168 ? -10.031 -37.562 -24.984 1 91.81 168 VAL B CA 1
ATOM 4835 C C . VAL B 1 168 ? -10.352 -38.656 -23.938 1 91.81 168 VAL B C 1
ATOM 4837 O O . VAL B 1 168 ? -10.938 -39.688 -24.266 1 91.81 168 VAL B O 1
ATOM 4840 N N . ASP B 1 169 ? -9.938 -38.438 -22.766 1 94.56 169 ASP B N 1
ATOM 4841 C CA . ASP B 1 169 ? -10.164 -39.406 -21.703 1 94.56 169 ASP B CA 1
ATOM 4842 C C . ASP B 1 169 ? -11.656 -39.562 -21.391 1 94.56 169 ASP B C 1
ATOM 4844 O O . ASP B 1 169 ? -12.391 -38.562 -21.375 1 94.56 169 ASP B O 1
ATOM 4848 N N . GLU B 1 170 ? -12.086 -40.75 -21.125 1 93.12 170 GLU B N 1
ATOM 4849 C CA . GLU B 1 170 ? -13.492 -41.062 -20.891 1 93.12 170 GLU B CA 1
ATOM 4850 C C . GLU B 1 170 ? -14.008 -40.375 -19.609 1 93.12 170 GLU B C 1
ATOM 4852 O O . GLU B 1 170 ? -15.156 -39.969 -19.547 1 93.12 170 GLU B O 1
ATOM 4857 N N . ASP B 1 171 ? -13.18 -40.406 -18.594 1 94.12 171 ASP B N 1
ATOM 4858 C CA . ASP B 1 171 ? -13.594 -39.781 -17.344 1 94.12 171 ASP B CA 1
ATOM 4859 C C . ASP B 1 171 ? -13.789 -38.281 -17.516 1 94.12 171 ASP B C 1
ATOM 4861 O O . ASP B 1 171 ? -14.672 -37.688 -16.875 1 94.12 171 ASP B O 1
ATOM 4865 N N . VAL B 1 172 ? -12.945 -37.625 -18.297 1 94.62 172 VAL B N 1
ATOM 4866 C CA . VAL B 1 172 ? -13.086 -36.188 -18.594 1 94.62 172 VAL B CA 1
ATOM 4867 C C . VAL B 1 172 ? -14.391 -35.938 -19.344 1 94.62 172 VAL B C 1
ATOM 4869 O O . VAL B 1 172 ? -15.148 -35.031 -19.016 1 94.62 172 VAL B O 1
ATOM 4872 N N . CYS B 1 173 ? -14.68 -36.781 -20.219 1 91.12 173 CYS B N 1
ATOM 4873 C CA . CYS B 1 173 ? -15.906 -36.656 -21 1 91.12 173 CYS B CA 1
ATOM 4874 C C . CYS B 1 173 ? -17.141 -36.812 -20.109 1 91.12 173 CYS B C 1
ATOM 4876 O O . CYS B 1 173 ? -18.094 -36.031 -20.219 1 91.12 173 CYS B O 1
ATOM 4878 N N . GLU B 1 174 ? -17.094 -37.844 -19.328 1 92.19 174 GLU B N 1
ATOM 4879 C CA . GLU B 1 174 ? -18.203 -38.062 -18.406 1 92.19 174 GLU B CA 1
ATOM 4880 C C . GLU B 1 174 ? -18.406 -36.875 -17.469 1 92.19 174 GLU B C 1
ATOM 4882 O O . GLU B 1 174 ? -19.531 -36.469 -17.188 1 92.19 174 GLU B O 1
ATOM 4887 N N . PHE B 1 175 ? -17.344 -36.375 -16.984 1 94.94 175 PHE B N 1
ATOM 4888 C CA . PHE B 1 175 ? -17.375 -35.25 -16.078 1 94.94 175 PHE B CA 1
ATOM 4889 C C . PHE B 1 175 ? -18.062 -34.031 -16.719 1 94.94 175 PHE B C 1
ATOM 4891 O O . PHE B 1 175 ? -18.812 -33.312 -16.047 1 94.94 175 PHE B O 1
ATOM 4898 N N . LEU B 1 176 ? -17.828 -33.781 -17.969 1 93.19 176 LEU B N 1
ATOM 4899 C CA . LEU B 1 176 ? -18.297 -32.594 -18.656 1 93.19 176 LEU B CA 1
ATOM 4900 C C . LEU B 1 176 ? -19.719 -32.781 -19.172 1 93.19 176 LEU B C 1
ATOM 4902 O O . LEU B 1 176 ? -20.438 -31.812 -19.391 1 93.19 176 LEU B O 1
ATOM 4906 N N . GLN B 1 177 ? -20.109 -34 -19.312 1 89.31 177 GLN B N 1
ATOM 4907 C CA . GLN B 1 177 ? -21.344 -34.219 -20.062 1 89.31 177 GLN B CA 1
ATOM 4908 C C . GLN B 1 177 ? -22.391 -34.906 -19.203 1 89.31 177 GLN B C 1
ATOM 4910 O O . GLN B 1 177 ? -23.594 -34.781 -19.438 1 89.31 177 GLN B O 1
ATOM 4915 N N . HIS B 1 178 ? -22.016 -35.625 -18.312 1 88.31 178 HIS B N 1
ATOM 4916 C CA . HIS B 1 178 ? -22.953 -36.438 -17.531 1 88.31 178 HIS B CA 1
ATOM 4917 C C . HIS B 1 178 ? -23.625 -35.594 -16.453 1 88.31 178 HIS B C 1
ATOM 4919 O O . HIS B 1 178 ? -22.938 -35.094 -15.555 1 88.31 178 HIS B O 1
ATOM 4925 N N . ASP B 1 179 ? -24.969 -35.438 -16.438 1 84.44 179 ASP B N 1
ATOM 4926 C CA . ASP B 1 179 ? -25.719 -34.594 -15.484 1 84.44 179 ASP B CA 1
ATOM 4927 C C . ASP B 1 179 ? -26.016 -35.375 -14.203 1 84.44 179 ASP B C 1
ATOM 4929 O O . ASP B 1 179 ? -26.266 -34.781 -13.156 1 84.44 179 ASP B O 1
ATOM 4933 N N . GLY B 1 180 ? -25.375 -36.344 -13.828 1 79.25 180 GLY B N 1
ATOM 4934 C CA . GLY B 1 180 ? -25.625 -37.125 -12.625 1 79.25 180 GLY B CA 1
ATOM 4935 C C . GLY B 1 180 ? -24.422 -37.188 -11.703 1 79.25 180 GLY B C 1
ATOM 4936 O O . GLY B 1 180 ? -23.453 -36.469 -11.875 1 79.25 180 GLY B O 1
ATOM 4937 N N . GLU B 1 181 ? -24.656 -37.938 -10.602 1 78.62 181 GLU B N 1
ATOM 4938 C CA . GLU B 1 181 ? -23.594 -38.125 -9.633 1 78.62 181 GLU B CA 1
ATOM 4939 C C . GLU B 1 181 ? -22.422 -38.875 -10.242 1 78.62 181 GLU B C 1
ATOM 4941 O O . GLU B 1 181 ? -22.625 -39.812 -11.031 1 78.62 181 GLU B O 1
ATOM 4946 N N . LEU B 1 182 ? -21.344 -38.312 -10.109 1 76.56 182 LEU B N 1
ATOM 4947 C CA . LEU B 1 182 ? -20.141 -38.969 -10.602 1 76.56 182 LEU B CA 1
ATOM 4948 C C . LEU B 1 182 ? -19.625 -40 -9.578 1 76.56 182 LEU B C 1
ATOM 4950 O O . LEU B 1 182 ? -19.922 -39.875 -8.391 1 76.56 182 LEU B O 1
ATOM 4954 N N . PRO B 1 183 ? -19.047 -41.094 -9.969 1 62.62 183 PRO B N 1
ATOM 4955 C CA . PRO B 1 183 ? -18.453 -42 -8.992 1 62.62 183 PRO B CA 1
ATOM 4956 C C . PRO B 1 183 ? -17.469 -41.312 -8.047 1 62.62 183 PRO B C 1
ATOM 4958 O O . PRO B 1 183 ? -16.688 -40.469 -8.484 1 62.62 183 PRO B O 1
ATOM 4961 N N . ARG B 1 184 ? -17.875 -41.344 -6.848 1 56.78 184 ARG B N 1
ATOM 4962 C CA . ARG B 1 184 ? -17.094 -40.688 -5.805 1 56.78 184 ARG B CA 1
ATOM 4963 C C . ARG B 1 184 ? -15.711 -41.344 -5.684 1 56.78 184 ARG B C 1
ATOM 4965 O O . ARG B 1 184 ? -15.547 -42.531 -5.91 1 56.78 184 ARG B O 1
ATOM 4972 N N . SER B 1 185 ? -14.742 -40.656 -5.707 1 52.56 185 SER B N 1
ATOM 4973 C CA . SER B 1 185 ? -13.43 -41.188 -5.375 1 52.56 185 SER B CA 1
ATOM 4974 C C . SER B 1 185 ? -13.461 -41.938 -4.059 1 52.56 185 SER B C 1
ATOM 4976 O O . SER B 1 185 ? -13.93 -41.438 -3.041 1 52.56 185 SER B O 1
ATOM 4978 N N . THR B 1 186 ? -13.742 -43.219 -4.055 1 44.69 186 THR B N 1
ATOM 4979 C CA . THR B 1 186 ? -13.75 -43.969 -2.803 1 44.69 186 THR B CA 1
ATOM 4980 C C . THR B 1 186 ? -12.695 -43.406 -1.842 1 44.69 186 THR B C 1
ATOM 4982 O O . THR B 1 186 ? -12.852 -43.531 -0.623 1 44.69 186 THR B O 1
ATOM 4985 N N . ASN B 1 187 ? -11.422 -43.344 -2.307 1 40.25 187 ASN B N 1
ATOM 4986 C CA . ASN B 1 187 ? -10.266 -43.094 -1.456 1 40.25 187 ASN B CA 1
ATOM 4987 C C . ASN B 1 187 ? -10.156 -41.625 -1.079 1 40.25 187 ASN B C 1
ATOM 4989 O O . ASN B 1 187 ? -9.086 -41.156 -0.687 1 40.25 187 ASN B O 1
ATOM 4993 N N . THR B 1 188 ? -11.094 -40.844 -1.408 1 42.06 188 THR B N 1
ATOM 4994 C CA . THR B 1 188 ? -10.898 -39.438 -1.12 1 42.06 188 THR B CA 1
ATOM 4995 C C . THR B 1 188 ? -10.719 -39.219 0.378 1 42.06 188 THR B C 1
ATOM 4997 O O . THR B 1 188 ? -10.242 -38.156 0.798 1 42.06 188 THR B O 1
ATOM 5000 N N . GLN B 1 189 ? -11.508 -39.969 1.188 1 38.75 189 GLN B N 1
ATOM 5001 C CA . GLN B 1 189 ? -11.383 -39.812 2.635 1 38.75 189 GLN B CA 1
ATOM 5002 C C . GLN B 1 189 ? -9.953 -40.094 3.098 1 38.75 189 GLN B C 1
ATOM 5004 O O . GLN B 1 189 ? -9.555 -39.656 4.176 1 38.75 189 GLN B O 1
ATOM 5009 N N . LEU B 1 190 ? -9.312 -41.156 2.59 1 35.03 190 LEU B N 1
ATOM 5010 C CA . LEU B 1 190 ? -8.016 -41.562 3.113 1 35.03 190 LEU B CA 1
ATOM 5011 C C . LEU B 1 190 ? -6.938 -40.562 2.75 1 35.03 190 LEU B C 1
ATOM 5013 O O . LEU B 1 190 ? -5.84 -40.594 3.312 1 35.03 190 LEU B O 1
ATOM 5017 N N . LEU B 1 191 ? -7.008 -40 1.532 1 36.69 191 LEU B N 1
ATOM 5018 C CA . LEU B 1 191 ? -5.883 -39.156 1.201 1 36.69 191 LEU B CA 1
ATOM 5019 C C . LEU B 1 191 ? -6.043 -37.781 1.852 1 36.69 191 LEU B C 1
ATOM 5021 O O . LEU B 1 191 ? -6.484 -36.812 1.202 1 36.69 191 LEU B O 1
ATOM 5025 N N . SER B 1 192 ? -6.598 -37.656 3.008 1 35.75 192 SER B N 1
ATOM 5026 C CA . SER B 1 192 ? -6.383 -36.375 3.721 1 35.75 192 SER B CA 1
ATOM 5027 C C . SER B 1 192 ? -4.988 -35.844 3.455 1 35.75 192 SER B C 1
ATOM 5029 O O . SER B 1 192 ? -4.066 -36.594 3.133 1 35.75 192 SER B O 1
ATOM 5031 N N . GLY B 1 193 ? -4.801 -34.469 3.266 1 36.25 193 GLY B N 1
ATOM 5032 C CA . GLY B 1 193 ? -3.539 -33.812 2.986 1 36.25 193 GLY B CA 1
ATOM 5033 C C . GLY B 1 193 ? -2.354 -34.469 3.66 1 36.25 193 GLY B C 1
ATOM 5034 O O . GLY B 1 193 ? -1.242 -34.469 3.125 1 36.25 193 GLY B O 1
ATOM 5035 N N . ALA B 1 194 ? -2.508 -34.969 4.867 1 36.66 194 ALA B N 1
ATOM 5036 C CA . ALA B 1 194 ? -1.407 -35.5 5.668 1 36.66 194 ALA B CA 1
ATOM 5037 C C . ALA B 1 194 ? -0.964 -36.875 5.16 1 36.66 194 ALA B C 1
ATOM 5039 O O . ALA B 1 194 ? 0.231 -37.188 5.141 1 36.66 194 ALA B O 1
ATOM 5040 N N . ALA B 1 195 ? -1.862 -37.781 4.77 1 36.12 195 ALA B N 1
ATOM 5041 C CA . ALA B 1 195 ? -1.448 -39.125 4.371 1 36.12 195 ALA B CA 1
ATOM 5042 C C . ALA B 1 195 ? -0.864 -39.125 2.963 1 36.12 195 ALA B C 1
ATOM 5044 O O . ALA B 1 195 ? 0.119 -39.844 2.691 1 36.12 195 ALA B O 1
ATOM 5045 N N . ALA B 1 196 ? -1.388 -38.375 2.035 1 37.94 196 ALA B N 1
ATOM 5046 C CA . ALA B 1 196 ? -0.754 -38.156 0.738 1 37.94 196 ALA B CA 1
ATOM 5047 C C . ALA B 1 196 ? 0.562 -37.406 0.891 1 37.94 196 ALA B C 1
ATOM 5049 O O . ALA B 1 196 ? 1.55 -37.719 0.226 1 37.94 196 ALA B O 1
ATOM 5050 N N . ILE B 1 197 ? 0.631 -36.406 1.805 1 39.41 197 ILE B N 1
ATOM 5051 C CA . ILE B 1 197 ? 1.893 -35.781 2.178 1 39.41 197 ILE B CA 1
ATOM 5052 C C . ILE B 1 197 ? 2.828 -36.844 2.791 1 39.41 197 ILE B C 1
ATOM 5054 O O . ILE B 1 197 ? 4.035 -36.812 2.531 1 39.41 197 ILE B O 1
ATOM 5058 N N . LYS B 1 198 ? 2.365 -37.844 3.611 1 39.47 198 LYS B N 1
ATOM 5059 C CA . LYS B 1 198 ? 3.221 -38.844 4.242 1 39.47 198 LYS B CA 1
ATOM 5060 C C . LYS B 1 198 ? 3.74 -39.844 3.217 1 39.47 198 LYS B C 1
ATOM 5062 O O . LYS B 1 198 ? 4.914 -40.219 3.252 1 39.47 198 LYS B O 1
ATOM 5067 N N . VAL B 1 199 ? 2.916 -40.469 2.275 1 35.41 199 VAL B N 1
ATOM 5068 C CA . VAL B 1 199 ? 3.412 -41.375 1.235 1 35.41 199 VAL B CA 1
ATOM 5069 C C . VAL B 1 199 ? 4.277 -40.594 0.249 1 35.41 199 VAL B C 1
ATOM 5071 O O . VAL B 1 199 ? 5.352 -41.031 -0.146 1 35.41 199 VAL B O 1
ATOM 5074 N N . MET B 1 200 ? 3.859 -39.344 -0.115 1 41.62 200 MET B N 1
ATOM 5075 C CA . MET B 1 200 ? 4.699 -38.5 -0.951 1 41.62 200 MET B CA 1
ATOM 5076 C C . MET B 1 200 ? 5.906 -37.969 -0.17 1 41.62 200 MET B C 1
ATOM 5078 O O . MET B 1 200 ? 7.004 -37.875 -0.719 1 41.62 200 MET B O 1
ATOM 5082 N N . LYS B 1 201 ? 5.832 -37.531 1.071 1 42.53 201 LYS B N 1
ATOM 5083 C CA . LYS B 1 201 ? 6.945 -37.188 1.951 1 42.53 201 LYS B CA 1
ATOM 5084 C C . LYS B 1 201 ? 7.855 -38.406 2.186 1 42.53 201 LYS B C 1
ATOM 5086 O O . LYS B 1 201 ? 9.078 -38.25 2.209 1 42.53 201 LYS B O 1
ATOM 5091 N N . ASN B 1 202 ? 7.395 -39.562 2.607 1 39.28 202 ASN B N 1
ATOM 5092 C CA . ASN B 1 202 ? 8.25 -40.75 2.762 1 39.28 202 ASN B CA 1
ATOM 5093 C C . ASN B 1 202 ? 8.953 -41.094 1.453 1 39.28 202 ASN B C 1
ATOM 5095 O O . ASN B 1 202 ? 10.133 -41.469 1.454 1 39.28 202 ASN B O 1
ATOM 5099 N N . LEU B 1 203 ? 8.305 -41.125 0.29 1 39.56 203 LEU B N 1
ATOM 5100 C CA . LEU B 1 203 ? 9 -41.312 -0.979 1 39.56 203 LEU B CA 1
ATOM 5101 C C . LEU B 1 203 ? 9.758 -40.062 -1.375 1 39.56 203 LEU B C 1
ATOM 5103 O O . LEU B 1 203 ? 10.867 -40.125 -1.912 1 39.56 203 LEU B O 1
ATOM 5107 N N . GLY B 1 204 ? 9.242 -38.812 -1.199 1 40.5 204 GLY B N 1
ATOM 5108 C CA . GLY B 1 204 ? 9.898 -37.531 -1.531 1 40.5 204 GLY B CA 1
ATOM 5109 C C . GLY B 1 204 ? 11.047 -37.219 -0.604 1 40.5 204 GLY B C 1
ATOM 5110 O O . GLY B 1 204 ? 12.094 -36.719 -1.05 1 40.5 204 GLY B O 1
ATOM 5111 N N . ASP B 1 205 ? 10.867 -37.094 0.755 1 40.84 205 ASP B N 1
ATOM 5112 C CA . ASP B 1 205 ? 11.969 -36.781 1.648 1 40.84 205 ASP B CA 1
ATOM 5113 C C . ASP B 1 205 ? 13.117 -37.781 1.491 1 40.84 205 ASP B C 1
ATOM 5115 O O . ASP B 1 205 ? 14.281 -37.438 1.716 1 40.84 205 ASP B O 1
ATOM 5119 N N . ALA B 1 206 ? 12.883 -39.062 1.428 1 36.28 206 ALA B N 1
ATOM 5120 C CA . ALA B 1 206 ? 14.008 -40 1.318 1 36.28 206 ALA B CA 1
ATOM 5121 C C . ALA B 1 206 ? 14.711 -39.844 -0.027 1 36.28 206 ALA B C 1
ATOM 5123 O O . ALA B 1 206 ? 15.766 -40.438 -0.252 1 36.28 206 ALA B O 1
ATOM 5124 N N . ILE B 1 207 ? 14.016 -39.5 -1.089 1 39.59 207 ILE B N 1
ATOM 5125 C CA . ILE B 1 207 ? 14.664 -39.594 -2.393 1 39.59 207 ILE B CA 1
ATOM 5126 C C . ILE B 1 207 ? 15.57 -38.406 -2.615 1 39.59 207 ILE B C 1
ATOM 5128 O O . ILE B 1 207 ? 15.086 -37.281 -2.877 1 39.59 207 ILE B O 1
ATOM 5132 N N . GLY B 1 208 ? 16.438 -38.062 -1.83 1 39.31 208 GLY B N 1
ATOM 5133 C CA . GLY B 1 208 ? 17.531 -37.188 -2.213 1 39.31 208 GLY B CA 1
ATOM 5134 C C . GLY B 1 208 ? 17.891 -37.281 -3.682 1 39.31 208 GLY B C 1
ATOM 5135 O O . GLY B 1 208 ? 17.234 -38 -4.441 1 39.31 208 GLY B O 1
ATOM 5136 N N . LYS B 1 209 ? 18.922 -36.531 -4.207 1 47.62 209 LYS B N 1
ATOM 5137 C CA . LYS B 1 209 ? 19.516 -36.562 -5.539 1 47.62 209 LYS B CA 1
ATOM 5138 C C . LYS B 1 209 ? 19.609 -37.969 -6.086 1 47.62 209 LYS B C 1
ATOM 5140 O O . LYS B 1 209 ? 19.453 -38.188 -7.289 1 47.62 209 LYS B O 1
ATOM 5145 N N . LEU B 1 210 ? 19.828 -38.875 -5.16 1 45.69 210 LEU B N 1
ATOM 5146 C CA . LEU B 1 210 ? 20.078 -40.25 -5.531 1 45.69 210 LEU B CA 1
ATOM 5147 C C . LEU B 1 210 ? 18.781 -40.938 -5.973 1 45.69 210 LEU B C 1
ATOM 5149 O O . LEU B 1 210 ? 18.812 -42.031 -6.527 1 45.69 210 LEU B O 1
ATOM 5153 N N . ALA B 1 211 ? 17.75 -40.219 -5.801 1 50 211 ALA B N 1
ATOM 5154 C CA . ALA B 1 211 ? 16.469 -40.875 -5.926 1 50 211 ALA B CA 1
ATOM 5155 C C . ALA B 1 211 ? 16.0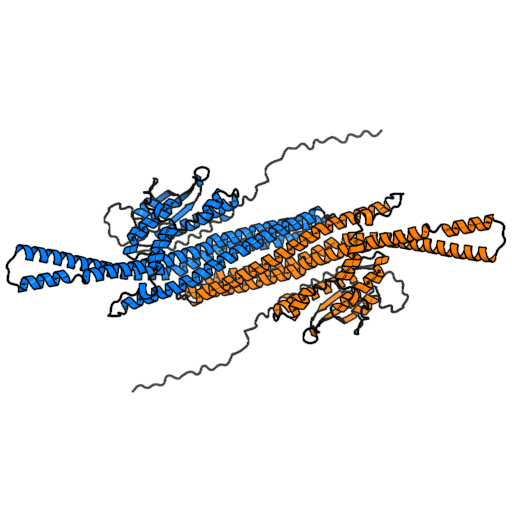94 -41.094 -7.391 1 50 211 ALA B C 1
ATOM 5157 O O . ALA B 1 211 ? 15.383 -42.031 -7.738 1 50 211 ALA B O 1
ATOM 5158 N N . TYR B 1 212 ? 16.531 -40.156 -8.219 1 53 212 TYR B N 1
ATOM 5159 C CA . TYR B 1 212 ? 16.125 -40.344 -9.609 1 53 212 TYR B CA 1
ATOM 5160 C C . TYR B 1 212 ? 17.172 -41.094 -10.391 1 53 212 TYR B C 1
ATOM 5162 O O . TYR B 1 212 ? 17.062 -41.25 -11.609 1 53 212 TYR B O 1
ATOM 5170 N N . LYS B 1 213 ? 18.266 -41.531 -9.609 1 57.19 213 LYS B N 1
ATOM 5171 C CA . LYS B 1 213 ? 19.359 -42.156 -10.328 1 57.19 213 LYS B CA 1
ATOM 5172 C C . LYS B 1 213 ? 19.094 -43.656 -10.555 1 57.19 213 LYS B C 1
ATOM 5174 O O . LYS B 1 213 ? 18.719 -44.344 -9.625 1 57.19 213 LYS B O 1
ATOM 5179 N N . VAL B 1 214 ? 18.828 -44 -11.836 1 64.19 214 VAL B N 1
ATOM 5180 C CA . VAL B 1 214 ? 18.828 -45.406 -12.242 1 64.19 214 VAL B CA 1
ATOM 5181 C C . VAL B 1 214 ? 20.25 -45.938 -12.289 1 64.19 214 VAL B C 1
ATOM 5183 O O . VAL B 1 214 ? 21.172 -45.219 -12.719 1 64.19 214 VAL B O 1
ATOM 5186 N N . ASP B 1 215 ? 20.688 -46.75 -11.289 1 54.12 215 ASP B N 1
ATOM 5187 C CA . ASP B 1 215 ? 22.016 -47.344 -11.219 1 54.12 215 ASP B CA 1
ATOM 5188 C C . ASP B 1 215 ? 22.375 -48.062 -12.523 1 54.12 215 ASP B C 1
ATOM 5190 O O . ASP B 1 215 ? 22.203 -49.281 -12.641 1 54.12 215 ASP B O 1
ATOM 5194 N N . ASP B 1 216 ? 22.078 -47.5 -13.594 1 54.38 216 ASP B N 1
ATOM 5195 C CA . ASP B 1 216 ? 22.562 -48.219 -14.766 1 54.38 216 ASP B CA 1
ATOM 5196 C C . ASP B 1 216 ? 24.031 -47.938 -15.023 1 54.38 216 ASP B C 1
ATOM 5198 O O . ASP B 1 216 ? 24.453 -46.781 -15.102 1 54.38 216 ASP B O 1
ATOM 5202 N N . PRO B 1 217 ? 24.922 -48.906 -14.695 1 51.75 217 PRO B N 1
ATOM 5203 C CA . PRO B 1 217 ? 26.359 -48.75 -14.953 1 51.75 217 PRO B CA 1
ATOM 5204 C C . PRO B 1 217 ? 26.641 -48.031 -16.266 1 51.75 217 PRO B C 1
ATOM 5206 O O . PRO B 1 217 ? 27.75 -47.531 -16.469 1 51.75 217 PRO B O 1
ATOM 5209 N N . GLU B 1 218 ? 25.891 -48.25 -17.312 1 47.59 218 GLU B N 1
ATOM 5210 C CA . GLU B 1 218 ? 26.188 -47.562 -18.578 1 47.59 218 GLU B CA 1
ATOM 5211 C C . GLU B 1 218 ? 25.594 -46.156 -18.594 1 47.59 218 GLU B C 1
ATOM 5213 O O . GLU B 1 218 ? 24.391 -46 -18.797 1 47.59 218 GLU B O 1
ATOM 5218 N N . GLU B 1 219 ? 26.094 -45.375 -17.828 1 52.34 219 GLU B N 1
ATOM 5219 C CA . GLU B 1 219 ? 25.75 -43.938 -17.812 1 52.34 219 GLU B CA 1
ATOM 5220 C C . GLU B 1 219 ? 25.469 -43.438 -19.219 1 52.34 219 GLU B C 1
ATOM 5222 O O . GLU B 1 219 ? 26.391 -43.125 -19.984 1 52.34 219 GLU B O 1
ATOM 5227 N N . ASN B 1 220 ? 24.375 -43.844 -19.906 1 62.06 220 ASN B N 1
ATOM 5228 C CA . ASN B 1 220 ? 24.078 -43.469 -21.281 1 62.06 220 ASN B CA 1
ATOM 5229 C C . ASN B 1 220 ? 23.359 -42.094 -21.328 1 62.06 220 ASN B C 1
ATOM 5231 O O . ASN B 1 220 ? 22.859 -41.625 -20.328 1 62.06 220 ASN B O 1
ATOM 5235 N N . THR B 1 221 ? 23.641 -41.344 -22.406 1 63.47 221 THR B N 1
ATOM 5236 C CA . THR B 1 221 ? 23.156 -40.031 -22.797 1 63.47 221 THR B CA 1
ATOM 5237 C C . THR B 1 221 ? 21.672 -39.875 -22.469 1 63.47 221 THR B C 1
ATOM 5239 O O . THR B 1 221 ? 21.234 -38.812 -22.047 1 63.47 221 THR B O 1
ATOM 5242 N N . ALA B 1 222 ? 20.922 -41 -22.344 1 70.94 222 ALA B N 1
ATOM 5243 C CA . ALA B 1 222 ? 19.469 -40.906 -22.141 1 70.94 222 ALA B CA 1
ATOM 5244 C C . ALA B 1 222 ? 19.141 -40.625 -20.688 1 70.94 222 ALA B C 1
ATOM 5246 O O . ALA B 1 222 ? 18.219 -39.844 -20.391 1 70.94 222 ALA B O 1
ATOM 5247 N N . GLU B 1 223 ? 19.953 -41.062 -19.75 1 85 223 GLU B N 1
ATOM 5248 C CA . GLU B 1 223 ? 19.672 -40.875 -18.344 1 85 223 GLU B CA 1
ATOM 5249 C C . GLU B 1 223 ? 20.078 -39.469 -17.875 1 85 223 GLU B C 1
ATOM 5251 O O . GLU B 1 223 ? 19.469 -38.938 -16.953 1 85 223 GLU B O 1
ATOM 5256 N N . GLU B 1 224 ? 21.016 -38.938 -18.594 1 86.94 224 GLU B N 1
ATOM 5257 C CA . GLU B 1 224 ? 21.484 -37.594 -18.281 1 86.94 224 GLU B CA 1
ATOM 5258 C C . GLU B 1 224 ? 20.359 -36.562 -18.438 1 86.94 224 GLU B C 1
ATOM 5260 O O . GLU B 1 224 ? 20.266 -35.625 -17.672 1 86.94 224 GLU B O 1
ATOM 5265 N N . PHE B 1 225 ? 19.484 -36.781 -19.391 1 91 225 PHE B N 1
ATOM 5266 C CA . PHE B 1 225 ? 18.344 -35.906 -19.625 1 91 225 PHE B CA 1
ATOM 5267 C C . PHE B 1 225 ? 17.453 -35.812 -18.391 1 91 225 PHE B C 1
ATOM 5269 O O . PHE B 1 225 ? 17.094 -34.719 -17.953 1 91 225 PHE B O 1
ATOM 5276 N N . PHE B 1 226 ? 17.172 -36.938 -17.859 1 92.81 226 PHE B N 1
ATOM 5277 C CA . PHE B 1 226 ? 16.234 -36.969 -16.75 1 92.81 226 PHE B CA 1
ATOM 5278 C C . PHE B 1 226 ? 16.859 -36.375 -15.492 1 92.81 226 PHE B C 1
ATOM 5280 O O . PHE B 1 226 ? 16.172 -35.719 -14.711 1 92.81 226 PHE B O 1
ATOM 5287 N N . TYR B 1 227 ? 18.141 -36.562 -15.305 1 89.25 227 TYR B N 1
ATOM 5288 C CA . TYR B 1 227 ? 18.828 -35.969 -14.164 1 89.25 227 TYR B CA 1
ATOM 5289 C C . TYR B 1 227 ? 18.875 -34.469 -14.266 1 89.25 227 TYR B C 1
ATOM 5291 O O . TYR B 1 227 ? 18.625 -33.75 -13.289 1 89.25 227 TYR B O 1
ATOM 5299 N N . GLN B 1 228 ? 19.172 -34.031 -15.391 1 90.44 228 GLN B N 1
ATOM 5300 C CA . GLN B 1 228 ? 19.234 -32.594 -15.625 1 90.44 228 GLN B CA 1
ATOM 5301 C C . GLN B 1 228 ? 17.875 -31.938 -15.414 1 90.44 228 GLN B C 1
ATOM 5303 O O . GLN B 1 228 ? 17.766 -30.859 -14.82 1 90.44 228 GLN B O 1
ATOM 5308 N N . LYS B 1 229 ? 16.844 -32.594 -15.922 1 92.38 229 LYS B N 1
ATOM 5309 C CA . LYS B 1 229 ? 15.5 -32.062 -15.773 1 92.38 229 LYS B CA 1
ATOM 5310 C C . LYS B 1 229 ? 15.07 -32.062 -14.312 1 92.38 229 LYS B C 1
ATOM 5312 O O . LYS B 1 229 ? 14.383 -31.125 -13.867 1 92.38 229 LYS B O 1
ATOM 5317 N N . ALA B 1 230 ? 15.422 -33.062 -13.602 1 92.56 230 ALA B N 1
ATOM 5318 C CA . ALA B 1 230 ? 15.125 -33.094 -12.172 1 92.56 230 ALA B CA 1
ATOM 5319 C C . ALA B 1 230 ? 15.789 -31.938 -11.445 1 92.56 230 ALA B C 1
ATOM 5321 O O . ALA B 1 230 ? 15.172 -31.297 -10.594 1 92.56 230 ALA B O 1
ATOM 5322 N N . ASP B 1 231 ? 17.031 -31.672 -11.797 1 92.38 231 ASP B N 1
ATOM 5323 C CA . ASP B 1 231 ? 17.766 -30.562 -11.195 1 92.38 231 ASP B CA 1
ATOM 5324 C C . ASP B 1 231 ? 17.125 -29.219 -11.539 1 92.38 231 ASP B C 1
ATOM 5326 O O . ASP B 1 231 ? 17 -28.344 -10.68 1 92.38 231 ASP B O 1
ATOM 5330 N N . GLU B 1 232 ? 16.781 -29.078 -12.742 1 92 232 GLU B N 1
ATOM 5331 C CA . GLU B 1 232 ? 16.109 -27.859 -13.195 1 92 232 GLU B CA 1
ATOM 5332 C C . GLU B 1 232 ? 14.812 -27.641 -12.445 1 92 232 GLU B C 1
ATOM 5334 O O . GLU B 1 232 ? 14.516 -26.5 -12.039 1 92 232 GLU B O 1
ATOM 5339 N N . LEU B 1 233 ? 14.086 -28.672 -12.289 1 94.38 233 LEU B N 1
ATOM 5340 C CA . LEU B 1 233 ? 12.812 -28.578 -11.594 1 94.38 233 LEU B CA 1
ATOM 5341 C C . LEU B 1 233 ? 13.016 -28.172 -10.141 1 94.38 233 LEU B C 1
ATOM 5343 O O . LEU B 1 233 ? 12.242 -27.391 -9.594 1 94.38 233 LEU B O 1
ATOM 5347 N N . ASP B 1 234 ? 14.055 -28.688 -9.531 1 94.75 234 ASP B N 1
ATOM 5348 C CA . ASP B 1 234 ? 14.344 -28.328 -8.141 1 94.75 234 ASP B CA 1
ATOM 5349 C C . ASP B 1 234 ? 14.672 -26.844 -8.016 1 94.75 234 ASP B C 1
ATOM 5351 O O . ASP B 1 234 ? 14.195 -26.172 -7.094 1 94.75 234 ASP B O 1
ATOM 5355 N N . ILE B 1 235 ? 15.469 -26.375 -8.906 1 94.88 235 ILE B N 1
ATOM 5356 C CA . ILE B 1 235 ? 15.852 -24.969 -8.898 1 94.88 235 ILE B CA 1
ATOM 5357 C C . ILE B 1 235 ? 14.633 -24.094 -9.164 1 94.88 235 ILE B C 1
ATOM 5359 O O . ILE B 1 235 ? 14.414 -23.094 -8.469 1 94.88 235 ILE B O 1
ATOM 5363 N N . TRP B 1 236 ? 13.82 -24.453 -10.086 1 93.88 236 TRP B N 1
ATOM 5364 C CA . TRP B 1 236 ? 12.602 -23.719 -10.422 1 93.88 236 TRP B CA 1
ATOM 5365 C C . TRP B 1 236 ? 11.641 -23.703 -9.234 1 93.88 236 TRP B C 1
ATOM 5367 O O . TRP B 1 236 ? 11.016 -22.672 -8.953 1 93.88 236 TRP B O 1
ATOM 5377 N N . GLU B 1 237 ? 11.508 -24.828 -8.664 1 95.19 237 GLU B N 1
ATOM 5378 C CA . GLU B 1 237 ? 10.617 -24.922 -7.516 1 95.19 237 GLU B CA 1
ATOM 5379 C C . GLU B 1 237 ? 11.016 -23.922 -6.426 1 95.19 237 GLU B C 1
ATOM 5381 O O . GLU B 1 237 ? 10.164 -23.25 -5.844 1 95.19 237 GLU B O 1
ATOM 5386 N N . LYS B 1 238 ? 12.281 -23.859 -6.145 1 96.75 238 LYS B N 1
ATOM 5387 C CA . LYS B 1 238 ? 12.797 -22.953 -5.125 1 96.75 238 LYS B CA 1
ATOM 5388 C C . LYS B 1 238 ? 12.453 -21.516 -5.453 1 96.75 238 LYS B C 1
ATOM 5390 O O . LYS B 1 238 ? 11.938 -20.781 -4.602 1 96.75 238 LYS B O 1
ATOM 5395 N N . GLN B 1 239 ? 12.703 -21.109 -6.672 1 97 239 GLN B N 1
ATOM 5396 C CA . GLN B 1 239 ? 12.445 -19.734 -7.082 1 97 239 GLN B CA 1
ATOM 5397 C C . GLN B 1 239 ? 10.945 -19.453 -7.16 1 97 239 GLN B C 1
ATOM 5399 O O . GLN B 1 239 ? 10.508 -18.344 -6.867 1 97 239 GLN B O 1
ATOM 5404 N N . LEU B 1 240 ? 10.195 -20.422 -7.535 1 96.19 240 LEU B N 1
ATOM 5405 C CA . LEU B 1 240 ? 8.742 -20.266 -7.609 1 96.19 240 LEU B CA 1
ATOM 5406 C C . LEU B 1 240 ? 8.148 -20.094 -6.215 1 96.19 240 LEU B C 1
ATOM 5408 O O . LEU B 1 240 ? 7.191 -19.344 -6.031 1 96.19 240 LEU B O 1
ATOM 5412 N N . LYS B 1 241 ? 8.656 -20.844 -5.273 1 96.75 241 LYS B N 1
ATOM 5413 C CA . LYS B 1 241 ? 8.203 -20.688 -3.895 1 96.75 241 LYS B CA 1
ATOM 5414 C C . LYS B 1 241 ? 8.484 -19.266 -3.391 1 96.75 241 LYS B C 1
ATOM 5416 O O . LYS B 1 241 ? 7.648 -18.672 -2.709 1 96.75 241 LYS B O 1
ATOM 5421 N N . ARG B 1 242 ? 9.625 -18.766 -3.717 1 97.25 242 ARG B N 1
ATOM 5422 C CA . ARG B 1 242 ? 9.969 -17.391 -3.369 1 97.25 242 ARG B CA 1
ATOM 5423 C C . ARG B 1 242 ? 9.016 -16.406 -4.035 1 97.25 242 ARG B C 1
ATOM 5425 O O . ARG B 1 242 ? 8.547 -15.461 -3.395 1 97.25 242 ARG B O 1
ATOM 5432 N N . LEU B 1 243 ? 8.789 -16.609 -5.273 1 97.19 243 LEU B N 1
ATOM 5433 C CA . LEU B 1 243 ? 7.852 -15.758 -6.008 1 97.19 243 LEU B CA 1
ATOM 5434 C C . LEU B 1 243 ? 6.473 -15.789 -5.355 1 97.19 243 LEU B C 1
ATOM 5436 O O . LEU B 1 243 ? 5.855 -14.734 -5.156 1 97.19 243 LEU B O 1
ATOM 5440 N N . HIS B 1 244 ? 6.027 -16.969 -5.098 1 96.62 244 HIS B N 1
ATOM 5441 C CA . HIS B 1 244 ? 4.715 -17.125 -4.473 1 96.62 244 HIS B CA 1
ATOM 5442 C C . HIS B 1 244 ? 4.637 -16.375 -3.154 1 96.62 244 HIS B C 1
ATOM 5444 O O . HIS B 1 244 ? 3.656 -15.672 -2.895 1 96.62 244 HIS B O 1
ATOM 5450 N N . SER B 1 245 ? 5.617 -16.5 -2.336 1 97.75 245 SER B N 1
ATOM 5451 C CA . SER B 1 245 ? 5.672 -15.805 -1.056 1 97.75 245 SER B CA 1
ATOM 5452 C C . SER B 1 245 ? 5.664 -14.289 -1.249 1 97.75 245 SER B C 1
ATOM 5454 O O . SER B 1 245 ? 4.984 -13.57 -0.514 1 97.75 245 SER B O 1
ATOM 5456 N N . SER B 1 246 ? 6.457 -13.828 -2.158 1 97.88 246 SER B N 1
ATOM 5457 C CA . SER B 1 246 ? 6.52 -12.391 -2.434 1 97.88 246 SER B CA 1
ATOM 5458 C C . SER B 1 246 ? 5.172 -11.859 -2.912 1 97.88 246 SER B C 1
ATOM 5460 O O . SER B 1 246 ? 4.789 -10.734 -2.582 1 97.88 246 SER B O 1
ATOM 5462 N N . LEU B 1 247 ? 4.5 -12.625 -3.725 1 97.31 247 LEU B N 1
ATOM 5463 C CA . LEU B 1 247 ? 3.174 -12.242 -4.195 1 97.31 247 LEU B CA 1
ATOM 5464 C C . LEU B 1 247 ? 2.193 -12.148 -3.031 1 97.31 247 LEU B C 1
ATOM 5466 O O . LEU B 1 247 ? 1.395 -11.211 -2.963 1 97.31 247 LEU B O 1
ATOM 5470 N N . LEU B 1 248 ? 2.271 -13.109 -2.137 1 96.25 248 LEU B N 1
ATOM 5471 C CA . LEU B 1 248 ? 1.415 -13.078 -0.957 1 96.25 248 LEU B CA 1
ATOM 5472 C C . LEU B 1 248 ? 1.709 -11.844 -0.11 1 96.25 248 LEU B C 1
ATOM 5474 O O . LEU B 1 248 ? 0.79 -11.219 0.426 1 96.25 248 LEU B O 1
ATOM 5478 N N . ASN B 1 249 ? 2.926 -11.531 0.025 1 97.31 249 ASN B N 1
ATOM 5479 C CA . ASN B 1 249 ? 3.316 -10.336 0.76 1 97.31 249 ASN B CA 1
ATOM 5480 C C . ASN B 1 249 ? 2.756 -9.07 0.11 1 97.31 249 ASN B C 1
ATOM 5482 O O . ASN B 1 249 ? 2.342 -8.141 0.806 1 97.31 249 ASN B O 1
ATOM 5486 N N . LEU B 1 250 ? 2.834 -9.016 -1.176 1 97.25 250 LEU B N 1
ATOM 5487 C CA . LEU B 1 250 ? 2.291 -7.875 -1.9 1 97.25 250 LEU B CA 1
ATOM 5488 C C . LEU B 1 250 ? 0.788 -7.754 -1.677 1 97.25 250 LEU B C 1
ATOM 5490 O O . LEU B 1 250 ? 0.271 -6.648 -1.498 1 97.25 250 LEU B O 1
ATOM 5494 N N . VAL B 1 251 ? 0.101 -8.875 -1.741 1 96.31 251 VAL B N 1
ATOM 5495 C CA . VAL B 1 251 ? -1.333 -8.883 -1.475 1 96.31 251 VAL B CA 1
ATOM 5496 C C . VAL B 1 251 ? -1.604 -8.312 -0.085 1 96.31 251 VAL B C 1
ATOM 5498 O O . VAL B 1 251 ? -2.514 -7.496 0.093 1 96.31 251 VAL B O 1
ATOM 5501 N N . SER B 1 252 ? -0.857 -8.727 0.899 1 96.31 252 SER B N 1
ATOM 5502 C CA . SER B 1 252 ? -0.99 -8.211 2.258 1 96.31 252 SER B CA 1
ATOM 5503 C C . SER B 1 252 ? -0.745 -6.707 2.305 1 96.31 252 SER B C 1
ATOM 5505 O O . SER B 1 252 ? -1.463 -5.977 2.99 1 96.31 252 SER B O 1
ATOM 5507 N N . GLY B 1 253 ? 0.302 -6.293 1.617 1 95.31 253 GLY B N 1
ATOM 5508 C CA . GLY B 1 253 ? 0.593 -4.871 1.526 1 95.31 253 GLY B CA 1
ATOM 5509 C C . GLY B 1 253 ? -0.549 -4.062 0.937 1 95.31 253 GLY B C 1
ATOM 5510 O O . GLY B 1 253 ? -0.912 -3.012 1.467 1 95.31 253 GLY B O 1
ATOM 5511 N N . ASP B 1 254 ? -1.103 -4.535 -0.142 1 95.62 254 ASP B N 1
ATOM 5512 C CA . ASP B 1 254 ? -2.236 -3.879 -0.789 1 95.62 254 ASP B CA 1
ATOM 5513 C C . ASP B 1 254 ? -3.428 -3.779 0.16 1 95.62 254 ASP B C 1
ATOM 5515 O O . ASP B 1 254 ? -4.102 -2.748 0.214 1 95.62 254 ASP B O 1
ATOM 5519 N N . ASN B 1 255 ? -3.701 -4.84 0.86 1 95.06 255 ASN B N 1
ATOM 5520 C CA . ASN B 1 255 ? -4.816 -4.844 1.8 1 95.06 255 ASN B CA 1
ATOM 5521 C C . ASN B 1 255 ? -4.582 -3.873 2.955 1 95.06 255 ASN B C 1
ATOM 5523 O O . ASN B 1 255 ? -5.504 -3.184 3.389 1 95.06 255 ASN B O 1
ATOM 5527 N N . ASP B 1 256 ? -3.391 -3.859 3.447 1 96 256 ASP B N 1
ATOM 5528 C CA . ASP B 1 256 ? -3.047 -2.928 4.516 1 96 256 ASP B CA 1
ATOM 5529 C C . ASP B 1 256 ? -3.211 -1.479 4.059 1 96 256 ASP B C 1
ATOM 5531 O O . ASP B 1 256 ? -3.684 -0.632 4.82 1 96 256 ASP B O 1
ATOM 5535 N N . LEU B 1 257 ? -2.775 -1.279 2.871 1 96.06 257 LEU B N 1
ATOM 5536 C CA . LEU B 1 257 ? -2.932 0.056 2.305 1 96.06 257 LEU B CA 1
ATOM 5537 C C . LEU B 1 257 ? -4.406 0.433 2.205 1 96.06 257 LEU B C 1
ATOM 5539 O O . LEU B 1 257 ? -4.793 1.544 2.574 1 96.06 257 LEU B O 1
ATOM 5543 N N . ALA B 1 258 ? -5.203 -0.444 1.666 1 96.62 258 ALA B N 1
ATOM 5544 C CA . ALA B 1 258 ? -6.637 -0.205 1.55 1 96.62 258 ALA B CA 1
ATOM 5545 C C . ALA B 1 258 ? -7.258 0.089 2.914 1 96.62 258 ALA B C 1
ATOM 5547 O O . ALA B 1 258 ? -8.078 1.002 3.047 1 96.62 258 ALA B O 1
ATOM 5548 N N . ASN B 1 259 ? -6.875 -0.625 3.924 1 96.88 259 ASN B N 1
ATOM 5549 C CA . ASN B 1 259 ? -7.375 -0.427 5.277 1 96.88 259 ASN B CA 1
ATOM 5550 C C . ASN B 1 259 ? -6.957 0.928 5.84 1 96.88 259 ASN B C 1
ATOM 5552 O O . ASN B 1 259 ? -7.738 1.595 6.52 1 96.88 259 ASN B O 1
ATOM 5556 N N . ALA B 1 260 ? -5.691 1.265 5.602 1 97.56 260 ALA B N 1
ATOM 5557 C CA . ALA B 1 260 ? -5.199 2.566 6.047 1 97.56 260 ALA B CA 1
ATOM 5558 C C . ALA B 1 260 ? -5.98 3.701 5.391 1 97.56 260 ALA B C 1
ATOM 5560 O O . ALA B 1 260 ? -6.32 4.688 6.051 1 97.56 260 ALA B O 1
ATOM 5561 N N . GLU B 1 261 ? -6.23 3.578 4.117 1 97.81 261 GLU B N 1
ATOM 5562 C CA . GLU B 1 261 ? -7.008 4.57 3.381 1 97.81 261 GLU B CA 1
ATOM 5563 C C . GLU B 1 261 ? -8.43 4.684 3.934 1 97.81 261 GLU B C 1
ATOM 5565 O O . GLU B 1 261 ? -8.969 5.785 4.043 1 97.81 261 GLU B O 1
ATOM 5570 N N . ALA B 1 262 ? -9.039 3.541 4.223 1 97.44 262 ALA B N 1
ATOM 5571 C CA . ALA B 1 262 ? -10.367 3.545 4.824 1 97.44 262 ALA B CA 1
ATOM 5572 C C . ALA B 1 262 ? -10.352 4.246 6.18 1 97.44 262 ALA B C 1
ATOM 5574 O O . ALA B 1 262 ? -11.281 4.98 6.52 1 97.44 262 ALA B O 1
ATOM 5575 N N . GLY B 1 263 ? -9.336 3.98 6.953 1 97.75 263 GLY B N 1
ATOM 5576 C CA . GLY B 1 263 ? -9.172 4.668 8.227 1 97.75 263 GLY B CA 1
ATOM 5577 C C . GLY B 1 263 ? -9.031 6.172 8.078 1 97.75 263 GLY B C 1
ATOM 5578 O O . GLY B 1 263 ? -9.617 6.934 8.844 1 97.75 263 GLY B O 1
ATOM 5579 N N . LEU B 1 264 ? -8.25 6.574 7.117 1 98.12 264 LEU B N 1
ATOM 5580 C CA . LEU B 1 264 ? -8.102 8 6.836 1 98.12 264 LEU B CA 1
ATOM 5581 C C . LEU B 1 264 ? -9.445 8.617 6.445 1 98.12 264 LEU B C 1
ATOM 5583 O O . LEU B 1 264 ? -9.781 9.719 6.895 1 98.12 264 LEU B O 1
ATOM 5587 N N . SER B 1 265 ? -10.141 7.934 5.57 1 98.25 265 SER B N 1
ATOM 5588 C CA . SER B 1 265 ? -11.461 8.398 5.164 1 98.25 265 SER B CA 1
ATOM 5589 C C . SER B 1 265 ? -12.344 8.68 6.375 1 98.25 265 SER B C 1
ATOM 5591 O O . SER B 1 265 ? -12.992 9.727 6.457 1 98.25 265 SER B O 1
ATOM 5593 N N . ARG B 1 266 ? -12.336 7.797 7.324 1 98.06 266 ARG B N 1
ATOM 5594 C CA . ARG B 1 266 ? -13.148 7.945 8.523 1 98.06 266 ARG B CA 1
ATOM 5595 C C . ARG B 1 266 ? -12.688 9.141 9.352 1 98.06 266 ARG B C 1
ATOM 5597 O O . ARG B 1 266 ? -13.5 9.914 9.852 1 98.06 266 ARG B O 1
ATOM 5604 N N . SER B 1 267 ? -11.391 9.258 9.516 1 98.06 267 SER B N 1
ATOM 5605 C CA . SER B 1 267 ? -10.836 10.352 10.305 1 98.06 267 SER B CA 1
ATOM 5606 C C . SER B 1 267 ? -11.156 11.711 9.68 1 98.06 267 SER B C 1
ATOM 5608 O O . SER B 1 267 ? -11.477 12.664 10.383 1 98.06 267 SER B O 1
ATOM 5610 N N . VAL B 1 268 ? -11.047 11.812 8.359 1 97.88 268 VAL B N 1
ATOM 5611 C CA . VAL B 1 268 ? -11.352 13.047 7.648 1 97.88 268 VAL B CA 1
ATOM 5612 C C . VAL B 1 268 ? -12.836 13.383 7.809 1 97.88 268 VAL B C 1
ATOM 5614 O O . VAL B 1 268 ? -13.195 14.547 8 1 97.88 268 VAL B O 1
ATOM 5617 N N . LEU B 1 269 ? -13.68 12.398 7.719 1 97.44 269 LEU B N 1
ATOM 5618 C CA . LEU B 1 269 ? -15.117 12.602 7.859 1 97.44 269 LEU B CA 1
ATOM 5619 C C . LEU B 1 269 ? -15.453 13.156 9.242 1 97.44 269 LEU B C 1
ATOM 5621 O O . LEU B 1 269 ? -16.297 14.047 9.367 1 97.44 269 LEU B O 1
ATOM 5625 N N . LEU B 1 270 ? -14.82 12.602 10.258 1 96.75 270 LEU B N 1
ATOM 5626 C CA . LEU B 1 270 ? -15.055 13.07 11.617 1 96.75 270 LEU B CA 1
ATOM 5627 C C . LEU B 1 270 ? -14.641 14.531 11.773 1 96.75 270 LEU B C 1
ATOM 5629 O O . LEU B 1 270 ? -15.328 15.305 12.438 1 96.75 270 LEU B O 1
ATOM 5633 N N . LEU B 1 271 ? -13.547 14.922 11.148 1 95.94 271 LEU B N 1
ATOM 5634 C CA . LEU B 1 271 ? -13.117 16.312 11.172 1 95.94 271 LEU B CA 1
ATOM 5635 C C . LEU B 1 271 ? -14.109 17.203 10.43 1 95.94 271 LEU B C 1
ATOM 5637 O O . LEU B 1 271 ? -14.414 18.312 10.883 1 95.94 271 LEU B O 1
ATOM 5641 N N . ALA B 1 272 ? -14.57 16.719 9.328 1 96.06 272 ALA B N 1
ATOM 5642 C CA . ALA B 1 272 ? -15.555 17.469 8.531 1 96.06 272 ALA B CA 1
ATOM 5643 C C . ALA B 1 272 ? -16.812 17.734 9.336 1 96.06 272 ALA B C 1
ATOM 5645 O O . ALA B 1 272 ? -17.406 18.828 9.227 1 96.06 272 ALA B O 1
ATOM 5646 N N . ASN B 1 273 ? -17.203 16.828 10.195 1 95.62 273 ASN B N 1
ATOM 5647 C CA . ASN B 1 273 ? -18.453 16.906 10.953 1 95.62 273 ASN B CA 1
ATOM 5648 C C . ASN B 1 273 ? -18.391 17.984 12.039 1 95.62 273 ASN B C 1
ATOM 5650 O O . ASN B 1 273 ? -19.422 18.484 12.484 1 95.62 273 ASN B O 1
ATOM 5654 N N . VAL B 1 274 ? -17.219 18.328 12.469 1 94 274 VAL B N 1
ATOM 5655 C CA . VAL B 1 274 ? -17.109 19.281 13.555 1 94 274 VAL B CA 1
ATOM 5656 C C . VAL B 1 274 ? -16.625 20.625 13 1 94 274 VAL B C 1
ATOM 5658 O O . VAL B 1 274 ? -16.5 21.609 13.75 1 94 274 VAL B O 1
ATOM 5661 N N . GLU B 1 275 ? -16.359 20.641 11.664 1 92.31 275 GLU B N 1
ATOM 5662 C CA . GLU B 1 275 ? -15.891 21.875 11.023 1 92.31 275 GLU B CA 1
ATOM 5663 C C . GLU B 1 275 ? -17.031 22.875 10.828 1 92.31 275 GLU B C 1
ATOM 5665 O O . GLU B 1 275 ? -18.094 22.516 10.312 1 92.31 275 GLU B O 1
ATOM 5670 N N . GLU B 1 276 ? -16.781 24.109 11.195 1 87.69 276 GLU B N 1
ATOM 5671 C CA . GLU B 1 276 ? -17.828 25.125 11.133 1 87.69 276 GLU B CA 1
ATOM 5672 C C . GLU B 1 276 ? -17.797 25.859 9.797 1 87.69 276 GLU B C 1
ATOM 5674 O O . GLU B 1 276 ? -18.828 26.344 9.32 1 87.69 276 GLU B O 1
ATOM 5679 N N . ASN B 1 277 ? -16.594 26 9.297 1 88.5 277 ASN B N 1
ATOM 5680 C CA . ASN B 1 277 ? -16.484 26.609 7.973 1 88.5 277 ASN B CA 1
ATOM 5681 C C . ASN B 1 277 ? -17.125 25.719 6.898 1 88.5 277 ASN B C 1
ATOM 5683 O O . ASN B 1 277 ? -16.656 24.625 6.633 1 88.5 277 ASN B O 1
ATOM 5687 N N . THR B 1 278 ? -18.141 26.25 6.25 1 88.94 278 THR B N 1
ATOM 5688 C CA . THR B 1 278 ? -18.938 25.453 5.324 1 88.94 278 THR B CA 1
ATOM 5689 C C . THR B 1 278 ? -18.109 25 4.137 1 88.94 278 THR B C 1
ATOM 5691 O O . THR B 1 278 ? -18.219 23.844 3.699 1 88.94 278 THR B O 1
ATOM 5694 N N . GLY B 1 279 ? -17.328 25.859 3.541 1 89.06 279 GLY B N 1
ATOM 5695 C CA . GLY B 1 279 ? -16.453 25.484 2.432 1 89.06 279 GLY B CA 1
ATOM 5696 C C . GLY B 1 279 ? -15.469 24.391 2.791 1 89.06 279 GLY B C 1
ATOM 5697 O O . GLY B 1 279 ? -15.312 23.422 2.047 1 89.06 279 GLY B O 1
ATOM 5698 N N . LEU B 1 280 ? -14.836 24.531 3.875 1 91.62 280 LEU B N 1
ATOM 5699 C CA . LEU B 1 280 ? -13.875 23.531 4.34 1 91.62 280 LEU B CA 1
ATOM 5700 C C . LEU B 1 280 ? -14.57 22.219 4.68 1 91.62 280 LEU B C 1
ATOM 5702 O O . LEU B 1 280 ? -14.078 21.141 4.344 1 91.62 280 LEU B O 1
ATOM 5706 N N . ALA B 1 281 ? -15.688 22.312 5.395 1 93.81 281 ALA B N 1
ATOM 5707 C CA . ALA B 1 281 ? -16.469 21.125 5.727 1 93.81 281 ALA B CA 1
ATOM 5708 C C . ALA B 1 281 ? -16.828 20.328 4.473 1 93.81 281 ALA B C 1
ATOM 5710 O O . ALA B 1 281 ? -16.703 19.109 4.438 1 93.81 281 ALA B O 1
ATOM 5711 N N . GLN B 1 282 ? -17.219 21.031 3.457 1 93.69 282 GLN B N 1
ATOM 5712 C CA . GLN B 1 282 ? -17.594 20.391 2.197 1 93.69 282 GLN B CA 1
ATOM 5713 C C . GLN B 1 282 ? -16.391 19.75 1.528 1 93.69 282 GLN B C 1
ATOM 5715 O O . GLN B 1 282 ? -16.469 18.609 1.045 1 93.69 282 GLN B O 1
ATOM 5720 N N . ALA B 1 283 ? -15.32 20.453 1.453 1 93.81 283 ALA B N 1
ATOM 5721 C CA . ALA B 1 283 ? -14.094 19.922 0.857 1 93.81 283 ALA B CA 1
ATOM 5722 C C . ALA B 1 283 ? -13.641 18.656 1.58 1 93.81 283 ALA B C 1
ATOM 5724 O O . ALA B 1 283 ? -13.227 17.672 0.943 1 93.81 283 ALA B O 1
ATOM 5725 N N . LEU B 1 284 ? -13.742 18.688 2.875 1 95.81 284 LEU B N 1
ATOM 5726 C CA . LEU B 1 284 ? -13.336 17.547 3.686 1 95.81 284 LEU B CA 1
ATOM 5727 C C . LEU B 1 284 ? -14.281 16.359 3.471 1 95.81 284 LEU B C 1
ATOM 5729 O O . LEU B 1 284 ? -13.836 15.219 3.396 1 95.81 284 LEU B O 1
ATOM 5733 N N . HIS B 1 285 ? -15.539 16.625 3.4 1 96 285 HIS B N 1
ATOM 5734 C CA . HIS B 1 285 ? -16.516 15.57 3.152 1 96 285 HIS B CA 1
ATOM 5735 C C . HIS B 1 285 ? -16.25 14.875 1.824 1 96 285 HIS B C 1
ATOM 5737 O O . HIS B 1 285 ? -16.25 13.641 1.753 1 96 285 HIS B O 1
ATOM 5743 N N . HIS B 1 286 ? -15.992 15.656 0.841 1 96 286 HIS B N 1
ATOM 5744 C CA . HIS B 1 286 ? -15.695 15.086 -0.47 1 96 286 HIS B CA 1
ATOM 5745 C C . HIS B 1 286 ? -14.383 14.32 -0.457 1 96 286 HIS B C 1
ATOM 5747 O O . HIS B 1 286 ? -14.242 13.305 -1.153 1 96 286 HIS B O 1
ATOM 5753 N N . LEU B 1 287 ? -13.438 14.836 0.26 1 96.69 287 LEU B N 1
ATOM 5754 C CA . LEU B 1 287 ? -12.172 14.125 0.393 1 96.69 287 LEU B CA 1
ATOM 5755 C C . LEU B 1 287 ? -12.383 12.758 1.036 1 96.69 287 LEU B C 1
ATOM 5757 O O . LEU B 1 287 ? -11.805 11.766 0.589 1 96.69 287 LEU B O 1
ATOM 5761 N N . ALA B 1 288 ? -13.148 12.742 2.113 1 97.75 288 ALA B N 1
ATOM 5762 C CA . ALA B 1 288 ? -13.445 11.492 2.809 1 97.75 288 ALA B CA 1
ATOM 5763 C C . ALA B 1 288 ? -14.094 10.484 1.866 1 97.75 288 ALA B C 1
ATOM 5765 O O . ALA B 1 288 ? -13.711 9.312 1.847 1 97.75 288 ALA B O 1
ATOM 5766 N N . GLU B 1 289 ? -14.992 10.945 1.077 1 97.44 289 GLU B N 1
ATOM 5767 C CA . GLU B 1 289 ? -15.68 10.086 0.119 1 97.44 289 GLU B CA 1
ATOM 5768 C C . GLU B 1 289 ? -14.719 9.547 -0.931 1 97.44 289 GLU B C 1
ATOM 5770 O O . GLU B 1 289 ? -14.734 8.352 -1.242 1 97.44 289 GLU B O 1
ATOM 5775 N N . THR B 1 290 ? -13.977 10.438 -1.475 1 97.56 290 THR B N 1
ATOM 5776 C CA . THR B 1 290 ? -13.008 10.047 -2.492 1 97.56 290 THR B CA 1
ATOM 5777 C C . THR B 1 290 ? -12.023 9.023 -1.938 1 97.56 290 THR B C 1
ATOM 5779 O O . THR B 1 290 ? -11.742 8.016 -2.586 1 97.56 290 THR B O 1
ATOM 5782 N N . GLU B 1 291 ? -11.508 9.328 -0.711 1 97.12 291 GLU B N 1
ATOM 5783 C CA . GLU B 1 291 ? -10.586 8.398 -0.064 1 97.12 291 GLU B CA 1
ATOM 5784 C C . GLU B 1 291 ? -11.234 7.027 0.125 1 97.12 291 GLU B C 1
ATOM 5786 O O . GLU B 1 291 ? -10.578 5.996 -0.014 1 97.12 291 GLU B O 1
ATOM 5791 N N . GLY B 1 292 ? -12.477 7.004 0.466 1 97.56 292 GLY B N 1
ATOM 5792 C CA . GLY B 1 292 ? -13.203 5.75 0.607 1 97.56 292 GLY B CA 1
ATOM 5793 C C . GLY B 1 292 ? -13.297 4.965 -0.687 1 97.56 292 GLY B C 1
ATOM 5794 O O . GLY B 1 292 ? -13.078 3.75 -0.697 1 97.56 292 GLY B O 1
ATOM 5795 N N . HIS B 1 293 ? -13.586 5.641 -1.749 1 97.56 293 HIS B N 1
ATOM 5796 C CA . HIS B 1 293 ? -13.648 4.996 -3.055 1 97.56 293 HIS B CA 1
ATOM 5797 C C . HIS B 1 293 ? -12.297 4.426 -3.463 1 97.56 293 HIS B C 1
ATOM 5799 O O . HIS B 1 293 ? -12.219 3.318 -3.994 1 97.56 293 HIS B O 1
ATOM 5805 N N . VAL B 1 294 ? -11.312 5.203 -3.256 1 97.38 294 VAL B N 1
ATOM 5806 C CA . VAL B 1 294 ? -9.969 4.777 -3.621 1 97.38 294 VAL B CA 1
ATOM 5807 C C . VAL B 1 294 ? -9.57 3.555 -2.797 1 97.38 294 VAL B C 1
ATOM 5809 O O . VAL B 1 294 ? -8.922 2.637 -3.307 1 97.38 294 VAL B O 1
ATOM 5812 N N . ALA B 1 295 ? -9.953 3.545 -1.509 1 97.5 295 ALA B N 1
ATOM 5813 C CA . ALA B 1 295 ? -9.703 2.385 -0.658 1 97.5 295 ALA B CA 1
ATOM 5814 C C . ALA B 1 295 ? -10.344 1.129 -1.239 1 97.5 295 ALA B C 1
ATOM 5816 O O . ALA B 1 295 ? -9.711 0.067 -1.28 1 97.5 295 ALA B O 1
ATOM 5817 N N . ASP B 1 296 ? -11.539 1.237 -1.728 1 96.56 296 ASP B N 1
ATOM 5818 C CA . ASP B 1 296 ? -12.258 0.117 -2.332 1 96.56 296 ASP B CA 1
ATOM 5819 C C . ASP B 1 296 ? -11.531 -0.382 -3.582 1 96.56 296 ASP B C 1
ATOM 5821 O O . ASP B 1 296 ? -11.461 -1.589 -3.824 1 96.56 296 ASP B O 1
ATOM 5825 N N . LEU B 1 297 ? -11.078 0.52 -4.344 1 96.5 297 LEU B N 1
ATOM 5826 C CA . LEU B 1 297 ? -10.367 0.17 -5.57 1 96.5 297 LEU B CA 1
ATOM 5827 C C . LEU B 1 297 ? -9.078 -0.58 -5.254 1 96.5 297 LEU B C 1
ATOM 5829 O O . LEU B 1 297 ? -8.734 -1.545 -5.941 1 96.5 297 LEU B O 1
ATOM 5833 N N . HIS B 1 298 ? -8.367 -0.134 -4.234 1 95.88 298 HIS B N 1
ATOM 5834 C CA . HIS B 1 298 ? -7.137 -0.824 -3.859 1 95.88 298 HIS B CA 1
ATOM 5835 C C . HIS B 1 298 ? -7.434 -2.207 -3.291 1 95.88 298 HIS B C 1
ATOM 5837 O O . HIS B 1 298 ? -6.652 -3.143 -3.479 1 95.88 298 HIS B O 1
ATOM 5843 N N . ALA B 1 299 ? -8.555 -2.365 -2.588 1 94.38 299 ALA B N 1
ATOM 5844 C CA . ALA B 1 299 ? -8.984 -3.689 -2.146 1 94.38 299 ALA B CA 1
ATOM 5845 C C . ALA B 1 299 ? -9.25 -4.605 -3.338 1 94.38 299 ALA B C 1
ATOM 5847 O O . ALA B 1 299 ? -8.883 -5.785 -3.312 1 94.38 299 ALA B O 1
ATOM 5848 N N . LEU B 1 300 ? -9.844 -4.062 -4.355 1 93.94 300 LEU B N 1
ATOM 5849 C CA . LEU B 1 300 ? -10.094 -4.809 -5.582 1 93.94 300 LEU B CA 1
ATOM 5850 C C . LEU B 1 300 ? -8.781 -5.227 -6.242 1 93.94 300 LEU B C 1
ATOM 5852 O O . LEU B 1 300 ? -8.695 -6.309 -6.828 1 93.94 300 LEU B O 1
ATOM 5856 N N . GLN B 1 301 ? -7.848 -4.316 -6.195 1 95.19 301 GLN B N 1
ATOM 5857 C CA . GLN B 1 301 ? -6.531 -4.625 -6.75 1 95.19 301 GLN B CA 1
ATOM 5858 C C . GLN B 1 301 ? -5.906 -5.828 -6.051 1 95.19 301 GLN B C 1
ATOM 5860 O O . GLN B 1 301 ? -5.309 -6.688 -6.699 1 95.19 301 GLN B O 1
ATOM 5865 N N . ALA B 1 302 ? -5.984 -5.871 -4.715 1 94.75 302 ALA B N 1
ATOM 5866 C CA . ALA B 1 302 ? -5.469 -7 -3.943 1 94.75 302 ALA B CA 1
ATOM 5867 C C . ALA B 1 302 ? -6.156 -8.305 -4.344 1 94.75 302 ALA B C 1
ATOM 5869 O O . ALA B 1 302 ? -5.5 -9.336 -4.492 1 94.75 302 ALA B O 1
ATOM 5870 N N . ASP B 1 303 ? -7.398 -8.242 -4.59 1 91.69 303 ASP B N 1
ATOM 5871 C CA . ASP B 1 303 ? -8.172 -9.406 -5.004 1 91.69 303 ASP B CA 1
ATOM 5872 C C . ASP B 1 303 ? -7.746 -9.883 -6.391 1 91.69 303 ASP B C 1
ATOM 5874 O O . ASP B 1 303 ? -7.613 -11.086 -6.629 1 91.69 303 ASP B O 1
ATOM 5878 N N . ALA B 1 304 ? -7.648 -8.922 -7.273 1 92.56 304 ALA B N 1
ATOM 5879 C CA . ALA B 1 304 ? -7.223 -9.25 -8.633 1 92.56 304 ALA B CA 1
ATOM 5880 C C . ALA B 1 304 ? -5.859 -9.938 -8.625 1 92.56 304 ALA B C 1
ATOM 5882 O O . ALA B 1 304 ? -5.652 -10.922 -9.336 1 92.56 304 ALA B O 1
ATOM 5883 N N . LEU B 1 305 ? -4.938 -9.391 -7.832 1 95 305 LEU B N 1
ATOM 5884 C CA . LEU B 1 305 ? -3.613 -9.984 -7.703 1 95 305 LEU B CA 1
ATOM 5885 C C . LEU B 1 305 ? -3.705 -11.422 -7.199 1 95 305 LEU B C 1
ATOM 5887 O O . LEU B 1 305 ? -3.025 -12.312 -7.715 1 95 305 LEU B O 1
ATOM 5891 N N . THR B 1 306 ? -4.523 -11.664 -6.254 1 93.38 306 THR B N 1
ATOM 5892 C CA . THR B 1 306 ? -4.711 -12.992 -5.672 1 93.38 306 THR B CA 1
ATOM 5893 C C . THR B 1 306 ? -5.273 -13.961 -6.707 1 93.38 306 THR B C 1
ATOM 5895 O O . THR B 1 306 ? -4.738 -15.055 -6.895 1 93.38 306 THR B O 1
ATOM 5898 N N . CYS B 1 307 ? -6.246 -13.539 -7.484 1 90 307 CYS B N 1
ATOM 5899 C CA . CYS B 1 307 ? -6.98 -14.406 -8.406 1 90 307 CYS B CA 1
ATOM 5900 C C . CYS B 1 307 ? -6.133 -14.758 -9.625 1 90 307 CYS B C 1
ATOM 5902 O O . CYS B 1 307 ? -6.301 -15.82 -10.219 1 90 307 CYS B O 1
ATOM 5904 N N . HIS B 1 308 ? -5.195 -13.922 -9.93 1 92.06 308 HIS B N 1
ATOM 5905 C CA . HIS B 1 308 ? -4.473 -14.156 -11.172 1 92.06 308 HIS B CA 1
ATOM 5906 C C . HIS B 1 308 ? -3.035 -14.578 -10.906 1 92.06 308 HIS B C 1
ATOM 5908 O O . HIS B 1 308 ? -2.672 -15.734 -11.133 1 92.06 308 HIS B O 1
ATOM 5914 N N . LEU B 1 309 ? -2.283 -13.742 -10.281 1 95.25 309 LEU B N 1
ATOM 5915 C CA . LEU B 1 309 ? -0.857 -14.039 -10.195 1 95.25 309 LEU B CA 1
ATOM 5916 C C . LEU B 1 309 ? -0.566 -15 -9.047 1 95.25 309 LEU B C 1
ATOM 5918 O O . LEU B 1 309 ? 0.298 -15.867 -9.164 1 95.25 309 LEU B O 1
ATOM 5922 N N . VAL B 1 310 ? -1.204 -14.797 -7.891 1 94.38 310 VAL B N 1
ATOM 5923 C CA . VAL B 1 310 ? -0.987 -15.719 -6.777 1 94.38 310 VAL B CA 1
ATOM 5924 C C . VAL B 1 310 ? -1.45 -17.125 -7.168 1 94.38 310 VAL B C 1
ATOM 5926 O O . VAL B 1 310 ? -0.725 -18.094 -6.969 1 94.38 310 VAL B O 1
ATOM 5929 N N . GLU B 1 311 ? -2.645 -17.172 -7.754 1 90.25 311 GLU B N 1
ATOM 5930 C CA . GLU B 1 311 ? -3.164 -18.453 -8.188 1 90.25 311 GLU B CA 1
ATOM 5931 C C . GLU B 1 311 ? -2.289 -19.062 -9.281 1 90.25 311 GLU B C 1
ATOM 5933 O O . GLU B 1 311 ? -2.096 -20.281 -9.32 1 90.25 311 GLU B O 1
ATOM 5938 N N . TYR B 1 312 ? -1.816 -18.281 -10.18 1 92.12 312 TYR B N 1
ATOM 5939 C CA . TYR B 1 312 ? -0.896 -18.75 -11.211 1 92.12 312 TYR B CA 1
ATOM 5940 C C . TYR B 1 312 ? 0.339 -19.375 -10.586 1 92.12 312 TYR B C 1
ATOM 5942 O O . TYR B 1 312 ? 0.746 -20.484 -10.984 1 92.12 312 TYR B O 1
ATOM 5950 N N . SER B 1 313 ? 0.99 -18.641 -9.672 1 94.31 313 SER B N 1
ATOM 5951 C CA . SER B 1 313 ? 2.197 -19.188 -9.047 1 94.31 313 SER B CA 1
ATOM 5952 C C . SER B 1 313 ? 1.91 -20.484 -8.32 1 94.31 313 SER B C 1
ATOM 5954 O O . SER B 1 313 ? 2.73 -21.406 -8.344 1 94.31 313 SER B O 1
ATOM 5956 N N . ARG B 1 314 ? 0.77 -20.609 -7.723 1 91.81 314 ARG B N 1
ATOM 5957 C CA . ARG B 1 314 ? 0.365 -21.844 -7.062 1 91.81 314 ARG B CA 1
ATOM 5958 C C . ARG B 1 314 ? 0.198 -22.984 -8.078 1 91.81 314 ARG B C 1
ATOM 5960 O O . ARG B 1 314 ? 0.615 -24.109 -7.824 1 91.81 314 ARG B O 1
ATOM 5967 N N . GLU B 1 315 ? -0.451 -22.688 -9.125 1 90.81 315 GLU B N 1
ATOM 5968 C CA . GLU B 1 315 ? -0.658 -23.656 -10.188 1 90.81 315 GLU B CA 1
ATOM 5969 C C . GLU B 1 315 ? 0.672 -24.188 -10.719 1 90.81 315 GLU B C 1
ATOM 5971 O O . GLU B 1 315 ? 0.834 -25.391 -10.922 1 90.81 315 GLU B O 1
ATOM 5976 N N . ILE B 1 316 ? 1.562 -23.281 -10.969 1 93.5 316 ILE B N 1
ATOM 5977 C CA . ILE B 1 316 ? 2.842 -23.688 -11.547 1 93.5 316 ILE B CA 1
ATOM 5978 C C . ILE B 1 316 ? 3.621 -24.531 -10.539 1 93.5 316 ILE B C 1
ATOM 5980 O O . ILE B 1 316 ? 4.305 -25.484 -10.914 1 93.5 316 ILE B O 1
ATOM 5984 N N . LEU B 1 317 ? 3.572 -24.172 -9.32 1 94 317 LEU B N 1
ATOM 5985 C CA . LEU B 1 317 ? 4.176 -25 -8.281 1 94 317 LEU B CA 1
ATOM 5986 C C . LEU B 1 317 ? 3.578 -26.406 -8.289 1 94 317 LEU B C 1
ATOM 5988 O O . LEU B 1 317 ? 4.301 -27.391 -8.148 1 94 317 LEU B O 1
ATOM 5992 N N . GLY B 1 318 ? 2.256 -26.469 -8.461 1 92.69 318 GLY B N 1
ATOM 5993 C CA . GLY B 1 318 ? 1.601 -27.766 -8.594 1 92.69 318 GLY B CA 1
ATOM 5994 C C . GLY B 1 318 ? 2.066 -28.562 -9.797 1 92.69 318 GLY B C 1
ATOM 5995 O O . GLY B 1 318 ? 2.242 -29.781 -9.727 1 92.69 318 GLY B O 1
ATOM 5996 N N . MET B 1 319 ? 2.256 -27.828 -10.844 1 93.62 319 MET B N 1
ATOM 5997 C CA . MET B 1 319 ? 2.74 -28.469 -12.062 1 93.62 319 MET B CA 1
ATOM 5998 C C . MET B 1 319 ? 4.141 -29.031 -11.859 1 93.62 319 MET B C 1
ATOM 6000 O O . MET B 1 319 ? 4.441 -30.141 -12.32 1 93.62 319 MET B O 1
ATOM 6004 N N . VAL B 1 320 ? 4.969 -28.281 -11.234 1 94.75 320 VAL B N 1
ATOM 6005 C CA . VAL B 1 320 ? 6.324 -28.734 -10.938 1 94.75 320 VAL B CA 1
ATOM 6006 C C . VAL B 1 320 ? 6.273 -30 -10.094 1 94.75 320 VAL B C 1
ATOM 6008 O O . VAL B 1 320 ? 7.016 -30.953 -10.344 1 94.75 320 VAL B O 1
ATOM 6011 N N . GLN B 1 321 ? 5.438 -30.016 -9.156 1 94 321 GLN B N 1
ATOM 6012 C CA . GLN B 1 321 ? 5.285 -31.203 -8.328 1 94 321 GLN B CA 1
ATOM 6013 C C . GLN B 1 321 ? 4.824 -32.406 -9.148 1 94 321 GLN B C 1
ATOM 6015 O O . GLN B 1 321 ? 5.309 -33.5 -8.961 1 94 321 GLN B O 1
ATOM 6020 N N . ALA B 1 322 ? 3.84 -32.188 -10.047 1 94.31 322 ALA B N 1
ATOM 6021 C CA . ALA B 1 322 ? 3.367 -33.25 -10.93 1 94.31 322 ALA B CA 1
ATOM 6022 C C . ALA B 1 322 ? 4.508 -33.812 -11.773 1 94.31 322 ALA B C 1
ATOM 6024 O O . ALA B 1 322 ? 4.586 -35.031 -12 1 94.31 322 ALA B O 1
ATOM 6025 N N . CYS B 1 323 ? 5.363 -32.938 -12.211 1 95.12 323 CYS B N 1
ATOM 6026 C CA . CYS B 1 323 ? 6.539 -33.344 -12.961 1 95.12 323 CYS B CA 1
ATOM 6027 C C . CYS B 1 323 ? 7.445 -34.219 -12.102 1 95.12 323 CYS B C 1
ATOM 6029 O O . CYS B 1 323 ? 7.93 -35.25 -12.562 1 95.12 323 CYS B O 1
ATOM 6031 N N . LYS B 1 324 ? 7.664 -33.812 -10.938 1 94.44 324 LYS B N 1
ATOM 6032 C CA . LYS B 1 324 ? 8.508 -34.562 -10.023 1 94.44 324 LYS B CA 1
ATOM 6033 C C . LYS B 1 324 ? 7.883 -35.938 -9.719 1 94.44 324 LYS B C 1
ATOM 6035 O O . LYS B 1 324 ? 8.594 -36.938 -9.586 1 94.44 324 LYS B O 1
ATOM 6040 N N . ASP B 1 325 ? 6.602 -35.969 -9.648 1 94.31 325 ASP B N 1
ATOM 6041 C CA . ASP B 1 325 ? 5.898 -37.25 -9.375 1 94.31 325 ASP B CA 1
ATOM 6042 C C . ASP B 1 325 ? 6.117 -38.25 -10.508 1 94.31 325 ASP B C 1
ATOM 6044 O O . ASP B 1 325 ? 6.32 -39.438 -10.258 1 94.31 325 ASP B O 1
ATOM 6048 N N . VAL B 1 326 ? 6.039 -37.781 -11.766 1 96.19 326 VAL B N 1
ATOM 6049 C CA . VAL B 1 326 ? 6.211 -38.688 -12.898 1 96.19 326 VAL B CA 1
ATOM 6050 C C . VAL B 1 326 ? 7.652 -39.188 -12.945 1 96.19 326 VAL B C 1
ATOM 6052 O O . VAL B 1 326 ? 7.902 -40.344 -13.305 1 96.19 326 VAL B O 1
ATOM 6055 N N . LEU B 1 327 ? 8.586 -38.312 -12.594 1 94.69 327 LEU B N 1
ATOM 6056 C CA . LEU B 1 327 ? 9.977 -38.75 -12.531 1 94.69 327 LEU B CA 1
ATOM 6057 C C . LEU B 1 327 ? 10.172 -39.812 -11.469 1 94.69 327 LEU B C 1
ATOM 6059 O O . LEU B 1 327 ? 10.883 -40.812 -11.688 1 94.69 327 LEU B O 1
ATOM 6063 N N . SER B 1 328 ? 9.578 -39.625 -10.32 1 94.12 328 SER B N 1
ATOM 6064 C CA . SER B 1 328 ? 9.641 -40.594 -9.25 1 94.12 328 SER B CA 1
ATOM 6065 C C . SER B 1 328 ? 9.023 -41.938 -9.68 1 94.12 328 SER B C 1
ATOM 6067 O O . SER B 1 328 ? 9.547 -43 -9.352 1 94.12 328 SER B O 1
ATOM 6069 N N . GLU B 1 329 ? 7.883 -41.844 -10.383 1 94.62 329 GLU B N 1
ATOM 6070 C CA . GLU B 1 329 ? 7.223 -43.031 -10.891 1 94.62 329 GLU B CA 1
ATOM 6071 C C . GLU B 1 329 ? 8.109 -43.781 -11.883 1 94.62 329 GLU B C 1
ATOM 6073 O O . GLU B 1 329 ? 8.133 -45 -11.898 1 94.62 329 GLU B O 1
ATOM 6078 N N . ARG B 1 330 ? 8.812 -43.031 -12.672 1 94.62 330 ARG B N 1
ATOM 6079 C CA . ARG B 1 330 ? 9.75 -43.656 -13.609 1 94.62 330 ARG B CA 1
ATOM 6080 C C . ARG B 1 330 ? 10.805 -44.469 -12.867 1 94.62 330 ARG B C 1
ATOM 6082 O O . ARG B 1 330 ? 11.141 -45.562 -13.297 1 94.62 330 ARG B O 1
ATOM 6089 N N . VAL B 1 331 ? 11.328 -43.906 -11.82 1 91.75 331 VAL B N 1
ATOM 6090 C CA . VAL B 1 331 ? 12.336 -44.594 -11.031 1 91.75 331 VAL B CA 1
ATOM 6091 C C . VAL B 1 331 ? 11.742 -45.875 -10.422 1 91.75 331 VAL B C 1
ATOM 6093 O O . VAL B 1 331 ? 12.391 -46.906 -10.391 1 91.75 331 VAL B O 1
ATOM 6096 N N . ARG B 1 332 ? 10.57 -45.812 -9.953 1 93.19 332 ARG B N 1
ATOM 6097 C CA . ARG B 1 332 ? 9.898 -46.969 -9.391 1 93.19 332 ARG B CA 1
ATOM 6098 C C . ARG B 1 332 ? 9.758 -48.094 -10.43 1 93.19 332 ARG B C 1
ATOM 6100 O O . ARG B 1 332 ? 10.023 -49.25 -10.141 1 93.19 332 ARG B O 1
ATOM 6107 N N . ILE B 1 333 ? 9.312 -47.719 -11.648 1 93.38 333 ILE B N 1
ATOM 6108 C CA . ILE B 1 333 ? 9.133 -48.656 -12.734 1 93.38 333 ILE B CA 1
ATOM 6109 C C . ILE B 1 333 ? 10.477 -49.281 -13.117 1 93.38 333 ILE B C 1
ATOM 6111 O O . ILE B 1 333 ? 10.562 -50.469 -13.422 1 93.38 333 ILE B O 1
ATOM 6115 N N . TYR B 1 334 ? 11.484 -48.469 -13.078 1 92.25 334 TYR B N 1
ATOM 6116 C CA . TYR B 1 334 ? 12.836 -48.969 -13.336 1 92.25 334 TYR B CA 1
ATOM 6117 C C . TYR B 1 334 ? 13.234 -50.031 -12.328 1 92.25 334 TYR B C 1
ATOM 6119 O O . TYR B 1 334 ? 13.773 -51.062 -12.695 1 92.25 334 TYR B O 1
ATOM 6127 N N . ARG B 1 335 ? 13.023 -49.781 -11.102 1 89.94 335 ARG B N 1
ATOM 6128 C CA . ARG B 1 335 ? 13.359 -50.719 -10.047 1 89.94 335 ARG B CA 1
ATOM 6129 C C . ARG B 1 335 ? 12.578 -52.031 -10.203 1 89.94 335 ARG B C 1
ATOM 6131 O O . ARG B 1 335 ? 13.117 -53.125 -9.969 1 89.94 335 ARG B O 1
ATOM 6138 N N . THR B 1 336 ? 11.328 -51.906 -10.547 1 90.06 336 THR B N 1
ATOM 6139 C CA . THR B 1 336 ? 10.508 -53.062 -10.797 1 90.06 336 THR B CA 1
ATOM 6140 C C . THR B 1 336 ? 11.094 -53.906 -11.93 1 90.06 336 THR B C 1
ATOM 6142 O O . THR B 1 336 ? 11.141 -55.156 -11.836 1 90.06 336 THR B O 1
ATOM 6145 N N . TRP B 1 337 ? 11.539 -53.25 -12.977 1 90.31 337 TRP B N 1
ATOM 6146 C CA . TRP B 1 337 ? 12.172 -53.906 -14.109 1 90.31 337 TRP B CA 1
ATOM 6147 C C . TRP B 1 337 ? 13.453 -54.625 -13.672 1 90.31 337 TRP B C 1
ATOM 6149 O O . TRP B 1 337 ? 13.648 -55.812 -13.977 1 90.31 337 TRP B O 1
ATOM 6159 N N . ARG B 1 338 ? 14.25 -54 -12.852 1 87.25 338 ARG B N 1
ATOM 6160 C CA . ARG B 1 338 ? 15.516 -54.562 -12.398 1 87.25 338 ARG B CA 1
ATOM 6161 C C . ARG B 1 338 ? 15.289 -55.719 -11.438 1 87.25 338 ARG B C 1
ATOM 6163 O O . ARG B 1 338 ? 16.031 -56.719 -11.461 1 87.25 338 ARG B O 1
ATOM 6170 N N . THR B 1 339 ? 14.344 -55.594 -10.648 1 87.19 339 THR B N 1
ATOM 6171 C CA . THR B 1 339 ? 13.992 -56.656 -9.734 1 87.19 339 THR B CA 1
ATOM 6172 C C . THR B 1 339 ? 13.531 -57.906 -10.508 1 87.19 339 THR B C 1
ATOM 6174 O O . THR B 1 339 ? 13.898 -59.031 -10.164 1 87.19 339 THR B O 1
ATOM 6177 N N . ALA B 1 340 ? 12.734 -57.719 -11.586 1 85.69 340 ALA B N 1
ATOM 6178 C CA . ALA B 1 340 ? 12.289 -58.812 -12.43 1 85.69 340 ALA B CA 1
ATOM 6179 C C . ALA B 1 340 ? 13.469 -59.469 -13.133 1 85.69 340 ALA B C 1
ATOM 6181 O O . ALA B 1 340 ? 13.492 -60.688 -13.289 1 85.69 340 ALA B O 1
ATOM 6182 N N . GLU B 1 341 ? 14.461 -58.75 -13.453 1 84.5 341 GLU B N 1
ATOM 6183 C CA . GLU B 1 341 ? 15.641 -59.219 -14.156 1 84.5 341 GLU B CA 1
ATOM 6184 C C . GLU B 1 341 ? 16.547 -60.031 -13.227 1 84.5 341 GLU B C 1
ATOM 6186 O O . GLU B 1 341 ? 17.219 -60.969 -13.664 1 84.5 341 GLU B O 1
ATOM 6191 N N . SER B 1 342 ? 16.656 -59.656 -12.055 1 81.06 342 SER B N 1
ATOM 6192 C CA . SER B 1 342 ? 17.578 -60.281 -11.109 1 81.06 342 SER B CA 1
ATOM 6193 C C . SER B 1 342 ? 17.078 -61.656 -10.688 1 81.06 342 SER B C 1
ATOM 6195 O O . SER B 1 342 ? 17.828 -62.438 -10.109 1 81.06 342 SER B O 1
ATOM 6197 N N . ASN B 1 343 ? 15.867 -61.906 -10.906 1 76.06 343 ASN B N 1
ATOM 6198 C CA . ASN B 1 343 ? 15.367 -63.25 -10.547 1 76.06 343 ASN B CA 1
ATOM 6199 C C . ASN B 1 343 ? 15.93 -64.312 -11.453 1 76.06 343 ASN B C 1
ATOM 6201 O O . ASN B 1 343 ? 15.242 -64.812 -12.359 1 76.06 343 ASN B O 1
ATOM 6205 N N . ARG B 1 344 ? 17.266 -64.562 -11.375 1 72.25 344 ARG B N 1
ATOM 6206 C CA . ARG B 1 344 ? 18.062 -65.5 -12.164 1 72.25 344 ARG B CA 1
ATOM 6207 C C . ARG B 1 344 ? 17.953 -66.875 -11.625 1 72.25 344 ARG B C 1
ATOM 6209 O O . ARG B 1 344 ? 18.344 -67.875 -12.297 1 72.25 344 ARG B O 1
ATOM 6216 N N . SER B 1 345 ? 17.344 -67 -10.461 1 72.94 345 SER B N 1
ATOM 6217 C CA . SER B 1 345 ? 17.312 -68.25 -9.742 1 72.94 345 SER B CA 1
ATOM 6218 C C . SER B 1 345 ? 16.672 -69.375 -10.586 1 72.94 345 SER B C 1
ATOM 6220 O O . SER B 1 345 ? 17.172 -70.5 -10.656 1 72.94 345 SER B O 1
ATOM 6222 N N . LYS B 1 346 ? 15.656 -69 -11.328 1 73.5 346 LYS B N 1
ATOM 6223 C CA . LYS B 1 346 ? 14.945 -70 -12.086 1 73.5 346 LYS B CA 1
ATOM 6224 C C . LYS B 1 346 ? 15.75 -70.438 -13.305 1 73.5 346 LYS B C 1
ATOM 6226 O O . LYS B 1 346 ? 15.688 -71.625 -13.695 1 73.5 346 LYS B O 1
ATOM 6231 N N . ARG B 1 347 ? 16.484 -69.562 -13.867 1 77.69 347 ARG B N 1
ATOM 6232 C CA . ARG B 1 347 ? 17.344 -69.875 -14.984 1 77.69 347 ARG B CA 1
ATOM 6233 C C . ARG B 1 347 ? 18.422 -70.875 -14.555 1 77.69 347 ARG B C 1
ATOM 6235 O O . ARG B 1 347 ? 18.703 -71.875 -15.25 1 77.69 347 ARG B O 1
ATOM 6242 N N . GLU B 1 348 ? 18.906 -70.625 -13.398 1 79.12 348 GLU B N 1
ATOM 6243 C CA . GLU B 1 348 ? 19.922 -71.5 -12.852 1 79.12 348 GLU B CA 1
ATOM 6244 C C . GLU B 1 348 ? 19.344 -72.875 -12.523 1 79.12 348 GLU B C 1
ATOM 6246 O O . GLU B 1 348 ? 19.984 -73.875 -12.773 1 79.12 348 GLU B O 1
ATOM 6251 N N . GLN B 1 349 ? 18.188 -72.875 -12.062 1 78.69 349 GLN B N 1
ATOM 6252 C CA . GLN B 1 349 ? 17.531 -74.125 -11.734 1 78.69 349 GLN B CA 1
ATOM 6253 C C . GLN B 1 349 ? 17.312 -75 -12.984 1 78.69 349 GLN B C 1
ATOM 6255 O O . GLN B 1 349 ? 17.5 -76.188 -12.961 1 78.69 349 GLN B O 1
ATOM 6260 N N . LYS B 1 350 ? 16.906 -74.375 -14.031 1 80.5 350 LYS B N 1
ATOM 6261 C CA . LYS B 1 350 ? 16.688 -75.062 -15.289 1 80.5 350 LYS B CA 1
ATOM 6262 C C . LYS B 1 350 ? 18 -75.688 -15.805 1 80.5 350 LYS B C 1
ATOM 6264 O O . LYS B 1 350 ? 18.016 -76.875 -16.188 1 80.5 350 LYS B O 1
ATOM 6269 N N . ILE B 1 351 ? 19.031 -74.938 -15.703 1 82.38 351 ILE B N 1
ATOM 6270 C CA . ILE B 1 351 ? 20.328 -75.375 -16.172 1 82.38 351 ILE B CA 1
ATOM 6271 C C . ILE B 1 351 ? 20.797 -76.562 -15.328 1 82.38 351 ILE B C 1
ATOM 6273 O O . ILE B 1 351 ? 21.281 -77.562 -15.859 1 82.38 351 ILE B O 1
ATOM 6277 N N . ARG B 1 352 ? 20.562 -76.438 -14.094 1 82.88 352 ARG B N 1
ATOM 6278 C CA . ARG B 1 352 ? 20.953 -77.562 -13.188 1 82.88 352 ARG B CA 1
ATOM 6279 C C . ARG B 1 352 ? 20.172 -78.812 -13.477 1 82.88 352 ARG B C 1
ATOM 6281 O O . ARG B 1 352 ? 20.734 -79.938 -13.438 1 82.88 352 ARG B O 1
ATOM 6288 N N . MET B 1 353 ? 18.953 -78.688 -13.812 1 82.5 353 MET B N 1
ATOM 6289 C CA . MET B 1 353 ? 18.109 -79.875 -14.086 1 82.5 353 MET B CA 1
ATOM 6290 C C . MET B 1 353 ? 18.469 -80.5 -15.422 1 82.5 353 MET B C 1
ATOM 6292 O O . MET B 1 353 ? 18.453 -81.75 -15.562 1 82.5 353 MET B O 1
ATOM 6296 N N . GLU B 1 354 ? 18.812 -79.688 -16.375 1 81.75 354 GLU B N 1
ATOM 6297 C CA . GLU B 1 354 ? 19.25 -80.188 -17.672 1 81.75 354 GLU B CA 1
ATOM 6298 C C . GLU B 1 354 ? 20.562 -80.938 -17.578 1 81.75 354 GLU B C 1
ATOM 6300 O O . GLU B 1 354 ? 20.766 -81.938 -18.266 1 81.75 354 GLU B O 1
ATOM 6305 N N . MET B 1 355 ? 21.359 -80.438 -16.656 1 82.81 355 MET B N 1
ATOM 6306 C CA . MET B 1 355 ? 22.672 -81.062 -16.5 1 82.81 355 MET B CA 1
ATOM 6307 C C . MET B 1 355 ? 22.594 -82.375 -15.703 1 82.81 355 MET B C 1
ATOM 6309 O O . MET B 1 355 ? 23.422 -83.25 -15.867 1 82.81 355 MET B O 1
ATOM 6313 N N . SER B 1 356 ? 21.609 -82.5 -14.82 1 78 356 SER B N 1
ATOM 6314 C CA . SER B 1 356 ? 21.531 -83.688 -13.93 1 78 356 SER B CA 1
ATOM 6315 C C . SER B 1 356 ? 21 -84.875 -14.664 1 78 356 SER B C 1
ATOM 6317 O O . SER B 1 356 ? 21.125 -86 -14.172 1 78 356 SER B O 1
ATOM 6319 N N . GLY B 1 357 ? 20.578 -84.938 -15.945 1 70.81 357 GLY B N 1
ATOM 6320 C CA . GLY B 1 357 ? 20.188 -86.125 -16.734 1 70.81 357 GLY B CA 1
ATOM 6321 C C . GLY B 1 357 ? 18.859 -86.688 -16.297 1 70.81 357 GLY B C 1
ATOM 6322 O O . GLY B 1 357 ? 18.375 -87.688 -16.891 1 70.81 357 GLY B O 1
ATOM 6323 N N . ARG B 1 358 ? 18.375 -86.312 -15.125 1 65.56 358 ARG B N 1
ATOM 6324 C CA . ARG B 1 358 ? 17.141 -87 -14.68 1 65.56 358 ARG B CA 1
ATOM 6325 C C . ARG B 1 358 ? 15.945 -86.438 -15.461 1 65.56 358 ARG B C 1
ATOM 6327 O O . ARG B 1 358 ? 15.781 -85.25 -15.617 1 65.56 358 ARG B O 1
ATOM 6334 N N . SER B 1 359 ? 15.289 -87.312 -16.297 1 64.44 359 SER B N 1
ATOM 6335 C CA . SER B 1 359 ? 14.242 -87.062 -17.297 1 64.44 359 SER B CA 1
ATOM 6336 C C . SER B 1 359 ? 12.906 -86.75 -16.625 1 64.44 359 SER B C 1
ATOM 6338 O O . SER B 1 359 ? 12.031 -87.625 -16.562 1 64.44 359 SER B O 1
ATOM 6340 N N . ASP B 1 360 ? 12.891 -86 -15.523 1 78.44 360 ASP B N 1
ATOM 6341 C CA . ASP B 1 360 ? 11.555 -85.625 -15.062 1 78.44 360 ASP B CA 1
ATOM 6342 C C . ASP B 1 360 ? 10.922 -84.562 -15.977 1 78.44 360 ASP B C 1
ATOM 6344 O O . ASP B 1 360 ? 11.047 -83.375 -15.727 1 78.44 360 ASP B O 1
ATOM 6348 N N . HIS B 1 361 ? 10.328 -85.062 -17.016 1 81.38 361 HIS B N 1
ATOM 6349 C CA . HIS B 1 361 ? 9.781 -84.25 -18.109 1 81.38 361 HIS B CA 1
ATOM 6350 C C . HIS B 1 361 ? 8.727 -83.312 -17.594 1 81.38 361 HIS B C 1
ATOM 6352 O O . HIS B 1 361 ? 8.648 -82.188 -18.078 1 81.38 361 HIS B O 1
ATOM 6358 N N . LYS B 1 362 ? 7.992 -83.688 -16.562 1 86.12 362 LYS B N 1
ATOM 6359 C CA . LYS B 1 362 ? 6.934 -82.875 -16.016 1 86.12 362 LYS B CA 1
ATOM 6360 C C . LYS B 1 362 ? 7.516 -81.688 -15.289 1 86.12 362 LYS B C 1
ATOM 6362 O O . LYS B 1 362 ? 7.055 -80.5 -15.477 1 86.12 362 LYS B O 1
ATOM 6367 N N . ARG B 1 363 ? 8.539 -81.938 -14.484 1 87.44 363 ARG B N 1
ATOM 6368 C CA . ARG B 1 363 ? 9.188 -80.875 -13.742 1 87.44 363 ARG B CA 1
ATOM 6369 C C . ARG B 1 363 ? 9.906 -79.875 -14.68 1 87.44 363 ARG B C 1
ATOM 6371 O O . ARG B 1 363 ? 9.898 -78.688 -14.469 1 87.44 363 ARG B O 1
ATOM 6378 N N . MET B 1 364 ? 10.469 -80.375 -15.688 1 84.81 364 MET B N 1
ATOM 6379 C CA . MET B 1 364 ? 11.164 -79.562 -16.672 1 84.81 364 MET B CA 1
ATOM 6380 C C . MET B 1 364 ? 10.188 -78.688 -17.438 1 84.81 364 MET B C 1
ATOM 6382 O O . MET B 1 364 ? 10.484 -77.5 -17.719 1 84.81 364 MET B O 1
ATOM 6386 N N . ALA B 1 365 ? 9.023 -79.25 -17.75 1 86.62 365 ALA B N 1
ATOM 6387 C CA . ALA B 1 365 ? 7.992 -78.438 -18.422 1 86.62 365 ALA B CA 1
ATOM 6388 C C . ALA B 1 365 ? 7.496 -77.312 -17.547 1 86.62 365 ALA B C 1
ATOM 6390 O O . ALA B 1 365 ? 7.258 -76.188 -18.031 1 86.62 365 ALA B O 1
ATOM 6391 N N . MET B 1 366 ? 7.379 -77.562 -16.281 1 88.62 366 MET B N 1
ATOM 6392 C CA . MET B 1 366 ? 6.918 -76.562 -15.32 1 88.62 366 MET B CA 1
ATOM 6393 C C . MET B 1 366 ? 7.934 -75.438 -15.18 1 88.62 366 MET B C 1
ATOM 6395 O O . MET B 1 366 ? 7.566 -74.25 -15.188 1 88.62 366 MET B O 1
ATOM 6399 N N . ILE B 1 367 ? 9.188 -75.75 -15.062 1 86.56 367 ILE B N 1
ATOM 6400 C CA . ILE B 1 367 ? 10.25 -74.75 -14.906 1 86.56 367 ILE B CA 1
ATOM 6401 C C . ILE B 1 367 ? 10.367 -73.938 -16.172 1 86.56 367 ILE B C 1
ATOM 6403 O O . ILE B 1 367 ? 10.625 -72.75 -16.109 1 86.56 367 ILE B O 1
ATOM 6407 N N . THR B 1 368 ? 10.172 -74.625 -17.328 1 85.56 368 THR B N 1
ATOM 6408 C CA . THR B 1 368 ? 10.234 -73.875 -18.609 1 85.56 368 THR B CA 1
ATOM 6409 C C . THR B 1 368 ? 9.094 -72.875 -18.719 1 85.56 368 THR B C 1
ATOM 6411 O O . THR B 1 368 ? 9.297 -71.75 -19.188 1 85.56 368 THR B O 1
ATOM 6414 N N . MET B 1 369 ? 7.918 -73.25 -18.297 1 90.12 369 MET B N 1
ATOM 6415 C CA . MET B 1 369 ? 6.766 -72.375 -18.297 1 90.12 369 MET B CA 1
ATOM 6416 C C . MET B 1 369 ? 6.984 -71.188 -17.359 1 90.12 369 MET B C 1
ATOM 6418 O O . MET B 1 369 ? 6.664 -70.062 -17.688 1 90.12 369 MET B O 1
ATOM 6422 N N . GLU B 1 370 ? 7.547 -71.5 -16.203 1 88 370 GLU B N 1
ATOM 6423 C CA . GLU B 1 370 ? 7.824 -70.438 -15.219 1 88 370 GLU B CA 1
ATOM 6424 C C . GLU B 1 370 ? 8.875 -69.5 -15.742 1 88 370 GLU B C 1
ATOM 6426 O O . GLU B 1 370 ? 8.781 -68.25 -15.492 1 88 370 GLU B O 1
ATOM 6431 N N . LEU B 1 371 ? 9.805 -69.938 -16.391 1 87.38 371 LEU B N 1
ATOM 6432 C CA . LEU B 1 371 ? 10.852 -69.125 -16.969 1 87.38 371 LEU B CA 1
ATOM 6433 C C . LEU B 1 371 ? 10.289 -68.25 -18.094 1 87.38 371 LEU B C 1
ATOM 6435 O O . LEU B 1 371 ? 10.711 -67.125 -18.25 1 87.38 371 LEU B O 1
ATOM 6439 N N . GLU B 1 372 ? 9.445 -68.812 -18.922 1 88.44 372 GLU B N 1
ATOM 6440 C CA . GLU B 1 372 ? 8.797 -68.062 -19.969 1 88.44 372 GLU B CA 1
ATOM 6441 C C . GLU B 1 372 ? 7.965 -66.938 -19.375 1 88.44 372 GLU B C 1
ATOM 6443 O O . GLU B 1 372 ? 7.953 -65.812 -19.906 1 88.44 372 GLU B O 1
ATOM 6448 N N . ASP B 1 373 ? 7.32 -67.25 -18.312 1 89.31 373 ASP B N 1
ATOM 6449 C CA . ASP B 1 373 ? 6.527 -66.25 -17.609 1 89.31 373 ASP B CA 1
ATOM 6450 C C . ASP B 1 373 ? 7.418 -65.125 -17.062 1 89.31 373 ASP B C 1
ATOM 6452 O O . ASP B 1 373 ? 7.055 -63.969 -17.125 1 89.31 373 ASP B O 1
ATOM 6456 N N . LEU B 1 374 ? 8.469 -65.5 -16.469 1 87.38 374 LEU B N 1
ATOM 6457 C CA . LEU B 1 374 ? 9.414 -64.562 -15.938 1 87.38 374 LEU B CA 1
ATOM 6458 C C . LEU B 1 374 ? 9.977 -63.688 -17.047 1 87.38 374 LEU B C 1
ATOM 6460 O O . LEU B 1 374 ? 10.148 -62.469 -16.875 1 87.38 374 LEU B O 1
ATOM 6464 N N . GLU B 1 375 ? 10.328 -64.25 -18.188 1 88.56 375 GLU B N 1
ATOM 6465 C CA . GLU B 1 375 ? 10.852 -63.469 -19.328 1 88.56 375 GLU B CA 1
ATOM 6466 C C . GLU B 1 375 ? 9.812 -62.5 -19.875 1 88.56 375 GLU B C 1
ATOM 6468 O O . GLU B 1 375 ? 10.148 -61.375 -20.266 1 88.56 375 GLU B O 1
ATOM 6473 N N . ASN B 1 376 ? 8.648 -63 -19.891 1 91.69 376 ASN B N 1
ATOM 6474 C CA . ASN B 1 376 ? 7.562 -62.125 -20.312 1 91.69 376 ASN B CA 1
ATOM 6475 C C . ASN B 1 376 ? 7.398 -60.938 -19.359 1 91.69 376 ASN B C 1
ATOM 6477 O O . ASN B 1 376 ? 7.141 -59.812 -19.797 1 91.69 376 ASN B O 1
ATOM 6481 N N . ARG B 1 377 ? 7.531 -61.188 -18.125 1 90.62 377 ARG B N 1
ATOM 6482 C CA . ARG B 1 377 ? 7.426 -60.125 -17.125 1 90.62 377 ARG B CA 1
ATOM 6483 C C . ARG B 1 377 ? 8.562 -59.125 -17.281 1 90.62 377 ARG B C 1
ATOM 6485 O O . ARG B 1 377 ? 8.344 -57.906 -17.125 1 90.62 377 ARG B O 1
ATOM 6492 N N . VAL B 1 378 ? 9.68 -59.562 -17.469 1 90.5 378 VAL B N 1
ATOM 6493 C CA . VAL B 1 378 ? 10.828 -58.688 -17.672 1 90.5 378 VAL B CA 1
ATOM 6494 C C . VAL B 1 378 ? 10.609 -57.844 -18.922 1 90.5 378 VAL B C 1
ATOM 6496 O O . VAL B 1 378 ? 10.852 -56.625 -18.906 1 90.5 378 VAL B O 1
ATOM 6499 N N . ASP B 1 379 ? 10.141 -58.469 -20.016 1 92.88 379 ASP B N 1
ATOM 6500 C CA . ASP B 1 379 ? 9.891 -57.75 -21.266 1 92.88 379 ASP B CA 1
ATOM 6501 C C . ASP B 1 379 ? 8.828 -56.688 -21.078 1 92.88 379 ASP B C 1
ATOM 6503 O O . ASP B 1 379 ? 8.953 -55.562 -21.609 1 92.88 379 ASP B O 1
ATOM 6507 N N . GLN B 1 380 ? 7.875 -57.062 -20.375 1 93.81 380 GLN B N 1
ATOM 6508 C CA . GLN B 1 380 ? 6.801 -56.125 -20.109 1 93.81 380 GLN B CA 1
ATOM 6509 C C . GLN B 1 380 ? 7.297 -54.938 -19.281 1 93.81 380 GLN B C 1
ATOM 6511 O O . GLN B 1 380 ? 6.949 -53.812 -19.547 1 93.81 380 GLN B O 1
ATOM 6516 N N . ALA B 1 381 ? 8.016 -55.188 -18.25 1 92.5 381 ALA B N 1
ATOM 6517 C CA . ALA B 1 381 ? 8.555 -54.156 -17.391 1 92.5 381 ALA B CA 1
ATOM 6518 C C . ALA B 1 381 ? 9.5 -53.219 -18.156 1 92.5 381 ALA B C 1
ATOM 6520 O O . ALA B 1 381 ? 9.5 -52.031 -17.938 1 92.5 381 ALA B O 1
ATOM 6521 N N . GLN B 1 382 ? 10.305 -53.812 -19 1 93.19 382 GLN B N 1
ATOM 6522 C CA . GLN B 1 382 ? 11.211 -53.031 -19.828 1 93.19 382 GLN B CA 1
ATOM 6523 C C . GLN B 1 382 ? 10.43 -52.125 -20.781 1 93.19 382 GLN B C 1
ATOM 6525 O O . GLN B 1 382 ? 10.797 -50.969 -20.969 1 93.19 382 GLN B O 1
ATOM 6530 N N . HIS B 1 383 ? 9.453 -52.75 -21.391 1 95.25 383 HIS B N 1
ATOM 6531 C CA . HIS B 1 383 ? 8.609 -51.969 -22.297 1 95.25 383 HIS B CA 1
ATOM 6532 C C . HIS B 1 383 ? 7.941 -50.812 -21.578 1 95.25 383 HIS B C 1
ATOM 6534 O O . HIS B 1 383 ? 7.879 -49.719 -22.109 1 95.25 383 HIS B O 1
ATOM 6540 N N . LYS B 1 384 ? 7.418 -51.062 -20.422 1 95.56 384 LYS B N 1
ATOM 6541 C CA . LYS B 1 384 ? 6.785 -50 -19.609 1 95.56 384 LYS B CA 1
ATOM 6542 C C . LYS B 1 384 ? 7.77 -48.906 -19.281 1 95.56 384 LYS B C 1
ATOM 6544 O O . LYS B 1 384 ? 7.418 -47.719 -19.344 1 95.56 384 LYS B O 1
ATOM 6549 N N . PHE B 1 385 ? 8.961 -49.25 -18.969 1 94.94 385 PHE B N 1
ATOM 6550 C CA . PHE B 1 385 ? 9.992 -48.281 -18.625 1 94.94 385 PHE B CA 1
ATOM 6551 C C . PHE B 1 385 ? 10.336 -47.406 -19.844 1 94.94 385 PHE B C 1
ATOM 6553 O O . PHE B 1 385 ? 10.461 -46.188 -19.719 1 94.94 385 PHE B O 1
ATOM 6560 N N . ASN B 1 386 ? 10.523 -48.062 -20.969 1 95.12 386 ASN B N 1
ATOM 6561 C CA . ASN B 1 386 ? 10.82 -47.312 -22.188 1 95.12 386 ASN B CA 1
ATOM 6562 C C . ASN B 1 386 ? 9.695 -46.375 -22.562 1 95.12 386 ASN B C 1
ATOM 6564 O O . ASN B 1 386 ? 9.938 -45.219 -22.938 1 95.12 386 ASN B O 1
ATOM 6568 N N . ASN B 1 387 ? 8.508 -46.875 -22.406 1 96.12 387 ASN B N 1
ATOM 6569 C CA . ASN B 1 387 ? 7.344 -46.062 -22.75 1 96.12 387 ASN B CA 1
ATOM 6570 C C . ASN B 1 387 ? 7.223 -44.844 -21.844 1 96.12 387 ASN B C 1
ATOM 6572 O O . ASN B 1 387 ? 6.98 -43.719 -22.312 1 96.12 387 ASN B O 1
ATOM 6576 N N . ILE B 1 388 ? 7.309 -45 -20.531 1 96.81 388 ILE B N 1
ATOM 6577 C CA . ILE B 1 388 ? 7.168 -43.875 -19.609 1 96.81 388 ILE B CA 1
ATOM 6578 C C . ILE B 1 388 ? 8.281 -42.875 -19.859 1 96.81 388 ILE B C 1
ATOM 6580 O O . ILE B 1 388 ? 8.055 -41.656 -19.766 1 96.81 388 ILE B O 1
ATOM 6584 N N . SER B 1 389 ? 9.484 -43.344 -20.141 1 95.75 389 SER B N 1
ATOM 6585 C CA . SER B 1 389 ? 10.609 -42.438 -20.422 1 95.75 389 SER B CA 1
ATOM 6586 C C . SER B 1 389 ? 10.336 -41.594 -21.641 1 95.75 389 SER B C 1
ATOM 6588 O O . SER B 1 389 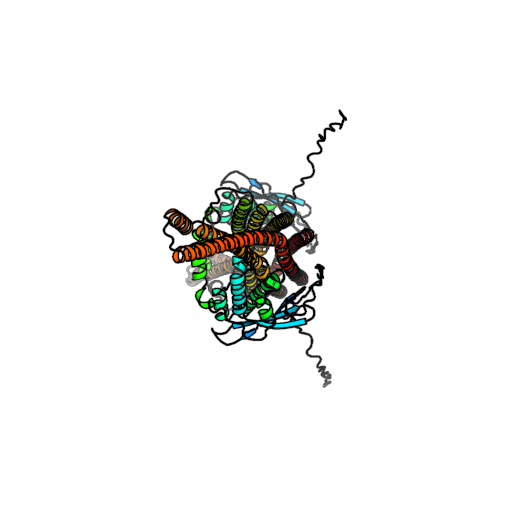? 10.57 -40.375 -21.625 1 95.75 389 SER B O 1
ATOM 6590 N N . GLU B 1 390 ? 9.805 -42.219 -22.656 1 96.31 390 GLU B N 1
ATOM 6591 C CA . GLU B 1 390 ? 9.5 -41.5 -23.875 1 96.31 390 GLU B CA 1
ATOM 6592 C C . GLU B 1 390 ? 8.375 -40.5 -23.656 1 96.31 390 GLU B C 1
ATOM 6594 O O . GLU B 1 390 ? 8.445 -39.344 -24.141 1 96.31 390 GLU B O 1
ATOM 6599 N N . ASN B 1 391 ? 7.383 -40.844 -22.969 1 96.94 391 ASN B N 1
ATOM 6600 C CA . ASN B 1 391 ? 6.25 -39.969 -22.688 1 96.94 391 ASN B CA 1
ATOM 6601 C C . ASN B 1 391 ? 6.664 -38.781 -21.844 1 96.94 391 ASN B C 1
ATOM 6603 O O . ASN B 1 391 ? 6.203 -37.656 -22.078 1 96.94 391 ASN B O 1
ATOM 6607 N N . ILE B 1 392 ? 7.492 -39 -20.875 1 97.12 392 ILE B N 1
ATOM 6608 C CA . ILE B 1 392 ? 7.938 -37.938 -20 1 97.12 392 ILE B CA 1
ATOM 6609 C C . ILE B 1 392 ? 8.688 -36.875 -20.828 1 97.12 392 ILE B C 1
ATOM 6611 O O . ILE B 1 392 ? 8.508 -35.688 -20.609 1 97.12 392 ILE B O 1
ATOM 6615 N N . LYS B 1 393 ? 9.516 -37.344 -21.703 1 95.75 393 LYS B N 1
ATOM 6616 C CA . LYS B 1 393 ? 10.242 -36.406 -22.547 1 95.75 393 LYS B CA 1
ATOM 6617 C C . LYS B 1 393 ? 9.273 -35.531 -23.344 1 95.75 393 LYS B C 1
ATOM 6619 O O . LYS B 1 393 ? 9.469 -34.312 -23.453 1 95.75 393 LYS B O 1
ATOM 6624 N N . ARG B 1 394 ? 8.25 -36.156 -23.859 1 95.31 394 ARG B N 1
ATOM 6625 C CA . ARG B 1 394 ? 7.238 -35.438 -24.609 1 95.31 394 ARG B CA 1
ATOM 6626 C C . ARG B 1 394 ? 6.496 -34.438 -23.703 1 95.31 394 ARG B C 1
ATOM 6628 O O . ARG B 1 394 ? 6.258 -33.312 -24.078 1 95.31 394 ARG B O 1
ATOM 6635 N N . GLU B 1 395 ? 6.113 -34.875 -22.547 1 96.44 395 GLU B N 1
ATOM 6636 C CA . GLU B 1 395 ? 5.391 -34.062 -21.578 1 96.44 395 GLU B CA 1
ATOM 6637 C C . GLU B 1 395 ? 6.219 -32.844 -21.141 1 96.44 395 GLU B C 1
ATOM 6639 O O . GLU B 1 395 ? 5.691 -31.734 -21.016 1 96.44 395 GLU B O 1
ATOM 6644 N N . PHE B 1 396 ? 7.465 -33.125 -20.891 1 94.5 396 PHE B N 1
ATOM 6645 C CA . PHE B 1 396 ? 8.344 -32.031 -20.469 1 94.5 396 PHE B CA 1
ATOM 6646 C C . PHE B 1 396 ? 8.508 -31 -21.578 1 94.5 396 PHE B C 1
ATOM 6648 O O . PHE B 1 396 ? 8.562 -29.797 -21.312 1 94.5 396 PHE B O 1
ATOM 6655 N N . GLN B 1 397 ? 8.609 -31.484 -22.781 1 91.56 397 GLN B N 1
ATOM 6656 C CA . GLN B 1 397 ? 8.672 -30.562 -23.922 1 91.56 397 GLN B CA 1
ATOM 6657 C C . GLN B 1 397 ? 7.41 -29.719 -24 1 91.56 397 GLN B C 1
ATOM 6659 O O . GLN B 1 397 ? 7.484 -28.5 -24.234 1 91.56 397 GLN B O 1
ATOM 6664 N N . ASN B 1 398 ? 6.316 -30.375 -23.844 1 91.38 398 ASN B N 1
ATOM 6665 C CA . ASN B 1 398 ? 5.043 -29.672 -23.844 1 91.38 398 ASN B CA 1
ATOM 6666 C C . ASN B 1 398 ? 4.965 -28.641 -22.719 1 91.38 398 ASN B C 1
ATOM 6668 O O . ASN B 1 398 ? 4.473 -27.531 -22.906 1 91.38 398 ASN B O 1
ATOM 6672 N N . PHE B 1 399 ? 5.348 -29.031 -21.594 1 90.25 399 PHE B N 1
ATOM 6673 C CA . PHE B 1 399 ? 5.344 -28.141 -20.438 1 90.25 399 PHE B CA 1
ATOM 6674 C C . PHE B 1 399 ? 6.234 -26.922 -20.703 1 90.25 399 PHE B C 1
ATOM 6676 O O . PHE B 1 399 ? 5.852 -25.797 -20.406 1 90.25 399 PHE B O 1
ATOM 6683 N N . ASP B 1 400 ? 7.398 -27.156 -21.172 1 87.38 400 ASP B N 1
ATOM 6684 C CA . ASP B 1 400 ? 8.344 -26.078 -21.453 1 87.38 400 ASP B CA 1
ATOM 6685 C C . ASP B 1 400 ? 7.777 -25.109 -22.5 1 87.38 400 ASP B C 1
ATOM 6687 O O . ASP B 1 400 ? 7.969 -23.891 -22.406 1 87.38 400 ASP B O 1
ATOM 6691 N N . PHE B 1 401 ? 7.094 -25.688 -23.391 1 83.94 401 PHE B N 1
ATOM 6692 C CA . PHE B 1 401 ? 6.523 -24.891 -24.469 1 83.94 401 PHE B CA 1
ATOM 6693 C C . PHE B 1 401 ? 5.383 -24.031 -23.953 1 83.94 401 PHE B C 1
ATOM 6695 O O . PHE B 1 401 ? 5.246 -22.875 -24.359 1 83.94 401 PHE B O 1
ATOM 6702 N N . ASN B 1 402 ? 4.609 -24.484 -23.031 1 87.19 402 ASN B N 1
ATOM 6703 C CA . ASN B 1 402 ? 3.383 -23.828 -22.609 1 87.19 402 ASN B CA 1
ATOM 6704 C C . ASN B 1 402 ? 3.629 -22.891 -21.438 1 87.19 402 ASN B C 1
ATOM 6706 O O . ASN B 1 402 ? 2.785 -22.047 -21.125 1 87.19 402 ASN B O 1
ATOM 6710 N N . ARG B 1 403 ? 4.727 -23.016 -20.812 1 87.56 403 ARG B N 1
ATOM 6711 C CA . ARG B 1 403 ? 5 -22.234 -19.609 1 87.56 403 ARG B CA 1
ATOM 6712 C C . ARG B 1 403 ? 4.891 -20.734 -19.891 1 87.56 403 ARG B C 1
ATOM 6714 O O . ARG B 1 403 ? 4.305 -20 -19.094 1 87.56 403 ARG B O 1
ATOM 6721 N N . PHE B 1 404 ? 5.508 -20.359 -21.031 1 87.06 404 PHE B N 1
ATOM 6722 C CA . PHE B 1 404 ? 5.465 -18.938 -21.375 1 87.06 404 PHE B CA 1
ATOM 6723 C C . PHE B 1 404 ? 4.035 -18.484 -21.641 1 87.06 404 PHE B C 1
ATOM 6725 O O . PHE B 1 404 ? 3.633 -17.406 -21.234 1 87.06 404 PHE B O 1
ATOM 6732 N N . ALA B 1 405 ? 3.326 -19.312 -22.344 1 87.31 405 ALA B N 1
ATOM 6733 C CA . ALA B 1 405 ? 1.936 -19 -22.641 1 87.31 405 ALA B CA 1
ATOM 6734 C C . ALA B 1 405 ? 1.113 -18.828 -21.375 1 87.31 405 ALA B C 1
ATOM 6736 O O . ALA B 1 405 ? 0.266 -17.938 -21.281 1 87.31 405 ALA B O 1
ATOM 6737 N N . TYR B 1 406 ? 1.335 -19.672 -20.391 1 87.75 406 TYR B N 1
ATOM 6738 C CA . TYR B 1 406 ? 0.643 -19.594 -19.109 1 87.75 406 TYR B CA 1
ATOM 6739 C C . TYR B 1 406 ? 0.973 -18.281 -18.391 1 87.75 406 TYR B C 1
ATOM 6741 O O . TYR B 1 406 ? 0.08 -17.609 -17.875 1 87.75 406 TYR B O 1
ATOM 6749 N N . PHE B 1 407 ? 2.207 -17.969 -18.391 1 91.44 407 PHE B N 1
ATOM 6750 C CA . PHE B 1 407 ? 2.65 -16.734 -17.734 1 91.44 407 PHE B CA 1
ATOM 6751 C C . PHE B 1 407 ? 2.037 -15.523 -18.422 1 91.44 407 PHE B C 1
ATOM 6753 O O . PHE B 1 407 ? 1.512 -14.633 -17.75 1 91.44 407 PHE B O 1
ATOM 6760 N N . LYS B 1 408 ? 2.135 -15.492 -19.688 1 90.06 408 LYS B N 1
ATOM 6761 C CA . LYS B 1 408 ? 1.623 -14.367 -20.469 1 90.06 408 LYS B CA 1
ATOM 6762 C C . LYS B 1 408 ? 0.127 -14.18 -20.234 1 90.06 408 LYS B C 1
ATOM 6764 O O . LYS B 1 408 ? -0.337 -13.047 -20.062 1 90.06 408 LYS B O 1
ATOM 6769 N N . GLN B 1 409 ? -0.553 -15.25 -20.219 1 88.75 409 GLN B N 1
ATOM 6770 C CA . GLN B 1 409 ? -1.994 -15.18 -20.016 1 88.75 409 GLN B CA 1
ATOM 6771 C C . GLN B 1 409 ? -2.318 -14.609 -18.641 1 88.75 409 GLN B C 1
ATOM 6773 O O . GLN B 1 409 ? -3.105 -13.664 -18.516 1 88.75 409 GLN B O 1
ATOM 6778 N N . ALA B 1 410 ? -1.739 -15.156 -17.609 1 91 410 ALA B N 1
ATOM 6779 C CA . ALA B 1 410 ? -2.01 -14.734 -16.234 1 91 410 ALA B CA 1
ATOM 6780 C C . ALA B 1 410 ? -1.615 -13.281 -16.031 1 91 410 ALA B C 1
ATOM 6782 O O . ALA B 1 410 ? -2.365 -12.508 -15.422 1 91 410 ALA B O 1
ATOM 6783 N N . THR B 1 411 ? -0.486 -12.844 -16.531 1 93.69 411 THR B N 1
ATOM 6784 C CA . THR B 1 411 ? 0.021 -11.484 -16.359 1 93.69 411 THR B CA 1
ATOM 6785 C C . THR B 1 411 ? -0.827 -10.484 -17.141 1 93.69 411 THR B C 1
ATOM 6787 O O . THR B 1 411 ? -1.14 -9.406 -16.641 1 93.69 411 THR B O 1
ATOM 6790 N N . THR B 1 412 ? -1.182 -10.867 -18.312 1 92.56 412 THR B N 1
ATOM 6791 C CA . THR B 1 412 ? -1.996 -9.977 -19.125 1 92.56 412 THR B CA 1
ATOM 6792 C C . THR B 1 412 ? -3.359 -9.75 -18.484 1 92.56 412 THR B C 1
ATOM 6794 O O . THR B 1 412 ? -3.83 -8.609 -18.406 1 92.56 412 THR B O 1
ATOM 6797 N N . GLU B 1 413 ? -3.961 -10.805 -18.031 1 90.75 413 GLU B N 1
ATOM 6798 C CA . GLU B 1 413 ? -5.258 -10.695 -17.359 1 90.75 413 GLU B CA 1
ATOM 6799 C C . GLU B 1 413 ? -5.172 -9.797 -16.141 1 90.75 413 GLU B C 1
ATOM 6801 O O . GLU B 1 413 ? -6.035 -8.945 -15.922 1 90.75 413 GLU B O 1
ATOM 6806 N N . TYR B 1 414 ? -4.164 -9.969 -15.391 1 94.62 414 TYR B N 1
ATOM 6807 C CA . TYR B 1 414 ? -3.979 -9.141 -14.203 1 94.62 414 TYR B CA 1
ATOM 6808 C C . TYR B 1 414 ? -3.75 -7.68 -14.586 1 94.62 414 TYR B C 1
ATOM 6810 O O . TYR B 1 414 ? -4.375 -6.781 -14.023 1 94.62 414 TYR B O 1
ATOM 6818 N N . LEU B 1 415 ? -2.867 -7.477 -15.523 1 95.38 415 LEU B N 1
ATOM 6819 C CA . LEU B 1 415 ? -2.455 -6.121 -15.875 1 95.38 415 LEU B CA 1
ATOM 6820 C C . LEU B 1 415 ? -3.611 -5.344 -16.5 1 95.38 415 LEU B C 1
ATOM 6822 O O . LEU B 1 415 ? -3.723 -4.133 -16.297 1 95.38 415 LEU B O 1
ATOM 6826 N N . GLU B 1 416 ? -4.363 -5.988 -17.219 1 93.94 416 GLU B N 1
ATOM 6827 C CA . GLU B 1 416 ? -5.535 -5.32 -17.781 1 93.94 416 GLU B CA 1
ATOM 6828 C C . GLU B 1 416 ? -6.461 -4.812 -16.688 1 93.94 416 GLU B C 1
ATOM 6830 O O . GLU B 1 416 ? -6.969 -3.691 -16.766 1 93.94 416 GLU B O 1
ATOM 6835 N N . LEU B 1 417 ? -6.695 -5.629 -15.727 1 93.88 417 LEU B N 1
ATOM 6836 C CA . LEU B 1 417 ? -7.508 -5.215 -14.586 1 93.88 417 LEU B CA 1
ATOM 6837 C C . LEU B 1 417 ? -6.812 -4.105 -13.797 1 93.88 417 LEU B C 1
ATOM 6839 O O . LEU B 1 417 ? -7.453 -3.137 -13.383 1 93.88 417 LEU B O 1
ATOM 6843 N N . LEU B 1 418 ? -5.531 -4.277 -13.586 1 95.94 418 LEU B N 1
ATOM 6844 C CA . LEU B 1 418 ? -4.746 -3.287 -12.859 1 95.94 418 LEU B CA 1
ATOM 6845 C C . LEU B 1 418 ? -4.844 -1.92 -13.523 1 95.94 418 LEU B C 1
ATOM 6847 O O . LEU B 1 418 ? -5.027 -0.906 -12.844 1 95.94 418 LEU B O 1
ATOM 6851 N N . LEU B 1 419 ? -4.695 -1.871 -14.805 1 95.25 419 LEU B N 1
ATOM 6852 C CA . LEU B 1 419 ? -4.746 -0.616 -15.547 1 95.25 419 LEU B CA 1
ATOM 6853 C C . LEU B 1 419 ? -6.117 0.04 -15.406 1 95.25 419 LEU B C 1
ATOM 6855 O O . LEU B 1 419 ? -6.215 1.259 -15.25 1 95.25 419 LEU B O 1
ATOM 6859 N N . GLN B 1 420 ? -7.156 -0.749 -15.453 1 96.31 420 GLN B N 1
ATOM 6860 C CA . GLN B 1 420 ? -8.508 -0.22 -15.266 1 96.31 420 GLN B CA 1
ATOM 6861 C C . GLN B 1 420 ? -8.664 0.387 -13.875 1 96.31 420 GLN B C 1
ATOM 6863 O O . GLN B 1 420 ? -9.227 1.475 -13.727 1 96.31 420 GLN B O 1
ATOM 6868 N N . ILE B 1 421 ? -8.219 -0.34 -12.914 1 96.06 421 ILE B N 1
ATOM 6869 C CA . ILE B 1 421 ? -8.32 0.119 -11.531 1 96.06 421 ILE B CA 1
ATOM 6870 C C . ILE B 1 421 ? -7.527 1.414 -11.367 1 96.06 421 ILE B C 1
ATOM 6872 O O . ILE B 1 421 ? -8.023 2.377 -10.766 1 96.06 421 ILE B O 1
ATOM 6876 N N . GLN B 1 422 ? -6.297 1.485 -11.883 1 95.38 422 GLN B N 1
ATOM 6877 C CA . GLN B 1 422 ? -5.453 2.672 -11.773 1 95.38 422 GLN B CA 1
ATOM 6878 C C . GLN B 1 422 ? -6.094 3.867 -12.469 1 95.38 422 GLN B C 1
ATOM 6880 O O . GLN B 1 422 ? -5.984 5 -11.992 1 95.38 422 GLN B O 1
ATOM 6885 N N . LEU B 1 423 ? -6.684 3.607 -13.547 1 95.44 423 LEU B N 1
ATOM 6886 C CA . LEU B 1 423 ? -7.375 4.676 -14.258 1 95.44 423 LEU B CA 1
ATOM 6887 C C . LEU B 1 423 ? -8.523 5.23 -13.422 1 95.44 423 LEU B C 1
ATOM 6889 O O . LEU B 1 423 ? -8.734 6.445 -13.375 1 95.44 423 LEU B O 1
ATOM 6893 N N . LYS B 1 424 ? -9.25 4.355 -12.82 1 96.81 424 LYS B N 1
ATOM 6894 C CA . LYS B 1 424 ? -10.344 4.789 -11.961 1 96.81 424 LYS B CA 1
ATOM 6895 C C . LYS B 1 424 ? -9.828 5.582 -10.766 1 96.81 424 LYS B C 1
ATOM 6897 O O . LYS B 1 424 ? -10.461 6.547 -10.328 1 96.81 424 LYS B O 1
ATOM 6902 N N . VAL B 1 425 ? -8.727 5.141 -10.18 1 96.5 425 VAL B N 1
ATOM 6903 C CA . VAL B 1 425 ? -8.109 5.867 -9.078 1 96.5 425 VAL B CA 1
ATOM 6904 C C . VAL B 1 425 ? -7.766 7.285 -9.523 1 96.5 425 VAL B C 1
ATOM 6906 O O . VAL B 1 425 ? -8.086 8.258 -8.828 1 96.5 425 VAL B O 1
ATOM 6909 N N . LEU B 1 426 ? -7.141 7.41 -10.664 1 95.44 426 LEU B N 1
ATOM 6910 C CA . LEU B 1 426 ? -6.766 8.711 -11.219 1 95.44 426 LEU B CA 1
ATOM 6911 C C . LEU B 1 426 ? -7.992 9.586 -11.43 1 95.44 426 LEU B C 1
ATOM 6913 O O . LEU B 1 426 ? -7.977 10.773 -11.078 1 95.44 426 LEU B O 1
ATOM 6917 N N . GLU B 1 427 ? -8.992 9.039 -11.93 1 96.25 427 GLU B N 1
ATOM 6918 C CA . GLU B 1 427 ? -10.227 9.773 -12.195 1 96.25 427 GLU B CA 1
ATOM 6919 C C . GLU B 1 427 ? -10.844 10.305 -10.906 1 96.25 427 GLU B C 1
ATOM 6921 O O . GLU B 1 427 ? -11.336 11.43 -10.867 1 96.25 427 GLU B O 1
ATOM 6926 N N . ASN B 1 428 ? -10.852 9.461 -9.898 1 96.88 428 ASN B N 1
ATOM 6927 C CA . ASN B 1 428 ? -11.406 9.867 -8.617 1 96.88 428 ASN B CA 1
ATOM 6928 C C . ASN B 1 428 ? -10.656 11.07 -8.039 1 96.88 428 ASN B C 1
ATOM 6930 O O . ASN B 1 428 ? -11.281 12.031 -7.578 1 96.88 428 ASN B O 1
ATOM 6934 N N . TRP B 1 429 ? -9.375 11.109 -8.086 1 96.25 429 TRP B N 1
ATOM 6935 C CA . TRP B 1 429 ? -8.578 12.203 -7.531 1 96.25 429 TRP B CA 1
ATOM 6936 C C . TRP B 1 429 ? -8.703 13.453 -8.391 1 96.25 429 TRP B C 1
ATOM 6938 O O . TRP B 1 429 ? -8.742 14.57 -7.871 1 96.25 429 TRP B O 1
ATOM 6948 N N . GLU B 1 430 ? -8.742 13.289 -9.719 1 94.94 430 GLU B N 1
ATOM 6949 C CA . GLU B 1 430 ? -8.938 14.43 -10.609 1 94.94 430 GLU B CA 1
ATOM 6950 C C . GLU B 1 430 ? -10.266 15.125 -10.336 1 94.94 430 GLU B C 1
ATOM 6952 O O . GLU B 1 430 ? -10.344 16.359 -10.336 1 94.94 430 GLU B O 1
ATOM 6957 N N . LYS B 1 431 ? -11.273 14.312 -10.172 1 95 431 LYS B N 1
ATOM 6958 C CA . LYS B 1 431 ? -12.594 14.852 -9.844 1 95 431 LYS B CA 1
ATOM 6959 C C . LYS B 1 431 ? -12.555 15.633 -8.531 1 95 431 LYS B C 1
ATOM 6961 O O . LYS B 1 431 ? -13.125 16.719 -8.43 1 95 431 LYS B O 1
ATOM 6966 N N . TYR B 1 432 ? -11.914 15.094 -7.562 1 95.94 432 TYR B N 1
ATOM 6967 C CA . TYR B 1 432 ? -11.82 15.781 -6.281 1 95.94 432 TYR B CA 1
ATOM 6968 C C . TYR B 1 432 ? -11.07 17.109 -6.43 1 95.94 432 TYR B C 1
ATOM 6970 O O . TYR B 1 432 ? -11.484 18.125 -5.875 1 95.94 432 TYR B O 1
ATOM 6978 N N . LEU B 1 433 ? -9.938 17.062 -7.098 1 92.94 433 LEU B N 1
ATOM 6979 C CA . LEU B 1 433 ? -9.141 18.266 -7.285 1 92.94 433 LEU B CA 1
ATOM 6980 C C . LEU B 1 433 ? -9.953 19.359 -7.98 1 92.94 433 LEU B C 1
ATOM 6982 O O . LEU B 1 433 ? -9.891 20.531 -7.594 1 92.94 433 LEU B O 1
ATOM 6986 N N . SER B 1 434 ? -10.688 18.984 -8.945 1 90.69 434 SER B N 1
ATOM 6987 C CA . SER B 1 434 ? -11.531 19.922 -9.664 1 90.69 434 SER B CA 1
ATOM 6988 C C . SER B 1 434 ? -12.602 20.516 -8.758 1 90.69 434 SER B C 1
ATOM 6990 O O . SER B 1 434 ? -12.875 21.719 -8.805 1 90.69 434 SER B O 1
ATOM 6992 N N . HIS B 1 435 ? -13.172 19.641 -7.91 1 88.75 435 HIS B N 1
ATOM 6993 C CA . HIS B 1 435 ? -14.195 20.094 -6.977 1 88.75 435 HIS B CA 1
ATOM 6994 C C . HIS B 1 435 ? -13.625 21.047 -5.941 1 88.75 435 HIS B C 1
ATOM 6996 O O . HIS B 1 435 ? -14.234 22.078 -5.621 1 88.75 435 HIS B O 1
ATOM 7002 N N . THR B 1 436 ? -12.523 20.688 -5.406 1 86.81 436 THR B N 1
ATOM 7003 C CA . THR B 1 436 ? -11.898 21.484 -4.352 1 86.81 436 THR B CA 1
ATOM 7004 C C . THR B 1 436 ? -11.492 22.859 -4.879 1 86.81 436 THR B C 1
ATOM 7006 O O . THR B 1 436 ? -11.586 23.859 -4.164 1 86.81 436 THR B O 1
ATOM 7009 N N . ASN B 1 437 ? -11.055 22.953 -6.105 1 85.5 437 ASN B N 1
ATOM 7010 C CA . ASN B 1 437 ? -10.695 24.234 -6.715 1 85.5 437 ASN B CA 1
ATOM 7011 C C . ASN B 1 437 ? -11.922 25.125 -6.918 1 85.5 437 ASN B C 1
ATOM 7013 O O . ASN B 1 437 ? -11.797 26.344 -7 1 85.5 437 ASN B O 1
ATOM 7017 N N . GLY B 1 438 ? -13.078 24.516 -6.918 1 81.56 438 GLY B N 1
ATOM 7018 C CA . GLY B 1 438 ? -14.305 25.266 -7.129 1 81.56 438 GLY B CA 1
ATOM 7019 C C . GLY B 1 438 ? -14.938 25.75 -5.84 1 81.56 438 GLY B C 1
ATOM 7020 O O . GLY B 1 438 ? -15.844 26.594 -5.859 1 81.56 438 GLY B O 1
ATOM 7021 N N . ILE B 1 439 ? -14.438 25.203 -4.746 1 78.06 439 ILE B N 1
ATOM 7022 C CA . ILE B 1 439 ? -15 25.594 -3.459 1 78.06 439 ILE B CA 1
ATOM 7023 C C . ILE B 1 439 ? -14.375 26.922 -3.006 1 78.06 439 ILE B C 1
ATOM 7025 O O . ILE B 1 439 ? -13.164 27.094 -3.082 1 78.06 439 ILE B O 1
ATOM 7029 N N . ASN B 1 440 ? -15.211 28.078 -2.73 1 66.94 440 ASN B N 1
ATOM 7030 C CA . ASN B 1 440 ? -14.812 29.375 -2.207 1 66.94 440 ASN B CA 1
ATOM 7031 C C . ASN B 1 440 ? -15.156 29.516 -0.727 1 66.94 440 ASN B C 1
ATOM 7033 O O . ASN B 1 440 ? -16.203 29.047 -0.283 1 66.94 440 ASN B O 1
#

Foldseek 3Di:
DDPDDPDPPPPPDDPDDPDCPPPPPPPVVPPPPPPPPCPPPVPPPPPPPPPPVLLFLPDDKAKAKDDWDWDDDAPPIFIKIWIWMDGPNDIAIAIDTLQLLVLLQVVCCVPCLLLQAQQFDQDDDPVVLVVCLRPDPPPVSVVLVVVLNSLRSSVNLVVQCVDPVRVRDPSNSCSRHPHDDDPGPPCPVVVDVVVVCVVCCVLVVPCDLVLLDDPPVPPDPLSVVLSVVLVVLVVVLVVLVVVLVVLVVVLVVLLVVLV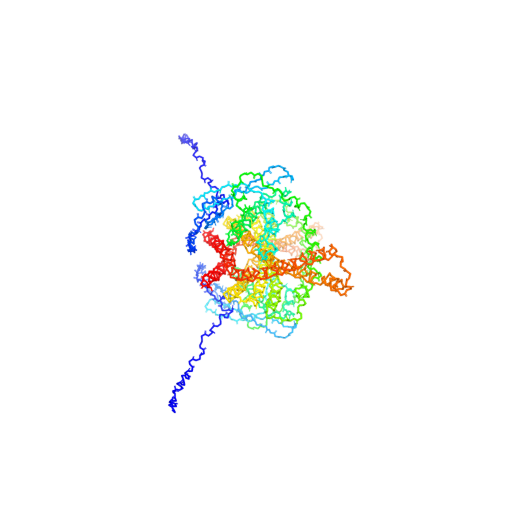VLLVVLVVLLVVLVVDPPPLSSVLSPLVSVLSNVLSVLSNVLSSLSCSFVSSLSVSVSSSSVSLVSSSSSLSVLSVQLVVLVPVCVLVVVLVVVVVVPDPPVVVNVVSVVVVVVSVVSNVVSVVSSVSSSVVNVVNVVVCVVCVVVSVCVSVVSSVVSVVVSVVVSVVSVVVSVVVSVPRD/DCPDDPDPPPPPDDPDDPDPPPPPPPPVVPPCPPPPPCPPPVPPPPPPPPPPVLLFLPDDKAKAKDDWDWDDDAPPIFIKIWIWMDGPNDIAIAIDTLQLLVLLQVVCCVPCLLLQAQQFDQDDDPVVLVVCLRPDPPPVSVVLVVVLNSLRSSVNLVVQCVDPVRVRDPSNSCSRHPHDDDPRPPCPVVVDVVVVCVVCCVLVVPCDLVLLDDPPVPPDPLSVVLSVVLVVLVVVLVVLVVVLVVLVVVLVVLLVVLVVLLVVLVVLLVVLVVDPPPLSSVLSPLVSVLSNVLSVLSNVLSSLSCSFVSSLSVSVSSSSVSLVSSSSSLSVLSVQLVVLVPVCVLVVVLVVVVVVPPPPVVVNVVSVVVVVVSVVSNVVSVVSSVSSSVSNVVNVVVCVVCVVVSVCVSVVSSVVSVVVSVVVSVVSVVVSVVVSVPRD

Radius of gyration: 41.86 Å; Cα contacts (8 Å, |Δi|>4): 868; chains: 2; bounding box: 103×152×116 Å